Protein AF-A0A978TR60-F1 (afdb_monomer)

Nearest PDB structures (foldseek):
  6hlu-assembly1_B  TM=8.648E-01  e=4.285E-13  Chlorobaculum tepidum
  2omx-assembly1_A  TM=8.859E-01  e=8.662E-13  Listeria monocytogenes EGD-e
  2omu-assembly1_A  TM=8.859E-01  e=2.182E-12  Listeria monocytogenes EGD-e
  2omv-assembly1_A  TM=7.786E-01  e=6.952E-13  Listeria monocytogenes EGD-e
  2omt-assembly1_A  TM=6.034E-01  e=4.411E-12  Listeria monocytogenes EGD-e

Mean predicted aligned error: 15.17 Å

Radius of gyration: 44.63 Å; Cα contacts (8 Å, |Δi|>4): 1959; chains: 1; bounding box: 117×86×122 Å

Sequence (991 aa):
MFSLTQQLAITLFSLLLAFSFPRLRVRSQSFDRFANWCWQRDRLSESQRHTVEVLLEIANSENCQEANDILLSLTELNLTDRQISDLEPLSSLTQLQQLYLGKNEITDLSPIASFLQLQSLYLNENQLTDIDPLSGLENLTTLSLDDNQIRDINPLSHVRSLEILYANGNQIEEIDPISHLPNLTQLYLKNNQIAEIPDSPLLSQLTYLQLGNNRLTDIEVLASLDRAIELDLSQNRITDISSLSSLENSIKLDLRNNPIPRKNCPVSPATICLFSDDAAELYRQGIEQTDRGEFLAALETFQTALQVYKNRGDRLRESDTLDRLGNLYDELGEYANALEYYQQSDNIRKEVGDRQGESETSTYLGITYIRLGQTQKAIDSLQQAWEIYRNLTTKDRSWLRSDSPEGTILSSLALAYGKLGETSPALRFAKQSLASYRRVNDRPGEAIALTRVGEAYLSAGNPDKARLYLTKALNLSQEGDDRPGIARSLHELGDLYTTLGDKSAALERYRQARELRQNIGDAAGEGETLNAMGELLLQTGKSAEAVEALTSAVDLWESLRPGLTDENKISIAETQAQTYQLLQEAFVDRGEVEAALEISERGRARAFAELLAQRLRWRGQTPPPETVQPPAIAQIQQIARDRQSTLVEYALVGEELYIWVVQPTGKIRFRRRSLAGKSVEELVTNNRWALGVRGRGAIDVVFRENNLLTTRDTLHQLYQLLVEPIADFLPENPDAPLIIVPQGELFLVPFAALEDKNGIAFLEKHTLRFSPAIGLLATVQSSRDPLRIGSEAALIVGNPTMPDDPATGVPLPTLLGAQQEAIAIAPLLNAQPLIGAEATKAAVKSQLGEVAIAHFATHGLLDDFGTGVPGALALTPTDDDSGFLTAAEIFTLPLKARLVVLSACDTGRGNITGDGVLGLSRSFLTAGVESVVVSLWSVPDEPTAVLMTEFYRQLQRNSDRAIALRQAMLATREQYPHPSNWAAFISMGDR

Secondary structure (DSSP, 8-state):
--------S-S---------------------SHHHHHHTGGGS-HHHHHHHHHHHHHHT-S-HHHHHHHHHH-SEEE-TTS-----GGGTT-TT-SEEE--SS-----GGGTT-TT-SEEE--SS-----GGGGG-TT--EEE--SS-----GGGGG-TT--EEE--SS-----GGGGG-TT--EEE--SS--------GGGGG-SEEE--SS-----GGGGG-SS-SEEE--SS-----GGGGG--TT-EEE-TTS--SS---SSSSGGGEE---HHHHHHHHHHHHHHTT-HHHHHHHHHHHHHHHHHHT-HHHHHHHHHHHHHHHHHTT-HHHHHHHHHHHHHHHHHHT-HHHHHHHHHHHHHHHHHTT-HHHHHHHHHHHHHHHHHS-TTGGGG-SS--HHHHHHHHHHHHHHHTT-HHHHHHHHHHHHHHHHHHT-HHHHHHHHHHHHHHHHHTT-HHHHHHHHHHHHHHHHHTT-HHHHHHHHHHHHHHHHHTT-HHHHHHHHHHHHHHHHHHT-HHHHHHHHHHHHHHHHTTT-HHHHHHHHHHHHHHHHHT-TT--HHHHHHHHHHHHHHHHHHHHHHHHTT-HHHHHHHHHHTSSHHHHHHHHHHHHHTS-SPPPS-PPPPPHHHHHHHHHHHT-EEEEEEEETTEEEEEEE-TTS-EEEEEEE-TT--HHHHHHHHHHHTT---SSSS-----TT----HHHHHHHHHHHHTGGGGGGS-SSTTSEEEEE--GGGGG--GGG-B-TT--BHHHH-EEEE-S-STHHHH----SSPP-TTTS-EEEEEEE-PPBPTTTSSBPPP-HHHHHHHHHHHHHHT-PEEEETT-BHHHHHHHHTT-SEEEEESPEE-S--SSSS--EEE-B-BTTB-SEEEHHHHHHS----SEEEE-STTTTT-EEETTEEESHHHHHHHTT-S-EEEESS---HHHHHHHHHHHHHHHHH---HHHHHHHHHHHHHHH--SGGGTTTEEEES--

Foldseek 3Di:
DDDDDDDDDDPDDPDDDDDDDDDDDPPPDDLQFLLSLLVCLVVDDPLSNLVNVVLCVVLVDSRSVSSRVSLLVDQEDACAQSQHADCQSCLNNLNHQYYHQAQYAYADPQSCLSNLNHQEYAHANYAYADDLSCLNNQNHQYYAQHQYAYADPLSCLNNQNHAEYHHENYAHADDVSCLSRQNHAEDHHAQYAHADDDLHPSQCRHQYDADAQYAYADDLSNLNPARYQEYHPHNYAYADDLSVLSHAPRYQAEHENYNHPDLQQSYPPSVSYDYHDPLVVLQVVLVVCVVVLVLVSSLVSLVVSLVVCVVVVVLLSNLVSLQSNLVSCVQLLVLLSNVVSLVSSLVSCVVVVVLLSVLVSLLSVLLSCVLLLVLVSSLVSLVSSVVSVVPDDPVRVVVCLADQSLLSSLLSNLSSCVSVLNLVSNLVSLVSSLVRCVVSVPLLSNLSSLQSNLSSCVSVVNLVSSVVSLVVSLVSCVVVVVLLSNLSSLQSVLVSCVVVVVLVSNLVSLVSSLVSCVVSSVLSSNLVSLLSNLVSCVVVVNLVSSLVSLVSSLVSLVVSQFSDDLLSNQSSLQVSLLSLLSNLVSCVSVVNNLVSLQSLQQSFLFSLLVLLQCVVCVVPDDDDDRGDRGDHLVRLLVLLQVQQAWEWEWDDRPQKIKIWTQHNNRDIDIDIDGNPPDDPLNLLLLLCVLLVFADDDPRGNDDDPDNPDHNLRSLQVVCVRRPVVCVVVDDQAQAGHYEYQYAFSVLLRLQQQRAHPVRDGNLVRHQYAYEPHSRVSVSQDDDPDFDAAQPWAEEAEFFEQFFADPVPRHTDDTQVLSVVLSVLCCNRRVHDYQHYPRFAPVNCLVRQARTQEYEDHFAKFQADPVQSAGIWGAHYADPVGRRTDALNNLLPRQHPHQEYEHLHFQQSPHHRGSSGRGYNQSSNVSSNHQKYKYFSGGADSPLSSQLSSQLSVLCNVPSDNSVSLSVSLVVSCVVVVRCSSRSGIHMYHDD

pLDDT: mean 86.91, std 14.49, range [31.45, 98.69]

Solvent-accessible surface area (backbone atoms only — not comparable to full-atom values): 49805 Å² total; per-residue (Å²): 133,89,79,93,84,88,86,89,86,77,98,79,86,86,85,88,82,83,88,80,88,82,87,76,84,76,71,86,77,70,79,74,41,45,32,52,48,51,77,41,40,93,77,46,55,73,49,45,29,49,40,44,52,53,51,28,58,74,43,70,35,92,48,37,64,61,20,32,55,49,53,66,68,36,46,63,48,82,51,54,67,62,74,40,44,40,49,63,66,53,47,56,52,36,70,25,29,30,42,34,44,23,46,26,55,35,52,67,49,65,45,58,38,71,29,54,51,26,32,34,41,35,44,25,42,28,56,30,51,66,54,63,42,56,29,64,28,49,49,27,29,34,41,32,44,24,41,27,54,31,42,68,56,60,39,53,34,58,21,40,45,24,28,36,42,37,43,25,43,28,52,31,44,67,61,61,38,58,69,49,28,87,48,40,29,36,42,35,41,28,42,30,50,32,44,66,74,70,89,42,84,56,52,36,55,23,31,34,42,32,46,22,38,30,49,31,45,72,60,61,74,61,32,55,38,77,48,38,45,35,39,34,49,19,40,26,55,31,52,72,61,71,52,45,42,68,40,65,82,61,42,43,33,33,44,28,61,35,68,48,88,67,93,67,56,56,38,66,67,52,85,39,49,40,71,65,62,68,47,60,49,32,44,50,49,18,49,54,28,46,77,71,66,39,50,72,62,15,47,55,34,30,52,53,23,31,54,51,27,55,77,70,66,39,58,69,60,27,25,56,36,26,42,53,48,12,50,52,28,44,63,70,42,38,49,42,59,12,53,52,28,29,53,54,18,39,53,44,25,62,73,75,64,38,57,66,57,36,21,51,39,28,33,52,52,15,51,53,26,46,75,32,48,39,39,66,63,11,43,55,31,26,49,49,16,50,54,43,56,73,68,54,52,77,77,73,59,67,78,58,72,72,60,53,68,68,20,51,40,28,34,52,47,12,50,35,30,45,77,71,67,39,40,69,63,7,36,52,28,5,50,51,10,29,55,42,14,59,73,60,67,29,61,72,54,28,22,54,16,27,33,45,37,9,53,26,27,42,76,64,73,33,59,70,59,11,51,57,29,25,53,50,13,28,52,49,14,60,77,67,70,35,60,72,49,33,24,49,26,27,37,55,48,14,54,52,26,47,76,71,65,40,56,69,63,12,52,52,27,26,51,57,14,31,57,48,23,60,74,72,54,34,49,69,60,28,21,56,36,24,33,56,47,19,53,55,25,47,79,68,73,35,29,71,65,13,37,57,33,18,51,55,16,50,56,38,57,57,68,50,45,67,82,44,53,66,59,49,42,50,36,35,45,60,74,47,44,63,42,38,31,55,34,24,50,25,25,43,78,72,68,38,54,64,61,18,51,32,36,54,45,59,62,27,21,52,56,57,46,36,55,40,52,51,55,63,31,76,79,50,95,57,86,74,72,95,68,71,79,59,49,48,63,74,50,52,26,45,44,20,40,76,54,58,18,34,36,38,41,44,43,76,41,91,65,32,39,37,38,38,38,32,30,38,86,33,51,75,45,78,45,79,42,76,45,81,90,52,54,65,59,56,56,46,48,52,31,37,50,40,48,70,53,55,53,90,64,103,62,68,70,71,91,62,103,75,76,86,65,49,44,66,56,38,27,30,55,50,22,59,70,72,41,61,81,49,54,94,74,55,70,84,53,37,83,47,49,34,34,40,21,46,46,60,63,50,68,67,51,47,62,48,52,20,18,48,101,87,65,52,38,41,46,79,46,39,25,58,33,37,37,57,37,74,59,51,67,71,67,65,79,71,76,90,68,75,62,54,67,47,76,47,53,43,45,35,34,11,26,30,38,59,30,58,34,88,91,76,73,45,66,44,82,82,42,70,38,27,35,52,29,28,63,62,37,21,75,61,33,66,35,75,54,29,43,30,80,61,21,22,53,66,57,49,59,74,46,53,47,75,14,38,33,38,38,36,19,34,53,35,47,61,59,62,84,86,66,81,39,30,12,28,39,51,16,11,50,52,100,89,42,76,12,64,48,34,18,57,61,45,39,74,39,75,33,56,18,51,32,38,36,39,63,18,37,37,36,49,42,40,53,70,37,64,57,24,54,44,20,44,57,49,18,41,44,55,12,49,29,36,20,37,35,22,13,58,33,60,58,53,46,70,49,42,32,53,24,54,42,37,21,54,57,35,26,62,77,37,55,48,62,41,56,11,44,47,53,11,29,56,58,33,30,77,78,40,71,57,55,60,48,42,38,37,65,46,39,34,49,66,120

Structure (mmCIF, N/CA/C/O backbone):
data_AF-A0A978TR60-F1
#
_entry.id   AF-A0A978TR60-F1
#
loop_
_atom_site.group_PDB
_atom_site.id
_atom_site.type_symbol
_atom_site.label_atom_id
_atom_site.label_alt_id
_atom_site.label_comp_id
_atom_site.label_asym_id
_atom_site.label_entity_id
_atom_site.label_seq_id
_atom_site.pdbx_PDB_ins_code
_atom_site.Cartn_x
_atom_site.Cartn_y
_atom_site.Cartn_z
_atom_site.occupancy
_atom_site.B_iso_or_equiv
_atom_site.auth_seq_id
_atom_site.auth_comp_id
_atom_site.auth_asym_id
_atom_site.auth_atom_id
_atom_site.pdbx_PDB_model_num
ATOM 1 N N . MET A 1 1 ? 45.725 49.928 -47.413 1.00 36.22 1 MET A N 1
ATOM 2 C CA . MET A 1 1 ? 46.977 49.935 -46.625 1.00 36.22 1 MET A CA 1
ATOM 3 C C . MET A 1 1 ? 47.474 48.503 -46.581 1.00 36.22 1 MET A C 1
ATOM 5 O O . MET A 1 1 ? 46.671 47.660 -46.215 1.00 36.22 1 MET A O 1
ATOM 9 N N . PHE A 1 2 ? 48.733 48.287 -46.993 1.00 35.66 2 PHE A N 1
ATOM 10 C CA . PHE A 1 2 ? 49.428 47.006 -47.239 1.00 35.66 2 PHE A CA 1
ATOM 11 C C . PHE A 1 2 ? 48.802 46.103 -48.322 1.00 35.66 2 PHE A C 1
ATOM 13 O O . PHE A 1 2 ? 47.636 45.764 -48.228 1.00 35.66 2 PHE A O 1
ATOM 20 N N . SER A 1 3 ? 49.474 45.597 -49.357 1.00 37.94 3 SER A N 1
ATOM 21 C CA . SER A 1 3 ? 50.691 45.937 -50.108 1.00 37.94 3 SER A CA 1
ATOM 22 C C . SER A 1 3 ? 50.685 44.960 -51.297 1.00 37.94 3 SER A C 1
ATOM 24 O O . SER A 1 3 ? 51.057 43.801 -51.133 1.00 37.94 3 SER A O 1
ATOM 26 N N . LEU A 1 4 ? 50.246 45.401 -52.483 1.00 41.44 4 LEU A N 1
ATOM 27 C CA . LEU A 1 4 ? 50.685 44.794 -53.745 1.00 41.44 4 LEU A CA 1
ATOM 28 C C . LEU A 1 4 ? 52.178 45.104 -53.897 1.00 41.44 4 LEU A C 1
ATOM 30 O O . LEU A 1 4 ? 52.538 46.273 -53.774 1.00 41.44 4 LEU A O 1
ATOM 34 N N . THR A 1 5 ? 53.002 44.095 -54.195 1.00 38.38 5 THR A N 1
ATOM 35 C CA . THR A 1 5 ? 54.160 44.129 -55.123 1.00 38.38 5 THR A CA 1
ATOM 36 C C . THR A 1 5 ? 55.162 43.017 -54.794 1.00 38.38 5 THR A C 1
ATOM 38 O O . THR A 1 5 ? 55.986 43.162 -53.904 1.00 38.38 5 THR A O 1
ATOM 41 N N . GLN A 1 6 ? 55.118 41.918 -55.552 1.00 34.41 6 GLN A N 1
ATOM 42 C CA . GLN A 1 6 ? 56.310 41.307 -56.166 1.00 34.41 6 GLN A CA 1
ATOM 43 C C . GLN A 1 6 ? 55.891 40.160 -57.090 1.00 34.41 6 GLN A C 1
ATOM 45 O O . GLN A 1 6 ? 56.129 38.981 -56.867 1.00 34.41 6 GLN A O 1
ATOM 50 N N . GLN A 1 7 ? 55.252 40.563 -58.181 1.00 34.03 7 GLN A N 1
ATOM 51 C CA . GLN A 1 7 ? 55.159 39.796 -59.409 1.00 34.03 7 GLN A CA 1
ATOM 52 C C . GLN A 1 7 ? 55.680 40.747 -60.485 1.00 34.03 7 GLN A C 1
ATOM 54 O O . GLN A 1 7 ? 54.947 41.644 -60.881 1.00 34.03 7 GLN A O 1
ATOM 59 N N . LEU A 1 8 ? 56.980 40.649 -60.807 1.00 35.28 8 LEU A N 1
ATOM 60 C CA . LEU A 1 8 ? 57.640 41.053 -62.068 1.00 35.28 8 LEU A CA 1
ATOM 61 C C . LEU A 1 8 ? 59.162 41.189 -61.879 1.00 35.28 8 LEU A C 1
ATOM 63 O O . LEU A 1 8 ? 59.691 42.279 -61.692 1.00 35.28 8 LEU A O 1
ATOM 67 N N . ALA A 1 9 ? 59.844 40.048 -61.931 1.00 31.48 9 ALA A N 1
ATOM 68 C CA . ALA A 1 9 ? 61.268 39.868 -62.228 1.00 31.48 9 ALA A CA 1
ATOM 69 C C . ALA A 1 9 ? 61.485 38.339 -62.173 1.00 31.48 9 ALA A C 1
ATOM 71 O O . ALA A 1 9 ? 61.467 37.776 -61.093 1.00 31.48 9 ALA A O 1
ATOM 72 N N . ILE A 1 10 ? 61.592 37.546 -63.239 1.00 34.78 10 ILE A N 1
ATOM 73 C CA . ILE A 1 10 ? 62.291 37.738 -64.508 1.00 34.78 10 ILE A CA 1
ATOM 74 C C . ILE A 1 10 ? 61.744 36.685 -65.494 1.00 34.78 10 ILE A C 1
ATOM 76 O O . ILE A 1 10 ? 62.040 35.499 -65.390 1.00 34.78 10 ILE A O 1
ATOM 80 N N . THR A 1 11 ? 60.973 37.112 -66.492 1.00 38.38 11 THR A N 1
ATOM 81 C CA . THR A 1 11 ? 60.977 36.492 -67.824 1.00 38.38 11 THR A CA 1
ATOM 82 C C . THR A 1 11 ? 62.149 37.105 -68.579 1.00 38.38 11 THR A C 1
ATOM 84 O O . THR A 1 11 ? 61.957 38.159 -69.169 1.00 38.38 11 THR A O 1
ATOM 87 N N . LEU A 1 12 ? 63.358 36.538 -68.470 1.00 33.00 12 LEU A N 1
ATOM 88 C CA . LEU A 1 12 ? 64.538 36.786 -69.330 1.00 33.00 12 LEU A CA 1
ATOM 89 C C . LEU A 1 12 ? 65.801 36.189 -68.680 1.00 33.00 12 LEU A C 1
ATOM 91 O O . LEU A 1 12 ? 66.686 36.904 -68.226 1.00 33.00 12 LEU A O 1
ATOM 95 N N . PHE A 1 13 ? 65.908 34.861 -68.641 1.00 35.06 13 PHE A N 1
ATOM 96 C CA . PHE A 1 13 ? 67.233 34.223 -68.653 1.00 35.06 13 PHE A CA 1
ATOM 97 C C . PHE A 1 13 ? 67.213 32.917 -69.450 1.00 35.06 13 PHE A C 1
ATOM 99 O O . PHE A 1 13 ? 67.734 31.880 -69.061 1.00 35.06 13 PHE A O 1
ATOM 106 N N . SER A 1 14 ? 66.573 32.984 -70.613 1.00 33.81 14 SER A N 1
ATOM 107 C CA . SER A 1 14 ? 66.744 32.044 -71.710 1.00 33.81 14 SER A CA 1
ATOM 108 C C . SER A 1 14 ? 67.577 32.739 -72.784 1.00 33.81 14 SER A C 1
ATOM 110 O O . SER A 1 14 ? 66.990 33.360 -73.661 1.00 33.81 14 SER A O 1
ATOM 112 N N . LEU A 1 15 ? 68.913 32.711 -72.667 1.00 32.47 15 LEU A N 1
ATOM 113 C CA . LEU A 1 15 ? 69.899 32.742 -73.768 1.00 32.47 15 LEU A CA 1
ATOM 114 C C . LEU A 1 15 ? 71.309 33.029 -73.224 1.00 32.47 15 LEU A C 1
ATOM 116 O O . LEU A 1 15 ? 71.648 34.182 -72.991 1.00 32.47 15 LEU A O 1
ATOM 120 N N . LEU A 1 16 ? 72.105 31.961 -73.081 1.00 31.45 16 LEU A N 1
ATOM 121 C CA . LEU A 1 16 ? 73.571 31.855 -73.242 1.00 31.45 16 LEU A CA 1
ATOM 122 C C . LEU A 1 16 ? 74.189 30.967 -72.158 1.00 31.45 16 LEU A C 1
ATOM 124 O O . LEU A 1 16 ? 74.614 31.445 -71.115 1.00 31.45 16 LEU A O 1
ATOM 128 N N . LEU A 1 17 ? 74.277 29.670 -72.455 1.00 32.22 17 LEU A N 1
ATOM 129 C CA . LEU A 1 17 ? 75.556 28.953 -72.520 1.00 32.22 17 LEU A CA 1
ATOM 130 C C . LEU A 1 17 ? 75.308 27.558 -73.114 1.00 32.22 17 LEU A C 1
ATOM 132 O O . LEU A 1 17 ? 75.012 26.585 -72.428 1.00 32.22 17 LEU A O 1
ATOM 136 N N . ALA A 1 18 ? 75.386 27.512 -74.445 1.00 36.84 18 ALA A N 1
ATOM 137 C CA . ALA A 1 18 ? 75.737 26.316 -75.198 1.00 36.84 18 ALA A CA 1
ATOM 138 C C . ALA A 1 18 ? 77.269 26.108 -75.143 1.00 36.84 18 ALA A C 1
ATOM 140 O O . ALA A 1 18 ? 77.994 27.075 -74.916 1.00 36.84 18 ALA A O 1
ATOM 141 N N . PHE A 1 19 ? 77.709 24.873 -75.439 1.00 34.41 19 PHE A N 1
ATOM 142 C CA . PHE A 1 19 ? 79.074 24.289 -75.424 1.00 34.41 19 PHE A CA 1
ATOM 143 C C . PHE A 1 19 ? 79.542 23.739 -74.053 1.00 34.41 19 PHE A C 1
ATOM 145 O O . PHE A 1 19 ? 79.589 24.493 -73.095 1.00 34.41 19 PHE A O 1
ATOM 152 N N . SER A 1 20 ? 79.975 22.484 -73.826 1.00 31.47 20 SER A N 1
ATOM 153 C CA . SER A 1 20 ? 80.069 21.222 -74.589 1.00 31.47 20 SER A CA 1
ATOM 154 C C . SER A 1 20 ? 80.447 20.069 -73.617 1.00 31.47 20 SER A C 1
ATOM 156 O O . SER A 1 20 ? 81.481 20.178 -72.976 1.00 31.47 20 SER A O 1
ATOM 158 N N . PHE A 1 21 ? 79.626 19.001 -73.557 1.00 38.38 21 PHE A N 1
ATOM 159 C CA . PHE A 1 21 ? 79.863 17.533 -73.369 1.00 38.38 21 PHE A CA 1
ATOM 160 C C . PHE A 1 21 ? 80.958 16.940 -72.420 1.00 38.38 21 PHE A C 1
ATOM 162 O O . PHE A 1 21 ? 82.044 17.497 -72.334 1.00 38.38 21 PHE A O 1
ATOM 169 N N . PRO A 1 22 ? 80.752 15.735 -71.797 1.00 35.91 22 PRO A N 1
ATOM 170 C CA . PRO A 1 22 ? 80.127 14.558 -72.420 1.00 35.91 22 PRO A CA 1
ATOM 171 C C . PRO A 1 22 ? 79.049 13.789 -71.629 1.00 35.91 22 PRO A C 1
ATOM 173 O O . PRO A 1 22 ? 78.907 13.852 -70.415 1.00 35.91 22 PRO A O 1
ATOM 176 N N . ARG A 1 23 ? 78.298 13.018 -72.424 1.00 38.38 23 ARG A N 1
ATOM 177 C CA . ARG A 1 23 ? 77.249 12.052 -72.083 1.00 38.38 23 ARG A CA 1
ATOM 178 C C . ARG A 1 23 ? 77.656 11.084 -70.964 1.00 38.38 23 ARG A C 1
ATOM 180 O O . ARG A 1 23 ? 78.593 10.311 -71.144 1.00 38.38 23 ARG A O 1
ATOM 187 N N . LEU A 1 24 ? 76.822 10.980 -69.931 1.00 32.19 24 LEU A N 1
ATOM 188 C CA . LEU A 1 24 ? 76.594 9.716 -69.233 1.00 32.19 24 LEU A CA 1
ATOM 189 C C . LEU A 1 24 ? 75.225 9.189 -69.661 1.00 32.19 24 LEU A C 1
ATOM 191 O O . LEU A 1 24 ? 74.192 9.806 -69.423 1.00 32.19 24 LEU A O 1
ATOM 195 N N . ARG A 1 25 ? 75.252 8.054 -70.363 1.00 35.84 25 ARG A N 1
ATOM 196 C CA . ARG A 1 25 ? 74.091 7.193 -70.599 1.00 35.84 25 ARG A CA 1
ATOM 197 C C . ARG A 1 25 ? 73.428 6.912 -69.248 1.00 35.84 25 ARG A C 1
ATOM 199 O O . ARG A 1 25 ? 73.969 6.134 -68.469 1.00 35.84 25 ARG A O 1
ATOM 206 N N . VAL A 1 26 ? 72.253 7.478 -68.997 1.00 34.06 26 VAL A N 1
ATOM 207 C CA . VAL A 1 26 ? 71.331 6.890 -68.025 1.00 34.06 26 VAL A CA 1
ATOM 208 C C . VAL A 1 26 ? 70.705 5.702 -68.747 1.00 34.06 26 VAL A C 1
ATOM 210 O O . VAL A 1 26 ? 69.949 5.872 -69.701 1.00 34.06 26 VAL A O 1
ATOM 213 N N . ARG A 1 27 ? 71.120 4.486 -68.369 1.00 36.44 27 ARG A N 1
ATOM 214 C CA . ARG A 1 27 ? 70.334 3.277 -68.640 1.00 36.44 27 ARG A CA 1
ATOM 215 C C . ARG A 1 27 ? 68.922 3.573 -68.137 1.00 36.44 27 ARG A C 1
ATOM 217 O O . ARG A 1 27 ? 68.786 3.923 -66.970 1.00 36.44 27 ARG A O 1
ATOM 224 N N . SER A 1 28 ? 67.906 3.428 -68.981 1.00 41.72 28 SER A N 1
ATOM 225 C CA . SER A 1 28 ? 66.548 3.175 -68.502 1.00 41.72 28 SER A CA 1
ATOM 226 C C . SER A 1 28 ? 66.630 1.920 -67.629 1.00 41.72 28 SER A C 1
ATOM 228 O O . SER A 1 28 ? 66.806 0.818 -68.151 1.00 41.72 28 SER A O 1
ATOM 230 N N . GLN A 1 29 ? 66.690 2.095 -66.310 1.00 53.75 29 GLN A N 1
ATOM 231 C CA . GLN A 1 29 ? 66.713 0.981 -65.371 1.00 53.75 29 GLN A CA 1
ATOM 232 C C . GLN A 1 29 ? 65.277 0.488 -65.254 1.00 53.75 29 GLN A C 1
ATOM 234 O O . GLN A 1 29 ? 64.392 1.244 -64.869 1.00 53.75 29 GLN A O 1
ATOM 239 N N . SER A 1 30 ? 65.055 -0.740 -65.703 1.00 64.12 30 SER A N 1
ATOM 240 C CA . SER A 1 30 ? 63.757 -1.395 -65.689 1.00 64.12 30 SER A CA 1
ATOM 241 C C . SER A 1 30 ? 63.356 -1.757 -64.256 1.00 64.12 30 SER A C 1
ATOM 243 O O . SER A 1 30 ? 64.190 -2.185 -63.456 1.00 64.12 30 SER A O 1
ATOM 245 N N . PHE A 1 31 ? 62.082 -1.582 -63.915 1.00 78.00 31 PHE A N 1
ATOM 246 C CA . PHE A 1 31 ? 61.508 -1.927 -62.610 1.00 78.00 31 PHE A CA 1
ATOM 247 C C . PHE A 1 31 ? 61.176 -3.431 -62.509 1.00 78.00 31 PHE A C 1
ATOM 249 O O . PHE A 1 31 ? 60.098 -3.814 -62.082 1.00 78.00 31 PHE A O 1
ATOM 256 N N . ASP A 1 32 ? 62.113 -4.305 -62.899 1.00 79.38 32 ASP A N 1
ATOM 257 C CA . ASP A 1 32 ? 61.854 -5.754 -63.030 1.00 79.38 32 ASP A CA 1
ATOM 258 C C . ASP A 1 32 ? 61.959 -6.540 -61.705 1.00 79.38 32 ASP A C 1
ATOM 260 O O . ASP A 1 32 ? 61.690 -7.740 -61.668 1.00 79.38 32 ASP A O 1
ATOM 264 N N . ARG A 1 33 ? 62.442 -5.906 -60.626 1.00 89.62 33 ARG A N 1
ATOM 265 C CA . ARG A 1 33 ? 62.657 -6.508 -59.295 1.00 89.62 33 ARG A CA 1
ATOM 266 C C . ARG A 1 33 ? 62.480 -5.462 -58.199 1.00 89.62 33 ARG A C 1
ATOM 268 O O . ARG A 1 33 ? 62.862 -4.308 -58.406 1.00 89.62 33 ARG A O 1
ATOM 275 N N . PHE A 1 34 ? 62.028 -5.873 -57.013 1.00 94.31 34 PHE A N 1
ATOM 276 C CA . PHE A 1 34 ? 61.867 -4.991 -55.849 1.00 94.31 34 PHE A CA 1
ATOM 277 C C . PHE A 1 34 ? 63.129 -4.172 -55.518 1.00 94.31 34 PHE A C 1
ATOM 279 O O . PHE A 1 34 ? 63.036 -2.980 -55.230 1.00 94.31 34 PHE A O 1
ATOM 286 N N . ALA A 1 35 ? 64.328 -4.758 -55.642 1.00 92.94 35 ALA A N 1
ATOM 287 C CA . ALA A 1 35 ? 65.582 -4.036 -55.390 1.00 92.94 35 ALA A CA 1
ATOM 288 C C . ALA A 1 35 ? 65.706 -2.733 -56.213 1.00 92.94 35 ALA A C 1
ATOM 290 O O . ALA A 1 35 ? 66.211 -1.728 -55.709 1.00 92.94 35 ALA A O 1
ATOM 291 N N . ASN A 1 36 ? 65.193 -2.715 -57.453 1.00 92.12 36 ASN A N 1
ATOM 292 C CA . ASN A 1 36 ? 65.232 -1.537 -58.326 1.00 92.12 36 ASN A CA 1
ATOM 293 C C . ASN A 1 36 ? 64.270 -0.431 -57.868 1.00 92.12 36 ASN A C 1
ATOM 295 O O . ASN A 1 36 ? 64.581 0.746 -58.068 1.00 92.12 36 ASN A O 1
ATOM 299 N N . TRP A 1 37 ? 63.145 -0.799 -57.248 1.00 93.62 37 TRP A N 1
ATOM 300 C CA . TRP A 1 37 ? 62.228 0.132 -56.586 1.00 93.62 37 TRP A CA 1
ATOM 301 C C . TRP A 1 37 ? 62.881 0.733 -55.337 1.00 93.62 37 TRP A C 1
ATOM 303 O O . TRP A 1 37 ? 62.944 1.954 -55.197 1.00 93.62 37 TRP A O 1
ATOM 313 N N . CYS A 1 38 ? 63.480 -0.109 -54.490 1.00 94.06 38 CYS A N 1
ATOM 314 C CA . CYS A 1 38 ? 64.167 0.316 -53.268 1.00 94.06 38 CYS A CA 1
ATOM 315 C C . CYS A 1 38 ? 65.343 1.273 -53.529 1.00 94.06 38 CYS A C 1
ATOM 317 O O . CYS A 1 38 ? 65.426 2.332 -52.906 1.00 94.06 38 CYS A O 1
ATOM 319 N N . TRP A 1 39 ? 66.223 0.982 -54.495 1.00 92.81 39 TRP A N 1
ATOM 320 C CA . TRP A 1 39 ? 67.346 1.878 -54.817 1.00 92.81 39 TRP A CA 1
ATOM 321 C C . TRP A 1 39 ? 66.915 3.238 -55.377 1.00 92.81 39 TRP A C 1
ATOM 323 O O . TRP A 1 39 ? 67.689 4.194 -55.328 1.00 92.81 39 TRP A O 1
ATOM 333 N N . GLN A 1 40 ? 65.705 3.335 -55.928 1.00 89.62 40 GLN A N 1
ATOM 334 C CA . GLN A 1 40 ? 65.177 4.555 -56.536 1.00 89.62 40 GLN A CA 1
ATOM 335 C C . GLN A 1 40 ? 64.147 5.269 -55.654 1.00 89.62 40 GLN A C 1
ATOM 337 O O . GLN A 1 40 ? 63.508 6.204 -56.133 1.00 89.62 40 GLN A O 1
ATOM 342 N N . ARG A 1 41 ? 64.024 4.889 -54.373 1.00 89.50 41 ARG A N 1
ATOM 343 C CA . ARG A 1 41 ? 63.007 5.373 -53.423 1.00 89.50 41 ARG A CA 1
ATOM 344 C C . ARG A 1 41 ? 62.836 6.900 -53.387 1.00 89.50 41 ARG A C 1
ATOM 346 O O . ARG A 1 41 ? 61.716 7.405 -53.307 1.00 89.50 41 ARG A O 1
ATOM 353 N N . ASP A 1 42 ? 63.922 7.656 -53.533 1.00 88.12 42 ASP A N 1
ATOM 354 C CA . ASP A 1 42 ? 63.890 9.128 -53.517 1.00 88.12 42 ASP A CA 1
ATOM 355 C C . ASP A 1 42 ? 63.233 9.748 -54.766 1.00 88.12 42 ASP A C 1
ATOM 357 O O . ASP A 1 42 ? 62.876 10.924 -54.764 1.00 88.12 42 ASP A O 1
ATOM 361 N N . ARG A 1 43 ? 63.062 8.973 -55.845 1.00 89.69 43 ARG A N 1
ATOM 362 C CA . ARG A 1 43 ? 62.477 9.407 -57.127 1.00 89.69 43 ARG A CA 1
ATOM 363 C C . ARG A 1 43 ? 61.051 8.905 -57.359 1.00 89.69 43 ARG A C 1
ATOM 365 O O . ARG A 1 43 ? 60.457 9.277 -58.368 1.00 89.69 43 ARG A O 1
ATOM 372 N N . LEU A 1 44 ? 60.537 8.062 -56.467 1.00 92.31 44 LEU A N 1
ATOM 373 C CA . LEU A 1 44 ? 59.192 7.494 -56.547 1.00 92.31 44 LEU A CA 1
ATOM 374 C C . LEU A 1 44 ? 58.118 8.529 -56.177 1.00 92.31 44 LEU A C 1
ATOM 376 O O . LEU A 1 44 ? 58.415 9.521 -55.496 1.00 92.31 44 LEU A O 1
ATOM 380 N N . SER A 1 45 ? 56.872 8.291 -56.600 1.00 94.12 45 SER A N 1
ATOM 381 C CA . SER A 1 45 ? 55.724 9.013 -56.039 1.00 94.12 45 SER A CA 1
ATOM 382 C C . SER A 1 45 ? 55.610 8.740 -54.532 1.00 94.12 45 SER A C 1
ATOM 384 O O . SER A 1 45 ? 56.235 7.821 -54.002 1.00 94.12 45 SER A O 1
ATOM 386 N N . GLU A 1 46 ? 54.826 9.545 -53.818 1.00 94.06 46 GLU A N 1
ATOM 387 C CA . GLU A 1 46 ? 54.594 9.337 -52.383 1.00 94.06 46 GLU A CA 1
ATOM 388 C C . GLU A 1 46 ? 53.974 7.960 -52.095 1.00 94.06 46 GLU A C 1
ATOM 390 O O . GLU A 1 46 ? 54.488 7.236 -51.247 1.00 94.06 46 GLU A O 1
ATOM 395 N N . SER A 1 47 ? 52.972 7.555 -52.882 1.00 93.88 47 SER A N 1
ATOM 396 C CA . SER A 1 47 ? 52.321 6.242 -52.787 1.00 93.88 47 SER A CA 1
ATOM 397 C C . SER A 1 47 ? 53.295 5.086 -53.040 1.00 93.88 47 SER A C 1
ATOM 399 O O . SER A 1 47 ? 53.367 4.150 -52.251 1.00 93.88 47 SER A O 1
ATOM 401 N N . GLN A 1 48 ? 54.116 5.174 -54.089 1.00 94.69 48 GLN A N 1
ATOM 402 C CA . GLN A 1 48 ? 55.102 4.139 -54.424 1.00 94.69 48 GLN A CA 1
ATOM 403 C C . GLN A 1 48 ? 56.208 4.047 -53.376 1.00 94.69 48 GLN A C 1
ATOM 405 O O . GLN A 1 48 ? 56.659 2.953 -53.034 1.00 94.69 48 GLN A O 1
ATOM 410 N N . ARG A 1 49 ? 56.664 5.198 -52.865 1.00 96.06 49 ARG A N 1
ATOM 411 C CA . ARG A 1 49 ? 57.667 5.258 -51.801 1.00 96.06 49 ARG A CA 1
ATOM 412 C C . ARG A 1 49 ? 57.153 4.578 -50.541 1.00 96.06 49 ARG A C 1
ATOM 414 O O . ARG A 1 49 ? 57.881 3.765 -49.980 1.00 96.06 49 ARG A O 1
ATOM 421 N N . HIS A 1 50 ? 55.920 4.879 -50.147 1.00 97.06 50 HIS A N 1
ATOM 422 C CA . HIS A 1 50 ? 55.284 4.288 -48.976 1.00 97.06 50 HIS A CA 1
ATOM 423 C C . HIS A 1 50 ? 55.208 2.761 -49.087 1.00 97.06 50 HIS A C 1
ATOM 425 O O . HIS A 1 50 ? 55.692 2.053 -48.207 1.00 97.06 50 HIS A O 1
ATOM 431 N N . THR A 1 51 ? 54.739 2.232 -50.222 1.00 97.19 51 THR A N 1
ATOM 432 C CA . THR A 1 51 ? 54.713 0.779 -50.466 1.00 97.19 51 THR A CA 1
ATOM 433 C C . THR A 1 51 ? 56.113 0.152 -50.378 1.00 97.19 51 THR A C 1
ATOM 435 O O . THR A 1 51 ? 56.282 -0.919 -49.796 1.00 97.19 51 THR A O 1
ATOM 438 N N . VAL A 1 52 ? 57.150 0.817 -50.903 1.00 96.56 52 VAL A N 1
ATOM 439 C CA . VAL A 1 52 ? 58.544 0.351 -50.773 1.00 96.56 52 VAL A CA 1
ATOM 440 C C . VAL A 1 52 ? 59.014 0.341 -49.317 1.00 96.56 52 VAL A C 1
ATOM 442 O O . VAL A 1 52 ? 59.699 -0.596 -48.913 1.00 96.56 52 VAL A O 1
ATOM 445 N N . GLU A 1 53 ? 58.669 1.356 -48.529 1.00 96.44 53 GLU A N 1
ATOM 446 C CA . GLU A 1 53 ? 59.022 1.441 -47.107 1.00 96.44 53 GLU A CA 1
ATOM 447 C C . GLU A 1 53 ? 58.352 0.330 -46.291 1.00 96.44 53 GLU A C 1
ATOM 449 O O . GLU A 1 53 ? 59.035 -0.346 -45.521 1.00 96.44 53 GLU A O 1
ATOM 454 N N . VAL A 1 54 ? 57.071 0.052 -46.548 1.00 97.00 54 VAL A N 1
ATOM 455 C CA . VAL A 1 54 ? 56.347 -1.075 -45.936 1.00 97.00 54 VAL A CA 1
ATOM 456 C C . VAL A 1 54 ? 56.999 -2.416 -46.292 1.00 97.00 54 VAL A C 1
ATOM 458 O O . VAL A 1 54 ? 57.186 -3.272 -45.428 1.00 97.00 54 VAL A O 1
ATOM 461 N N . LEU A 1 55 ? 57.403 -2.616 -47.549 1.00 96.81 55 LEU A N 1
ATOM 462 C CA . LEU A 1 55 ? 58.063 -3.856 -47.971 1.00 96.81 55 LEU A CA 1
ATOM 463 C C . LEU A 1 55 ? 59.461 -4.032 -47.351 1.00 96.81 55 LEU A C 1
ATOM 465 O O . LEU A 1 55 ? 59.852 -5.160 -47.047 1.00 96.81 55 LEU A O 1
ATOM 469 N N . LEU A 1 56 ? 60.201 -2.942 -47.116 1.00 96.25 56 LEU A N 1
ATOM 470 C CA . LEU A 1 56 ? 61.473 -2.985 -46.379 1.00 96.25 56 LEU A CA 1
ATOM 471 C C . LEU A 1 56 ? 61.269 -3.319 -44.899 1.00 96.25 56 LEU A C 1
ATOM 473 O O . LEU A 1 56 ? 62.063 -4.074 -44.337 1.00 96.25 56 LEU A O 1
ATOM 477 N N . GLU A 1 57 ? 60.205 -2.796 -44.284 1.00 95.75 57 GLU A N 1
ATOM 478 C CA . GLU A 1 57 ? 59.813 -3.138 -42.913 1.00 95.75 57 GLU A CA 1
ATOM 479 C C . GLU A 1 57 ? 59.511 -4.637 -42.793 1.00 95.75 57 GLU A C 1
ATOM 481 O O . GLU A 1 57 ? 60.031 -5.304 -41.900 1.00 95.75 57 GLU A O 1
ATOM 486 N N . ILE A 1 58 ? 58.741 -5.191 -43.733 1.00 94.31 58 ILE A N 1
ATOM 487 C CA . ILE A 1 58 ? 58.383 -6.618 -43.753 1.00 94.31 58 ILE A CA 1
ATOM 488 C C . ILE A 1 58 ? 59.604 -7.502 -43.970 1.00 94.31 58 ILE A C 1
ATOM 490 O O . ILE A 1 58 ? 59.757 -8.527 -43.307 1.00 94.31 58 ILE A O 1
ATOM 494 N N . ALA A 1 59 ? 60.496 -7.101 -44.874 1.00 94.50 59 ALA A N 1
ATOM 495 C CA . ALA A 1 59 ? 61.755 -7.800 -45.076 1.00 94.50 59 ALA A CA 1
ATOM 496 C C . ALA A 1 59 ? 62.737 -7.614 -43.905 1.00 94.50 59 ALA A C 1
ATOM 498 O O . ALA A 1 59 ? 63.736 -8.327 -43.832 1.00 94.50 59 ALA A O 1
ATOM 499 N N . ASN A 1 60 ? 62.469 -6.662 -43.004 1.00 95.38 60 ASN A N 1
ATOM 500 C CA . ASN A 1 60 ? 63.319 -6.275 -41.884 1.00 95.38 60 ASN A CA 1
ATOM 501 C C . ASN A 1 60 ? 64.782 -6.027 -42.306 1.00 95.38 60 ASN A C 1
ATOM 503 O O . ASN A 1 60 ? 65.726 -6.474 -41.651 1.00 95.38 60 ASN A O 1
ATOM 507 N N . SER A 1 61 ? 64.977 -5.338 -43.435 1.00 93.38 61 SER A N 1
ATOM 508 C CA . SER A 1 61 ? 66.306 -4.983 -43.937 1.00 93.38 61 SER A CA 1
ATOM 509 C C . SER A 1 61 ? 66.283 -3.662 -44.701 1.00 93.38 61 SER A C 1
ATOM 511 O O . SER A 1 61 ? 65.453 -3.441 -45.579 1.00 93.38 61 SER A O 1
ATOM 513 N N . GLU A 1 62 ? 67.252 -2.793 -44.406 1.00 91.00 62 GLU A N 1
ATOM 514 C CA . GLU A 1 62 ? 67.516 -1.573 -45.181 1.00 91.00 62 GLU A CA 1
ATOM 515 C C . GLU A 1 62 ? 68.358 -1.855 -46.443 1.00 91.00 62 GLU A C 1
ATOM 517 O O . GLU A 1 62 ? 68.532 -0.981 -47.297 1.00 91.00 62 GLU A O 1
ATOM 522 N N . ASN A 1 63 ? 68.899 -3.072 -46.586 1.00 95.69 63 ASN A N 1
ATOM 523 C CA . ASN A 1 63 ? 69.655 -3.479 -47.762 1.00 95.69 63 ASN A CA 1
ATOM 524 C C . ASN A 1 63 ? 68.696 -3.956 -48.860 1.00 95.69 63 ASN A C 1
ATOM 526 O O . ASN A 1 63 ? 68.167 -5.061 -48.806 1.00 95.69 63 ASN A O 1
ATOM 530 N N . CYS A 1 64 ? 68.532 -3.141 -49.906 1.00 94.25 64 CYS A N 1
ATOM 531 C CA . CYS A 1 64 ? 67.604 -3.411 -51.008 1.00 94.25 64 CYS A CA 1
ATOM 532 C C . CYS A 1 64 ? 67.766 -4.789 -51.679 1.00 94.25 64 CYS A C 1
ATOM 534 O O . CYS A 1 64 ? 66.777 -5.345 -52.150 1.00 94.25 64 CYS A O 1
ATOM 536 N N . GLN A 1 65 ? 68.987 -5.336 -51.759 1.00 94.19 65 GLN A N 1
ATOM 537 C CA . GLN A 1 65 ? 69.208 -6.651 -52.373 1.00 94.19 65 GLN A CA 1
ATOM 538 C C . GLN A 1 65 ? 68.779 -7.779 -51.430 1.00 94.19 65 GLN A C 1
ATOM 540 O O . GLN A 1 65 ? 68.109 -8.711 -51.861 1.00 94.19 65 GLN A O 1
ATOM 545 N N . GLU A 1 66 ? 69.125 -7.668 -50.149 1.00 94.25 66 GLU A N 1
ATOM 546 C CA . GLU A 1 66 ? 68.706 -8.622 -49.120 1.00 94.25 66 GLU A CA 1
ATOM 547 C C . GLU A 1 66 ? 67.183 -8.619 -48.960 1.00 94.25 66 GLU A C 1
ATOM 549 O O . GLU A 1 66 ? 66.562 -9.677 -48.990 1.00 94.25 66 GLU A O 1
ATOM 554 N N . ALA A 1 67 ? 66.570 -7.433 -48.897 1.00 94.94 67 ALA A N 1
ATOM 555 C CA . ALA A 1 67 ? 65.123 -7.292 -48.820 1.00 94.94 67 ALA A CA 1
ATOM 556 C C . ALA A 1 67 ? 64.415 -7.908 -50.036 1.00 94.94 67 ALA A C 1
ATOM 558 O O . ALA A 1 67 ? 63.427 -8.620 -49.886 1.00 94.94 67 ALA A O 1
ATOM 559 N N . ASN A 1 68 ? 64.952 -7.703 -51.243 1.00 95.50 68 ASN A N 1
ATOM 560 C CA . ASN A 1 68 ? 64.446 -8.347 -52.454 1.00 95.50 68 ASN A CA 1
ATOM 561 C C . ASN A 1 68 ? 64.505 -9.880 -52.371 1.00 95.50 68 ASN A C 1
ATOM 563 O O . ASN A 1 68 ? 63.548 -10.546 -52.757 1.00 95.50 68 ASN A O 1
ATOM 567 N N . ASP A 1 69 ? 65.615 -10.439 -51.893 1.00 94.94 69 ASP A N 1
ATOM 568 C CA . ASP A 1 69 ? 65.795 -11.890 -51.811 1.00 94.94 69 ASP A CA 1
ATOM 569 C C . ASP A 1 69 ? 64.875 -12.512 -50.743 1.00 94.94 69 ASP A C 1
ATOM 571 O O . ASP A 1 69 ? 64.315 -13.585 -50.971 1.00 94.94 69 ASP A O 1
ATOM 575 N N . ILE A 1 70 ? 64.637 -11.805 -49.629 1.00 95.62 70 ILE A N 1
ATOM 576 C CA . ILE A 1 70 ? 63.645 -12.185 -48.611 1.00 95.62 70 ILE A CA 1
ATOM 577 C C . ILE A 1 70 ? 62.240 -12.178 -49.214 1.00 95.62 70 ILE A C 1
ATOM 579 O O . ILE A 1 70 ? 61.553 -13.196 -49.150 1.00 95.62 70 ILE A O 1
ATOM 583 N N . LEU A 1 71 ? 61.826 -11.080 -49.852 1.00 95.81 71 LEU A N 1
ATOM 584 C CA . LEU A 1 71 ? 60.483 -10.947 -50.427 1.00 95.81 71 LEU A CA 1
ATOM 585 C C . LEU A 1 71 ? 60.214 -11.981 -51.532 1.00 95.81 71 LEU A C 1
ATOM 587 O O . LEU A 1 71 ? 59.110 -12.509 -51.606 1.00 95.81 71 LEU A O 1
ATOM 591 N N . LEU A 1 72 ? 61.218 -12.329 -52.347 1.00 95.19 72 LEU A N 1
ATOM 592 C CA . LEU A 1 72 ? 61.109 -13.392 -53.359 1.00 95.19 72 LEU A CA 1
ATOM 593 C C . LEU A 1 72 ? 61.050 -14.809 -52.764 1.00 95.19 72 LEU A C 1
ATOM 595 O O . LEU A 1 72 ? 60.664 -15.742 -53.466 1.00 95.19 72 LEU A O 1
ATOM 599 N N . SER A 1 73 ? 61.435 -14.993 -51.498 1.00 94.69 73 SER A N 1
ATOM 600 C CA . SER A 1 73 ? 61.311 -16.279 -50.797 1.00 94.69 73 SER A CA 1
ATOM 601 C C . SER A 1 73 ? 59.931 -16.496 -50.169 1.00 94.69 73 SER A C 1
ATOM 603 O O . SER A 1 73 ? 59.605 -17.620 -49.783 1.00 94.69 73 SER A O 1
ATOM 605 N N . LEU A 1 74 ? 59.117 -15.437 -50.077 1.00 96.31 74 LEU A N 1
ATOM 606 C CA . LEU A 1 74 ? 57.788 -15.495 -49.484 1.00 96.31 74 LEU A CA 1
ATOM 607 C C . LEU A 1 74 ? 56.784 -16.143 -50.436 1.00 96.31 74 LEU A C 1
ATOM 609 O O . LEU A 1 74 ? 56.715 -15.810 -51.620 1.00 96.31 74 LEU A O 1
ATOM 613 N N . THR A 1 75 ? 55.965 -17.025 -49.872 1.00 95.44 75 THR A N 1
ATOM 614 C CA . THR A 1 75 ? 54.751 -17.584 -50.485 1.00 95.44 75 THR A CA 1
ATOM 615 C C . THR A 1 75 ? 53.486 -16.900 -49.966 1.00 95.44 75 THR A C 1
ATOM 617 O O . THR A 1 75 ? 52.451 -16.946 -50.623 1.00 95.44 75 THR A O 1
ATOM 620 N N . GLU A 1 76 ? 53.580 -16.221 -48.827 1.00 97.19 76 GLU A N 1
ATOM 621 C CA . GLU A 1 76 ? 52.513 -15.458 -48.191 1.00 97.19 76 GLU A CA 1
ATOM 622 C C . GLU A 1 76 ? 53.020 -14.052 -47.865 1.00 97.19 76 GLU A C 1
ATOM 624 O O . GLU A 1 76 ? 54.118 -13.894 -47.325 1.00 97.19 76 GLU A O 1
ATOM 629 N N . LEU A 1 77 ? 52.218 -13.035 -48.181 1.00 97.38 77 LEU A N 1
ATOM 630 C CA . LEU A 1 77 ? 52.524 -11.644 -47.869 1.00 97.38 77 LEU A CA 1
ATOM 631 C C . LEU A 1 77 ? 51.291 -10.939 -47.298 1.00 97.38 77 LEU A C 1
ATOM 633 O O . LEU A 1 77 ? 50.255 -10.846 -47.956 1.00 97.38 77 LEU A O 1
ATOM 637 N N . ASN A 1 78 ? 51.419 -10.421 -46.074 1.00 96.44 78 ASN A N 1
ATOM 638 C CA . ASN A 1 78 ? 50.362 -9.671 -45.403 1.00 96.44 78 ASN A CA 1
ATOM 639 C C . ASN A 1 78 ? 50.697 -8.177 -45.327 1.00 96.44 78 ASN A C 1
ATOM 641 O O . ASN A 1 78 ? 51.663 -7.769 -44.685 1.00 96.44 78 ASN A O 1
ATOM 645 N N . LEU A 1 79 ? 49.860 -7.384 -45.983 1.00 96.75 79 LEU A N 1
ATOM 646 C CA . LEU A 1 79 ? 49.925 -5.934 -46.127 1.00 96.75 79 LEU A CA 1
ATOM 647 C C . LEU A 1 79 ? 48.624 -5.263 -45.657 1.00 96.75 79 LEU A C 1
ATOM 649 O O . LEU A 1 79 ? 48.298 -4.160 -46.092 1.00 96.75 79 LEU A O 1
ATOM 653 N N . THR A 1 80 ? 47.865 -5.928 -44.788 1.00 95.75 80 THR A N 1
ATOM 654 C CA . THR A 1 80 ? 46.598 -5.408 -44.261 1.00 95.75 80 THR A CA 1
ATOM 655 C C . THR A 1 80 ? 46.840 -4.185 -43.374 1.00 95.75 80 THR A C 1
ATOM 657 O O . THR A 1 80 ? 47.744 -4.223 -42.538 1.00 95.75 80 THR A O 1
ATOM 660 N N . ASP A 1 81 ? 46.011 -3.145 -43.510 1.00 96.38 81 ASP A N 1
ATOM 661 C CA . ASP A 1 81 ? 46.051 -1.924 -42.682 1.00 96.38 81 ASP A CA 1
ATOM 662 C C . ASP A 1 81 ? 47.406 -1.199 -42.742 1.00 96.38 81 ASP A C 1
ATOM 664 O O . ASP A 1 81 ? 48.043 -0.890 -41.732 1.00 96.38 81 ASP A O 1
ATOM 668 N N . ARG A 1 82 ? 47.897 -0.986 -43.970 1.00 96.56 82 ARG A N 1
ATOM 669 C CA . ARG A 1 82 ? 49.203 -0.365 -44.238 1.00 96.56 82 ARG A CA 1
ATOM 670 C C . ARG A 1 82 ? 49.113 0.925 -45.045 1.00 96.56 82 ARG A C 1
ATOM 672 O O . ARG A 1 82 ? 50.158 1.443 -45.416 1.00 96.56 82 ARG A O 1
ATOM 679 N N . GLN A 1 83 ? 47.917 1.466 -45.291 1.00 94.88 83 GLN A N 1
ATOM 680 C CA . GLN A 1 83 ? 47.701 2.700 -46.070 1.00 94.88 83 GLN A CA 1
ATOM 681 C C . GLN A 1 83 ? 48.307 2.640 -47.488 1.00 94.88 83 GLN A C 1
ATOM 683 O O . GLN A 1 83 ? 48.814 3.627 -48.019 1.00 94.88 83 GLN A O 1
ATOM 688 N N . ILE A 1 84 ? 48.304 1.459 -48.104 1.00 96.44 84 ILE A N 1
ATOM 689 C CA . ILE A 1 84 ? 48.837 1.250 -49.453 1.00 96.44 84 ILE A CA 1
ATOM 690 C C . ILE A 1 84 ? 47.797 1.692 -50.484 1.00 96.44 84 ILE A C 1
ATOM 692 O O . ILE A 1 84 ? 46.649 1.267 -50.428 1.00 96.44 84 ILE A O 1
ATOM 696 N N . SER A 1 85 ? 48.208 2.499 -51.459 1.00 95.12 85 SER A N 1
ATOM 697 C CA . SER A 1 85 ? 47.372 2.885 -52.610 1.00 95.12 85 SER A CA 1
ATOM 698 C C . SER A 1 85 ? 47.963 2.480 -53.962 1.00 95.12 85 SER A C 1
ATOM 700 O O . SER A 1 85 ? 47.222 2.351 -54.931 1.00 95.12 85 SER A O 1
ATOM 702 N N . ASP A 1 86 ? 49.278 2.243 -54.038 1.00 95.94 86 ASP A N 1
ATOM 703 C CA . ASP A 1 86 ? 49.984 1.880 -55.272 1.00 95.94 86 ASP A CA 1
ATOM 704 C C . ASP A 1 86 ? 50.684 0.522 -55.118 1.00 95.94 86 ASP A C 1
ATOM 706 O O . ASP A 1 86 ? 51.556 0.348 -54.257 1.00 95.94 86 ASP A O 1
ATOM 710 N N . LEU A 1 87 ? 50.281 -0.439 -55.954 1.00 96.50 87 LEU A N 1
ATOM 711 C CA . LEU A 1 87 ? 50.762 -1.820 -55.934 1.00 96.50 87 LEU A CA 1
ATOM 712 C C . LEU A 1 87 ? 51.941 -2.079 -56.885 1.00 96.50 87 LEU A C 1
ATOM 714 O O . LEU A 1 87 ? 52.492 -3.179 -56.860 1.00 96.50 87 LEU A O 1
ATOM 718 N N . GLU A 1 88 ? 52.369 -1.112 -57.701 1.00 94.12 88 GLU A N 1
ATOM 719 C CA . GLU A 1 88 ? 53.459 -1.299 -58.675 1.00 94.12 88 GLU A CA 1
ATOM 720 C C . GLU A 1 88 ? 54.756 -1.864 -58.065 1.00 94.12 88 GLU A C 1
ATOM 722 O O . GLU A 1 88 ? 55.363 -2.760 -58.667 1.00 94.12 88 GLU A O 1
ATOM 727 N N . PRO A 1 89 ? 55.179 -1.467 -56.845 1.00 95.19 89 PRO A N 1
ATOM 728 C CA . PRO A 1 89 ? 56.365 -2.047 -56.215 1.00 95.19 89 PRO A CA 1
ATOM 729 C C . PRO A 1 89 ? 56.270 -3.550 -55.908 1.00 95.19 89 PRO A C 1
ATOM 731 O O . PRO A 1 89 ? 57.304 -4.186 -55.691 1.00 95.19 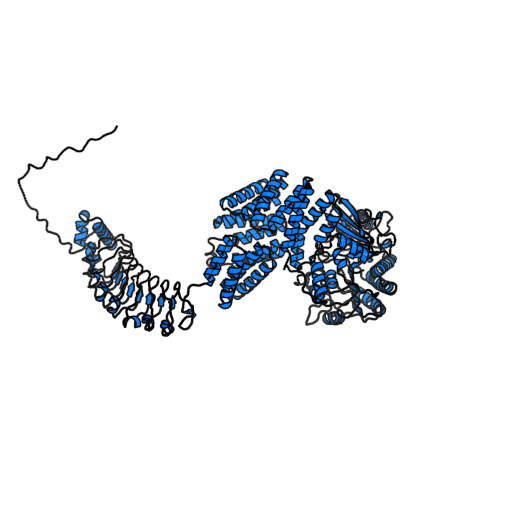89 PRO A O 1
ATOM 734 N N . LEU A 1 90 ? 55.065 -4.134 -55.905 1.00 94.75 90 LEU A N 1
ATOM 735 C CA . LEU A 1 90 ? 54.856 -5.570 -55.715 1.00 94.75 90 LEU A CA 1
ATOM 736 C C . LEU A 1 90 ? 54.989 -6.354 -57.025 1.00 94.75 90 LEU A C 1
ATOM 738 O O . LEU A 1 90 ? 55.166 -7.564 -56.954 1.00 94.75 90 LEU A O 1
ATOM 742 N N . SER A 1 91 ? 54.930 -5.709 -58.197 1.00 90.69 91 SER A N 1
ATOM 743 C CA . SER A 1 91 ? 54.776 -6.346 -59.524 1.00 90.69 91 SER A CA 1
ATOM 744 C C . SER A 1 91 ? 55.731 -7.515 -59.811 1.00 90.69 91 SER A C 1
ATOM 746 O O . SER A 1 91 ? 55.393 -8.430 -60.559 1.00 90.69 91 SER A O 1
ATOM 748 N N . SER A 1 92 ? 56.922 -7.530 -59.202 1.00 89.62 92 SER A N 1
ATOM 749 C CA . SER A 1 92 ? 57.898 -8.612 -59.373 1.00 89.62 92 SER A CA 1
ATOM 750 C C . SER A 1 92 ? 57.673 -9.847 -58.483 1.00 89.62 92 SER A C 1
ATOM 752 O O . SER A 1 92 ? 58.294 -10.880 -58.724 1.00 89.62 92 SER A O 1
ATOM 754 N N . LEU A 1 93 ? 56.817 -9.766 -57.460 1.00 94.88 93 LEU A N 1
ATOM 755 C CA . LEU A 1 93 ? 56.566 -10.802 -56.442 1.00 94.88 93 LEU A CA 1
ATOM 756 C C . LEU A 1 93 ? 55.532 -11.857 -56.893 1.00 94.88 93 LEU A C 1
ATOM 758 O O . LEU A 1 93 ? 54.654 -12.276 -56.142 1.00 94.88 93 LEU A O 1
ATOM 762 N N . THR A 1 94 ? 55.647 -12.303 -58.142 1.00 93.88 94 THR A N 1
ATOM 763 C CA . THR A 1 94 ? 54.686 -13.205 -58.812 1.00 93.88 94 THR A CA 1
ATOM 764 C C . THR A 1 94 ? 54.635 -14.629 -58.241 1.00 93.88 94 THR A C 1
ATOM 766 O O . THR A 1 94 ? 53.755 -15.407 -58.609 1.00 93.88 94 THR A O 1
ATOM 769 N N . GLN A 1 95 ? 55.564 -14.988 -57.347 1.00 94.75 95 GLN A N 1
ATOM 770 C CA . GLN A 1 95 ? 55.621 -16.296 -56.687 1.00 94.75 95 GLN A CA 1
ATOM 771 C C . GLN A 1 95 ? 54.627 -16.459 -55.523 1.00 94.75 95 GLN A C 1
ATOM 773 O O . GLN A 1 95 ? 54.502 -17.562 -54.988 1.00 94.75 95 GLN A O 1
ATOM 778 N N . LEU A 1 96 ? 53.968 -15.376 -55.096 1.00 97.56 96 LEU A N 1
ATOM 779 C CA . LEU A 1 96 ? 53.046 -15.389 -53.962 1.00 97.56 96 LEU A CA 1
ATOM 780 C C . LEU A 1 96 ? 51.831 -16.289 -54.229 1.00 97.56 96 LEU A C 1
ATOM 782 O O . LEU A 1 96 ? 51.226 -16.249 -55.297 1.00 97.56 96 LEU A O 1
ATOM 786 N N . GLN A 1 97 ? 51.468 -17.074 -53.216 1.00 97.69 97 GLN A N 1
ATOM 787 C CA . GLN A 1 97 ? 50.270 -17.916 -53.169 1.00 97.69 97 GLN A CA 1
ATOM 788 C C . GLN A 1 97 ? 49.169 -17.281 -52.316 1.00 97.69 97 GLN A C 1
ATOM 790 O O . GLN A 1 97 ? 47.990 -17.497 -52.577 1.00 97.69 97 GLN A O 1
ATOM 795 N N . GLN A 1 98 ? 49.532 -16.482 -51.312 1.00 98.12 98 GLN A N 1
ATOM 796 C CA . GLN A 1 98 ? 48.579 -15.774 -50.462 1.00 98.12 98 GLN A CA 1
ATOM 797 C C . GLN A 1 98 ? 48.962 -14.301 -50.345 1.00 98.12 98 GLN A C 1
ATOM 799 O O . GLN A 1 98 ? 50.113 -13.977 -50.039 1.00 98.12 98 GLN A O 1
ATOM 804 N N . LEU A 1 99 ? 47.999 -13.412 -50.575 1.00 98.06 99 LEU A N 1
ATOM 805 C CA . LEU A 1 99 ? 48.205 -11.970 -50.508 1.00 98.06 99 LEU A CA 1
ATOM 806 C C . LEU A 1 99 ? 47.056 -11.300 -49.752 1.00 98.06 99 LEU A C 1
ATOM 808 O O . LEU A 1 99 ? 45.901 -11.361 -50.173 1.00 98.06 99 LEU A O 1
ATOM 812 N N . TYR A 1 100 ? 47.388 -10.642 -48.641 1.00 98.12 100 TYR A N 1
ATOM 813 C CA . TYR A 1 100 ? 46.432 -9.897 -47.825 1.00 98.12 100 TYR A CA 1
ATOM 814 C C . TYR A 1 100 ? 46.667 -8.400 -47.996 1.00 98.12 100 TYR A C 1
ATOM 816 O O . TYR A 1 100 ? 47.724 -7.894 -47.640 1.00 98.12 100 TYR A O 1
ATOM 824 N N . LEU A 1 101 ? 45.684 -7.699 -48.541 1.00 97.69 101 LEU A N 1
ATOM 825 C CA . LEU A 1 101 ? 45.709 -6.280 -48.895 1.00 97.69 101 LEU A CA 1
ATOM 826 C C . LEU A 1 101 ? 44.500 -5.528 -48.310 1.00 97.69 101 LEU A C 1
ATOM 828 O O . LEU A 1 101 ? 44.176 -4.430 -48.763 1.00 97.69 101 LEU A O 1
ATOM 832 N N . GLY A 1 102 ? 43.825 -6.091 -47.304 1.00 96.19 102 GLY A N 1
ATOM 833 C CA . GLY A 1 102 ? 42.634 -5.470 -46.727 1.00 96.19 102 GLY A CA 1
ATOM 834 C C . GLY A 1 102 ? 42.920 -4.157 -45.979 1.00 96.19 102 GLY A C 1
ATOM 835 O O . GLY A 1 102 ? 44.042 -3.944 -45.521 1.00 96.19 102 GLY A O 1
ATOM 836 N N . LYS A 1 103 ? 41.915 -3.291 -45.810 1.00 96.25 103 LYS A N 1
ATOM 837 C CA . LYS A 1 103 ? 42.023 -2.001 -45.090 1.00 96.25 103 LYS A CA 1
ATOM 838 C C . LYS A 1 103 ? 43.105 -1.081 -45.659 1.00 96.25 103 LYS A C 1
ATOM 840 O O . LYS A 1 103 ? 43.994 -0.617 -44.948 1.00 96.25 103 LYS A O 1
ATOM 845 N N . ASN A 1 104 ? 43.064 -0.855 -46.963 1.00 96.94 104 ASN A N 1
ATOM 846 C CA . ASN A 1 104 ? 44.019 -0.009 -47.675 1.00 96.94 104 ASN A CA 1
ATOM 847 C C . ASN A 1 104 ? 43.268 1.001 -48.568 1.00 96.94 104 ASN A C 1
ATOM 849 O O . ASN A 1 104 ? 42.056 1.174 -48.460 1.00 96.94 104 ASN A O 1
ATOM 853 N N . GLU A 1 105 ? 43.991 1.720 -49.424 1.00 96.31 105 GLU A N 1
ATOM 854 C CA . GLU A 1 105 ? 43.450 2.758 -50.312 1.00 96.31 105 GLU A CA 1
ATOM 855 C C . GLU A 1 105 ? 43.607 2.361 -51.793 1.00 96.31 105 GLU A C 1
ATOM 857 O O . GLU A 1 105 ? 43.877 3.194 -52.660 1.00 96.31 105 GLU A O 1
ATOM 862 N N . ILE A 1 106 ? 43.483 1.063 -52.092 1.00 97.25 106 ILE A N 1
ATOM 863 C CA . ILE A 1 106 ? 43.755 0.501 -53.420 1.00 97.25 106 ILE A CA 1
ATOM 864 C C . ILE A 1 106 ? 42.577 0.769 -54.359 1.00 97.25 106 ILE A C 1
ATOM 866 O O . ILE A 1 106 ? 41.417 0.521 -54.020 1.00 97.25 106 ILE A O 1
ATOM 870 N N . THR A 1 107 ? 42.902 1.232 -55.568 1.00 95.50 107 THR A N 1
ATOM 871 C CA . THR A 1 107 ? 41.944 1.464 -56.665 1.00 95.50 107 THR A CA 1
ATOM 872 C C . THR A 1 107 ? 42.309 0.732 -57.959 1.00 95.50 107 THR A C 1
ATOM 874 O O . THR A 1 107 ? 41.422 0.488 -58.770 1.00 95.50 107 THR A O 1
ATOM 877 N N . ASP A 1 108 ? 43.580 0.354 -58.145 1.00 95.50 108 ASP A N 1
ATOM 878 C CA . ASP A 1 108 ? 44.096 -0.299 -59.354 1.00 95.50 108 ASP A CA 1
ATOM 879 C C . ASP A 1 108 ? 44.753 -1.647 -59.016 1.00 95.50 108 ASP A C 1
ATOM 881 O O . ASP A 1 108 ? 45.682 -1.724 -58.208 1.00 95.50 108 ASP A O 1
ATOM 885 N N . LEU A 1 109 ? 44.265 -2.713 -59.654 1.00 96.88 109 LEU A N 1
ATOM 886 C CA . LEU A 1 109 ? 44.752 -4.087 -59.492 1.00 96.88 109 LEU A CA 1
ATOM 887 C C . LEU A 1 109 ? 45.662 -4.543 -60.640 1.00 96.88 109 LEU A C 1
ATOM 889 O O . LEU A 1 109 ? 46.151 -5.674 -60.620 1.00 96.88 109 LEU A O 1
ATOM 893 N N . SER A 1 110 ? 45.930 -3.690 -61.631 1.00 94.88 110 SER A N 1
ATOM 894 C CA . SER A 1 110 ? 46.782 -4.023 -62.781 1.00 94.88 110 SER A CA 1
ATOM 895 C C . SER A 1 110 ? 48.137 -4.637 -62.385 1.00 94.88 110 SER A C 1
ATOM 897 O O . SER A 1 110 ? 48.531 -5.630 -63.007 1.00 94.88 110 SER A O 1
ATOM 899 N N . PRO A 1 111 ? 48.833 -4.162 -61.328 1.00 93.81 111 PRO A N 1
ATOM 900 C CA . PRO A 1 111 ? 50.129 -4.724 -60.940 1.00 93.81 111 PRO A CA 1
ATOM 901 C C . PRO A 1 111 ? 50.087 -6.192 -60.494 1.00 93.81 111 PRO A C 1
ATOM 903 O O . PRO A 1 111 ? 51.089 -6.897 -60.630 1.00 93.81 111 PRO A O 1
ATOM 906 N N . ILE A 1 112 ? 48.944 -6.676 -59.994 1.00 94.38 112 ILE A N 1
ATOM 907 C CA . ILE A 1 112 ? 48.798 -8.056 -59.505 1.00 94.38 112 ILE A CA 1
ATOM 908 C C . ILE A 1 112 ? 48.212 -9.018 -60.550 1.00 94.38 112 ILE A C 1
ATOM 910 O O . ILE A 1 112 ? 48.164 -10.221 -60.305 1.00 94.38 112 ILE A O 1
ATOM 914 N N . ALA A 1 113 ? 47.856 -8.540 -61.749 1.00 92.88 113 ALA A N 1
ATOM 915 C CA . ALA A 1 113 ? 47.315 -9.372 -62.836 1.00 92.88 113 ALA A CA 1
ATOM 916 C C . ALA A 1 113 ? 48.248 -10.529 -63.253 1.00 92.88 113 ALA A C 1
ATOM 918 O O . ALA A 1 113 ? 47.812 -11.544 -63.792 1.00 92.88 113 ALA A O 1
ATOM 919 N N . SER A 1 114 ? 49.555 -10.376 -63.017 1.00 90.25 114 SER A N 1
ATOM 920 C CA . SER A 1 114 ? 50.580 -11.368 -63.362 1.00 90.25 114 SER A CA 1
ATOM 921 C C . SER A 1 114 ? 50.846 -12.408 -62.262 1.00 90.25 114 SER A C 1
ATOM 923 O O . SER A 1 114 ? 51.704 -13.277 -62.433 1.00 90.25 114 SER A O 1
ATOM 925 N N . PHE A 1 115 ? 50.126 -12.358 -61.136 1.00 95.81 115 PHE A N 1
ATOM 926 C CA . PHE A 1 115 ? 50.386 -13.194 -59.960 1.00 95.81 115 PHE A CA 1
ATOM 927 C C . PHE A 1 115 ? 49.674 -14.547 -60.088 1.00 95.81 115 PHE A C 1
ATOM 929 O O . PHE A 1 115 ? 48.844 -14.937 -59.271 1.00 95.81 115 PHE A O 1
ATOM 936 N N . LEU A 1 116 ? 50.019 -15.290 -61.140 1.00 94.50 116 LEU A N 1
ATOM 937 C CA . LEU A 1 116 ? 49.326 -16.516 -61.559 1.00 94.50 116 LEU A CA 1
ATOM 938 C C . LEU A 1 116 ? 49.402 -17.671 -60.538 1.00 94.50 116 LEU A C 1
ATOM 940 O O . LEU A 1 116 ? 48.778 -18.709 -60.746 1.00 94.50 116 LEU A O 1
ATOM 944 N N . GLN A 1 117 ? 50.192 -17.538 -59.467 1.00 95.25 117 GLN A N 1
ATOM 945 C CA . GLN A 1 117 ? 50.318 -18.535 -58.396 1.00 95.25 117 GLN A CA 1
ATOM 946 C C . GLN A 1 117 ? 49.377 -18.280 -57.207 1.00 95.25 117 GLN A C 1
ATOM 948 O O . GLN A 1 117 ? 49.329 -19.118 -56.306 1.00 95.25 117 GLN A O 1
ATOM 953 N N . LEU A 1 118 ? 48.634 -17.164 -57.194 1.00 97.56 118 LEU A N 1
ATOM 954 C CA . LEU A 1 118 ? 47.735 -16.829 -56.091 1.00 97.56 118 LEU A CA 1
ATOM 955 C C . LEU A 1 118 ? 46.612 -17.857 -55.940 1.00 97.56 118 LEU A C 1
ATOM 957 O O . LEU A 1 118 ? 45.891 -18.160 -56.886 1.00 97.56 118 LEU A O 1
ATOM 961 N N . GLN A 1 119 ? 46.464 -18.339 -54.709 1.00 97.69 119 GLN A N 1
ATOM 962 C CA . GLN A 1 119 ? 45.396 -19.208 -54.222 1.00 97.69 119 GLN A CA 1
ATOM 963 C C . GLN A 1 119 ? 44.429 -18.450 -53.309 1.00 97.69 119 GLN A C 1
ATOM 965 O O . GLN A 1 119 ? 43.235 -18.746 -53.340 1.00 97.69 119 GLN A O 1
ATOM 970 N N . SER A 1 120 ? 44.922 -17.461 -52.551 1.00 98.19 120 SER A N 1
ATOM 971 C CA . SER A 1 120 ? 44.101 -16.614 -51.678 1.00 98.19 120 SER A CA 1
ATOM 972 C C . SER A 1 120 ? 44.449 -15.136 -51.831 1.00 98.19 120 SER A C 1
ATOM 974 O O . SER A 1 120 ? 45.616 -14.753 -51.718 1.00 98.19 120 SER A O 1
ATOM 976 N N . LEU A 1 121 ? 43.434 -14.301 -52.044 1.00 98.19 121 LEU A N 1
ATOM 977 C CA . LEU A 1 121 ? 43.579 -12.855 -52.203 1.00 98.19 121 LEU A CA 1
ATOM 978 C C . LEU A 1 121 ? 42.526 -12.124 -51.365 1.00 98.19 121 LEU A C 1
ATOM 980 O O . LEU A 1 121 ? 41.328 -12.303 -51.573 1.00 98.19 121 LEU A O 1
ATOM 984 N N . TYR A 1 122 ? 42.974 -11.284 -50.433 1.00 98.25 122 TYR A N 1
ATOM 985 C CA . TYR A 1 122 ? 42.095 -10.480 -49.582 1.00 98.25 122 TYR A CA 1
ATOM 986 C C . TYR A 1 122 ? 42.249 -8.998 -49.912 1.00 98.25 122 TYR A C 1
ATOM 988 O O . TYR A 1 122 ? 43.310 -8.427 -49.694 1.00 98.25 122 TYR A O 1
ATOM 996 N N . LEU A 1 123 ? 41.191 -8.382 -50.424 1.00 97.94 123 LEU A N 1
ATOM 997 C CA . LEU A 1 123 ? 41.110 -6.985 -50.861 1.00 97.94 123 LEU A CA 1
ATOM 998 C C . LEU A 1 123 ? 39.985 -6.221 -50.134 1.00 97.94 123 LEU A C 1
ATOM 1000 O O . LEU A 1 123 ? 39.549 -5.167 -50.595 1.00 97.94 123 LEU A O 1
ATOM 1004 N N . ASN A 1 124 ? 39.506 -6.737 -49.000 1.00 96.62 124 ASN A N 1
ATOM 1005 C CA . ASN A 1 124 ? 38.409 -6.134 -48.241 1.00 96.62 124 ASN A CA 1
ATOM 1006 C C . ASN A 1 124 ? 38.727 -4.710 -47.747 1.00 96.62 124 ASN A C 1
ATOM 1008 O O . ASN A 1 124 ? 39.878 -4.414 -47.446 1.00 96.62 124 ASN A O 1
ATOM 1012 N N . GLU A 1 125 ? 37.722 -3.845 -47.607 1.00 96.75 125 GLU A N 1
ATOM 1013 C CA . GLU A 1 125 ? 37.872 -2.461 -47.124 1.00 96.75 125 GLU A CA 1
ATOM 1014 C C . GLU A 1 125 ? 38.903 -1.659 -47.953 1.00 96.75 125 GLU A C 1
ATOM 1016 O O . GLU A 1 125 ? 39.912 -1.177 -47.435 1.00 96.75 125 GLU A O 1
ATOM 1021 N N . ASN A 1 126 ? 38.663 -1.557 -49.264 1.00 97.00 126 ASN A N 1
ATOM 1022 C CA . ASN A 1 126 ? 39.442 -0.754 -50.218 1.00 97.00 126 ASN A CA 1
ATOM 1023 C C . ASN A 1 126 ? 38.502 0.164 -51.033 1.00 97.00 126 ASN A C 1
ATOM 1025 O O . ASN A 1 126 ? 37.363 0.423 -50.645 1.00 97.00 126 ASN A O 1
ATOM 1029 N N . GLN A 1 127 ? 38.977 0.716 -52.154 1.00 95.88 127 GLN A N 1
ATOM 1030 C CA . GLN A 1 127 ? 38.214 1.629 -53.015 1.00 95.88 127 GLN A CA 1
ATOM 1031 C C . GLN A 1 127 ? 38.047 1.068 -54.438 1.00 95.88 127 GLN A C 1
ATOM 1033 O O . GLN A 1 127 ? 38.019 1.815 -55.418 1.00 95.88 127 GLN A O 1
ATOM 1038 N N . LEU A 1 128 ? 37.945 -0.258 -54.568 1.00 97.31 128 LEU A N 1
ATOM 1039 C CA . LEU A 1 128 ? 37.886 -0.937 -55.860 1.00 97.31 128 LEU A CA 1
ATOM 1040 C C . LEU A 1 128 ? 36.539 -0.728 -56.551 1.00 97.31 128 LEU A C 1
ATOM 1042 O O . LEU A 1 128 ? 35.480 -0.894 -55.947 1.00 97.31 128 LEU A O 1
ATOM 1046 N N . THR A 1 129 ? 36.595 -0.414 -57.843 1.00 95.69 129 THR A N 1
ATOM 1047 C CA . THR A 1 129 ? 35.428 -0.371 -58.744 1.00 95.69 129 THR A CA 1
ATOM 1048 C C . THR A 1 129 ? 35.581 -1.323 -59.928 1.00 95.69 129 THR A C 1
ATOM 1050 O O . THR A 1 129 ? 34.577 -1.827 -60.426 1.00 95.69 129 THR A O 1
ATOM 1053 N N . ASP A 1 130 ? 36.824 -1.590 -60.335 1.00 94.88 130 ASP A N 1
ATOM 1054 C CA . ASP A 1 130 ? 37.210 -2.455 -61.445 1.00 94.88 130 ASP A CA 1
ATOM 1055 C C . ASP A 1 130 ? 38.025 -3.647 -60.923 1.00 94.88 130 ASP A C 1
ATOM 1057 O O . ASP A 1 130 ? 38.956 -3.486 -60.128 1.00 94.88 130 ASP A O 1
ATOM 1061 N N . ILE A 1 131 ? 37.651 -4.846 -61.368 1.00 96.81 131 ILE A N 1
ATOM 1062 C CA . ILE A 1 131 ? 38.314 -6.108 -61.034 1.00 96.81 131 ILE A CA 1
ATOM 1063 C C . ILE A 1 131 ? 38.726 -6.909 -62.280 1.00 96.81 131 ILE A C 1
ATOM 1065 O O . ILE A 1 131 ? 39.115 -8.071 -62.150 1.00 96.81 131 ILE A O 1
ATOM 1069 N N . ASP A 1 132 ? 38.706 -6.305 -63.474 1.00 95.81 132 ASP A N 1
ATOM 1070 C CA . ASP A 1 132 ? 39.194 -6.900 -64.728 1.00 95.81 132 ASP A CA 1
ATOM 1071 C C . ASP A 1 132 ? 40.574 -7.578 -64.591 1.00 95.81 132 ASP A C 1
ATOM 1073 O O . ASP A 1 132 ? 40.742 -8.700 -65.096 1.00 95.81 132 ASP A O 1
ATOM 1077 N N . PRO A 1 133 ? 41.555 -6.991 -63.867 1.00 95.50 133 PRO A N 1
ATOM 1078 C CA . PRO A 1 133 ? 42.867 -7.608 -63.662 1.00 95.50 133 PRO A CA 1
ATOM 1079 C C . PRO A 1 133 ? 42.840 -8.991 -62.992 1.00 95.50 133 PRO A C 1
ATOM 1081 O O . PRO A 1 133 ? 43.804 -9.744 -63.125 1.00 95.50 133 PRO A O 1
ATOM 1084 N N . LEU A 1 134 ? 41.757 -9.352 -62.293 1.00 95.69 134 LEU A N 1
ATOM 1085 C CA . LEU A 1 134 ? 41.624 -10.648 -61.618 1.00 95.69 134 LEU A CA 1
ATOM 1086 C C . LEU A 1 134 ? 41.242 -11.794 -62.570 1.00 95.69 134 LEU A C 1
ATOM 1088 O O . LEU A 1 134 ? 41.410 -12.959 -62.216 1.00 95.69 134 LEU A O 1
ATOM 1092 N N . SER A 1 135 ? 40.768 -11.487 -63.782 1.00 92.75 135 SER A N 1
ATOM 1093 C CA . SER A 1 135 ? 40.240 -12.477 -64.738 1.00 92.75 135 SER A CA 1
ATOM 1094 C C . SER A 1 135 ? 41.228 -13.585 -65.131 1.00 92.75 135 SER A C 1
ATOM 1096 O O . SER A 1 135 ? 40.809 -14.697 -65.448 1.00 92.75 135 SER A O 1
ATOM 1098 N N . GLY A 1 136 ? 42.535 -13.304 -65.092 1.00 89.88 136 GLY A N 1
ATOM 1099 C CA . GLY A 1 136 ? 43.598 -14.257 -65.431 1.00 89.88 136 GLY A CA 1
ATOM 1100 C C . GLY A 1 136 ? 44.109 -15.115 -64.267 1.00 89.88 136 GLY A C 1
ATOM 1101 O O . GLY A 1 136 ? 44.990 -15.950 -64.476 1.00 89.88 136 GLY A O 1
ATOM 1102 N N . LEU A 1 137 ? 43.605 -14.925 -63.042 1.00 95.19 137 LEU A N 1
ATOM 1103 C CA . LEU A 1 137 ? 44.104 -15.608 -61.842 1.00 95.19 137 LEU A CA 1
ATOM 1104 C C . LEU A 1 137 ? 43.465 -16.995 -61.661 1.00 95.19 137 LEU A C 1
ATOM 1106 O O . LEU A 1 137 ? 42.802 -17.271 -60.669 1.00 95.19 137 LEU A O 1
ATOM 1110 N N . GLU A 1 138 ? 43.685 -17.897 -62.619 1.00 91.25 138 GLU A N 1
ATOM 1111 C CA . GLU A 1 138 ? 43.001 -19.200 -62.709 1.00 91.25 138 GLU A CA 1
ATOM 1112 C C . GLU A 1 138 ? 43.232 -20.161 -61.523 1.00 91.25 138 GLU A C 1
ATOM 1114 O O . GLU A 1 138 ? 42.519 -21.158 -61.417 1.00 91.25 138 GLU A O 1
ATOM 1119 N N . ASN A 1 139 ? 44.189 -19.890 -60.628 1.00 94.75 139 ASN A N 1
ATOM 1120 C CA . ASN A 1 139 ? 44.488 -20.713 -59.443 1.00 94.75 139 ASN A CA 1
ATOM 1121 C C . ASN A 1 139 ? 43.825 -20.209 -58.146 1.00 94.75 139 ASN A C 1
ATOM 1123 O O . ASN A 1 139 ? 44.010 -20.823 -57.092 1.00 94.75 139 ASN A O 1
ATOM 1127 N N . LEU A 1 140 ? 43.078 -19.104 -58.209 1.00 97.31 140 LEU A N 1
ATOM 1128 C CA . LEU A 1 140 ? 42.511 -18.449 -57.039 1.00 97.31 140 LEU A CA 1
ATOM 1129 C C . LEU A 1 140 ? 41.316 -19.228 -56.468 1.00 97.31 140 LEU A C 1
ATOM 1131 O O . LEU A 1 140 ? 40.258 -19.301 -57.081 1.00 97.31 140 LEU A O 1
ATOM 1135 N N . THR A 1 141 ? 41.476 -19.756 -55.254 1.00 97.69 141 THR A N 1
ATOM 1136 C CA . THR A 1 141 ? 40.456 -20.532 -54.522 1.00 97.69 141 THR A CA 1
ATOM 1137 C C . THR A 1 141 ? 39.656 -19.685 -53.532 1.00 97.69 141 THR A C 1
ATOM 1139 O O . THR A 1 141 ? 38.476 -19.947 -53.315 1.00 97.69 141 THR A O 1
ATOM 1142 N N . THR A 1 142 ? 40.265 -18.646 -52.952 1.00 98.12 142 THR A N 1
ATOM 1143 C CA . THR A 1 142 ? 39.617 -17.741 -51.990 1.00 98.12 142 THR A CA 1
ATOM 1144 C C . THR A 1 142 ? 39.831 -16.291 -52.400 1.00 98.12 142 THR A C 1
ATOM 1146 O O . THR A 1 142 ? 40.970 -15.846 -52.555 1.00 98.12 142 THR A O 1
ATOM 1149 N N . LEU A 1 143 ? 38.740 -15.539 -52.530 1.00 98.19 143 LEU A N 1
ATOM 1150 C CA . LEU A 1 143 ? 38.766 -14.116 -52.856 1.00 98.19 143 LEU A CA 1
ATOM 1151 C C . LEU A 1 143 ? 37.879 -13.335 -51.887 1.00 98.19 143 LEU A C 1
ATOM 1153 O O . LEU A 1 143 ? 36.705 -13.659 -51.718 1.00 98.19 143 LEU A O 1
ATOM 1157 N N . SER A 1 144 ? 38.432 -12.291 -51.273 1.00 98.06 144 SER A N 1
ATOM 1158 C CA . SER A 1 144 ? 37.665 -11.330 -50.484 1.00 98.06 144 SER A CA 1
ATOM 1159 C C . SER A 1 144 ? 37.713 -9.942 -51.110 1.00 98.06 144 SER A C 1
ATOM 1161 O O . SER A 1 144 ? 38.786 -9.393 -51.329 1.00 98.06 144 SER A O 1
ATOM 1163 N N . LEU A 1 145 ? 36.538 -9.393 -51.389 1.00 97.88 145 LEU A N 1
ATOM 1164 C CA . LEU A 1 145 ? 36.256 -8.098 -52.007 1.00 97.88 145 LEU A CA 1
ATOM 1165 C C . LEU A 1 145 ? 35.284 -7.272 -51.144 1.00 97.88 145 LEU A C 1
ATOM 1167 O O . LEU A 1 145 ? 34.698 -6.305 -51.630 1.00 97.88 145 LEU A O 1
ATOM 1171 N N . ASP A 1 146 ? 35.085 -7.661 -49.881 1.00 97.19 146 ASP A N 1
ATOM 1172 C CA . ASP A 1 146 ? 34.135 -7.017 -48.968 1.00 97.19 146 ASP A CA 1
ATOM 1173 C C . ASP A 1 146 ? 34.389 -5.506 -48.846 1.00 97.19 146 ASP A C 1
ATOM 1175 O O . ASP A 1 146 ? 35.532 -5.060 -48.900 1.00 97.19 146 ASP A O 1
ATOM 1179 N N . ASP A 1 147 ? 33.331 -4.717 -48.677 1.00 96.69 147 ASP A N 1
ATOM 1180 C CA . ASP A 1 147 ? 33.385 -3.273 -48.419 1.00 96.69 147 ASP A CA 1
ATOM 1181 C C . ASP A 1 147 ? 34.237 -2.502 -49.452 1.00 96.69 147 ASP A C 1
ATOM 1183 O O . ASP A 1 147 ? 35.213 -1.824 -49.126 1.00 96.69 147 ASP A O 1
ATOM 1187 N N . ASN A 1 148 ? 33.854 -2.631 -50.725 1.00 97.50 148 ASN A N 1
ATOM 1188 C CA . ASN A 1 148 ? 34.409 -1.903 -51.870 1.00 97.50 148 ASN A CA 1
ATOM 1189 C C . ASN A 1 148 ? 33.280 -1.173 -52.638 1.00 97.50 148 ASN A C 1
ATOM 1191 O O . ASN A 1 148 ? 32.200 -0.910 -52.109 1.00 97.50 148 ASN A O 1
ATOM 1195 N N . GLN A 1 149 ? 33.519 -0.768 -53.888 1.00 97.00 149 GLN A N 1
ATOM 1196 C CA . GLN A 1 149 ? 32.557 -0.051 -54.738 1.00 97.00 149 GLN A CA 1
ATOM 1197 C C . GLN A 1 149 ? 32.271 -0.812 -56.045 1.00 97.00 149 GLN A C 1
ATOM 1199 O O . GLN A 1 149 ? 31.969 -0.207 -57.077 1.00 97.00 149 GLN A O 1
ATOM 1204 N N . ILE A 1 150 ? 32.361 -2.144 -56.008 1.00 97.44 150 ILE A N 1
ATOM 1205 C CA . ILE A 1 150 ? 32.255 -3.014 -57.184 1.00 97.44 150 ILE A CA 1
ATOM 1206 C C . ILE A 1 150 ? 30.796 -3.123 -57.622 1.00 97.44 150 ILE A C 1
ATOM 1208 O O . ILE A 1 150 ? 29.897 -3.298 -56.799 1.00 97.44 150 ILE A O 1
ATOM 1212 N N . ARG A 1 151 ? 30.570 -3.032 -58.935 1.00 95.94 151 ARG A N 1
ATOM 1213 C CA . ARG A 1 151 ? 29.258 -3.252 -59.567 1.00 95.94 151 ARG A CA 1
ATOM 1214 C C . ARG A 1 151 ? 29.236 -4.482 -60.456 1.00 95.94 151 ARG A C 1
ATOM 1216 O O . ARG A 1 151 ? 28.244 -5.201 -60.464 1.00 95.94 151 ARG A O 1
ATOM 1223 N N . ASP A 1 152 ? 30.321 -4.695 -61.194 1.00 93.88 152 ASP A N 1
ATOM 1224 C CA . ASP A 1 152 ? 30.441 -5.759 -62.181 1.00 93.88 152 ASP A CA 1
ATOM 1225 C C . ASP A 1 152 ? 31.388 -6.854 -61.677 1.00 93.88 152 ASP A C 1
ATOM 1227 O O . ASP A 1 152 ? 32.545 -6.586 -61.353 1.00 93.88 152 ASP A O 1
ATOM 1231 N N . ILE A 1 153 ? 30.882 -8.088 -61.614 1.00 95.50 153 ILE A N 1
ATOM 1232 C CA . ILE A 1 153 ? 31.660 -9.281 -61.261 1.00 95.50 153 ILE A CA 1
ATOM 1233 C C . ILE A 1 153 ? 31.918 -10.217 -62.452 1.00 95.50 153 ILE A C 1
ATOM 1235 O O . ILE A 1 153 ? 32.482 -11.297 -62.270 1.00 95.50 153 ILE A O 1
ATOM 1239 N N . ASN A 1 154 ? 31.567 -9.811 -63.678 1.00 94.25 154 ASN A N 1
ATOM 1240 C CA . ASN A 1 154 ? 31.858 -10.543 -64.916 1.00 94.25 154 ASN A CA 1
ATOM 1241 C C . ASN A 1 154 ? 33.312 -11.021 -65.041 1.00 94.25 154 ASN A C 1
ATOM 1243 O O . ASN A 1 154 ? 33.507 -12.153 -65.505 1.00 94.25 154 ASN A O 1
ATOM 1247 N N . PRO A 1 155 ? 34.337 -10.256 -64.614 1.00 94.31 155 PRO A N 1
ATOM 1248 C CA . PRO A 1 155 ? 35.726 -10.701 -64.722 1.00 94.31 155 PRO A CA 1
ATOM 1249 C C . PRO A 1 155 ? 36.009 -12.017 -63.999 1.00 94.31 155 PRO A C 1
ATOM 1251 O O . PRO A 1 155 ? 36.871 -12.783 -64.431 1.00 94.31 155 PRO A O 1
ATOM 1254 N N . LEU A 1 156 ? 35.238 -12.331 -62.953 1.00 94.38 156 LEU A N 1
ATOM 1255 C CA . LEU A 1 156 ? 35.398 -13.562 -62.186 1.00 94.38 156 LEU A CA 1
ATOM 1256 C C . LEU A 1 156 ? 34.952 -14.811 -62.954 1.00 94.38 156 LEU A C 1
ATOM 1258 O O . LEU A 1 156 ? 35.395 -15.897 -62.611 1.00 94.38 156 LEU A O 1
ATOM 1262 N N . SER A 1 157 ? 34.161 -14.697 -64.027 1.00 90.81 157 SER A N 1
ATOM 1263 C CA . SER A 1 157 ? 33.641 -15.846 -64.802 1.00 90.81 157 SER A CA 1
ATOM 1264 C C . SER A 1 157 ? 34.712 -16.818 -65.333 1.00 90.81 157 SER A C 1
ATOM 1266 O O . SER A 1 157 ? 34.415 -17.979 -65.627 1.00 90.81 157 SER A O 1
ATOM 1268 N N . HIS A 1 158 ? 35.963 -16.365 -65.445 1.00 87.38 158 HIS A N 1
ATOM 1269 C CA . HIS A 1 158 ? 37.101 -17.162 -65.909 1.00 87.38 158 HIS A CA 1
ATOM 1270 C C . HIS A 1 158 ? 37.892 -17.824 -64.762 1.00 87.38 158 HIS A C 1
ATOM 1272 O O . HIS A 1 158 ? 38.675 -18.743 -65.005 1.00 87.38 158 HIS A O 1
ATOM 1278 N N . VAL A 1 159 ? 37.637 -17.443 -63.505 1.00 93.56 159 VAL A N 1
ATOM 1279 C CA . VAL A 1 159 ? 38.348 -17.905 -62.300 1.00 93.56 159 VAL A CA 1
ATOM 1280 C C . VAL A 1 159 ? 37.732 -19.208 -61.774 1.00 93.56 159 VAL A C 1
ATOM 1282 O O . VAL A 1 159 ? 37.194 -19.293 -60.675 1.00 93.56 159 VAL A O 1
ATOM 1285 N N . ARG A 1 160 ? 37.771 -20.267 -62.589 1.00 91.50 160 ARG A N 1
ATOM 1286 C CA . ARG A 1 160 ? 37.015 -21.516 -62.345 1.00 91.50 160 ARG A CA 1
ATOM 1287 C C . ARG A 1 160 ? 37.408 -22.298 -61.087 1.00 91.50 160 ARG A C 1
ATOM 1289 O O . ARG A 1 160 ? 36.668 -23.200 -60.698 1.00 91.50 160 ARG A O 1
ATOM 1296 N N . SER A 1 161 ? 38.562 -22.000 -60.494 1.00 95.00 161 SER A N 1
ATOM 1297 C CA . SER A 1 161 ? 39.050 -22.629 -59.263 1.00 95.00 161 SER A CA 1
ATOM 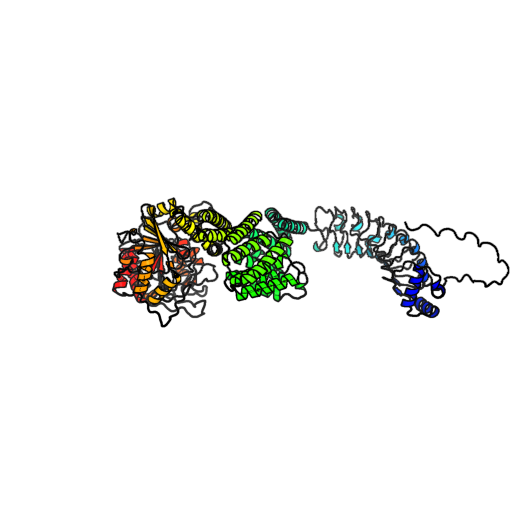1298 C C . SER A 1 161 ? 38.456 -22.032 -57.986 1.00 95.00 161 SER A C 1
ATOM 1300 O O . SER A 1 161 ? 38.667 -22.615 -56.927 1.00 95.00 161 SER A O 1
ATOM 1302 N N . LEU A 1 162 ? 37.705 -20.927 -58.073 1.00 96.81 162 LEU A N 1
ATOM 1303 C CA . LEU A 1 162 ? 37.192 -20.213 -56.908 1.00 96.81 162 LEU A CA 1
ATOM 1304 C C . LEU A 1 162 ? 36.204 -21.067 -56.100 1.00 96.81 162 LEU A C 1
ATOM 1306 O O . LEU A 1 162 ? 35.197 -21.532 -56.630 1.00 96.81 162 LEU A O 1
ATOM 1310 N N . GLU A 1 163 ? 36.493 -21.238 -54.810 1.00 96.38 163 GLU A N 1
ATOM 1311 C CA . GLU A 1 163 ? 35.697 -22.003 -53.844 1.00 96.38 163 GLU A CA 1
ATOM 1312 C C . GLU A 1 163 ? 34.932 -21.088 -52.879 1.00 96.38 163 GLU A C 1
ATOM 1314 O O . GLU A 1 163 ? 33.793 -21.396 -52.514 1.00 96.38 163 GLU A O 1
ATOM 1319 N N . ILE A 1 164 ? 35.537 -19.958 -52.489 1.00 97.50 164 ILE A N 1
ATOM 1320 C CA . ILE A 1 164 ? 34.983 -18.998 -51.525 1.00 97.50 164 ILE A CA 1
ATOM 1321 C C . ILE A 1 164 ? 35.083 -17.576 -52.084 1.00 97.50 164 ILE A C 1
ATOM 1323 O O . ILE A 1 164 ? 36.177 -17.103 -52.406 1.00 97.50 164 ILE A O 1
ATOM 1327 N N . LEU A 1 165 ? 33.945 -16.879 -52.135 1.00 97.44 165 LEU A N 1
ATOM 1328 C CA . LEU A 1 165 ? 33.857 -15.472 -52.522 1.00 97.44 165 LEU A CA 1
ATOM 1329 C C . LEU A 1 165 ? 33.187 -14.640 -51.424 1.00 97.44 165 LEU A C 1
ATOM 1331 O O . LEU A 1 165 ? 32.002 -14.824 -51.133 1.00 97.44 165 LEU A O 1
ATOM 1335 N N . TYR A 1 166 ? 33.934 -13.686 -50.870 1.00 98.06 166 TYR A N 1
ATOM 1336 C CA . TYR A 1 166 ? 33.396 -12.619 -50.028 1.00 98.06 166 TYR A CA 1
ATOM 1337 C C . TYR A 1 166 ? 33.243 -11.342 -50.858 1.00 98.06 166 TYR A C 1
ATOM 1339 O O . TYR A 1 166 ? 34.234 -10.847 -51.385 1.00 98.06 166 TYR A O 1
ATOM 1347 N N . ALA A 1 167 ? 32.023 -10.838 -51.025 1.00 97.19 167 ALA A N 1
ATOM 1348 C CA . ALA A 1 167 ? 31.717 -9.615 -51.770 1.00 97.19 167 ALA A CA 1
ATOM 1349 C C . ALA A 1 167 ? 30.582 -8.801 -51.107 1.00 97.19 167 ALA A C 1
ATOM 1351 O O . ALA A 1 167 ? 29.753 -8.170 -51.771 1.00 97.19 167 ALA A O 1
ATOM 1352 N N . ASN A 1 168 ? 30.530 -8.814 -49.776 1.00 96.56 168 ASN A N 1
ATOM 1353 C CA . ASN A 1 168 ? 29.607 -8.017 -48.975 1.00 96.56 168 ASN A CA 1
ATOM 1354 C C . ASN A 1 168 ? 29.887 -6.512 -49.134 1.00 96.56 168 ASN A C 1
ATOM 1356 O O . ASN A 1 168 ? 31.013 -6.121 -49.420 1.00 96.56 168 ASN A O 1
ATOM 1360 N N . GLY A 1 169 ? 28.892 -5.649 -48.921 1.00 95.69 169 GLY A N 1
ATOM 1361 C CA . GLY A 1 169 ? 29.112 -4.196 -48.837 1.00 95.69 169 GLY A CA 1
ATOM 1362 C C . GLY A 1 169 ? 29.566 -3.549 -50.148 1.00 95.69 169 GLY A C 1
ATOM 1363 O O . GLY A 1 169 ? 30.368 -2.622 -50.128 1.00 95.69 169 GLY A O 1
ATOM 1364 N N . ASN A 1 170 ? 29.072 -4.044 -51.284 1.00 97.62 170 ASN A N 1
ATOM 1365 C CA . ASN A 1 170 ? 29.380 -3.537 -52.622 1.00 97.62 170 ASN A CA 1
ATOM 1366 C C . ASN A 1 170 ? 28.118 -2.952 -53.298 1.00 97.62 170 ASN A C 1
ATOM 1368 O O . ASN A 1 170 ? 27.106 -2.660 -52.657 1.00 97.62 170 ASN A O 1
ATOM 1372 N N . GLN A 1 171 ? 28.180 -2.706 -54.608 1.00 96.81 171 GLN A N 1
ATOM 1373 C CA . GLN A 1 171 ? 27.080 -2.174 -55.418 1.00 96.81 171 GLN A CA 1
ATOM 1374 C C . GLN A 1 171 ? 26.649 -3.169 -56.509 1.00 96.81 171 GLN A C 1
ATOM 1376 O O . GLN A 1 171 ? 26.221 -2.749 -57.582 1.00 96.81 171 GLN A O 1
ATOM 1381 N N . ILE A 1 172 ? 26.771 -4.473 -56.250 1.00 97.25 172 ILE A N 1
ATOM 1382 C CA . ILE A 1 172 ? 26.483 -5.533 -57.224 1.00 97.25 172 ILE A CA 1
ATOM 1383 C C . ILE A 1 172 ? 24.970 -5.637 -57.444 1.00 97.25 172 ILE A C 1
ATOM 1385 O O . ILE A 1 172 ? 24.200 -5.705 -56.483 1.00 97.25 172 ILE A O 1
ATOM 1389 N N . GLU A 1 173 ? 24.552 -5.655 -58.708 1.00 94.50 173 GLU A N 1
ATOM 1390 C CA . GLU A 1 173 ? 23.146 -5.803 -59.120 1.00 94.50 173 GLU A CA 1
ATOM 1391 C C . GLU A 1 173 ? 22.874 -7.176 -59.750 1.00 94.50 173 GLU A C 1
ATOM 1393 O O . GLU A 1 173 ? 21.841 -7.784 -59.468 1.00 94.50 173 GLU A O 1
ATOM 1398 N N . GLU A 1 174 ? 23.820 -7.686 -60.541 1.00 93.00 174 GLU A N 1
ATOM 1399 C CA . GLU A 1 174 ? 23.709 -8.940 -61.288 1.00 93.00 174 GLU A CA 1
ATOM 1400 C C . GLU A 1 174 ? 24.770 -9.940 -60.821 1.00 93.00 174 GLU A C 1
ATOM 1402 O O . GLU A 1 174 ? 25.937 -9.585 -60.635 1.00 93.00 174 GLU A O 1
ATOM 1407 N N . ILE A 1 175 ? 24.368 -11.202 -60.641 1.00 92.94 175 ILE A N 1
ATOM 1408 C CA . ILE A 1 175 ? 25.261 -12.270 -60.163 1.00 92.94 175 ILE A CA 1
ATOM 1409 C C . ILE A 1 175 ? 25.369 -13.462 -61.118 1.00 92.94 175 ILE A C 1
ATOM 1411 O O . ILE A 1 175 ? 26.020 -14.444 -60.779 1.00 92.94 175 ILE A O 1
ATOM 1415 N N . ASP A 1 176 ? 24.825 -13.370 -62.332 1.00 89.19 176 ASP A N 1
ATOM 1416 C CA . ASP A 1 176 ? 24.935 -14.386 -63.392 1.00 89.19 176 ASP A CA 1
ATOM 1417 C C . ASP A 1 176 ? 26.349 -14.966 -63.597 1.00 89.19 176 ASP A C 1
ATOM 1419 O O . ASP A 1 176 ? 26.453 -16.187 -63.780 1.00 89.19 176 ASP A O 1
ATOM 1423 N N . PRO A 1 177 ? 27.448 -14.181 -63.500 1.00 89.12 177 PRO A N 1
ATOM 1424 C CA . PRO A 1 177 ? 28.808 -14.685 -63.709 1.00 89.12 177 PRO A CA 1
ATOM 1425 C C . PRO A 1 177 ? 29.218 -15.823 -62.776 1.00 89.12 177 PRO A C 1
ATOM 1427 O O . PRO A 1 177 ? 30.060 -16.641 -63.157 1.00 89.12 177 PRO A O 1
ATOM 1430 N N . ILE A 1 178 ? 28.607 -15.930 -61.587 1.00 88.94 178 ILE A N 1
ATOM 1431 C CA . ILE A 1 178 ? 28.894 -17.031 -60.658 1.00 88.94 178 ILE A CA 1
ATOM 1432 C C . ILE A 1 178 ? 28.529 -18.387 -61.270 1.00 88.94 178 ILE A C 1
ATOM 1434 O O . ILE A 1 178 ? 29.159 -19.389 -60.950 1.00 88.94 178 ILE A O 1
ATOM 1438 N N . SER A 1 179 ? 27.584 -18.434 -62.216 1.00 87.81 179 SER A N 1
ATOM 1439 C CA . SER A 1 179 ? 27.173 -19.663 -62.911 1.00 87.81 179 SER A CA 1
ATOM 1440 C C . SER A 1 179 ? 28.300 -20.313 -63.720 1.00 87.81 179 SER A C 1
ATOM 1442 O O . SER A 1 179 ? 28.189 -21.470 -64.125 1.00 87.81 179 SER A O 1
ATOM 1444 N N . HIS A 1 180 ? 29.400 -19.593 -63.951 1.00 89.06 180 HIS A N 1
ATOM 1445 C CA . HIS A 1 180 ? 30.595 -20.095 -64.623 1.00 89.06 180 HIS A CA 1
ATOM 1446 C C . HIS A 1 180 ? 31.695 -20.582 -63.659 1.00 89.06 180 HIS A C 1
ATOM 1448 O O . HIS A 1 180 ? 32.772 -20.963 -64.123 1.00 89.06 180 HIS A O 1
ATOM 1454 N N . LEU A 1 181 ? 31.425 -20.622 -62.346 1.00 92.06 181 LEU A N 1
ATOM 1455 C CA . LEU A 1 181 ? 32.375 -20.969 -61.280 1.00 92.06 181 LEU A CA 1
ATOM 1456 C C . LEU A 1 181 ? 32.092 -22.352 -60.664 1.00 92.06 181 LEU A C 1
ATOM 1458 O O . LEU A 1 181 ? 31.557 -22.429 -59.564 1.00 92.06 181 LEU A O 1
ATOM 1462 N N . PRO A 1 182 ? 32.460 -23.472 -61.314 1.00 90.75 182 PRO A N 1
ATOM 1463 C CA . PRO A 1 182 ? 32.002 -24.814 -60.935 1.00 90.75 182 PRO A CA 1
ATOM 1464 C C . PRO A 1 182 ? 32.465 -25.303 -59.555 1.00 90.75 182 PRO A C 1
ATOM 1466 O O . PRO A 1 182 ? 31.914 -26.281 -59.060 1.00 90.75 182 PRO A O 1
ATOM 1469 N N . ASN A 1 183 ? 33.453 -24.660 -58.929 1.00 92.50 183 ASN A N 1
ATOM 1470 C CA . ASN A 1 183 ? 33.984 -25.062 -57.625 1.00 92.50 183 ASN A CA 1
ATOM 1471 C C . ASN A 1 183 ? 33.444 -24.222 -56.456 1.00 92.50 183 ASN A C 1
ATOM 1473 O O . ASN A 1 183 ? 33.780 -24.507 -55.308 1.00 92.50 183 ASN A O 1
ATOM 1477 N N . LEU A 1 184 ? 32.603 -23.216 -56.715 1.00 93.94 184 LEU A N 1
ATOM 1478 C CA . LEU A 1 184 ? 32.144 -22.291 -55.681 1.00 93.94 184 LEU A CA 1
ATOM 1479 C C . LEU A 1 184 ? 31.228 -23.005 -54.677 1.00 93.94 184 LEU A C 1
ATOM 1481 O O . LEU A 1 184 ? 30.228 -23.616 -55.061 1.00 93.94 184 LEU A O 1
ATOM 1485 N N . THR A 1 185 ? 31.565 -22.916 -53.389 1.00 92.31 185 THR A N 1
ATOM 1486 C CA . THR A 1 185 ? 30.822 -23.545 -52.281 1.00 92.31 185 THR A CA 1
ATOM 1487 C C . THR A 1 185 ? 30.366 -22.551 -51.218 1.00 92.31 185 THR A C 1
ATOM 1489 O O . THR A 1 185 ? 29.440 -22.867 -50.468 1.00 92.31 185 THR A O 1
ATOM 1492 N N . GLN A 1 186 ? 30.975 -21.366 -51.132 1.00 94.50 186 GLN A N 1
ATOM 1493 C CA . GLN A 1 186 ? 30.580 -20.319 -50.188 1.00 94.50 186 GLN A CA 1
ATOM 1494 C C . GLN A 1 186 ? 30.515 -18.961 -50.881 1.00 94.50 186 GLN A C 1
ATOM 1496 O O . GLN A 1 186 ? 31.474 -18.538 -51.532 1.00 94.50 186 GLN A O 1
ATOM 1501 N N . LEU A 1 187 ? 29.383 -18.280 -50.717 1.00 95.06 187 LEU A N 1
ATOM 1502 C CA . LEU A 1 187 ? 29.103 -17.012 -51.373 1.00 95.06 187 LEU A CA 1
ATOM 1503 C C . LEU A 1 187 ? 28.501 -16.009 -50.387 1.00 95.06 187 LEU A C 1
ATOM 1505 O O . LEU A 1 187 ? 27.412 -16.220 -49.847 1.00 95.06 187 LEU A O 1
ATOM 1509 N N . TYR A 1 188 ? 29.203 -14.896 -50.184 1.00 97.12 188 TYR A N 1
ATOM 1510 C CA . TYR A 1 188 ? 28.792 -13.829 -49.279 1.00 97.12 188 TYR A CA 1
ATOM 1511 C C . TYR A 1 188 ? 28.542 -12.534 -50.058 1.00 97.12 188 TYR A C 1
ATOM 1513 O O . TYR A 1 188 ? 29.470 -11.949 -50.608 1.00 97.12 188 TYR A O 1
ATOM 1521 N N . LEU A 1 189 ? 27.283 -12.101 -50.125 1.00 96.56 189 LEU A N 1
ATOM 1522 C CA . LEU A 1 189 ? 26.804 -10.983 -50.948 1.00 96.56 189 LEU A CA 1
ATOM 1523 C C . LEU A 1 189 ? 25.875 -10.037 -50.168 1.00 96.56 189 LEU A C 1
ATOM 1525 O O . LEU A 1 189 ? 25.022 -9.352 -50.743 1.00 96.56 189 LEU A O 1
ATOM 1529 N N . LYS A 1 190 ? 26.018 -9.977 -48.845 1.00 95.75 190 LYS A N 1
ATOM 1530 C CA . LYS A 1 190 ? 25.219 -9.098 -47.989 1.00 95.75 190 LYS A CA 1
ATOM 1531 C C . LYS A 1 190 ? 25.450 -7.622 -48.333 1.00 95.75 190 LYS A C 1
ATOM 1533 O O . LYS A 1 190 ? 26.568 -7.245 -48.662 1.00 95.75 190 LYS A O 1
ATOM 1538 N N . ASN A 1 191 ? 24.438 -6.768 -48.170 1.00 95.38 191 ASN A N 1
ATOM 1539 C CA . ASN A 1 191 ? 24.528 -5.321 -48.423 1.00 95.38 191 ASN A CA 1
ATOM 1540 C C . ASN A 1 191 ? 24.934 -5.005 -49.877 1.00 95.38 191 ASN A C 1
ATOM 1542 O O . ASN A 1 191 ? 25.944 -4.346 -50.114 1.00 95.38 191 ASN A O 1
ATOM 1546 N N . ASN A 1 192 ? 24.151 -5.493 -50.837 1.00 97.38 192 ASN A N 1
ATOM 1547 C CA . ASN A 1 192 ? 24.306 -5.208 -52.266 1.00 97.38 192 ASN A CA 1
ATOM 1548 C C . ASN A 1 192 ? 22.963 -4.714 -52.847 1.00 97.38 192 ASN A C 1
ATOM 1550 O O . ASN A 1 192 ? 22.077 -4.255 -52.120 1.00 97.38 192 ASN A O 1
ATOM 1554 N N . GLN A 1 193 ? 22.809 -4.735 -54.171 1.00 96.38 193 GLN A N 1
ATOM 1555 C CA . GLN A 1 193 ? 21.613 -4.272 -54.879 1.00 96.38 193 GLN A CA 1
ATOM 1556 C C . GLN A 1 193 ? 20.931 -5.386 -55.689 1.00 96.38 193 GLN A C 1
ATOM 1558 O O . GLN A 1 193 ? 20.150 -5.089 -56.593 1.00 96.38 193 GLN A O 1
ATOM 1563 N N . ILE A 1 194 ? 21.177 -6.649 -55.332 1.00 96.44 194 ILE A N 1
ATOM 1564 C CA . ILE A 1 194 ? 20.746 -7.835 -56.082 1.00 96.44 194 ILE A CA 1
ATOM 1565 C C . ILE A 1 194 ? 19.226 -7.978 -56.024 1.00 96.44 194 ILE A C 1
ATOM 1567 O O . ILE A 1 194 ? 18.637 -7.974 -54.939 1.00 96.44 194 ILE A O 1
ATOM 1571 N N . ALA A 1 195 ? 18.588 -8.107 -57.185 1.00 93.62 195 ALA A N 1
ATOM 1572 C CA . ALA A 1 195 ? 17.136 -8.256 -57.301 1.00 93.62 195 ALA A CA 1
ATOM 1573 C C . ALA A 1 195 ? 16.696 -9.664 -57.728 1.00 93.62 195 ALA A C 1
ATOM 1575 O O . ALA A 1 195 ? 15.602 -10.088 -57.355 1.00 93.62 195 ALA A O 1
ATOM 1576 N N . GLU A 1 196 ? 17.549 -10.384 -58.457 1.00 92.06 196 GLU A N 1
ATOM 1577 C CA . GLU A 1 196 ? 17.263 -11.696 -59.037 1.00 92.06 196 GLU A CA 1
ATOM 1578 C C . GLU A 1 196 ? 18.443 -12.649 -58.810 1.00 92.06 196 GLU A C 1
ATOM 1580 O O . GLU A 1 196 ? 19.592 -12.221 -58.676 1.00 92.06 196 GLU A O 1
ATOM 1585 N N . ILE A 1 197 ? 18.144 -13.946 -58.737 1.00 90.38 197 ILE A N 1
ATOM 1586 C CA . ILE A 1 197 ? 19.130 -15.015 -58.563 1.00 90.38 197 ILE A CA 1
ATOM 1587 C C . ILE A 1 197 ? 19.071 -15.893 -59.820 1.00 90.38 197 ILE A C 1
ATOM 1589 O O . ILE A 1 197 ? 17.979 -16.349 -60.167 1.00 90.38 197 ILE A O 1
ATOM 1593 N N . PRO A 1 198 ? 20.198 -16.143 -60.508 1.00 87.44 198 PRO A N 1
ATOM 1594 C CA . PRO A 1 198 ? 20.212 -16.936 -61.730 1.00 87.44 198 PRO A CA 1
ATOM 1595 C C . PRO A 1 198 ? 19.822 -18.390 -61.466 1.00 87.44 198 PRO A C 1
ATOM 1597 O O . PRO A 1 198 ? 20.299 -19.006 -60.510 1.00 87.44 198 PRO A O 1
ATOM 1600 N N . ASP A 1 199 ? 19.024 -18.964 -62.369 1.00 84.06 199 ASP A N 1
ATOM 1601 C CA . ASP A 1 199 ? 18.780 -20.408 -62.415 1.00 84.06 199 ASP A CA 1
ATOM 1602 C C . ASP A 1 199 ? 20.054 -21.132 -62.853 1.00 84.06 199 ASP A C 1
ATOM 1604 O O . ASP A 1 199 ? 20.467 -21.092 -64.016 1.00 84.06 199 ASP A O 1
ATOM 1608 N N . SER A 1 200 ? 20.730 -21.729 -61.874 1.00 82.06 200 SER A N 1
ATOM 1609 C CA . SER A 1 200 ? 22.068 -22.272 -62.038 1.00 82.06 200 SER A CA 1
ATOM 1610 C C . SER A 1 200 ? 22.225 -23.576 -61.261 1.00 82.06 200 SER A C 1
ATOM 1612 O O . SER A 1 200 ? 21.961 -23.609 -60.055 1.00 82.06 200 SER A O 1
ATOM 1614 N N . PRO A 1 201 ? 22.749 -24.649 -61.889 1.00 77.12 201 PRO A N 1
ATOM 1615 C CA . PRO A 1 201 ? 23.024 -25.906 -61.190 1.00 77.12 201 PRO A CA 1
ATOM 1616 C C . PRO A 1 201 ? 24.038 -25.735 -60.045 1.00 77.12 201 PRO A C 1
ATOM 1618 O O . PRO A 1 201 ? 24.093 -26.575 -59.146 1.00 77.12 201 PRO A O 1
ATOM 1621 N N . LEU A 1 202 ? 24.794 -24.630 -60.041 1.00 80.69 202 LEU A N 1
ATOM 1622 C CA . LEU A 1 202 ? 25.713 -24.245 -58.974 1.00 80.69 202 LEU A CA 1
ATOM 1623 C C . LEU A 1 202 ? 25.024 -24.042 -57.617 1.00 80.69 202 LEU A C 1
ATOM 1625 O O . LEU A 1 202 ? 25.637 -24.267 -56.578 1.00 80.69 202 LEU A O 1
ATOM 1629 N N . LEU A 1 203 ? 23.756 -23.630 -57.590 1.00 80.25 203 LEU A N 1
ATOM 1630 C CA . LEU A 1 203 ? 23.067 -23.378 -56.324 1.00 80.25 203 LEU A CA 1
ATOM 1631 C C . LEU A 1 203 ? 23.054 -24.643 -55.446 1.00 80.25 203 LEU A C 1
ATOM 1633 O O . LEU A 1 203 ? 23.339 -24.572 -54.254 1.00 80.25 203 LEU A O 1
ATOM 1637 N N . SER A 1 204 ? 22.874 -25.822 -56.051 1.00 81.19 204 SER A N 1
ATOM 1638 C CA . SER A 1 204 ? 22.822 -27.113 -55.341 1.00 81.19 204 SER A CA 1
ATOM 1639 C C . SER A 1 204 ? 24.099 -27.497 -54.572 1.00 81.19 204 SER A C 1
ATOM 1641 O O . SER A 1 204 ? 24.048 -28.331 -53.665 1.00 81.19 204 SER A O 1
ATOM 1643 N N . GLN A 1 205 ? 25.250 -26.900 -54.899 1.00 84.00 205 GLN A N 1
ATOM 1644 C CA . GLN A 1 205 ? 26.532 -27.186 -54.241 1.00 84.00 205 GLN A CA 1
ATOM 1645 C C . GLN A 1 205 ? 26.948 -26.151 -53.188 1.00 84.00 205 GLN A C 1
ATOM 1647 O O . GLN A 1 205 ? 27.929 -26.390 -52.477 1.00 84.00 205 GLN A O 1
ATOM 1652 N N . LEU A 1 206 ? 26.224 -25.034 -53.056 1.00 88.81 206 LEU A N 1
ATOM 1653 C CA . LEU A 1 206 ? 26.529 -24.011 -52.058 1.00 88.81 206 LEU A CA 1
ATOM 1654 C C . LEU A 1 206 ? 26.230 -24.516 -50.640 1.00 88.81 206 LEU A C 1
ATOM 1656 O O . LEU A 1 206 ? 25.155 -25.032 -50.345 1.00 88.81 206 LEU A O 1
ATOM 1660 N N . THR A 1 207 ? 27.202 -24.325 -49.752 1.00 87.38 207 THR A N 1
ATOM 1661 C CA . THR A 1 207 ? 27.120 -24.619 -48.313 1.00 87.38 207 THR A CA 1
ATOM 1662 C C . THR A 1 207 ? 26.792 -23.373 -47.492 1.00 87.38 207 THR A C 1
ATOM 1664 O O . THR A 1 207 ? 26.115 -23.473 -46.473 1.00 87.38 207 THR A O 1
ATOM 1667 N N . TYR A 1 208 ? 27.211 -22.193 -47.950 1.00 88.19 208 TYR A N 1
ATOM 1668 C CA . TYR A 1 208 ? 26.900 -20.906 -47.331 1.00 88.19 208 TYR A CA 1
ATOM 1669 C C . TYR A 1 208 ? 26.463 -19.916 -48.403 1.00 88.19 208 TYR A C 1
ATOM 1671 O O . TYR A 1 208 ? 27.189 -19.700 -49.376 1.00 88.19 208 TYR A O 1
ATOM 1679 N N . LEU A 1 209 ? 25.294 -19.308 -48.205 1.00 92.31 209 LEU A N 1
ATOM 1680 C CA . LEU A 1 209 ? 24.774 -18.258 -49.073 1.00 92.31 209 LEU A CA 1
ATOM 1681 C C . LEU A 1 209 ? 24.245 -17.101 -48.221 1.00 92.31 209 LEU A C 1
ATOM 1683 O O . LEU A 1 209 ? 23.234 -17.235 -47.530 1.00 92.31 209 LEU A O 1
ATOM 1687 N N . GLN A 1 210 ? 24.928 -15.956 -48.271 1.00 94.31 210 GLN A N 1
ATOM 1688 C CA . GLN A 1 210 ? 24.465 -14.732 -47.618 1.00 94.31 210 GLN A CA 1
ATOM 1689 C C . GLN A 1 210 ? 23.987 -13.712 -48.641 1.00 94.31 210 GLN A C 1
ATOM 1691 O O . GLN A 1 210 ? 24.771 -13.196 -49.431 1.00 94.31 210 GLN A O 1
ATOM 1696 N N . LEU A 1 211 ? 22.700 -13.390 -48.578 1.00 95.31 211 LEU A N 1
ATOM 1697 C CA . LEU A 1 211 ? 22.005 -12.451 -49.455 1.00 95.31 211 LEU A CA 1
ATOM 1698 C C . LEU A 1 211 ? 21.254 -11.376 -48.649 1.00 95.31 211 LEU A C 1
ATOM 1700 O O . LEU A 1 211 ? 20.365 -10.703 -49.176 1.00 95.31 211 LEU A O 1
ATOM 1704 N N . GLY A 1 212 ? 21.597 -11.188 -47.372 1.00 93.69 212 GLY A N 1
ATOM 1705 C CA . GLY A 1 212 ? 20.942 -10.206 -46.513 1.00 93.69 212 GLY A CA 1
ATOM 1706 C C . GLY A 1 212 ? 21.081 -8.763 -47.028 1.00 93.69 212 GLY A C 1
ATOM 1707 O O . GLY A 1 212 ? 22.099 -8.406 -47.615 1.00 93.69 212 GLY A O 1
ATOM 1708 N N . ASN A 1 213 ? 20.083 -7.912 -46.785 1.00 95.19 213 ASN A N 1
ATOM 1709 C CA . ASN A 1 213 ? 20.052 -6.506 -47.214 1.00 95.19 213 ASN A CA 1
ATOM 1710 C C . ASN A 1 213 ? 20.299 -6.330 -48.727 1.00 95.19 213 ASN A C 1
ATOM 1712 O O . ASN A 1 213 ? 21.279 -5.715 -49.151 1.00 95.19 213 ASN A O 1
ATOM 1716 N N . ASN A 1 214 ? 19.409 -6.919 -49.526 1.00 96.75 214 ASN A N 1
ATOM 1717 C CA . ASN A 1 214 ? 19.366 -6.828 -50.987 1.00 96.75 214 ASN A CA 1
ATOM 1718 C C . ASN A 1 214 ? 17.947 -6.405 -51.440 1.00 96.75 214 ASN A C 1
ATOM 1720 O O . ASN A 1 214 ? 17.189 -5.787 -50.686 1.00 96.75 214 ASN A O 1
ATOM 1724 N N . ARG A 1 215 ? 17.576 -6.664 -52.699 1.00 96.19 215 ARG A N 1
ATOM 1725 C CA . ARG A 1 215 ? 16.282 -6.290 -53.300 1.00 96.19 215 ARG A CA 1
ATOM 1726 C C . ARG A 1 215 ? 15.455 -7.500 -53.748 1.00 96.19 215 ARG A C 1
ATOM 1728 O O . ARG A 1 215 ? 14.533 -7.321 -54.542 1.00 96.19 215 ARG A O 1
ATOM 1735 N N . LEU A 1 216 ? 15.751 -8.693 -53.229 1.00 95.81 216 LEU A N 1
ATOM 1736 C CA . LEU A 1 216 ? 15.109 -9.944 -53.641 1.00 95.81 216 LEU A CA 1
ATOM 1737 C C . LEU A 1 216 ? 13.606 -9.931 -53.356 1.00 95.81 216 LEU A C 1
ATOM 1739 O O . LEU A 1 216 ? 13.168 -9.489 -52.290 1.00 95.81 216 LEU A O 1
ATOM 1743 N N . THR A 1 217 ? 12.830 -10.450 -54.305 1.00 92.31 217 THR A N 1
ATOM 1744 C CA . THR A 1 217 ? 11.373 -10.633 -54.187 1.00 92.31 217 THR A CA 1
ATOM 1745 C C . THR A 1 217 ? 10.976 -12.072 -54.488 1.00 92.31 217 THR A C 1
ATOM 1747 O O . THR A 1 217 ? 10.233 -12.665 -53.708 1.00 92.31 217 THR A O 1
ATOM 1750 N N . ASP A 1 218 ? 11.517 -12.628 -55.573 1.00 91.19 218 ASP A N 1
ATOM 1751 C CA . ASP A 1 218 ? 11.396 -14.030 -55.954 1.00 91.19 218 ASP A CA 1
ATOM 1752 C C . ASP A 1 218 ? 12.596 -14.836 -55.439 1.00 91.19 218 ASP A C 1
ATOM 1754 O O . ASP A 1 218 ? 13.747 -14.402 -55.517 1.00 91.19 218 ASP A O 1
ATOM 1758 N N . ILE A 1 219 ? 12.301 -16.002 -54.876 1.00 92.25 219 ILE A N 1
ATOM 1759 C CA . ILE A 1 219 ? 13.262 -16.935 -54.288 1.00 92.25 219 ILE A CA 1
ATOM 1760 C C . ILE A 1 219 ? 12.960 -18.387 -54.681 1.00 92.25 219 ILE A C 1
ATOM 1762 O O . ILE A 1 219 ? 13.478 -19.305 -54.050 1.00 92.25 219 ILE A O 1
ATOM 1766 N N . GLU A 1 220 ? 12.115 -18.631 -55.691 1.00 90.00 220 GLU A N 1
ATOM 1767 C CA . GLU A 1 220 ? 11.749 -19.990 -56.118 1.00 90.00 220 GLU A CA 1
ATOM 1768 C C . GLU A 1 220 ? 12.979 -20.830 -56.483 1.00 90.00 220 GLU A C 1
ATOM 1770 O O . GLU A 1 220 ? 13.087 -21.987 -56.080 1.00 90.00 220 GLU A O 1
ATOM 1775 N N . VAL A 1 221 ? 13.964 -20.213 -57.136 1.00 87.88 221 VAL A N 1
ATOM 1776 C CA . VAL A 1 221 ? 15.221 -20.861 -57.535 1.00 87.88 221 VAL A CA 1
ATOM 1777 C C . VAL A 1 221 ? 16.048 -21.383 -56.349 1.00 87.88 221 VAL A C 1
ATOM 1779 O O . VAL A 1 221 ? 16.852 -22.296 -56.502 1.00 87.88 221 VAL A O 1
ATOM 1782 N N . LEU A 1 222 ? 15.838 -20.853 -55.138 1.00 88.69 222 LEU A N 1
ATOM 1783 C CA . LEU A 1 222 ? 16.536 -21.316 -53.936 1.00 88.69 222 LEU A CA 1
ATOM 1784 C C . LEU A 1 222 ? 15.984 -22.641 -53.400 1.00 88.69 222 LEU A C 1
ATOM 1786 O O . LEU A 1 222 ? 16.600 -23.239 -52.521 1.00 88.69 222 LEU A O 1
ATOM 1790 N N . ALA A 1 223 ? 14.866 -23.135 -53.936 1.00 83.56 223 ALA A N 1
ATOM 1791 C CA . ALA A 1 223 ? 14.298 -24.432 -53.576 1.00 83.56 223 ALA A CA 1
ATOM 1792 C C . ALA A 1 223 ? 15.229 -25.620 -53.898 1.00 83.56 223 ALA A C 1
ATOM 1794 O O . ALA A 1 223 ? 15.038 -26.701 -53.342 1.00 83.56 223 ALA A O 1
ATOM 1795 N N . SER A 1 224 ? 16.224 -25.430 -54.775 1.00 79.50 224 SER A N 1
ATOM 1796 C CA . SER A 1 224 ? 17.201 -26.447 -55.191 1.00 79.50 224 SER A CA 1
ATOM 1797 C C . SER A 1 224 ? 18.494 -26.470 -54.356 1.00 79.50 224 SER A C 1
ATOM 1799 O O . SER A 1 224 ? 19.496 -27.043 -54.791 1.00 79.50 224 SER A O 1
ATOM 1801 N N . LEU A 1 225 ? 18.536 -25.782 -53.209 1.00 82.81 225 LEU A N 1
ATOM 1802 C CA . LEU A 1 225 ? 19.698 -25.789 -52.314 1.00 82.81 225 LEU A CA 1
ATOM 1803 C C . LEU A 1 225 ? 19.756 -27.099 -51.505 1.00 82.81 225 LEU A C 1
ATOM 1805 O O . LEU A 1 225 ? 19.179 -27.198 -50.425 1.00 82.81 225 LEU A O 1
ATOM 1809 N N . ASP A 1 226 ? 20.508 -28.083 -51.998 1.00 72.25 226 ASP A N 1
ATOM 1810 C CA . ASP A 1 226 ? 20.586 -29.420 -51.379 1.00 72.25 226 ASP A CA 1
ATOM 1811 C C . ASP A 1 226 ? 21.655 -29.547 -50.274 1.00 72.25 226 ASP A C 1
ATOM 1813 O O . ASP A 1 226 ? 21.627 -30.485 -49.477 1.00 72.25 226 ASP A O 1
ATOM 1817 N N . ARG A 1 227 ? 22.649 -28.647 -50.237 1.00 71.25 227 ARG A N 1
ATOM 1818 C CA . ARG A 1 227 ? 23.848 -28.767 -49.374 1.00 71.25 227 ARG A CA 1
ATOM 1819 C C . ARG A 1 227 ? 24.078 -27.598 -48.415 1.00 71.25 227 ARG A C 1
ATOM 1821 O O . ARG A 1 227 ? 25.113 -27.559 -47.746 1.00 71.25 227 ARG A O 1
ATOM 1828 N N . ALA A 1 228 ? 23.147 -26.651 -48.350 1.00 69.38 228 ALA A N 1
ATOM 1829 C CA . ALA A 1 228 ? 23.314 -25.446 -47.550 1.00 69.38 228 ALA A CA 1
ATOM 1830 C C . ALA A 1 228 ? 23.331 -25.750 -46.035 1.00 69.38 228 ALA A C 1
ATOM 1832 O O . ALA A 1 228 ? 22.616 -26.615 -45.535 1.00 69.38 228 ALA A O 1
ATOM 1833 N N . ILE A 1 229 ? 24.165 -25.020 -45.297 1.00 70.44 229 ILE A N 1
ATOM 1834 C CA . ILE A 1 229 ? 24.279 -25.032 -43.830 1.00 70.44 229 ILE A CA 1
ATOM 1835 C C . ILE A 1 229 ? 23.673 -23.740 -43.259 1.00 70.44 229 ILE A C 1
ATOM 1837 O O . ILE A 1 229 ? 23.052 -23.747 -42.195 1.00 70.44 229 ILE A O 1
ATOM 1841 N N . GLU A 1 230 ? 23.797 -22.624 -43.981 1.00 80.88 230 GLU A N 1
ATOM 1842 C CA . GLU A 1 230 ? 23.212 -21.336 -43.603 1.00 80.88 230 GLU A CA 1
ATOM 1843 C C . GLU A 1 230 ? 22.773 -20.544 -44.841 1.00 80.88 230 GLU A C 1
ATOM 1845 O O . GLU A 1 230 ? 23.513 -20.437 -45.824 1.00 80.88 230 GLU A O 1
ATOM 1850 N N . LEU A 1 231 ? 21.563 -19.984 -44.760 1.00 90.62 231 LEU A N 1
ATOM 1851 C CA . LEU A 1 231 ? 20.940 -19.136 -45.770 1.00 90.62 231 LEU A CA 1
ATOM 1852 C C . LEU A 1 231 ? 20.437 -17.843 -45.107 1.00 90.62 231 LEU A C 1
ATOM 1854 O O . LEU A 1 231 ? 19.449 -17.854 -44.368 1.00 90.62 231 LEU A O 1
ATOM 1858 N N . ASP A 1 232 ? 21.120 -16.725 -45.365 1.00 91.44 232 ASP A N 1
ATOM 1859 C CA . ASP A 1 232 ? 20.698 -15.395 -44.899 1.00 91.44 232 ASP A CA 1
ATOM 1860 C C . ASP A 1 232 ? 19.932 -14.665 -46.007 1.00 91.44 232 ASP A C 1
ATOM 1862 O O . ASP A 1 232 ? 20.526 -14.222 -46.989 1.00 91.44 232 ASP A O 1
ATOM 1866 N N . LEU A 1 233 ? 18.616 -14.524 -45.833 1.00 93.56 233 LEU A N 1
ATOM 1867 C CA . LEU A 1 233 ? 17.713 -13.761 -46.700 1.00 93.56 233 LEU A CA 1
ATOM 1868 C C . LEU A 1 233 ? 17.155 -12.519 -45.990 1.00 93.56 233 LEU A C 1
ATOM 1870 O O . LEU A 1 233 ? 16.179 -11.919 -46.452 1.00 93.56 233 LEU A O 1
ATOM 1874 N N . SER A 1 234 ? 17.737 -12.117 -44.859 1.00 90.94 234 SER A N 1
ATOM 1875 C CA . SER A 1 234 ? 17.213 -11.022 -44.045 1.00 90.94 234 SER A CA 1
ATOM 1876 C C . SER A 1 234 ? 17.218 -9.679 -44.788 1.00 90.94 234 SER A C 1
ATOM 1878 O O . SER A 1 234 ? 18.016 -9.457 -45.689 1.00 90.94 234 SER A O 1
ATOM 1880 N N . GLN A 1 235 ? 16.334 -8.748 -44.423 1.00 89.12 235 GLN A N 1
ATOM 1881 C CA . GLN A 1 235 ? 16.268 -7.395 -45.006 1.00 89.12 235 GLN A CA 1
ATOM 1882 C C . GLN A 1 235 ? 16.113 -7.387 -46.543 1.00 89.12 235 GLN A C 1
ATOM 1884 O O . GLN A 1 235 ? 16.766 -6.615 -47.237 1.00 89.12 235 GLN A O 1
ATOM 1889 N N . ASN A 1 236 ? 15.253 -8.250 -47.084 1.00 93.81 236 ASN A N 1
ATOM 1890 C CA . ASN A 1 236 ? 14.874 -8.252 -48.499 1.00 93.81 236 ASN A CA 1
ATOM 1891 C C . ASN A 1 236 ? 13.408 -7.798 -48.666 1.00 93.81 236 ASN A C 1
ATOM 1893 O O . ASN A 1 236 ? 12.804 -7.207 -47.767 1.00 93.81 236 ASN A O 1
ATOM 1897 N N . ARG A 1 237 ? 12.822 -8.025 -49.846 1.00 93.56 237 ARG A N 1
ATOM 1898 C CA . ARG A 1 237 ? 11.428 -7.692 -50.182 1.00 93.56 237 ARG A CA 1
ATOM 1899 C C . ARG A 1 237 ? 10.587 -8.955 -50.412 1.00 93.56 237 ARG A C 1
ATOM 1901 O O . ARG A 1 237 ? 9.638 -8.932 -51.191 1.00 93.56 237 ARG A O 1
ATOM 1908 N N . ILE A 1 238 ? 10.929 -10.046 -49.726 1.00 93.06 238 ILE A N 1
ATOM 1909 C CA . ILE A 1 238 ? 10.300 -11.362 -49.888 1.00 93.06 238 ILE A CA 1
ATOM 1910 C C . ILE A 1 238 ? 8.926 -11.375 -49.209 1.00 93.06 238 ILE A C 1
ATOM 1912 O O . ILE A 1 238 ? 8.798 -11.048 -48.028 1.00 93.06 238 ILE A O 1
ATOM 1916 N N . THR A 1 239 ? 7.894 -11.789 -49.943 1.00 89.12 239 THR A N 1
ATOM 1917 C CA . THR A 1 239 ? 6.520 -11.920 -49.420 1.00 89.12 239 THR A CA 1
ATOM 1918 C C . THR A 1 239 ? 6.035 -13.365 -49.342 1.00 89.12 239 THR A C 1
ATOM 1920 O O . THR A 1 239 ? 5.167 -13.668 -48.525 1.00 89.12 239 THR A O 1
ATOM 1923 N N . ASP A 1 240 ? 6.575 -14.253 -50.180 1.00 90.50 240 ASP A N 1
ATOM 1924 C CA . ASP A 1 240 ? 6.222 -15.673 -50.250 1.00 90.50 240 ASP A CA 1
ATOM 1925 C C . ASP A 1 240 ? 7.465 -16.527 -49.980 1.00 90.50 240 ASP A C 1
ATOM 1927 O O . ASP A 1 240 ? 8.526 -16.287 -50.547 1.00 90.50 240 ASP A O 1
ATOM 1931 N N . ILE A 1 241 ? 7.327 -17.499 -49.079 1.00 91.44 241 ILE A N 1
ATOM 1932 C CA . ILE A 1 241 ? 8.392 -18.425 -48.664 1.00 91.44 241 ILE A CA 1
ATOM 1933 C C . ILE A 1 241 ? 7.992 -19.892 -48.864 1.00 91.44 241 ILE A C 1
ATOM 1935 O O . ILE A 1 241 ? 8.670 -20.793 -48.379 1.00 91.44 241 ILE A O 1
ATOM 1939 N N . SER A 1 242 ? 6.868 -20.155 -49.534 1.00 89.31 242 SER A N 1
ATOM 1940 C CA . SER A 1 242 ? 6.334 -21.509 -49.717 1.00 89.31 242 SER A CA 1
ATOM 1941 C C . SER A 1 242 ? 7.249 -22.411 -50.553 1.00 89.31 242 SER A C 1
ATOM 1943 O O . SER A 1 242 ? 7.349 -23.610 -50.274 1.00 89.31 242 SER A O 1
ATOM 1945 N N . SER A 1 243 ? 7.977 -21.830 -51.509 1.00 87.00 243 SER A N 1
ATOM 1946 C CA . SER A 1 243 ? 8.982 -22.512 -52.333 1.00 87.00 243 SER A CA 1
ATOM 1947 C C . SER A 1 243 ? 10.118 -23.130 -51.514 1.00 87.00 243 SER A C 1
ATOM 1949 O O . SER A 1 243 ? 10.669 -24.148 -51.912 1.00 87.00 243 SER A O 1
ATOM 1951 N N . LEU A 1 244 ? 10.419 -22.589 -50.328 1.00 87.88 244 LEU A N 1
ATOM 1952 C CA . LEU A 1 244 ? 11.489 -23.088 -49.458 1.00 87.88 244 LEU A CA 1
ATOM 1953 C C . LEU A 1 244 ? 11.127 -24.385 -48.714 1.00 87.88 244 LEU A C 1
ATOM 1955 O O . LEU A 1 244 ? 11.946 -24.909 -47.965 1.00 87.88 244 LEU A O 1
ATOM 1959 N N . SER A 1 245 ? 9.911 -24.911 -48.883 1.00 85.25 245 SER A N 1
ATOM 1960 C CA . SER A 1 245 ? 9.454 -26.132 -48.198 1.00 85.25 245 SER A CA 1
ATOM 1961 C C . SER A 1 245 ? 10.205 -27.407 -48.599 1.00 85.25 245 SER A C 1
ATOM 1963 O O . SER A 1 245 ? 10.148 -28.394 -47.867 1.00 85.25 245 SER A O 1
ATOM 1965 N N . SER A 1 246 ? 10.910 -27.400 -49.735 1.00 79.50 246 SER A N 1
ATOM 1966 C CA . SER A 1 246 ? 11.751 -28.511 -50.198 1.00 79.50 246 SER A CA 1
ATOM 1967 C C . SER A 1 246 ? 13.118 -28.583 -49.515 1.00 79.50 246 SER A C 1
ATOM 1969 O O . SER A 1 246 ? 13.813 -29.582 -49.683 1.00 79.50 246 SER A O 1
ATOM 1971 N N . LEU A 1 247 ? 13.514 -27.554 -48.761 1.00 78.94 247 LEU A N 1
ATOM 1972 C CA . LEU A 1 247 ? 14.816 -27.506 -48.102 1.00 78.94 247 LEU A CA 1
ATOM 1973 C C . LEU A 1 247 ? 14.874 -28.510 -46.936 1.00 78.94 247 LEU A C 1
ATOM 1975 O O . LEU A 1 247 ? 14.082 -28.434 -45.993 1.00 78.94 247 LEU A O 1
ATOM 1979 N N . GLU A 1 248 ? 15.812 -29.460 -46.993 1.00 66.19 248 GLU A N 1
ATOM 1980 C CA . GLU A 1 248 ? 15.968 -30.504 -45.973 1.00 66.19 248 GLU A CA 1
ATOM 1981 C C . GLU A 1 248 ? 16.639 -29.995 -44.674 1.00 66.19 248 GLU A C 1
ATOM 1983 O O . GLU A 1 248 ? 17.308 -28.960 -44.621 1.00 66.19 248 GLU A O 1
ATOM 1988 N N . ASN A 1 249 ? 16.433 -30.743 -43.584 1.00 57.50 249 ASN A N 1
ATOM 1989 C CA . ASN A 1 249 ? 16.753 -30.371 -42.201 1.00 57.50 249 ASN A CA 1
ATOM 1990 C C . ASN A 1 249 ? 18.267 -30.198 -41.947 1.00 57.50 249 ASN A C 1
ATOM 1992 O O . ASN A 1 249 ? 18.903 -31.119 -41.435 1.00 57.50 249 ASN A O 1
ATOM 1996 N N . SER A 1 250 ? 18.859 -29.041 -42.261 1.00 56.25 250 SER A N 1
ATOM 1997 C CA . SER A 1 250 ? 20.227 -28.648 -41.836 1.00 56.25 250 SER A CA 1
ATOM 1998 C C . SER A 1 250 ? 20.538 -27.144 -41.945 1.00 56.25 250 SER A C 1
ATOM 2000 O O . SER A 1 250 ? 21.613 -26.723 -41.523 1.00 56.25 250 SER A O 1
ATOM 2002 N N . ILE A 1 251 ? 19.630 -26.330 -42.492 1.00 68.06 251 ILE A N 1
ATOM 2003 C CA . ILE A 1 251 ? 19.939 -24.967 -42.953 1.00 68.06 251 ILE A CA 1
ATOM 2004 C C . ILE A 1 251 ? 19.444 -23.934 -41.955 1.00 68.06 251 ILE A C 1
ATOM 2006 O O . ILE A 1 251 ? 18.243 -23.751 -41.880 1.00 68.06 251 ILE A O 1
ATOM 2010 N N . LYS A 1 252 ? 20.299 -23.184 -41.254 1.00 77.56 252 LYS A N 1
ATOM 2011 C CA . LYS A 1 252 ? 19.829 -21.988 -40.523 1.00 77.56 252 LYS A CA 1
ATOM 2012 C C . LYS A 1 252 ? 19.268 -20.964 -41.523 1.00 77.56 252 LYS A C 1
ATOM 2014 O O . LYS A 1 252 ? 20.009 -20.522 -42.397 1.00 77.56 252 LYS A O 1
ATOM 2019 N N . LEU A 1 253 ? 17.992 -20.589 -41.386 1.00 87.56 253 LEU A N 1
ATOM 2020 C CA . LEU A 1 253 ? 17.277 -19.735 -42.340 1.00 87.56 253 LEU A CA 1
ATOM 2021 C C . LEU A 1 253 ? 16.905 -18.387 -41.706 1.00 87.56 253 LEU A C 1
ATOM 2023 O O . LEU A 1 253 ? 15.999 -18.299 -40.874 1.00 87.56 253 LEU A O 1
ATOM 2027 N N . ASP A 1 254 ? 17.589 -17.318 -42.109 1.00 85.31 254 ASP A N 1
ATOM 2028 C CA . ASP A 1 254 ? 17.304 -15.966 -41.624 1.00 85.31 254 ASP A CA 1
ATOM 2029 C C . ASP A 1 254 ? 16.346 -15.223 -42.563 1.00 85.31 254 ASP A C 1
ATOM 2031 O O . ASP A 1 254 ? 16.714 -14.851 -43.674 1.00 85.31 254 ASP A O 1
ATOM 2035 N N . LEU A 1 255 ? 15.108 -15.000 -42.117 1.00 88.88 255 LEU A N 1
ATOM 2036 C CA . LEU A 1 255 ? 14.048 -14.306 -42.861 1.00 88.88 255 LEU A CA 1
ATOM 2037 C C . LEU A 1 255 ? 13.686 -12.955 -42.230 1.00 88.88 255 LEU A C 1
ATOM 2039 O O . LEU A 1 255 ? 12.694 -12.333 -42.628 1.00 88.88 255 LEU A O 1
ATOM 2043 N N . ARG A 1 256 ? 14.454 -12.479 -41.242 1.00 85.50 256 ARG A N 1
ATOM 2044 C CA . ARG A 1 256 ? 14.157 -11.234 -40.521 1.00 85.50 256 ARG A CA 1
ATOM 2045 C C . ARG A 1 256 ? 14.029 -10.061 -41.490 1.00 85.50 256 ARG A C 1
ATOM 2047 O O . ARG A 1 256 ? 14.765 -9.953 -42.458 1.00 85.50 256 ARG A O 1
ATOM 2054 N N . ASN A 1 257 ? 13.122 -9.142 -41.196 1.00 81.06 257 ASN A N 1
ATOM 2055 C CA . ASN A 1 257 ? 12.913 -7.887 -41.920 1.00 81.06 257 ASN A CA 1
ATOM 2056 C C . ASN A 1 257 ? 12.505 -8.078 -43.390 1.00 81.06 257 ASN A C 1
ATOM 2058 O O . ASN A 1 257 ? 12.883 -7.282 -44.241 1.00 81.06 257 ASN A O 1
ATOM 2062 N N . ASN A 1 258 ? 11.717 -9.118 -43.669 1.00 84.25 258 ASN A N 1
ATOM 2063 C CA . ASN A 1 258 ? 10.996 -9.292 -44.928 1.00 84.25 258 ASN A CA 1
ATOM 2064 C C . ASN A 1 258 ? 9.486 -9.044 -44.730 1.00 84.25 258 ASN A C 1
ATOM 2066 O O . ASN A 1 258 ? 8.957 -9.358 -43.657 1.00 84.25 258 ASN A O 1
ATOM 2070 N N . PRO A 1 259 ? 8.763 -8.528 -45.740 1.00 83.00 259 PRO A N 1
ATOM 2071 C CA . PRO A 1 259 ? 7.315 -8.299 -45.694 1.00 83.00 259 PRO A CA 1
ATOM 2072 C C . PRO A 1 259 ? 6.480 -9.596 -45.830 1.00 83.00 259 PRO A C 1
ATOM 2074 O O . PRO A 1 259 ? 5.583 -9.687 -46.666 1.00 83.00 259 PRO A O 1
ATOM 2077 N N . ILE A 1 260 ? 6.745 -10.608 -44.995 1.00 82.94 260 ILE A N 1
ATOM 2078 C CA . ILE A 1 260 ? 6.083 -11.926 -45.037 1.00 82.94 260 ILE A CA 1
ATOM 2079 C C . ILE A 1 260 ? 4.751 -11.880 -44.253 1.00 82.94 260 ILE A C 1
ATOM 2081 O O . ILE A 1 260 ? 4.778 -11.703 -43.032 1.00 82.94 260 ILE A O 1
ATOM 2085 N N . PRO A 1 261 ? 3.577 -12.098 -44.887 1.00 74.94 261 PRO A N 1
ATOM 2086 C CA . PRO A 1 261 ? 2.273 -11.951 -44.222 1.00 74.94 261 PRO A CA 1
ATOM 2087 C C . PRO A 1 261 ? 1.968 -13.001 -43.142 1.00 74.94 261 PRO A C 1
ATOM 2089 O O . PRO A 1 261 ? 1.178 -12.744 -42.235 1.00 74.94 261 PRO A O 1
ATOM 2092 N N . ARG A 1 262 ? 2.539 -14.210 -43.247 1.00 77.81 262 ARG A N 1
ATOM 2093 C CA . ARG A 1 262 ? 2.353 -15.310 -42.283 1.00 77.81 262 ARG A CA 1
ATOM 2094 C C . ARG A 1 262 ? 3.695 -15.950 -41.954 1.00 77.81 262 ARG A C 1
ATOM 2096 O O . ARG A 1 262 ? 4.290 -16.614 -42.794 1.00 77.81 262 ARG A O 1
ATOM 2103 N N . LYS A 1 263 ? 4.142 -15.777 -40.711 1.00 76.50 263 LYS A N 1
ATOM 2104 C CA . LYS A 1 263 ? 5.457 -16.207 -40.207 1.00 76.50 263 LYS A CA 1
ATOM 2105 C C . LYS A 1 263 ? 5.461 -17.685 -39.782 1.00 76.50 263 LYS A C 1
ATOM 2107 O O . LYS A 1 263 ? 5.857 -18.023 -38.672 1.00 76.50 263 LYS A O 1
ATOM 2112 N N . ASN A 1 264 ? 4.969 -18.561 -40.659 1.00 82.62 264 ASN A N 1
ATOM 2113 C CA . ASN A 1 264 ? 5.044 -20.009 -40.471 1.00 82.62 264 ASN A CA 1
ATOM 2114 C C . ASN A 1 264 ? 6.296 -20.520 -41.179 1.00 82.62 264 ASN A C 1
ATOM 2116 O O . ASN A 1 264 ? 6.438 -20.316 -42.382 1.00 82.62 264 ASN A O 1
ATOM 2120 N N . CYS A 1 265 ? 7.190 -21.181 -40.446 1.00 82.38 265 CYS A N 1
ATOM 2121 C CA . CYS A 1 265 ? 8.380 -21.773 -41.049 1.00 82.38 265 CYS A CA 1
ATOM 2122 C C . CYS A 1 265 ? 7.961 -22.883 -42.039 1.00 82.38 265 CYS A C 1
ATOM 2124 O O . CYS A 1 265 ? 7.220 -23.782 -41.632 1.00 82.38 265 CYS A O 1
ATOM 2126 N N . PRO A 1 266 ? 8.386 -22.832 -43.318 1.00 84.56 266 PRO A N 1
ATOM 2127 C CA . PRO A 1 266 ? 8.024 -23.830 -44.329 1.00 84.56 266 PRO A CA 1
ATOM 2128 C C . PRO A 1 266 ? 8.782 -25.158 -44.158 1.00 84.56 266 PRO A C 1
ATOM 2130 O O . PRO A 1 266 ? 8.451 -26.132 -44.827 1.00 84.56 266 PRO A O 1
ATOM 2133 N N . VAL A 1 267 ? 9.768 -25.199 -43.253 1.00 80.31 267 VAL A N 1
ATOM 2134 C CA . VAL A 1 267 ? 10.655 -26.339 -42.977 1.00 80.31 267 VAL A CA 1
ATOM 2135 C C . VAL A 1 267 ? 10.593 -26.761 -41.503 1.00 80.31 267 VAL A C 1
ATOM 2137 O O . VAL A 1 267 ? 10.084 -26.030 -40.650 1.00 80.31 267 VAL A O 1
ATOM 2140 N N . SER A 1 268 ? 11.110 -27.953 -41.185 1.00 78.12 268 SER A N 1
ATOM 2141 C CA . SER A 1 268 ? 11.083 -28.536 -39.835 1.00 78.12 268 SER A CA 1
ATOM 2142 C C . SER A 1 268 ? 12.499 -28.816 -39.303 1.00 78.12 268 SER A C 1
ATOM 2144 O O . SER A 1 268 ? 13.329 -29.305 -40.050 1.00 78.12 268 SER A O 1
ATOM 2146 N N . PRO A 1 269 ? 12.799 -28.621 -38.006 1.00 72.12 269 PRO A N 1
ATOM 2147 C CA . PRO A 1 269 ? 11.972 -27.969 -36.995 1.00 72.12 269 PRO A CA 1
ATOM 2148 C C . PRO A 1 269 ? 11.800 -26.467 -37.262 1.00 72.12 269 PRO A C 1
ATOM 2150 O O . PRO A 1 269 ? 12.702 -25.803 -37.761 1.00 72.12 269 PRO A O 1
ATOM 2153 N N . ALA A 1 270 ? 10.656 -25.911 -36.849 1.00 72.12 270 ALA A N 1
ATOM 2154 C CA . ALA A 1 270 ? 10.324 -24.499 -37.067 1.00 72.12 270 ALA A CA 1
ATOM 2155 C C . ALA A 1 270 ? 11.329 -23.507 -36.441 1.00 72.12 270 ALA A C 1
ATOM 2157 O O . ALA A 1 270 ? 11.403 -22.360 -36.872 1.00 72.12 270 ALA A O 1
ATOM 2158 N N . THR A 1 271 ? 12.124 -23.952 -35.459 1.00 66.81 271 THR A N 1
ATOM 2159 C CA . THR A 1 271 ? 13.189 -23.179 -34.789 1.00 66.81 271 THR A CA 1
ATOM 2160 C C . THR A 1 271 ? 14.323 -22.752 -35.718 1.00 66.81 271 THR A C 1
ATOM 2162 O O . THR A 1 271 ? 15.171 -21.958 -35.327 1.00 66.81 271 THR A O 1
ATOM 2165 N N . ILE A 1 272 ? 14.371 -23.311 -36.924 1.00 77.00 272 ILE A N 1
ATOM 2166 C CA . ILE A 1 272 ? 15.379 -23.009 -37.931 1.00 77.00 272 ILE A CA 1
ATOM 2167 C C . ILE A 1 272 ? 15.112 -21.669 -38.645 1.00 77.00 272 ILE A C 1
ATOM 2169 O O . ILE A 1 272 ? 16.064 -21.023 -39.087 1.00 77.00 272 ILE A O 1
ATOM 2173 N N . CYS A 1 273 ? 13.848 -21.238 -38.732 1.00 83.31 273 CYS A N 1
ATOM 2174 C CA . CYS A 1 273 ? 13.480 -19.953 -39.323 1.00 83.31 273 CYS A CA 1
ATOM 2175 C C . CYS A 1 273 ? 13.569 -18.813 -38.301 1.00 83.31 273 CYS A C 1
ATOM 2177 O O . CYS A 1 273 ? 12.960 -18.881 -37.233 1.00 83.31 273 CYS A O 1
ATOM 2179 N N . LEU A 1 274 ? 14.233 -17.717 -38.665 1.00 75.75 274 LEU A N 1
ATOM 2180 C CA . LEU A 1 274 ? 14.259 -16.474 -37.888 1.00 75.75 274 LEU A CA 1
ATOM 2181 C C . LEU A 1 274 ? 13.345 -15.426 -38.546 1.00 75.75 274 LEU A C 1
ATOM 2183 O O . LEU A 1 274 ? 13.582 -15.042 -39.687 1.00 75.75 274 LEU A O 1
ATOM 2187 N N . PHE A 1 275 ? 12.325 -14.928 -37.838 1.00 79.62 275 PHE A N 1
ATOM 2188 C CA . PHE A 1 275 ? 11.422 -13.857 -38.304 1.00 79.62 275 PHE A CA 1
ATOM 2189 C C . PHE A 1 275 ? 11.604 -12.567 -37.479 1.00 79.62 275 PHE A C 1
ATOM 2191 O O . PHE A 1 275 ? 12.124 -12.620 -36.369 1.00 79.62 275 PHE A O 1
ATOM 2198 N N . SER A 1 276 ? 11.164 -11.404 -37.988 1.00 64.69 276 SER A N 1
ATOM 2199 C CA . SER A 1 276 ? 11.085 -10.167 -37.177 1.00 64.69 276 SER A CA 1
ATOM 2200 C C . SER A 1 276 ? 9.824 -10.151 -36.309 1.00 64.69 276 SER A C 1
ATOM 2202 O O . SER A 1 276 ? 8.740 -10.473 -36.797 1.00 64.69 276 SER A O 1
ATOM 2204 N N . ASP A 1 277 ? 9.949 -9.785 -35.033 1.00 63.09 277 ASP A N 1
ATOM 2205 C CA . ASP A 1 277 ? 8.904 -9.954 -34.012 1.00 63.09 277 ASP A CA 1
ATOM 2206 C C . ASP A 1 277 ? 7.945 -8.761 -33.868 1.00 63.09 277 ASP A C 1
ATOM 2208 O O . ASP A 1 277 ? 8.348 -7.690 -33.420 1.00 63.09 277 ASP A O 1
ATOM 2212 N N . ASP A 1 278 ? 6.643 -8.979 -34.108 1.00 67.62 278 ASP A N 1
ATOM 2213 C CA . ASP A 1 278 ? 5.593 -7.974 -33.838 1.00 67.62 278 ASP A CA 1
ATOM 2214 C C . ASP A 1 278 ? 5.394 -7.748 -32.320 1.00 67.62 278 ASP A C 1
ATOM 2216 O O . ASP A 1 278 ? 5.050 -6.653 -31.892 1.00 67.62 278 ASP A O 1
ATOM 2220 N N . ALA A 1 279 ? 5.674 -8.753 -31.477 1.00 73.88 279 ALA A N 1
ATOM 2221 C CA . ALA A 1 279 ? 5.581 -8.639 -30.013 1.00 73.88 279 ALA A CA 1
ATOM 2222 C C . ALA A 1 279 ? 6.695 -7.776 -29.403 1.00 73.88 279 ALA A C 1
ATOM 2224 O O . ALA A 1 279 ? 6.462 -7.062 -28.431 1.00 73.88 279 ALA A O 1
ATOM 2225 N N . ALA A 1 280 ? 7.900 -7.819 -29.979 1.00 81.94 280 ALA A N 1
ATOM 2226 C CA . ALA A 1 280 ? 9.006 -6.970 -29.551 1.00 81.94 280 ALA A CA 1
ATOM 2227 C C . ALA A 1 280 ? 8.788 -5.511 -29.973 1.00 81.94 280 ALA A C 1
ATOM 2229 O O . ALA A 1 280 ? 9.233 -4.603 -29.274 1.00 81.94 280 ALA A O 1
ATOM 2230 N N . GLU A 1 281 ? 8.104 -5.285 -31.099 1.00 80.94 281 GLU A N 1
ATOM 2231 C CA . GLU A 1 281 ? 7.644 -3.953 -31.500 1.00 80.94 281 GLU A CA 1
ATOM 2232 C C . GLU A 1 281 ? 6.563 -3.439 -30.547 1.00 80.94 281 GLU A C 1
ATOM 2234 O O . GLU A 1 281 ? 6.732 -2.359 -29.998 1.00 80.94 281 GLU A O 1
ATOM 2239 N N . LEU A 1 282 ? 5.529 -4.237 -30.247 1.00 84.56 282 LEU A N 1
ATOM 2240 C CA . LEU A 1 282 ? 4.510 -3.875 -29.251 1.00 84.56 282 LEU A CA 1
ATOM 2241 C C . LEU A 1 282 ? 5.137 -3.584 -27.881 1.00 84.56 282 LEU A C 1
ATOM 2243 O O . LEU A 1 282 ? 4.819 -2.584 -27.252 1.00 84.56 282 LEU A O 1
ATOM 2247 N N . TYR A 1 283 ? 6.075 -4.413 -27.424 1.00 88.81 283 TYR A N 1
ATOM 2248 C CA . TYR A 1 283 ? 6.765 -4.183 -26.155 1.00 88.81 283 TYR A CA 1
ATOM 2249 C C . TYR A 1 283 ? 7.554 -2.861 -26.155 1.00 88.81 283 TYR A C 1
ATOM 2251 O O . TYR A 1 283 ? 7.473 -2.102 -25.192 1.00 88.81 283 TYR A O 1
ATOM 2259 N N . ARG A 1 284 ? 8.278 -2.544 -27.241 1.00 89.19 284 ARG A N 1
ATOM 2260 C CA . ARG A 1 284 ? 8.977 -1.253 -27.387 1.00 89.19 284 ARG A CA 1
ATOM 2261 C C . ARG A 1 284 ? 8.006 -0.078 -27.462 1.00 89.19 284 ARG A C 1
ATOM 2263 O O . ARG A 1 284 ? 8.229 0.921 -26.791 1.00 89.19 284 ARG A O 1
ATOM 2270 N N . GLN A 1 285 ? 6.914 -0.222 -28.206 1.00 86.81 285 GLN A N 1
ATOM 2271 C CA . GLN A 1 285 ? 5.851 0.772 -28.280 1.00 86.81 285 GLN A CA 1
ATOM 2272 C C . GLN A 1 285 ? 5.243 1.040 -26.898 1.00 86.81 285 GLN A C 1
ATOM 2274 O O . GLN A 1 285 ? 5.043 2.197 -26.545 1.00 86.81 285 GLN A O 1
ATOM 2279 N N . GLY A 1 286 ? 4.992 -0.003 -26.102 1.00 90.75 286 GLY A N 1
ATOM 2280 C CA . GLY A 1 286 ? 4.503 0.136 -24.732 1.00 90.75 286 GLY A CA 1
ATOM 2281 C C . GLY A 1 286 ? 5.473 0.926 -23.852 1.00 90.75 286 GLY A C 1
ATOM 2282 O O . GLY A 1 286 ? 5.040 1.790 -23.097 1.00 90.75 286 GLY A O 1
ATOM 2283 N N . ILE A 1 287 ? 6.786 0.696 -23.989 1.00 89.12 287 ILE A N 1
ATOM 2284 C CA . ILE A 1 287 ? 7.812 1.492 -23.291 1.00 89.12 287 ILE A CA 1
ATOM 2285 C C . ILE A 1 287 ? 7.750 2.957 -23.735 1.00 89.12 287 ILE A C 1
ATOM 2287 O O . ILE A 1 287 ? 7.650 3.836 -22.887 1.00 89.12 287 ILE A O 1
ATOM 2291 N N . GLU A 1 288 ? 7.729 3.229 -25.042 1.00 84.75 288 GLU A N 1
ATOM 2292 C CA . GLU A 1 288 ? 7.650 4.605 -25.551 1.00 84.75 288 GLU A CA 1
ATOM 2293 C C . GLU A 1 288 ? 6.378 5.335 -25.096 1.00 84.75 288 GLU A C 1
ATOM 2295 O O . GLU A 1 288 ? 6.411 6.535 -24.831 1.00 84.75 288 GLU A O 1
ATOM 2300 N N . GLN A 1 289 ? 5.251 4.625 -25.015 1.00 84.81 289 GLN A N 1
ATOM 2301 C CA . GLN A 1 289 ? 3.995 5.165 -24.496 1.00 84.81 289 GLN A CA 1
ATOM 2302 C C . GLN A 1 289 ? 4.114 5.497 -23.006 1.00 84.81 289 GLN A C 1
ATOM 2304 O O . GLN A 1 289 ? 3.707 6.585 -22.599 1.00 84.81 289 GLN A O 1
ATOM 2309 N N . THR A 1 290 ? 4.724 4.618 -22.205 1.00 84.38 290 THR A N 1
ATOM 2310 C CA . THR A 1 290 ? 5.025 4.891 -20.790 1.00 84.38 290 THR A CA 1
ATOM 2311 C C . THR A 1 290 ? 5.912 6.124 -20.635 1.00 84.38 290 THR A C 1
ATOM 2313 O O . THR A 1 290 ? 5.583 7.004 -19.843 1.00 84.38 290 THR A O 1
ATOM 2316 N N . ASP A 1 291 ? 6.976 6.243 -21.432 1.00 78.81 291 ASP A N 1
ATOM 2317 C CA . ASP A 1 291 ? 7.909 7.377 -21.383 1.00 78.81 291 ASP A CA 1
ATOM 2318 C C . ASP A 1 291 ? 7.232 8.710 -21.754 1.00 78.81 291 ASP A C 1
ATOM 2320 O O . ASP A 1 291 ? 7.641 9.778 -21.295 1.00 78.81 291 ASP A O 1
ATOM 2324 N N . ARG A 1 292 ? 6.164 8.665 -22.563 1.00 78.00 292 ARG A N 1
ATOM 2325 C CA . ARG A 1 292 ? 5.320 9.827 -22.899 1.00 78.00 292 ARG A CA 1
ATOM 2326 C C . ARG A 1 292 ? 4.212 10.101 -21.875 1.00 78.00 292 ARG A C 1
ATOM 2328 O O . ARG A 1 292 ? 3.498 11.092 -22.021 1.00 78.00 292 ARG A O 1
ATOM 2335 N N . GLY A 1 293 ? 4.049 9.250 -20.861 1.00 74.44 293 GLY A N 1
ATOM 2336 C CA . GLY A 1 293 ? 2.957 9.324 -19.883 1.00 74.44 293 GLY A CA 1
ATOM 2337 C C . GLY A 1 293 ? 1.600 8.850 -20.420 1.00 74.44 293 GLY A C 1
ATOM 2338 O O . GLY A 1 293 ? 0.562 9.118 -19.818 1.00 74.44 293 GLY A O 1
ATOM 2339 N N . GLU A 1 294 ? 1.570 8.139 -21.550 1.00 82.44 294 GLU A N 1
ATOM 2340 C CA . GLU A 1 294 ? 0.359 7.587 -22.170 1.00 82.44 294 GLU A CA 1
ATOM 2341 C C . GLU A 1 294 ? -0.040 6.251 -21.506 1.00 82.44 294 GLU A C 1
ATOM 2343 O O . GLU A 1 294 ? -0.195 5.227 -22.173 1.00 82.44 294 GLU A O 1
ATOM 2348 N N . PHE A 1 295 ? -0.201 6.240 -20.177 1.00 84.06 295 PHE A N 1
ATOM 2349 C CA . PHE A 1 295 ? -0.302 5.006 -19.381 1.00 84.06 295 PHE A CA 1
ATOM 2350 C C . PHE A 1 295 ? -1.436 4.064 -19.809 1.00 84.06 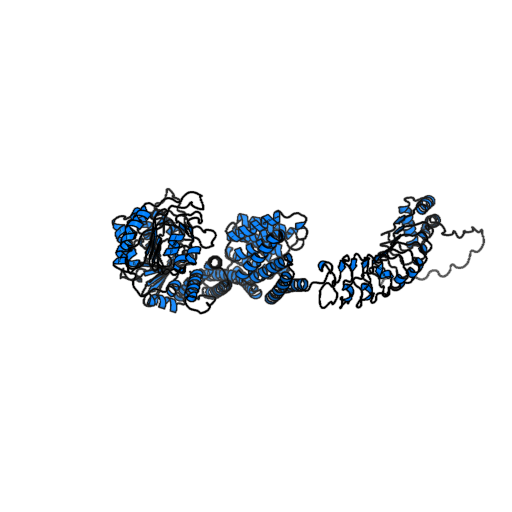295 PHE A C 1
ATOM 2352 O O . PHE A 1 295 ? -1.232 2.855 -19.868 1.00 84.06 295 PHE A O 1
ATOM 2359 N N . LEU A 1 296 ? -2.613 4.587 -20.175 1.00 84.62 296 LEU A N 1
ATOM 2360 C CA . LEU A 1 296 ? -3.731 3.753 -20.643 1.00 84.62 296 LEU A CA 1
ATOM 2361 C C . LEU A 1 296 ? -3.433 3.067 -21.986 1.00 84.62 296 LEU A C 1
ATOM 2363 O O . LEU A 1 296 ? -3.789 1.906 -22.174 1.00 84.62 296 LEU A O 1
ATOM 2367 N N . ALA A 1 297 ? -2.758 3.764 -22.905 1.00 83.06 297 ALA A N 1
ATOM 2368 C CA . ALA A 1 297 ? -2.346 3.181 -24.180 1.00 83.06 297 ALA A CA 1
ATOM 2369 C C . ALA A 1 297 ? -1.223 2.156 -23.970 1.00 83.06 297 ALA A C 1
ATOM 2371 O O . ALA A 1 297 ? -1.255 1.080 -24.564 1.00 83.06 297 ALA A O 1
ATOM 2372 N N . ALA A 1 298 ? -0.277 2.455 -23.073 1.00 90.69 298 ALA A N 1
ATOM 2373 C CA . ALA A 1 298 ? 0.780 1.528 -22.684 1.00 90.69 298 ALA A CA 1
ATOM 2374 C C . ALA A 1 298 ? 0.208 0.235 -22.081 1.00 90.69 298 ALA A C 1
ATOM 2376 O O . ALA A 1 298 ? 0.652 -0.851 -22.451 1.00 90.69 298 ALA A O 1
ATOM 2377 N N . LEU A 1 299 ? -0.811 0.329 -21.215 1.00 91.31 299 LEU A N 1
ATOM 2378 C CA . LEU A 1 299 ? -1.509 -0.832 -20.653 1.00 91.31 299 LEU A CA 1
ATOM 2379 C C . LEU A 1 299 ? -2.088 -1.732 -21.754 1.00 91.31 299 LEU A C 1
ATOM 2381 O O . LEU A 1 299 ? -1.814 -2.932 -21.756 1.00 91.31 299 LEU A O 1
ATOM 2385 N N . GLU A 1 300 ? -2.839 -1.174 -22.708 1.00 86.81 300 GLU A N 1
ATOM 2386 C CA . GLU A 1 300 ? -3.428 -1.942 -23.818 1.00 86.81 300 GLU A CA 1
ATOM 2387 C C . GLU A 1 300 ? -2.345 -2.612 -24.685 1.00 86.81 300 GLU A C 1
ATOM 2389 O O . GLU A 1 300 ? -2.429 -3.801 -25.025 1.00 86.81 300 GLU A O 1
ATOM 2394 N N . THR A 1 301 ? -1.281 -1.871 -24.996 1.00 87.00 301 THR A N 1
ATOM 2395 C CA . THR A 1 301 ? -0.160 -2.369 -25.796 1.00 87.00 301 THR A CA 1
ATOM 2396 C C . THR A 1 301 ? 0.586 -3.498 -25.081 1.00 87.00 301 THR A C 1
ATOM 2398 O O . THR A 1 301 ? 0.826 -4.552 -25.678 1.00 87.00 301 THR A O 1
ATOM 2401 N N . PHE A 1 302 ? 0.917 -3.336 -23.795 1.00 95.00 302 PHE A N 1
ATOM 2402 C CA . PHE A 1 302 ? 1.588 -4.375 -23.014 1.00 95.00 302 PHE A CA 1
ATOM 2403 C C . PHE A 1 302 ? 0.694 -5.593 -22.772 1.00 95.00 302 PHE A C 1
ATOM 2405 O O . PHE A 1 302 ? 1.193 -6.713 -22.833 1.00 95.00 302 PHE A O 1
ATOM 2412 N N . GLN A 1 303 ? -0.617 -5.428 -22.574 1.00 91.75 303 GLN A N 1
ATOM 2413 C CA . GLN A 1 303 ? -1.555 -6.557 -22.496 1.00 91.75 303 GLN A CA 1
ATOM 2414 C C . GLN A 1 303 ? -1.569 -7.364 -23.801 1.00 91.75 303 GLN A C 1
ATOM 2416 O O . GLN A 1 303 ? -1.547 -8.599 -23.780 1.00 91.75 303 GLN A O 1
ATOM 2421 N N . THR A 1 304 ? -1.535 -6.678 -24.945 1.00 83.69 304 THR A N 1
ATOM 2422 C CA . THR A 1 304 ? -1.449 -7.328 -26.257 1.00 83.69 304 THR A CA 1
ATOM 2423 C C . THR A 1 304 ? -0.118 -8.065 -26.419 1.00 83.69 304 THR A C 1
ATOM 2425 O O . THR A 1 304 ? -0.108 -9.241 -26.791 1.00 83.69 304 THR A O 1
ATOM 2428 N N . ALA A 1 305 ? 1.005 -7.420 -26.081 1.00 87.94 305 ALA A N 1
ATOM 2429 C CA . ALA A 1 305 ? 2.329 -8.043 -26.107 1.00 87.94 305 ALA A CA 1
ATOM 2430 C C . ALA A 1 305 ? 2.393 -9.283 -25.195 1.00 87.94 305 ALA A C 1
ATOM 2432 O O . ALA A 1 305 ? 2.863 -10.340 -25.621 1.00 87.94 305 ALA A O 1
ATOM 2433 N N . LEU A 1 306 ? 1.840 -9.185 -23.981 1.00 93.75 306 LEU A N 1
ATOM 2434 C CA . LEU A 1 306 ? 1.773 -10.268 -23.003 1.00 93.75 306 LEU A CA 1
ATOM 2435 C C . LEU A 1 306 ? 1.045 -11.487 -23.569 1.00 93.75 306 LEU A C 1
ATOM 2437 O O . LEU A 1 306 ? 1.544 -12.605 -23.453 1.00 93.75 306 LEU A O 1
ATOM 2441 N N . GLN A 1 307 ? -0.114 -11.292 -24.204 1.00 83.88 307 GLN A N 1
ATOM 2442 C CA . GLN A 1 307 ? -0.872 -12.401 -24.785 1.00 83.88 307 GLN A CA 1
ATOM 2443 C C . GLN A 1 307 ? -0.090 -13.098 -25.905 1.00 83.88 307 GLN A C 1
ATOM 2445 O O . GLN A 1 307 ? -0.153 -14.324 -26.037 1.00 83.88 307 GLN A O 1
ATOM 2450 N N . VAL A 1 308 ? 0.671 -12.340 -26.700 1.00 77.69 308 VAL A N 1
ATOM 2451 C CA . VAL A 1 308 ? 1.519 -12.911 -27.752 1.00 77.69 308 VAL A CA 1
ATOM 2452 C C . VAL A 1 308 ? 2.671 -13.722 -27.151 1.00 77.69 308 VAL A C 1
ATOM 2454 O O . VAL A 1 308 ? 2.886 -14.851 -27.595 1.00 77.69 308 VAL A O 1
ATOM 2457 N N . TYR A 1 309 ? 3.370 -13.211 -26.130 1.00 84.44 309 TYR A N 1
ATOM 2458 C CA . TYR A 1 309 ? 4.437 -13.959 -25.449 1.00 84.44 309 TYR A CA 1
ATOM 2459 C C . TYR A 1 309 ? 3.908 -15.217 -24.742 1.00 84.44 309 TYR A C 1
ATOM 2461 O O . TYR A 1 309 ? 4.483 -16.293 -24.922 1.00 84.44 309 TYR A O 1
ATOM 2469 N N . LYS A 1 310 ? 2.747 -15.129 -24.072 1.00 81.56 310 LYS A N 1
ATOM 2470 C CA . LYS A 1 310 ? 2.036 -16.277 -23.477 1.00 81.56 310 LYS A CA 1
ATOM 2471 C C . LYS A 1 310 ? 1.736 -17.365 -24.507 1.00 81.56 310 LYS A C 1
ATOM 2473 O O . LYS A 1 310 ? 2.081 -18.525 -24.302 1.00 81.56 310 LYS A O 1
ATOM 2478 N N . ASN A 1 311 ? 1.143 -17.001 -25.647 1.00 75.06 311 ASN A N 1
ATOM 2479 C CA . ASN A 1 311 ? 0.787 -17.958 -26.703 1.00 75.06 311 ASN A CA 1
ATOM 2480 C C . ASN A 1 311 ? 2.008 -18.647 -27.334 1.00 75.06 311 ASN A C 1
ATOM 2482 O O . ASN A 1 311 ? 1.884 -19.744 -27.877 1.00 75.06 311 ASN A O 1
ATOM 2486 N N . ARG A 1 312 ? 3.175 -17.998 -27.289 1.00 75.75 312 ARG A N 1
ATOM 2487 C CA . ARG A 1 312 ? 4.444 -18.526 -27.809 1.00 75.75 312 ARG A CA 1
ATOM 2488 C C . ARG A 1 312 ? 5.216 -19.360 -26.787 1.00 75.75 312 ARG A C 1
ATOM 2490 O O . ARG A 1 312 ? 6.155 -20.045 -27.177 1.00 75.75 312 ARG A O 1
ATOM 2497 N N . GLY A 1 313 ? 4.845 -19.298 -25.508 1.00 78.00 313 GLY A N 1
ATOM 2498 C CA . GLY A 1 313 ? 5.608 -19.912 -24.422 1.00 78.00 313 GLY A CA 1
ATOM 2499 C C . GLY A 1 313 ? 6.935 -19.204 -24.121 1.00 78.00 313 GLY A C 1
ATOM 2500 O O . GLY A 1 313 ? 7.829 -19.827 -23.553 1.00 78.00 313 GLY A O 1
ATOM 2501 N N . ASP A 1 314 ? 7.087 -17.926 -24.495 1.00 83.69 314 ASP A N 1
ATOM 2502 C CA . ASP A 1 314 ? 8.269 -17.123 -24.146 1.00 83.69 314 ASP A CA 1
ATOM 2503 C C . ASP A 1 314 ? 8.130 -16.594 -22.713 1.00 83.69 314 ASP A C 1
ATOM 2505 O O . ASP A 1 314 ? 7.649 -15.486 -22.472 1.00 83.69 314 ASP A O 1
ATOM 2509 N N . ARG A 1 315 ? 8.523 -17.433 -21.753 1.00 90.06 315 ARG A N 1
ATOM 2510 C CA . ARG A 1 315 ? 8.333 -17.186 -20.318 1.00 90.06 315 ARG A CA 1
ATOM 2511 C C . ARG A 1 315 ? 9.128 -15.982 -19.799 1.00 90.06 315 ARG A C 1
ATOM 2513 O O . ARG A 1 315 ? 8.627 -15.276 -18.933 1.00 90.06 315 ARG A O 1
ATOM 2520 N N . LEU A 1 316 ? 10.317 -15.706 -20.344 1.00 88.88 316 LEU A N 1
ATOM 2521 C CA . LEU A 1 316 ? 11.135 -14.557 -19.923 1.00 88.88 316 LEU A CA 1
ATOM 2522 C C . LEU A 1 316 ? 10.504 -13.230 -20.359 1.00 88.88 316 LEU A C 1
ATOM 2524 O O . LEU A 1 316 ? 10.391 -12.295 -19.567 1.00 88.88 316 LEU A O 1
ATOM 2528 N N . ARG A 1 317 ? 10.041 -13.143 -21.612 1.00 89.88 317 ARG A N 1
ATOM 2529 C CA . ARG A 1 317 ? 9.347 -11.939 -22.092 1.00 89.88 317 ARG A CA 1
ATOM 2530 C C . ARG A 1 317 ? 7.955 -11.786 -21.504 1.00 89.88 317 ARG A C 1
ATOM 2532 O O . ARG A 1 317 ? 7.498 -10.658 -21.319 1.00 89.88 317 ARG A O 1
ATOM 2539 N N . GLU A 1 318 ? 7.300 -12.896 -21.179 1.00 92.69 318 GLU A N 1
ATOM 2540 C CA . GLU A 1 318 ? 6.081 -12.891 -20.379 1.00 92.69 318 GLU A CA 1
ATOM 2541 C C . GLU A 1 318 ? 6.334 -12.210 -19.025 1.00 92.69 318 GLU A C 1
ATOM 2543 O O . GLU A 1 318 ? 5.654 -11.229 -18.735 1.00 92.69 318 GLU A O 1
ATOM 2548 N N . SER A 1 319 ? 7.341 -12.636 -18.249 1.00 94.25 319 SER A N 1
ATOM 2549 C CA . SER A 1 319 ? 7.668 -12.009 -16.956 1.00 94.25 319 SER A CA 1
ATOM 2550 C C . SER A 1 319 ? 8.074 -10.538 -17.073 1.00 94.25 319 SER A C 1
ATOM 2552 O O . SER A 1 319 ? 7.559 -9.711 -16.325 1.00 94.25 319 SER A O 1
ATOM 2554 N N . ASP A 1 320 ? 8.901 -10.171 -18.059 1.00 92.69 320 ASP A N 1
ATOM 2555 C CA . ASP A 1 320 ? 9.267 -8.763 -18.289 1.00 92.69 320 ASP A CA 1
ATOM 2556 C C . ASP A 1 320 ? 8.030 -7.893 -18.555 1.00 92.69 320 ASP A C 1
ATOM 2558 O O . ASP A 1 320 ? 7.901 -6.787 -18.032 1.00 92.69 320 ASP A O 1
ATOM 2562 N N . THR A 1 321 ? 7.090 -8.399 -19.357 1.00 94.50 321 THR A N 1
ATOM 2563 C CA . THR A 1 321 ? 5.858 -7.672 -19.686 1.00 94.50 321 THR A CA 1
ATOM 2564 C C . THR A 1 321 ? 4.917 -7.584 -18.483 1.00 94.50 321 THR A C 1
ATOM 2566 O O . THR A 1 321 ? 4.278 -6.550 -18.288 1.00 94.50 321 THR A O 1
ATOM 2569 N N . LEU A 1 322 ? 4.851 -8.630 -17.652 1.00 98.00 322 LEU A N 1
ATOM 2570 C CA . LEU A 1 322 ? 4.096 -8.611 -16.396 1.00 98.00 322 LEU A CA 1
ATOM 2571 C C . LEU A 1 322 ? 4.651 -7.551 -15.434 1.00 98.00 322 LEU A C 1
ATOM 2573 O O . LEU A 1 322 ? 3.868 -6.767 -14.909 1.00 98.00 322 LEU A O 1
ATOM 2577 N N . ASP A 1 323 ? 5.973 -7.444 -15.263 1.00 95.81 323 ASP A N 1
ATOM 2578 C CA . ASP A 1 323 ? 6.562 -6.388 -14.425 1.00 95.81 323 ASP A CA 1
ATOM 2579 C C . ASP A 1 323 ? 6.255 -4.985 -14.967 1.00 95.81 323 ASP A C 1
ATOM 2581 O O . ASP A 1 323 ? 5.990 -4.066 -14.194 1.00 95.81 323 ASP A O 1
ATOM 2585 N N . ARG A 1 324 ? 6.247 -4.788 -16.294 1.00 95.44 324 ARG A N 1
ATOM 2586 C CA . ARG A 1 324 ? 5.865 -3.496 -16.899 1.00 95.44 324 ARG A CA 1
ATOM 2587 C C . ARG A 1 324 ? 4.409 -3.133 -16.622 1.00 95.44 324 ARG A C 1
ATOM 2589 O O . ARG A 1 324 ? 4.137 -1.992 -16.260 1.00 95.44 324 ARG A O 1
ATOM 2596 N N . LEU A 1 325 ? 3.495 -4.094 -16.745 1.00 97.06 325 LEU A N 1
ATOM 2597 C CA . LEU A 1 325 ? 2.092 -3.901 -16.373 1.00 97.06 325 LEU A CA 1
ATOM 2598 C C . LEU A 1 325 ? 1.953 -3.600 -14.881 1.00 97.06 325 LEU A C 1
ATOM 2600 O O . LEU A 1 325 ? 1.252 -2.660 -14.519 1.00 97.06 325 LEU A O 1
ATOM 2604 N N . GLY A 1 326 ? 2.664 -4.343 -14.029 1.00 96.75 326 GLY A N 1
ATOM 2605 C CA . GLY A 1 326 ? 2.685 -4.107 -12.590 1.00 96.75 326 GLY A CA 1
ATOM 2606 C C . GLY A 1 326 ? 3.119 -2.682 -12.243 1.00 96.75 326 GLY A C 1
ATOM 2607 O O . GLY A 1 326 ? 2.433 -2.012 -11.477 1.00 96.75 326 GLY A O 1
ATOM 2608 N N . ASN A 1 327 ? 4.186 -2.185 -12.876 1.00 93.00 327 ASN A N 1
ATOM 2609 C CA . ASN A 1 327 ? 4.675 -0.816 -12.678 1.00 93.00 327 ASN A CA 1
ATOM 2610 C C . ASN A 1 327 ? 3.648 0.234 -13.113 1.00 93.00 327 ASN A C 1
ATOM 2612 O O . ASN A 1 327 ? 3.430 1.201 -12.392 1.00 93.00 327 ASN A O 1
ATOM 2616 N N . LEU A 1 328 ? 2.974 0.036 -14.250 1.00 93.00 328 LEU A N 1
ATOM 2617 C CA . LEU A 1 328 ? 1.921 0.951 -14.700 1.00 93.00 328 LEU A CA 1
ATOM 2618 C C . LEU A 1 328 ? 0.742 1.001 -13.725 1.00 93.00 328 LEU A C 1
ATOM 2620 O O . LEU A 1 328 ? 0.273 2.086 -13.393 1.00 93.00 328 LEU A O 1
ATOM 2624 N N . TYR A 1 329 ? 0.280 -0.152 -13.237 1.00 93.44 329 TYR A N 1
ATOM 2625 C CA . TYR A 1 329 ? -0.783 -0.192 -12.234 1.00 93.44 329 TYR A CA 1
ATOM 2626 C C . TYR A 1 329 ? -0.349 0.437 -10.903 1.00 93.44 329 TYR A C 1
ATOM 2628 O O . TYR A 1 329 ? -1.147 1.124 -10.272 1.00 93.44 329 TYR A O 1
ATOM 2636 N N . ASP A 1 330 ? 0.909 0.255 -10.492 1.00 91.56 330 ASP A N 1
ATOM 2637 C CA . ASP A 1 330 ? 1.459 0.862 -9.275 1.00 91.56 330 ASP A CA 1
ATOM 2638 C C . ASP A 1 330 ? 1.502 2.397 -9.370 1.00 91.56 330 ASP A C 1
ATOM 2640 O O . ASP A 1 330 ? 1.111 3.082 -8.424 1.00 91.56 330 ASP A O 1
ATOM 2644 N N . GLU A 1 331 ? 1.909 2.942 -10.522 1.00 85.19 331 GLU A N 1
ATOM 2645 C CA . GLU A 1 331 ? 1.896 4.386 -10.809 1.00 85.19 331 GLU A CA 1
ATOM 2646 C C . GLU A 1 331 ? 0.475 4.963 -10.896 1.00 85.19 331 GLU A C 1
ATOM 2648 O O . GLU A 1 331 ? 0.239 6.084 -10.453 1.00 85.19 331 GLU A O 1
ATOM 2653 N N . LEU A 1 332 ? -0.498 4.188 -11.384 1.00 86.69 332 LEU A N 1
ATOM 2654 C CA . LEU A 1 332 ? -1.914 4.578 -11.402 1.00 86.69 332 LEU A CA 1
ATOM 2655 C C . LEU A 1 332 ? -2.605 4.453 -10.030 1.00 86.69 332 LEU A C 1
ATOM 2657 O O . LEU A 1 332 ? -3.778 4.800 -9.902 1.00 86.69 332 LEU A O 1
ATOM 2661 N N . GLY A 1 333 ? -1.907 3.956 -9.003 1.00 87.38 333 GLY A N 1
ATOM 2662 C CA . GLY A 1 333 ? -2.471 3.737 -7.668 1.00 87.38 333 GLY A CA 1
ATOM 2663 C C . GLY A 1 333 ? -3.344 2.482 -7.547 1.00 87.38 333 GLY A C 1
ATOM 2664 O O . GLY A 1 333 ? -3.952 2.248 -6.503 1.00 87.38 333 GLY A O 1
ATOM 2665 N N . GLU A 1 334 ? -3.385 1.637 -8.579 1.00 91.56 334 GLU A N 1
ATOM 2666 C CA . GLU A 1 334 ? -4.095 0.356 -8.602 1.00 91.56 334 GLU A CA 1
ATOM 2667 C C . GLU A 1 334 ? -3.222 -0.766 -8.010 1.00 91.56 334 GLU A C 1
ATOM 2669 O O . GLU A 1 334 ? -2.885 -1.760 -8.661 1.00 91.56 334 GLU A O 1
ATOM 2674 N N . TYR A 1 335 ? -2.847 -0.621 -6.736 1.00 94.00 335 TYR A N 1
ATOM 2675 C CA . TYR A 1 335 ? -1.857 -1.494 -6.091 1.00 94.00 335 TYR A CA 1
ATOM 2676 C C . TYR A 1 335 ? -2.252 -2.979 -6.060 1.00 94.00 335 TYR A C 1
ATOM 2678 O O . TYR A 1 335 ? -1.379 -3.844 -6.051 1.00 94.00 335 TYR A O 1
ATOM 2686 N N . ALA A 1 336 ? -3.551 -3.299 -6.054 1.00 92.50 336 ALA A N 1
ATOM 2687 C CA . ALA A 1 336 ? -4.019 -4.686 -6.119 1.00 92.50 336 ALA A CA 1
ATOM 2688 C C . ALA A 1 336 ? -3.600 -5.366 -7.431 1.00 92.50 336 ALA A C 1
ATOM 2690 O O . ALA A 1 336 ? -3.021 -6.452 -7.403 1.00 92.50 336 ALA A O 1
ATOM 2691 N N . ASN A 1 337 ? -3.833 -4.690 -8.559 1.00 93.44 337 ASN A N 1
ATOM 2692 C CA . ASN A 1 337 ? -3.441 -5.174 -9.878 1.00 93.44 337 ASN A CA 1
ATOM 2693 C C . ASN A 1 337 ? -1.915 -5.249 -9.977 1.00 93.44 337 ASN A C 1
ATOM 2695 O O . ASN A 1 337 ? -1.381 -6.259 -10.430 1.00 93.44 337 ASN A O 1
ATOM 2699 N N . ALA A 1 338 ? -1.205 -4.233 -9.474 1.00 96.19 338 ALA A N 1
ATOM 2700 C CA . ALA A 1 338 ? 0.255 -4.226 -9.446 1.00 96.19 338 ALA A CA 1
ATOM 2701 C C . ALA A 1 338 ? 0.833 -5.471 -8.750 1.00 96.19 338 ALA A C 1
ATOM 2703 O O . ALA A 1 338 ? 1.619 -6.208 -9.350 1.00 96.19 338 ALA A O 1
ATOM 2704 N N . LEU A 1 339 ? 0.385 -5.755 -7.519 1.00 95.50 339 LEU A N 1
ATOM 2705 C CA . LEU A 1 339 ? 0.806 -6.936 -6.761 1.00 95.50 339 LEU A CA 1
ATOM 2706 C C . LEU A 1 339 ? 0.493 -8.245 -7.498 1.00 95.50 339 LEU A C 1
ATOM 2708 O O . LEU A 1 339 ? 1.313 -9.161 -7.472 1.00 95.50 339 LEU A O 1
ATOM 2712 N N . GLU A 1 340 ? -0.658 -8.345 -8.169 1.00 95.69 340 GLU A N 1
ATOM 2713 C CA . GLU A 1 340 ? -1.022 -9.540 -8.937 1.00 95.69 340 GLU A CA 1
ATOM 2714 C C . GLU A 1 340 ? -0.051 -9.787 -10.102 1.00 95.69 340 GLU A C 1
ATOM 2716 O O . GLU A 1 340 ? 0.464 -10.899 -10.255 1.00 95.69 340 GLU A O 1
ATOM 2721 N N . TYR A 1 341 ? 0.243 -8.755 -10.896 1.00 97.88 341 TYR A N 1
ATOM 2722 C CA . TYR A 1 341 ? 1.176 -8.851 -12.019 1.00 97.88 341 TYR A CA 1
ATOM 2723 C C . TYR A 1 341 ? 2.600 -9.178 -11.560 1.00 97.88 341 TYR A C 1
ATOM 2725 O O . TYR A 1 341 ? 3.230 -10.078 -12.124 1.00 97.88 341 TYR A O 1
ATOM 2733 N N . TYR A 1 342 ? 3.087 -8.527 -10.499 1.00 97.69 342 TYR A N 1
ATOM 2734 C CA . TYR A 1 342 ? 4.394 -8.846 -9.927 1.00 97.69 342 TYR A CA 1
ATOM 2735 C C . TYR A 1 342 ? 4.451 -10.272 -9.378 1.00 97.69 342 TYR A C 1
ATOM 2737 O O . TYR A 1 342 ? 5.433 -10.972 -9.602 1.00 97.69 342 TYR A O 1
ATOM 2745 N N . GLN A 1 343 ? 3.396 -10.756 -8.717 1.00 96.00 343 GLN A N 1
ATOM 2746 C CA . GLN A 1 343 ? 3.380 -12.124 -8.199 1.00 96.00 343 GLN A CA 1
ATOM 2747 C C . GLN A 1 343 ? 3.367 -13.170 -9.324 1.00 96.00 343 GLN A C 1
ATOM 2749 O O . GLN A 1 343 ? 4.001 -14.221 -9.194 1.00 96.00 343 GLN A O 1
ATOM 2754 N N . GLN A 1 344 ? 2.676 -12.895 -10.437 1.00 97.56 344 GLN A N 1
ATOM 2755 C CA . GLN A 1 344 ? 2.749 -13.731 -11.639 1.00 97.56 344 GLN A CA 1
ATOM 2756 C C . GLN A 1 344 ? 4.169 -13.735 -12.224 1.00 97.56 344 GLN A C 1
ATOM 2758 O O . GLN A 1 344 ? 4.688 -14.810 -12.520 1.00 97.56 344 GLN A O 1
ATOM 2763 N N . SER A 1 345 ? 4.804 -12.564 -12.343 1.00 97.50 345 SER A N 1
ATOM 2764 C CA . SER A 1 345 ? 6.184 -12.430 -12.825 1.00 97.50 345 SER A CA 1
ATOM 2765 C C . SER A 1 345 ? 7.168 -13.216 -11.952 1.00 97.50 345 SER A C 1
ATOM 2767 O O . SER A 1 345 ? 7.874 -14.086 -12.455 1.00 97.50 345 SER A O 1
ATOM 2769 N N . ASP A 1 346 ? 7.134 -13.014 -10.632 1.00 95.50 346 ASP A N 1
ATOM 2770 C CA . ASP A 1 346 ? 8.001 -13.686 -9.654 1.00 95.50 346 ASP A CA 1
ATOM 2771 C C . ASP A 1 346 ? 7.897 -15.219 -9.741 1.00 95.50 346 ASP A C 1
ATOM 2773 O O . ASP A 1 346 ? 8.911 -15.921 -9.760 1.00 95.50 346 ASP A O 1
ATOM 2777 N N . ASN A 1 347 ? 6.678 -15.752 -9.882 1.00 96.44 347 ASN A N 1
ATOM 2778 C CA . ASN A 1 347 ? 6.461 -17.190 -10.053 1.00 96.44 347 ASN A CA 1
ATOM 2779 C C . ASN A 1 347 ? 7.116 -17.730 -11.334 1.00 96.44 347 ASN A C 1
ATOM 2781 O O . ASN A 1 347 ? 7.753 -18.783 -11.300 1.00 96.44 347 ASN A O 1
ATOM 2785 N N . ILE A 1 348 ? 6.982 -17.012 -12.455 1.00 96.25 348 ILE A N 1
ATOM 2786 C CA . ILE A 1 348 ? 7.573 -17.409 -13.740 1.00 96.25 348 ILE A CA 1
ATOM 2787 C C . ILE A 1 348 ? 9.096 -17.323 -13.683 1.00 96.25 348 ILE A C 1
ATOM 2789 O O . ILE A 1 348 ? 9.779 -18.248 -14.119 1.00 96.25 348 ILE A O 1
ATOM 2793 N N . ARG A 1 349 ? 9.645 -16.246 -13.116 1.00 94.50 349 ARG A N 1
ATOM 2794 C CA . ARG A 1 349 ? 11.094 -16.046 -13.014 1.00 94.50 349 ARG A CA 1
ATOM 2795 C C . ARG A 1 349 ? 11.759 -17.132 -12.169 1.00 94.50 349 ARG A C 1
ATOM 2797 O O . ARG A 1 349 ? 12.767 -17.690 -12.600 1.00 94.50 349 ARG A O 1
ATOM 2804 N N . LYS A 1 350 ? 11.132 -17.533 -11.056 1.00 93.31 350 LYS A N 1
ATOM 2805 C CA . LYS A 1 350 ? 11.557 -18.694 -10.250 1.00 93.31 350 LYS A CA 1
ATOM 2806 C C . LYS A 1 350 ? 11.497 -20.011 -11.023 1.00 93.31 350 LYS A C 1
ATOM 2808 O O . LYS A 1 350 ? 12.388 -20.843 -10.873 1.00 93.31 350 LYS A O 1
ATOM 2813 N N . GLU A 1 351 ? 10.464 -20.212 -11.845 1.00 94.12 351 GLU A N 1
ATOM 2814 C CA . GLU A 1 351 ? 10.310 -21.411 -12.682 1.00 94.12 351 GLU A CA 1
ATOM 2815 C C . GLU A 1 351 ? 11.445 -21.536 -13.710 1.00 94.12 351 GLU A C 1
ATOM 2817 O O . GLU A 1 351 ? 12.013 -22.616 -13.878 1.00 94.12 351 GLU A O 1
ATOM 2822 N N . VAL A 1 352 ? 11.803 -20.434 -14.376 1.00 92.19 352 VAL A N 1
ATOM 2823 C CA . VAL A 1 352 ? 12.852 -20.416 -15.412 1.00 92.19 352 VAL A CA 1
ATOM 2824 C C . VAL A 1 352 ? 14.265 -20.196 -14.859 1.00 92.19 352 VAL A C 1
ATOM 2826 O O . VAL A 1 352 ? 15.237 -20.311 -15.606 1.00 92.19 352 VAL A O 1
ATOM 2829 N N . GLY A 1 353 ? 14.397 -19.905 -13.560 1.00 90.56 353 GLY A N 1
ATOM 2830 C CA . GLY A 1 353 ? 15.671 -19.656 -12.883 1.00 90.56 353 GLY A CA 1
ATOM 2831 C C . GLY A 1 353 ? 16.294 -18.288 -13.185 1.00 90.56 353 GLY A C 1
ATOM 2832 O O . GLY A 1 353 ? 17.518 -18.146 -13.113 1.00 90.56 353 GLY A O 1
ATOM 2833 N N . ASP A 1 354 ? 15.482 -17.286 -13.531 1.00 89.12 354 ASP A N 1
ATOM 2834 C CA . ASP A 1 354 ? 15.934 -15.916 -13.782 1.00 89.12 354 ASP A CA 1
ATOM 2835 C C . ASP A 1 354 ? 16.141 -15.138 -12.476 1.00 89.12 354 ASP A C 1
ATOM 2837 O O . ASP A 1 354 ? 15.301 -14.366 -12.011 1.00 89.12 354 ASP A O 1
ATOM 2841 N N . ARG A 1 355 ? 17.327 -15.320 -11.892 1.00 89.19 355 ARG A N 1
ATOM 2842 C CA . ARG A 1 355 ? 17.716 -14.679 -10.630 1.00 89.19 355 ARG A CA 1
ATOM 2843 C C . ARG A 1 355 ? 17.810 -13.158 -10.734 1.00 89.19 355 ARG A C 1
ATOM 2845 O O . ARG A 1 355 ? 17.615 -12.483 -9.729 1.00 89.19 355 ARG A O 1
ATOM 2852 N N . GLN A 1 356 ? 18.141 -12.604 -11.901 1.00 87.00 356 GLN A N 1
ATOM 2853 C CA . GLN A 1 356 ? 18.199 -11.151 -12.046 1.00 87.00 356 GLN A CA 1
ATOM 2854 C C . GLN A 1 356 ? 16.789 -10.575 -11.962 1.00 87.00 356 GLN A C 1
ATOM 2856 O O . GLN A 1 356 ? 16.536 -9.716 -11.118 1.00 87.00 356 GLN A O 1
ATOM 2861 N N . GLY A 1 357 ? 15.871 -11.085 -12.778 1.00 89.31 357 GLY A N 1
ATOM 2862 C CA . GLY A 1 357 ? 14.503 -10.607 -12.753 1.00 89.31 357 GLY A CA 1
ATOM 2863 C C . GLY A 1 357 ? 13.803 -10.893 -11.418 1.00 89.31 357 GLY A C 1
ATOM 2864 O O . GLY A 1 357 ? 13.050 -10.050 -10.952 1.00 89.31 357 GLY A O 1
ATOM 2865 N N . GLU A 1 358 ? 14.097 -12.010 -10.732 1.00 92.12 358 GLU A N 1
ATOM 2866 C CA . GLU A 1 358 ? 13.607 -12.253 -9.359 1.00 92.12 358 GLU A CA 1
ATOM 2867 C C . GLU A 1 358 ? 13.961 -11.089 -8.415 1.00 92.12 358 GLU A C 1
ATOM 2869 O O . GLU A 1 358 ? 13.138 -10.657 -7.603 1.00 92.12 358 GLU A O 1
ATOM 2874 N N . SER A 1 359 ? 15.186 -10.560 -8.523 1.00 93.19 359 SER A N 1
ATOM 2875 C CA . SER A 1 359 ? 15.621 -9.394 -7.750 1.00 93.19 359 SER A CA 1
ATOM 2876 C C . SER A 1 359 ? 14.856 -8.129 -8.140 1.00 93.19 359 SER A C 1
ATOM 2878 O O . SER A 1 359 ? 14.523 -7.327 -7.267 1.00 93.19 359 SER A O 1
ATOM 2880 N N . GLU A 1 360 ? 14.601 -7.917 -9.429 1.00 91.31 360 GLU A N 1
ATOM 2881 C CA . GLU A 1 360 ? 13.874 -6.749 -9.938 1.00 91.31 360 GLU A CA 1
ATOM 2882 C C . GLU A 1 360 ? 12.405 -6.782 -9.492 1.00 91.31 360 GLU A C 1
ATOM 2884 O O . GLU A 1 360 ? 11.950 -5.855 -8.821 1.00 91.31 360 GLU A O 1
ATOM 2889 N N . THR A 1 361 ? 11.697 -7.891 -9.721 1.00 94.38 361 THR A N 1
ATOM 2890 C CA . THR A 1 361 ? 10.309 -8.082 -9.277 1.00 94.38 361 THR A CA 1
ATOM 2891 C C . THR A 1 361 ? 10.170 -7.953 -7.757 1.00 94.38 361 THR A C 1
ATOM 2893 O O . THR A 1 361 ? 9.268 -7.267 -7.275 1.00 94.38 361 THR A O 1
ATOM 2896 N N . SER A 1 362 ? 11.100 -8.522 -6.978 1.00 95.75 362 SER A N 1
ATOM 2897 C CA . SER A 1 362 ? 11.117 -8.362 -5.512 1.00 95.75 362 SER A CA 1
ATOM 2898 C C . SER A 1 362 ? 11.309 -6.901 -5.082 1.00 95.75 362 SER A C 1
ATOM 2900 O O . SER A 1 362 ? 10.782 -6.477 -4.051 1.00 95.75 362 SER A O 1
ATOM 2902 N N . THR A 1 363 ? 12.038 -6.109 -5.876 1.00 95.94 363 THR A N 1
ATOM 2903 C CA . THR A 1 363 ? 12.205 -4.669 -5.635 1.00 95.94 363 THR A CA 1
ATOM 2904 C C . THR A 1 363 ? 10.891 -3.925 -5.846 1.00 95.94 363 THR A C 1
ATOM 2906 O O . THR A 1 363 ? 10.527 -3.100 -5.007 1.00 95.94 363 THR A O 1
ATOM 2909 N N . TYR A 1 364 ? 10.163 -4.242 -6.920 1.00 96.12 364 TYR A N 1
ATOM 2910 C CA . TYR A 1 364 ? 8.866 -3.634 -7.210 1.00 96.12 364 TYR A CA 1
ATOM 2911 C C . TYR A 1 364 ? 7.806 -3.996 -6.165 1.00 96.12 364 TYR A C 1
ATOM 2913 O O . TYR A 1 364 ? 7.170 -3.095 -5.622 1.00 96.12 364 TYR A O 1
ATOM 2921 N N . LEU A 1 365 ? 7.709 -5.273 -5.772 1.00 96.19 365 LEU A N 1
ATOM 2922 C CA . LEU A 1 365 ? 6.871 -5.704 -4.643 1.00 96.19 365 LEU A CA 1
ATOM 2923 C C . LEU A 1 365 ? 7.198 -4.914 -3.371 1.00 96.19 365 LEU A C 1
ATOM 2925 O O . LEU A 1 365 ? 6.303 -4.400 -2.701 1.00 96.19 365 LEU A O 1
ATOM 2929 N N . GLY A 1 366 ? 8.490 -4.767 -3.065 1.00 96.50 366 GLY A N 1
ATOM 2930 C CA . GLY A 1 366 ? 8.961 -3.975 -1.936 1.00 96.50 366 GLY A CA 1
ATOM 2931 C C . GLY A 1 366 ? 8.485 -2.521 -1.977 1.00 96.50 366 GLY A C 1
ATOM 2932 O O . GLY A 1 366 ? 8.022 -2.005 -0.964 1.00 96.50 366 GLY A O 1
ATOM 2933 N N . ILE A 1 367 ? 8.551 -1.867 -3.140 1.00 95.50 367 ILE A N 1
ATOM 2934 C CA . ILE A 1 367 ? 8.074 -0.488 -3.331 1.00 95.50 367 ILE A CA 1
ATOM 2935 C C . ILE A 1 367 ? 6.558 -0.395 -3.123 1.00 95.50 367 ILE A C 1
ATOM 2937 O O . ILE A 1 367 ? 6.106 0.473 -2.373 1.00 95.50 367 ILE A O 1
ATOM 2941 N N . THR A 1 368 ? 5.776 -1.303 -3.710 1.00 96.25 368 THR A N 1
ATOM 2942 C CA . THR A 1 368 ? 4.316 -1.332 -3.538 1.00 96.25 368 THR A CA 1
ATOM 2943 C C . THR A 1 368 ? 3.930 -1.566 -2.076 1.00 96.25 368 THR A C 1
ATOM 2945 O O . THR A 1 368 ? 3.045 -0.891 -1.551 1.00 96.25 368 THR A O 1
ATOM 2948 N N . TYR A 1 369 ? 4.641 -2.442 -1.357 1.00 95.62 369 TYR A N 1
ATOM 2949 C CA . TYR A 1 369 ? 4.419 -2.643 0.077 1.00 95.62 369 TYR A CA 1
ATOM 2950 C C . TYR A 1 369 ? 4.721 -1.391 0.914 1.00 95.62 369 TYR A C 1
ATOM 2952 O O . TYR A 1 369 ? 4.009 -1.150 1.889 1.00 95.62 369 TYR A O 1
ATOM 2960 N N . ILE A 1 370 ? 5.696 -0.550 0.530 1.00 94.44 370 ILE A N 1
ATOM 2961 C CA . ILE A 1 370 ? 5.898 0.763 1.175 1.00 94.44 370 ILE A CA 1
ATOM 2962 C C . ILE A 1 370 ? 4.663 1.648 0.971 1.00 94.44 370 ILE A C 1
ATOM 2964 O O . ILE A 1 370 ? 4.181 2.236 1.939 1.00 94.44 370 ILE A O 1
ATOM 2968 N N . ARG A 1 371 ? 4.135 1.732 -0.261 1.00 92.88 371 ARG A N 1
ATOM 2969 C CA . ARG A 1 371 ? 2.945 2.547 -0.587 1.00 92.88 371 ARG A CA 1
ATOM 2970 C C . ARG A 1 371 ? 1.703 2.079 0.183 1.00 92.88 371 ARG A C 1
ATOM 2972 O O . ARG A 1 371 ? 0.910 2.898 0.633 1.00 92.88 371 ARG A O 1
ATOM 2979 N N . LEU A 1 372 ? 1.581 0.771 0.412 1.00 92.94 372 LEU A N 1
ATOM 2980 C CA . LEU A 1 372 ? 0.514 0.160 1.211 1.00 92.94 372 LEU A CA 1
ATOM 2981 C C . LEU A 1 372 ? 0.720 0.273 2.732 1.00 92.94 372 LEU A C 1
ATOM 2983 O O . LEU A 1 372 ? -0.134 -0.182 3.489 1.00 92.94 372 LEU A O 1
ATOM 2987 N N . GLY A 1 373 ? 1.837 0.832 3.207 1.00 90.31 373 GLY A N 1
ATOM 2988 C CA . GLY A 1 373 ? 2.152 0.932 4.637 1.00 90.31 373 GLY A CA 1
ATOM 2989 C C . GLY A 1 373 ? 2.686 -0.354 5.279 1.00 90.31 373 GLY A C 1
ATOM 2990 O O . GLY A 1 373 ? 2.945 -0.381 6.480 1.00 90.31 373 GLY A O 1
ATOM 2991 N N . GLN A 1 374 ? 2.913 -1.414 4.499 1.00 90.62 374 GLN A N 1
ATOM 2992 C CA . GLN A 1 374 ? 3.449 -2.693 4.972 1.00 90.62 374 GLN A CA 1
ATOM 2993 C C . GLN A 1 374 ? 4.979 -2.649 5.070 1.00 90.62 374 GLN A C 1
ATOM 2995 O O . GLN A 1 374 ? 5.696 -3.422 4.433 1.00 90.62 374 GLN A O 1
ATOM 3000 N N . THR A 1 375 ? 5.492 -1.729 5.886 1.00 91.25 375 THR A N 1
ATOM 3001 C CA . THR A 1 375 ? 6.920 -1.383 5.953 1.00 91.25 375 THR A CA 1
ATOM 3002 C C . THR A 1 375 ? 7.824 -2.584 6.242 1.00 91.25 375 THR A C 1
ATOM 3004 O O . THR A 1 375 ? 8.884 -2.702 5.633 1.00 91.25 375 THR A O 1
ATOM 3007 N N . GLN A 1 376 ? 7.416 -3.514 7.115 1.00 88.38 376 GLN A N 1
ATOM 3008 C CA . GLN A 1 376 ? 8.230 -4.701 7.406 1.00 88.38 376 GLN A CA 1
ATOM 3009 C C . GLN A 1 376 ? 8.284 -5.672 6.215 1.00 88.38 376 GLN A C 1
ATOM 3011 O O . GLN A 1 376 ? 9.376 -6.047 5.798 1.00 88.38 376 GLN A O 1
ATOM 3016 N N . LYS A 1 377 ? 7.135 -5.998 5.601 1.00 90.94 377 LYS A N 1
ATOM 3017 C CA . LYS A 1 377 ? 7.079 -6.829 4.381 1.00 90.94 377 LYS A CA 1
ATOM 3018 C C . LYS A 1 377 ? 7.879 -6.206 3.234 1.00 90.94 377 LYS A C 1
ATOM 3020 O O . LYS A 1 377 ? 8.542 -6.921 2.481 1.00 90.94 377 LYS A O 1
ATOM 3025 N N . ALA A 1 378 ? 7.861 -4.875 3.126 1.00 95.69 378 ALA A N 1
ATOM 3026 C CA . ALA A 1 378 ? 8.695 -4.145 2.181 1.00 95.69 378 ALA A CA 1
ATOM 3027 C C . ALA A 1 378 ? 10.191 -4.345 2.456 1.00 95.69 378 ALA A C 1
ATOM 3029 O O . ALA A 1 378 ? 10.938 -4.664 1.533 1.00 95.69 378 ALA A O 1
ATOM 3030 N N . ILE A 1 379 ? 10.632 -4.188 3.710 1.00 95.44 379 ILE A N 1
ATOM 3031 C CA . ILE A 1 379 ? 12.031 -4.410 4.106 1.00 95.44 379 ILE A CA 1
ATOM 3032 C C . ILE A 1 379 ? 12.455 -5.842 3.787 1.00 95.44 379 ILE A C 1
ATOM 3034 O O . ILE A 1 379 ? 13.507 -6.020 3.181 1.00 95.44 379 ILE A O 1
ATOM 3038 N N . ASP A 1 380 ? 11.644 -6.839 4.138 1.00 93.94 380 ASP A N 1
ATOM 3039 C CA . ASP A 1 380 ? 11.960 -8.250 3.904 1.00 93.94 380 ASP A CA 1
ATOM 3040 C C . ASP A 1 380 ? 12.119 -8.536 2.397 1.00 93.94 380 ASP A C 1
ATOM 3042 O O . ASP A 1 380 ? 13.127 -9.105 1.970 1.00 93.94 380 ASP A O 1
ATOM 3046 N N . SER A 1 381 ? 11.187 -8.037 1.573 1.00 95.12 381 SER A N 1
ATOM 3047 C CA . SER A 1 381 ? 11.225 -8.175 0.105 1.00 95.12 381 SER A CA 1
ATOM 3048 C C . SER A 1 381 ? 12.445 -7.477 -0.512 1.00 95.12 381 SER A C 1
ATOM 3050 O O . SER A 1 381 ? 13.139 -8.030 -1.366 1.00 95.12 381 SER A O 1
ATOM 3052 N N . LEU A 1 382 ? 12.766 -6.267 -0.046 1.00 97.06 382 LEU A N 1
ATOM 3053 C CA . LEU A 1 382 ? 13.915 -5.496 -0.527 1.00 97.06 382 LEU A CA 1
ATOM 3054 C C . LEU A 1 382 ? 15.254 -6.082 -0.059 1.00 97.06 382 LEU A C 1
ATOM 3056 O O . LEU A 1 382 ? 16.247 -6.008 -0.783 1.00 97.06 382 LEU A O 1
ATOM 3060 N N . GLN A 1 383 ? 15.309 -6.671 1.136 1.00 95.19 383 GLN A N 1
ATOM 3061 C CA . GLN A 1 383 ? 16.488 -7.387 1.622 1.00 95.19 383 GLN A CA 1
ATOM 3062 C C . GLN A 1 383 ? 16.720 -8.672 0.829 1.00 95.19 383 GLN A C 1
ATOM 3064 O O . GLN A 1 383 ? 17.867 -8.967 0.488 1.00 95.19 383 GLN A O 1
ATOM 3069 N N . GLN A 1 384 ? 15.654 -9.394 0.480 1.00 93.50 384 GLN A N 1
ATOM 3070 C CA . GLN A 1 384 ? 15.730 -10.536 -0.426 1.00 93.50 384 GLN A CA 1
ATOM 3071 C C . GLN A 1 384 ? 16.255 -10.110 -1.803 1.00 93.50 384 GLN A C 1
ATOM 3073 O O . GLN A 1 384 ? 17.216 -10.707 -2.292 1.00 93.50 384 GLN A O 1
ATOM 3078 N N . ALA A 1 385 ? 15.699 -9.046 -2.396 1.00 94.56 385 ALA A N 1
ATOM 3079 C CA . ALA A 1 385 ? 16.195 -8.479 -3.652 1.00 94.56 385 ALA A CA 1
ATOM 3080 C C . ALA A 1 385 ? 17.690 -8.128 -3.555 1.00 94.56 385 ALA A C 1
ATOM 3082 O O . ALA A 1 385 ? 18.503 -8.549 -4.377 1.00 94.56 385 ALA A O 1
ATOM 3083 N N . TRP A 1 386 ? 18.085 -7.435 -2.483 1.00 93.81 386 TRP A N 1
ATOM 3084 C CA . TRP A 1 386 ? 19.479 -7.084 -2.222 1.00 93.81 386 TRP A CA 1
ATOM 3085 C C . TRP A 1 386 ? 20.398 -8.308 -2.134 1.00 93.81 386 TRP A C 1
ATOM 3087 O O . TRP A 1 386 ? 21.512 -8.303 -2.668 1.00 93.81 386 TRP A O 1
ATOM 3097 N N . GLU A 1 387 ? 19.947 -9.365 -1.460 1.00 93.12 387 GLU A N 1
ATOM 3098 C CA . GLU A 1 387 ? 20.695 -10.607 -1.322 1.00 93.12 387 GLU A CA 1
ATOM 3099 C C . GLU A 1 387 ? 20.859 -11.351 -2.651 1.00 93.12 387 GLU A C 1
ATOM 3101 O O . GLU A 1 387 ? 21.934 -11.889 -2.930 1.00 93.12 387 GLU A O 1
ATOM 3106 N N . ILE A 1 388 ? 19.829 -11.362 -3.490 1.00 90.88 388 ILE A N 1
ATOM 3107 C CA . ILE A 1 388 ? 19.920 -11.951 -4.823 1.00 90.88 388 ILE A CA 1
ATOM 3108 C C . ILE A 1 388 ? 20.908 -11.138 -5.665 1.00 90.88 388 ILE A C 1
ATOM 3110 O O . ILE A 1 388 ? 21.904 -11.688 -6.141 1.00 90.88 388 ILE A O 1
ATOM 3114 N N . TYR A 1 389 ? 20.715 -9.819 -5.744 1.00 88.25 389 TYR A N 1
ATOM 3115 C CA . TYR A 1 389 ? 21.561 -8.911 -6.515 1.00 88.25 389 TYR A CA 1
ATOM 3116 C C . TYR A 1 389 ? 23.051 -9.006 -6.139 1.00 88.25 389 TYR A C 1
ATOM 3118 O O . TYR A 1 389 ? 23.929 -9.116 -7.008 1.00 88.25 389 TYR A O 1
ATOM 3126 N N . ARG A 1 390 ? 23.380 -9.015 -4.836 1.00 87.19 390 ARG A N 1
ATOM 3127 C CA . ARG A 1 390 ? 24.779 -9.091 -4.363 1.00 87.19 390 ARG A CA 1
ATOM 3128 C C . ARG A 1 390 ? 25.461 -10.423 -4.695 1.00 87.19 390 ARG A C 1
ATOM 3130 O O . ARG A 1 390 ? 26.692 -10.455 -4.763 1.00 87.19 390 ARG A O 1
ATOM 3137 N N . ASN A 1 391 ? 24.684 -11.478 -4.929 1.00 87.81 391 ASN A N 1
ATOM 3138 C CA . ASN A 1 391 ? 25.174 -12.815 -5.251 1.00 87.81 391 ASN A CA 1
ATOM 3139 C C . ASN A 1 391 ? 25.241 -13.093 -6.768 1.00 87.81 391 ASN A C 1
ATOM 3141 O O . ASN A 1 391 ? 25.778 -14.128 -7.158 1.00 87.81 391 ASN A O 1
ATOM 3145 N N . LEU A 1 392 ? 24.758 -12.179 -7.622 1.00 84.00 392 LEU A N 1
ATOM 3146 C CA . LEU A 1 392 ? 24.916 -12.272 -9.082 1.00 84.00 392 LEU A CA 1
ATOM 3147 C C . LEU A 1 392 ? 26.396 -12.188 -9.499 1.00 84.00 392 LEU A C 1
ATOM 3149 O O . LEU A 1 392 ? 27.176 -11.421 -8.919 1.00 84.00 392 LEU A O 1
ATOM 3153 N N . THR A 1 393 ? 26.797 -12.956 -10.518 1.00 71.81 393 THR A N 1
ATOM 3154 C CA . THR A 1 393 ? 28.191 -12.975 -10.990 1.00 71.81 393 THR A CA 1
ATOM 3155 C C . THR A 1 393 ? 28.531 -11.715 -11.795 1.00 71.81 393 THR A C 1
ATOM 3157 O O . THR A 1 393 ? 27.661 -10.991 -12.276 1.00 71.81 393 THR A O 1
ATOM 3160 N N . THR A 1 394 ? 29.822 -11.420 -11.984 1.00 60.97 394 THR A N 1
ATOM 3161 C CA . THR A 1 394 ? 30.272 -10.257 -12.777 1.00 60.97 394 THR A CA 1
ATOM 3162 C C . THR A 1 394 ? 29.838 -10.307 -14.246 1.00 60.97 394 THR A C 1
ATOM 3164 O O . THR A 1 394 ? 29.741 -9.253 -14.871 1.00 60.97 394 THR A O 1
ATOM 3167 N N . LYS A 1 395 ? 29.550 -11.499 -14.789 1.00 55.00 395 LYS A N 1
ATOM 3168 C CA . LYS A 1 395 ? 29.015 -11.682 -16.146 1.00 55.00 395 LYS A CA 1
ATOM 3169 C C . LYS A 1 395 ? 27.534 -11.290 -16.231 1.00 55.00 395 LYS A C 1
ATOM 3171 O O . LYS A 1 395 ? 27.143 -10.658 -17.205 1.00 55.00 395 LYS A O 1
ATOM 3176 N N . ASP A 1 396 ? 26.765 -11.566 -15.181 1.00 53.72 396 ASP A N 1
ATOM 3177 C CA . ASP A 1 396 ? 25.345 -11.192 -15.074 1.00 53.72 396 ASP A CA 1
ATOM 3178 C C . ASP A 1 396 ? 25.183 -9.675 -14.866 1.00 53.72 396 ASP A C 1
ATOM 3180 O O . ASP A 1 396 ? 24.246 -9.056 -15.350 1.00 53.72 396 ASP A O 1
ATOM 3184 N N . ARG A 1 397 ? 26.169 -9.028 -14.230 1.00 53.91 397 ARG A N 1
ATOM 3185 C CA . ARG A 1 397 ? 26.179 -7.573 -13.983 1.00 53.91 397 ARG A CA 1
ATOM 3186 C C . ARG A 1 397 ? 26.609 -6.713 -15.177 1.00 53.91 397 ARG A C 1
ATOM 3188 O O . ARG A 1 397 ? 26.526 -5.490 -15.108 1.00 53.91 397 ARG A O 1
ATOM 3195 N N . SER A 1 398 ? 27.124 -7.313 -16.254 1.00 44.16 398 SER A N 1
ATOM 3196 C CA . SER A 1 398 ? 27.820 -6.587 -17.330 1.00 44.16 398 SER A CA 1
ATOM 3197 C C . SER A 1 398 ? 26.897 -5.817 -18.290 1.00 44.16 398 SER A C 1
ATOM 3199 O O . SER A 1 398 ? 27.404 -4.978 -19.039 1.00 44.16 398 SER A O 1
ATOM 3201 N N . TRP A 1 399 ? 25.585 -6.069 -18.276 1.00 45.47 399 TRP A N 1
ATOM 3202 C CA . TRP A 1 399 ? 24.598 -5.415 -19.152 1.00 45.47 399 TRP A CA 1
ATOM 3203 C C . TRP A 1 399 ? 23.912 -4.187 -18.518 1.00 45.47 399 TRP A C 1
ATOM 3205 O O . TRP A 1 399 ? 23.200 -3.462 -19.205 1.00 45.47 399 TRP A O 1
ATOM 3215 N N . LEU A 1 400 ? 24.184 -3.889 -17.243 1.00 48.75 400 LEU A N 1
ATOM 3216 C CA . LEU A 1 400 ? 23.543 -2.828 -16.444 1.00 48.75 400 LEU A CA 1
ATOM 3217 C C . LEU A 1 400 ? 24.186 -1.438 -16.635 1.00 48.75 400 LEU A C 1
ATOM 3219 O O . LEU A 1 400 ? 24.563 -0.773 -15.674 1.00 48.75 400 LEU A O 1
ATOM 3223 N N . ARG A 1 401 ? 24.409 -1.011 -17.885 1.00 44.78 401 ARG A N 1
ATOM 3224 C CA . ARG A 1 401 ? 25.121 0.254 -18.167 1.00 44.78 401 ARG A CA 1
ATOM 3225 C C . ARG A 1 401 ? 24.245 1.515 -18.142 1.00 44.78 401 ARG A C 1
ATOM 3227 O O . ARG A 1 401 ? 24.827 2.594 -18.191 1.00 44.78 401 ARG A O 1
ATOM 3234 N N . SER A 1 402 ? 22.917 1.404 -18.064 1.00 44.81 402 SER A N 1
ATOM 3235 C CA . SER A 1 402 ? 22.006 2.566 -18.044 1.00 44.81 402 SER A CA 1
ATOM 3236 C C . SER A 1 402 ? 21.211 2.720 -16.745 1.00 44.81 402 SER A C 1
ATOM 3238 O O . SER A 1 402 ? 21.140 3.836 -16.246 1.00 44.81 402 SER A O 1
ATOM 3240 N N . ASP A 1 403 ? 20.716 1.625 -16.157 1.00 57.19 403 ASP A N 1
ATOM 3241 C CA . ASP A 1 403 ? 19.946 1.640 -14.905 1.00 57.19 403 ASP A CA 1
ATOM 3242 C C . ASP A 1 403 ? 20.747 0.968 -13.778 1.00 57.19 403 ASP A C 1
ATOM 3244 O O . ASP A 1 403 ? 21.441 -0.027 -14.014 1.00 57.19 403 ASP A O 1
ATOM 3248 N N . SER A 1 404 ? 20.664 1.484 -12.544 1.00 73.56 404 SER A N 1
ATOM 3249 C CA . SER A 1 404 ? 21.283 0.847 -11.369 1.00 73.56 404 SER A CA 1
ATOM 3250 C C . SER A 1 404 ? 20.239 0.185 -10.460 1.00 73.56 404 SER A C 1
ATOM 3252 O O . SER A 1 404 ? 19.762 0.829 -9.519 1.00 73.56 404 SER A O 1
ATOM 3254 N N . PRO A 1 405 ? 19.939 -1.119 -10.647 1.00 82.38 405 PRO A N 1
ATOM 3255 C CA . PRO A 1 405 ? 19.122 -1.890 -9.710 1.00 82.38 405 PRO A CA 1
ATOM 3256 C C . PRO A 1 405 ? 19.655 -1.826 -8.273 1.00 82.38 405 PRO A C 1
ATOM 3258 O O . PRO A 1 405 ? 18.878 -1.723 -7.328 1.00 82.38 405 PRO A O 1
ATOM 3261 N N . GLU A 1 406 ? 20.987 -1.796 -8.095 1.00 88.56 406 GLU A N 1
ATOM 3262 C CA . GLU A 1 406 ? 21.627 -1.531 -6.795 1.00 88.56 406 GLU A CA 1
ATOM 3263 C C . GLU A 1 406 ? 21.118 -0.219 -6.191 1.00 88.56 406 GLU A C 1
ATOM 3265 O O . GLU A 1 406 ? 20.694 -0.183 -5.036 1.00 88.56 406 GLU A O 1
ATOM 3270 N N . GLY A 1 407 ? 21.158 0.861 -6.973 1.00 92.06 407 GLY A N 1
ATOM 3271 C CA . GLY A 1 407 ? 20.697 2.179 -6.560 1.00 92.06 407 GLY A CA 1
ATOM 3272 C C . GLY A 1 407 ? 19.226 2.172 -6.147 1.00 92.06 407 GLY A C 1
ATOM 3273 O O . GLY A 1 407 ? 18.900 2.737 -5.097 1.00 92.06 407 GLY A O 1
ATOM 3274 N N . THR A 1 408 ? 18.361 1.505 -6.917 1.00 92.81 408 THR A N 1
ATOM 3275 C CA . THR A 1 408 ? 16.916 1.422 -6.652 1.00 92.81 408 THR A CA 1
ATOM 3276 C C . THR A 1 408 ? 16.624 0.645 -5.373 1.00 92.81 408 THR A C 1
ATOM 3278 O O . THR A 1 408 ? 15.974 1.189 -4.483 1.00 92.81 408 THR A O 1
ATOM 3281 N N . ILE A 1 409 ? 17.183 -0.560 -5.215 1.00 95.19 409 ILE A N 1
ATOM 3282 C CA . ILE A 1 409 ? 17.011 -1.387 -4.008 1.00 95.19 409 ILE A CA 1
ATOM 3283 C C . ILE A 1 409 ? 17.440 -0.612 -2.757 1.00 95.19 409 ILE A C 1
ATOM 3285 O O . ILE A 1 409 ? 16.699 -0.529 -1.776 1.00 95.19 409 ILE A O 1
ATOM 3289 N N . LEU A 1 410 ? 18.627 0.003 -2.791 1.00 96.25 410 LEU A N 1
ATOM 3290 C CA . LEU A 1 410 ? 19.167 0.755 -1.657 1.00 96.25 410 LEU A CA 1
ATOM 3291 C C . LEU A 1 410 ? 18.350 2.021 -1.356 1.00 96.25 410 LEU A C 1
ATOM 3293 O O . LEU A 1 410 ? 18.194 2.379 -0.190 1.00 96.25 410 LEU A O 1
ATOM 3297 N N . SER A 1 411 ? 17.823 2.698 -2.380 1.00 96.50 411 SER A N 1
ATOM 3298 C CA . SER A 1 411 ? 16.947 3.866 -2.206 1.00 96.50 411 SER A CA 1
ATOM 3299 C C . SER A 1 411 ? 15.625 3.475 -1.543 1.00 96.50 411 SER A C 1
ATOM 3301 O O . SER A 1 411 ? 15.187 4.125 -0.594 1.00 96.50 411 SER A O 1
ATOM 3303 N N . SER A 1 412 ? 15.022 2.372 -1.989 1.00 97.44 412 SER A N 1
ATOM 3304 C CA . SER A 1 412 ? 13.774 1.852 -1.429 1.00 97.44 412 SER A CA 1
ATOM 3305 C C . SER A 1 412 ? 13.962 1.348 0.002 1.00 97.44 412 SER A C 1
ATOM 3307 O O . SER A 1 412 ? 13.132 1.635 0.861 1.00 97.44 412 SER A O 1
ATOM 3309 N N . LEU A 1 413 ? 15.090 0.693 0.311 1.00 97.50 413 LEU A N 1
ATOM 3310 C CA . LEU A 1 413 ? 15.450 0.344 1.692 1.00 97.50 413 LEU A CA 1
ATOM 3311 C C . LEU A 1 413 ? 15.597 1.594 2.560 1.00 97.50 413 LEU A C 1
ATOM 3313 O O . LEU A 1 413 ? 15.124 1.611 3.694 1.00 97.50 413 LEU A O 1
ATOM 3317 N N . ALA A 1 414 ? 16.237 2.647 2.042 1.00 97.50 414 ALA A N 1
ATOM 3318 C CA . ALA A 1 414 ? 16.377 3.902 2.771 1.00 97.50 414 ALA A CA 1
ATOM 3319 C C . ALA A 1 414 ? 15.016 4.514 3.122 1.00 97.50 414 ALA A C 1
ATOM 3321 O O . ALA A 1 414 ? 14.813 4.914 4.268 1.00 97.50 414 ALA A O 1
ATOM 3322 N N . LEU A 1 415 ? 14.084 4.528 2.163 1.00 95.75 415 LEU A N 1
ATOM 3323 C CA . LEU A 1 415 ? 12.711 4.980 2.378 1.00 95.75 415 LEU A CA 1
ATOM 3324 C C . LEU A 1 415 ? 11.983 4.116 3.416 1.00 95.75 415 LEU A C 1
ATOM 3326 O O . LEU A 1 415 ? 11.385 4.660 4.341 1.00 95.75 415 LEU A O 1
ATOM 3330 N N . ALA A 1 416 ? 12.061 2.788 3.300 1.00 96.12 416 ALA A N 1
ATOM 3331 C CA . ALA A 1 416 ? 11.383 1.872 4.214 1.00 96.12 416 ALA A CA 1
ATOM 3332 C C . ALA A 1 416 ? 11.887 2.024 5.661 1.00 96.12 416 ALA A C 1
ATOM 3334 O O . ALA A 1 416 ? 11.088 2.172 6.583 1.00 96.12 416 ALA A O 1
ATOM 3335 N N . TYR A 1 417 ? 13.207 2.086 5.870 1.00 95.50 417 TYR A N 1
ATOM 3336 C CA . TYR A 1 417 ? 13.770 2.368 7.195 1.00 95.50 417 TYR A CA 1
ATOM 3337 C C . TYR A 1 417 ? 13.418 3.774 7.695 1.00 95.50 417 TYR A C 1
ATOM 3339 O O . TYR A 1 417 ? 13.182 3.949 8.886 1.00 95.50 417 TYR A O 1
ATOM 3347 N N . GLY A 1 418 ? 13.338 4.768 6.804 1.00 93.56 418 GLY A N 1
ATOM 3348 C CA . GLY A 1 418 ? 12.874 6.113 7.149 1.00 93.56 418 GLY A CA 1
ATOM 3349 C C . GLY A 1 418 ? 11.437 6.113 7.674 1.00 93.56 418 GLY A C 1
ATOM 3350 O O . GLY A 1 418 ? 11.182 6.668 8.740 1.00 93.56 418 GLY A O 1
ATOM 3351 N N . LYS A 1 419 ? 10.518 5.417 6.988 1.00 90.56 419 LYS A N 1
ATOM 3352 C CA . LYS A 1 419 ? 9.120 5.231 7.423 1.00 90.56 419 LYS A CA 1
ATOM 3353 C C . LYS A 1 419 ? 9.009 4.443 8.738 1.00 90.56 419 LYS A C 1
ATOM 3355 O O . LYS A 1 419 ? 8.067 4.665 9.488 1.00 90.56 419 LYS A O 1
ATOM 3360 N N . LEU A 1 420 ? 9.978 3.577 9.049 1.00 89.19 420 LEU A N 1
ATOM 3361 C CA . LEU A 1 420 ? 10.079 2.882 10.342 1.00 89.19 420 LEU A CA 1
ATOM 3362 C C . LEU A 1 420 ? 10.632 3.777 11.476 1.00 89.19 420 LEU A C 1
ATOM 3364 O O . LEU A 1 420 ? 10.658 3.362 12.630 1.00 89.19 420 LEU A O 1
ATOM 3368 N N . GLY A 1 421 ? 11.105 4.992 11.169 1.00 89.75 421 GLY A N 1
ATOM 3369 C CA . GLY A 1 421 ? 11.775 5.883 12.127 1.00 89.75 421 GLY A CA 1
ATOM 3370 C C . GLY A 1 421 ? 13.251 5.540 12.382 1.00 89.75 421 GLY A C 1
ATOM 3371 O O . GLY A 1 421 ? 13.910 6.154 13.222 1.00 89.75 421 GLY A O 1
ATOM 3372 N N . GLU A 1 422 ? 13.809 4.586 11.637 1.00 93.38 422 GLU A N 1
ATOM 3373 C CA . GLU A 1 422 ? 15.187 4.106 11.754 1.00 93.38 422 GLU A CA 1
ATOM 3374 C C . GLU A 1 422 ? 16.154 5.008 10.966 1.00 93.38 422 GLU A C 1
ATOM 3376 O O . GLU A 1 422 ? 16.677 4.667 9.897 1.00 93.38 422 GLU A O 1
ATOM 3381 N N . THR A 1 423 ? 16.431 6.192 11.519 1.00 93.62 423 THR A N 1
ATOM 3382 C CA . THR A 1 423 ? 17.220 7.249 10.861 1.00 93.62 423 THR A CA 1
ATOM 3383 C C . THR A 1 423 ? 18.636 6.809 10.465 1.00 93.62 423 THR A C 1
ATOM 3385 O O . THR A 1 423 ? 19.155 7.209 9.418 1.00 93.62 423 THR A O 1
ATOM 3388 N N . SER A 1 424 ? 19.295 5.978 11.282 1.00 94.69 424 SER A N 1
ATOM 3389 C CA . SER A 1 424 ? 20.678 5.545 11.020 1.00 94.69 424 SER A CA 1
ATOM 3390 C C . SER A 1 424 ? 20.777 4.575 9.830 1.00 94.69 424 SER A C 1
ATOM 3392 O O . SER A 1 424 ? 21.576 4.842 8.920 1.00 94.69 424 SER A O 1
ATOM 3394 N N . PRO A 1 425 ? 19.985 3.482 9.772 1.00 95.75 425 PRO A N 1
ATOM 3395 C CA . PRO A 1 425 ? 19.864 2.661 8.569 1.00 95.75 425 PRO A CA 1
ATOM 3396 C C . PRO A 1 425 ? 19.431 3.457 7.333 1.00 95.75 425 PRO A C 1
ATOM 3398 O O . PRO A 1 425 ? 20.085 3.322 6.296 1.00 95.75 425 PRO A O 1
ATOM 3401 N N . ALA A 1 426 ? 18.421 4.327 7.451 1.00 96.62 426 ALA A N 1
ATOM 3402 C CA . ALA A 1 426 ? 17.922 5.137 6.338 1.00 96.62 426 ALA A CA 1
ATOM 3403 C C . ALA A 1 426 ? 19.037 5.980 5.697 1.00 96.62 426 ALA A C 1
ATOM 3405 O O . ALA A 1 426 ? 19.308 5.875 4.498 1.00 96.62 426 ALA A O 1
ATOM 3406 N N . LEU A 1 427 ? 19.783 6.738 6.510 1.00 96.88 427 LEU A N 1
ATOM 3407 C CA . LEU A 1 427 ? 20.885 7.573 6.026 1.00 96.88 427 LEU A CA 1
ATOM 3408 C C . LEU A 1 427 ? 22.018 6.751 5.394 1.00 96.88 427 LEU A C 1
ATOM 3410 O O . LEU A 1 427 ? 22.651 7.195 4.430 1.00 96.88 427 LEU A O 1
ATOM 3414 N N . ARG A 1 428 ? 22.316 5.568 5.947 1.00 97.62 428 ARG A N 1
ATOM 3415 C CA . ARG A 1 428 ? 23.352 4.674 5.414 1.00 97.62 428 ARG A CA 1
ATOM 3416 C C . ARG A 1 428 ? 22.977 4.184 4.018 1.00 97.62 428 ARG A C 1
ATOM 3418 O O . ARG A 1 428 ? 23.785 4.337 3.102 1.00 97.62 428 ARG A O 1
ATOM 3425 N N . PHE A 1 429 ? 21.775 3.634 3.861 1.00 97.69 429 PHE A N 1
ATOM 3426 C CA . PHE A 1 429 ? 21.303 3.110 2.581 1.00 97.69 429 PHE A CA 1
ATOM 3427 C C . PHE A 1 429 ? 21.131 4.222 1.538 1.00 97.69 429 PHE A C 1
ATOM 3429 O O . PHE A 1 429 ? 21.601 4.064 0.413 1.00 97.69 429 PHE A O 1
ATOM 3436 N N . ALA A 1 430 ? 20.621 5.399 1.924 1.00 97.44 430 ALA A N 1
ATOM 3437 C CA . ALA A 1 430 ? 20.498 6.549 1.024 1.00 97.44 430 ALA A CA 1
ATOM 3438 C C . ALA A 1 430 ? 21.860 6.990 0.452 1.00 97.44 430 ALA A C 1
ATOM 3440 O O . ALA A 1 430 ? 22.000 7.250 -0.743 1.00 97.44 430 ALA A O 1
ATOM 3441 N N . LYS A 1 431 ? 22.911 7.020 1.284 1.00 97.75 431 LYS A N 1
ATOM 3442 C CA . LYS A 1 431 ? 24.277 7.341 0.830 1.00 97.75 431 LYS A CA 1
ATOM 3443 C C . LYS A 1 431 ? 24.877 6.271 -0.076 1.00 97.75 431 LYS A C 1
ATOM 3445 O O . LYS A 1 431 ? 25.615 6.615 -0.997 1.00 97.75 431 LYS A O 1
ATOM 3450 N N . GLN A 1 432 ? 24.602 4.995 0.192 1.00 96.31 432 GLN A N 1
ATOM 3451 C CA . GLN A 1 432 ? 25.053 3.899 -0.668 1.00 96.31 432 GLN A CA 1
ATOM 3452 C C . GLN A 1 432 ? 24.353 3.951 -2.031 1.00 96.31 432 GLN A C 1
ATOM 3454 O O . GLN A 1 432 ? 25.030 3.847 -3.052 1.00 96.31 432 GLN A O 1
ATOM 3459 N N . SER A 1 433 ? 23.042 4.212 -2.046 1.00 96.69 433 SER A N 1
ATOM 3460 C CA . SER A 1 433 ? 22.265 4.444 -3.268 1.00 96.69 433 SER A CA 1
ATOM 3461 C C . SER A 1 433 ? 22.853 5.598 -4.089 1.00 96.69 433 SER A C 1
ATOM 3463 O O . SER A 1 433 ? 23.190 5.417 -5.257 1.00 96.69 433 SER A O 1
ATOM 3465 N N . LEU A 1 434 ? 23.128 6.743 -3.450 1.00 97.00 434 LEU A N 1
ATOM 3466 C CA . LEU A 1 434 ? 23.756 7.898 -4.101 1.00 97.00 434 LEU A CA 1
ATOM 3467 C C . LEU A 1 434 ? 25.119 7.555 -4.720 1.00 97.00 434 LEU A C 1
ATOM 3469 O O . LEU A 1 434 ? 25.436 7.981 -5.830 1.00 97.00 434 LEU A O 1
ATOM 3473 N N . ALA A 1 435 ? 25.945 6.793 -4.001 1.00 95.38 435 ALA A N 1
ATOM 3474 C CA . ALA A 1 435 ? 27.241 6.353 -4.506 1.00 95.38 435 ALA A CA 1
ATOM 3475 C C . ALA A 1 435 ? 27.109 5.375 -5.684 1.00 95.38 435 ALA A C 1
ATOM 3477 O O . ALA A 1 435 ? 27.981 5.363 -6.550 1.00 95.38 435 ALA A O 1
ATOM 3478 N N . SER A 1 436 ? 26.051 4.561 -5.717 1.00 91.44 436 SER A N 1
ATOM 3479 C CA . SER A 1 436 ? 25.769 3.653 -6.828 1.00 91.44 436 SER A CA 1
ATOM 3480 C C . SER A 1 436 ? 25.341 4.418 -8.081 1.00 91.44 436 SER A C 1
ATOM 3482 O O . SER A 1 436 ? 26.004 4.291 -9.108 1.00 91.44 436 SER A O 1
ATOM 3484 N N . TYR A 1 437 ? 24.338 5.296 -7.989 1.00 92.44 437 TYR A N 1
ATOM 3485 C CA . TYR A 1 437 ? 23.869 6.073 -9.144 1.00 92.44 437 TYR A CA 1
ATOM 3486 C C . TYR A 1 437 ? 24.958 6.972 -9.744 1.00 92.44 437 TYR A C 1
ATOM 3488 O O . TYR A 1 437 ? 25.139 7.005 -10.959 1.00 92.44 437 TYR A O 1
ATOM 3496 N N . ARG A 1 438 ? 25.803 7.591 -8.908 1.00 92.56 438 ARG A N 1
ATOM 3497 C CA . ARG A 1 438 ? 26.983 8.336 -9.388 1.00 92.56 438 ARG A CA 1
ATOM 3498 C C . ARG A 1 438 ? 27.998 7.477 -10.127 1.00 92.56 438 ARG A C 1
ATOM 3500 O O . ARG A 1 438 ? 28.661 7.962 -11.037 1.00 92.56 438 ARG A O 1
ATOM 3507 N N . ARG A 1 439 ? 28.162 6.217 -9.718 1.00 89.19 439 ARG A N 1
ATOM 3508 C CA . ARG A 1 439 ? 29.118 5.286 -10.333 1.00 89.19 439 ARG A CA 1
ATOM 3509 C C . ARG A 1 439 ? 28.720 4.947 -11.766 1.00 89.19 439 ARG A C 1
ATOM 3511 O O . ARG A 1 439 ? 29.604 4.771 -12.598 1.00 89.19 439 ARG A O 1
ATOM 3518 N N . VAL A 1 440 ? 27.416 4.863 -12.029 1.00 86.50 440 VAL A N 1
ATOM 3519 C CA . VAL A 1 440 ? 26.854 4.573 -13.357 1.00 86.50 440 VAL A CA 1
ATOM 3520 C C . VAL A 1 440 ? 26.436 5.830 -14.127 1.00 86.50 440 VAL A C 1
ATOM 3522 O O . VAL A 1 440 ? 26.001 5.724 -15.265 1.00 86.50 440 VAL A O 1
ATOM 3525 N N . ASN A 1 441 ? 26.618 7.018 -13.538 1.00 88.12 441 ASN A N 1
ATOM 3526 C CA . ASN A 1 441 ? 26.230 8.309 -14.110 1.00 88.12 441 ASN A CA 1
ATOM 3527 C C . ASN A 1 441 ? 24.721 8.427 -14.423 1.00 88.12 441 ASN A C 1
ATOM 3529 O O . ASN A 1 441 ? 24.327 9.094 -15.380 1.00 88.12 441 ASN A O 1
ATOM 3533 N N . ASP A 1 442 ? 23.885 7.799 -13.596 1.00 87.88 442 ASP A N 1
ATOM 3534 C CA . ASP A 1 442 ? 22.425 7.901 -13.655 1.00 87.88 442 ASP A CA 1
ATOM 3535 C C . ASP A 1 442 ? 21.976 9.173 -12.918 1.00 87.88 442 ASP A C 1
ATOM 3537 O O . ASP A 1 442 ? 21.997 9.248 -11.684 1.00 87.88 442 ASP A O 1
ATOM 3541 N N . ARG A 1 443 ? 21.624 10.210 -13.691 1.00 89.25 443 ARG A N 1
ATOM 3542 C CA . ARG A 1 443 ? 21.253 11.528 -13.152 1.00 89.25 443 ARG A CA 1
ATOM 3543 C C . ARG A 1 443 ? 19.872 11.525 -12.476 1.00 89.25 443 ARG A C 1
ATOM 3545 O O . ARG A 1 443 ? 19.807 12.045 -11.358 1.00 89.25 443 ARG A O 1
ATOM 3552 N N . PRO A 1 444 ? 18.798 10.959 -13.069 1.00 87.56 444 PRO A N 1
ATOM 3553 C CA . PRO A 1 444 ? 17.518 10.800 -12.371 1.00 87.56 444 PRO A CA 1
ATOM 3554 C C . PRO A 1 444 ? 17.651 10.001 -11.066 1.00 87.56 444 PRO A C 1
ATOM 3556 O O . PRO A 1 444 ? 17.208 10.451 -10.006 1.00 87.56 444 PRO A O 1
ATOM 3559 N N . GLY A 1 445 ? 18.357 8.866 -11.099 1.00 90.75 445 GLY A N 1
ATOM 3560 C CA . GLY A 1 445 ? 18.630 8.061 -9.910 1.00 90.75 445 GLY A CA 1
ATOM 3561 C C . GLY A 1 445 ? 19.418 8.826 -8.841 1.00 90.75 445 GLY A C 1
ATOM 3562 O O . GLY A 1 445 ? 19.085 8.774 -7.651 1.00 90.75 445 GLY A O 1
ATOM 3563 N N . GLU A 1 446 ? 20.423 9.616 -9.244 1.00 94.44 446 GLU A N 1
ATOM 3564 C CA . GLU A 1 446 ? 21.150 10.502 -8.330 1.00 94.44 446 GLU A CA 1
ATOM 3565 C C . GLU A 1 446 ? 20.212 11.518 -7.659 1.00 94.44 446 GLU A C 1
ATOM 3567 O O . GLU A 1 446 ? 20.329 11.725 -6.448 1.00 94.44 446 GLU A O 1
ATOM 3572 N N . ALA A 1 447 ? 19.263 12.118 -8.384 1.00 95.38 447 ALA A N 1
ATOM 3573 C CA . ALA A 1 447 ? 18.307 13.067 -7.809 1.00 95.38 447 ALA A CA 1
ATOM 3574 C C . ALA A 1 447 ? 17.408 12.410 -6.748 1.00 95.38 447 ALA A C 1
ATOM 3576 O O . ALA A 1 447 ? 17.236 12.955 -5.650 1.00 95.38 447 ALA A O 1
ATOM 3577 N N . ILE A 1 448 ? 16.908 11.201 -7.020 1.00 93.88 448 ILE A N 1
ATOM 3578 C CA . ILE A 1 448 ? 16.132 10.409 -6.055 1.00 93.88 448 ILE A CA 1
ATOM 3579 C C . ILE A 1 448 ? 16.968 10.134 -4.800 1.00 93.88 448 ILE A C 1
ATOM 3581 O O . ILE A 1 448 ? 16.524 10.404 -3.682 1.00 93.88 448 ILE A O 1
ATOM 3585 N N . ALA A 1 449 ? 18.202 9.649 -4.956 1.00 96.38 449 ALA A N 1
ATOM 3586 C CA . ALA A 1 449 ? 19.060 9.332 -3.818 1.00 96.38 449 ALA A CA 1
ATOM 3587 C C . ALA A 1 449 ? 19.471 10.578 -3.015 1.00 96.38 449 ALA A C 1
ATOM 3589 O O . ALA A 1 449 ? 19.546 10.524 -1.787 1.00 96.38 449 ALA A O 1
ATOM 3590 N N . LEU A 1 450 ? 19.702 11.720 -3.673 1.00 98.38 450 LEU A N 1
ATOM 3591 C CA . LEU A 1 450 ? 19.928 13.003 -3.001 1.00 98.38 450 LEU A CA 1
ATOM 3592 C C . LEU A 1 450 ? 18.715 13.412 -2.158 1.00 98.38 450 LEU A C 1
ATOM 3594 O O . LEU A 1 450 ? 18.903 13.894 -1.041 1.00 98.38 450 LEU A O 1
ATOM 3598 N N . THR A 1 451 ? 17.501 13.170 -2.660 1.00 97.69 451 THR A N 1
ATOM 3599 C CA . THR A 1 451 ? 16.258 13.431 -1.923 1.00 97.69 451 THR A CA 1
ATOM 3600 C C . THR A 1 451 ? 16.191 12.560 -0.665 1.00 97.69 451 THR A C 1
ATOM 3602 O O . THR A 1 451 ? 16.097 13.104 0.432 1.00 97.69 451 THR A O 1
ATOM 3605 N N . ARG A 1 452 ? 16.433 11.242 -0.779 1.00 97.56 452 ARG A N 1
ATOM 3606 C CA . ARG A 1 452 ? 16.491 10.317 0.377 1.00 97.56 452 ARG A CA 1
ATOM 3607 C C . ARG A 1 452 ? 17.561 10.684 1.402 1.00 97.56 452 ARG A C 1
ATOM 3609 O O . ARG A 1 452 ? 17.365 10.531 2.605 1.00 97.56 452 ARG A O 1
ATOM 3616 N N . VAL A 1 453 ? 18.718 11.173 0.951 1.00 98.25 453 VAL A N 1
ATOM 3617 C CA . VAL A 1 453 ? 19.758 11.682 1.859 1.00 98.25 453 VAL A CA 1
ATOM 3618 C C . VAL A 1 453 ? 19.276 12.949 2.573 1.00 98.25 453 VAL A C 1
ATOM 3620 O O . VAL A 1 453 ? 19.565 13.118 3.758 1.00 98.25 453 VAL A O 1
ATOM 3623 N N . GLY A 1 454 ? 18.568 13.834 1.868 1.00 97.75 454 GLY A N 1
ATOM 3624 C CA . GLY A 1 454 ? 17.949 15.036 2.421 1.00 97.75 454 GLY A CA 1
ATOM 3625 C C . GLY A 1 454 ? 16.922 14.719 3.507 1.00 97.75 454 GLY A C 1
ATOM 3626 O O . GLY A 1 454 ? 17.089 15.196 4.629 1.00 97.75 454 GLY A O 1
ATOM 3627 N N . GLU A 1 455 ? 15.956 13.854 3.190 1.00 96.12 455 GLU A N 1
ATOM 3628 C CA . GLU A 1 455 ? 14.955 13.284 4.107 1.00 96.12 455 GLU A CA 1
ATOM 3629 C C . GLU A 1 455 ? 15.621 12.738 5.375 1.00 96.12 455 GLU A C 1
ATOM 3631 O O . GLU A 1 455 ? 15.365 13.202 6.484 1.00 96.12 455 GLU A O 1
ATOM 3636 N N . ALA A 1 456 ? 16.583 11.824 5.218 1.00 96.50 456 ALA A N 1
ATOM 3637 C CA . ALA A 1 456 ? 17.254 11.199 6.352 1.00 96.50 456 ALA A CA 1
ATOM 3638 C C . ALA A 1 456 ? 18.045 12.202 7.215 1.00 96.50 456 ALA A C 1
ATOM 3640 O O . ALA A 1 456 ? 18.160 12.020 8.428 1.00 96.50 456 ALA A O 1
ATOM 3641 N N . TYR A 1 457 ? 18.602 13.271 6.629 1.00 97.31 457 TYR A N 1
ATOM 3642 C CA . TYR A 1 457 ? 19.223 14.343 7.414 1.00 97.31 457 TYR A CA 1
ATOM 3643 C C . TYR A 1 457 ? 18.202 15.218 8.136 1.00 97.31 457 TYR A C 1
ATOM 3645 O O . TYR A 1 457 ? 18.507 15.677 9.239 1.00 97.31 457 TYR A O 1
ATOM 3653 N N . LEU A 1 458 ? 17.030 15.449 7.545 1.00 95.44 458 LEU A N 1
ATOM 3654 C CA . LEU A 1 458 ? 15.949 16.183 8.192 1.00 95.44 458 LEU A CA 1
ATOM 3655 C C . LEU A 1 458 ? 15.457 15.409 9.421 1.00 95.44 458 LEU A C 1
ATOM 3657 O O . LEU A 1 458 ? 15.472 15.961 10.520 1.00 95.44 458 LEU A O 1
ATOM 3661 N N . SER A 1 459 ? 15.190 14.106 9.276 1.00 93.06 459 SER A N 1
ATOM 3662 C CA . SER A 1 459 ? 14.838 13.208 10.390 1.00 93.06 459 SER A CA 1
ATOM 3663 C C . SER A 1 459 ? 15.949 13.089 11.442 1.00 93.06 459 SER A C 1
ATOM 3665 O O . SER A 1 459 ? 15.677 12.883 12.620 1.00 93.06 459 SER A O 1
ATOM 3667 N N . ALA A 1 460 ? 17.217 13.260 11.051 1.00 93.69 460 ALA A N 1
ATOM 3668 C CA . ALA A 1 460 ? 18.355 13.314 11.975 1.00 93.69 460 ALA A CA 1
ATOM 3669 C C . ALA A 1 460 ? 18.520 14.672 12.690 1.00 93.69 460 ALA A C 1
ATOM 3671 O O . ALA A 1 460 ? 19.525 14.875 13.378 1.00 93.69 460 ALA A O 1
ATOM 3672 N N . GLY A 1 461 ? 17.601 15.624 12.497 1.00 94.19 461 GLY A N 1
ATOM 3673 C CA . GLY A 1 461 ? 17.671 16.959 13.091 1.00 94.19 461 GLY A CA 1
ATOM 3674 C C . GLY A 1 461 ? 18.776 17.839 12.497 1.00 94.19 461 GLY A C 1
ATOM 3675 O O . GLY A 1 461 ? 19.326 18.695 13.189 1.00 94.19 461 GLY A O 1
ATOM 3676 N N . ASN A 1 462 ? 19.148 17.627 11.229 1.00 96.75 462 ASN A N 1
ATOM 3677 C CA . ASN A 1 462 ? 20.194 18.388 10.541 1.00 96.75 462 ASN A CA 1
ATOM 3678 C C . ASN A 1 462 ? 19.640 19.160 9.323 1.00 96.75 462 ASN A C 1
ATOM 3680 O O . ASN A 1 462 ? 19.926 18.798 8.173 1.00 96.75 462 ASN A O 1
ATOM 3684 N N . PRO A 1 463 ? 18.865 20.240 9.552 1.00 96.19 463 PRO A N 1
ATOM 3685 C CA . PRO A 1 463 ? 18.166 20.963 8.488 1.00 96.19 463 PRO A CA 1
ATOM 3686 C C . PRO A 1 463 ? 19.113 21.635 7.482 1.00 96.19 463 PRO A C 1
ATOM 3688 O O . PRO A 1 463 ? 18.765 21.769 6.311 1.00 96.19 463 PRO A O 1
ATOM 3691 N N . ASP A 1 464 ? 20.333 22.007 7.883 1.00 96.62 464 ASP A N 1
ATOM 3692 C CA . ASP A 1 464 ? 21.320 22.600 6.969 1.00 96.62 464 ASP A CA 1
ATOM 3693 C C . ASP A 1 464 ? 21.803 21.595 5.918 1.00 96.62 464 ASP A C 1
ATOM 3695 O O . ASP A 1 464 ? 21.888 21.908 4.726 1.00 96.62 464 ASP A O 1
ATOM 3699 N N . LYS A 1 465 ? 22.092 20.356 6.341 1.00 97.44 465 LYS A N 1
ATOM 3700 C CA . LYS A 1 465 ? 22.436 19.285 5.401 1.00 97.44 465 LYS A CA 1
ATOM 3701 C C . LYS A 1 465 ? 21.227 18.890 4.569 1.00 97.44 465 LYS A C 1
ATOM 3703 O O . LYS A 1 465 ? 21.388 18.744 3.361 1.00 97.44 465 LYS A O 1
ATOM 3708 N N . ALA A 1 466 ? 20.045 18.772 5.172 1.00 97.75 466 ALA A N 1
ATOM 3709 C CA . ALA A 1 466 ? 18.818 18.498 4.429 1.00 97.75 466 ALA A CA 1
ATOM 3710 C C . ALA A 1 466 ? 18.623 19.521 3.299 1.00 97.75 466 ALA A C 1
ATOM 3712 O O . ALA A 1 466 ? 18.554 19.138 2.134 1.00 97.75 466 ALA A O 1
ATOM 3713 N N . ARG A 1 467 ? 18.711 20.824 3.605 1.00 97.81 467 ARG A N 1
ATOM 3714 C CA . ARG A 1 467 ? 18.643 21.903 2.607 1.00 97.81 467 ARG A CA 1
ATOM 3715 C C . ARG A 1 467 ? 19.640 21.716 1.471 1.00 97.81 467 ARG A C 1
ATOM 3717 O O . ARG A 1 467 ? 19.272 21.852 0.306 1.00 97.81 467 ARG A O 1
ATOM 3724 N N . LEU A 1 468 ? 20.898 21.413 1.800 1.00 98.06 468 LEU A N 1
ATOM 3725 C CA . LEU A 1 468 ? 21.955 21.219 0.808 1.00 98.06 468 LEU A CA 1
ATOM 3726 C C . LEU A 1 468 ? 21.622 20.085 -0.169 1.00 98.06 468 LEU A C 1
ATOM 3728 O O . LEU A 1 468 ? 21.813 20.250 -1.372 1.00 98.06 468 LEU A O 1
ATOM 3732 N N . TYR A 1 469 ? 21.182 18.933 0.340 1.00 98.38 469 TYR A N 1
ATOM 3733 C CA . TYR A 1 469 ? 20.906 17.760 -0.490 1.00 98.38 469 TYR A CA 1
ATOM 3734 C C . TYR A 1 469 ? 19.593 17.901 -1.271 1.00 98.38 469 TYR A C 1
ATOM 3736 O O . TYR A 1 469 ? 19.597 17.644 -2.471 1.00 98.38 469 TYR A O 1
ATOM 3744 N N . LEU A 1 470 ? 18.529 18.417 -0.648 1.00 98.25 470 LEU A N 1
ATOM 3745 C CA . LEU A 1 470 ? 17.239 18.659 -1.306 1.00 98.25 470 LEU A CA 1
ATOM 3746 C C . LEU A 1 470 ? 17.336 19.719 -2.413 1.00 98.25 470 LEU A C 1
ATOM 3748 O O . LEU A 1 470 ? 16.778 19.542 -3.489 1.00 98.25 470 LEU A O 1
ATOM 3752 N N . THR A 1 471 ? 18.116 20.788 -2.211 1.00 98.06 471 THR A N 1
ATOM 3753 C CA . THR A 1 471 ? 18.339 21.795 -3.268 1.00 98.06 471 THR A CA 1
ATOM 3754 C C . THR A 1 471 ? 19.105 21.203 -4.452 1.00 98.06 471 THR A C 1
ATOM 3756 O O . THR A 1 471 ? 18.810 21.512 -5.603 1.00 98.06 471 THR A O 1
ATOM 3759 N N . LYS A 1 472 ? 20.088 20.330 -4.190 1.00 98.00 472 LYS A N 1
ATOM 3760 C CA . LYS A 1 472 ? 20.810 19.623 -5.257 1.00 98.00 472 LYS A CA 1
ATOM 3761 C C . LYS A 1 472 ? 19.897 18.669 -6.021 1.00 98.00 472 LYS A C 1
ATOM 3763 O O . LYS A 1 472 ? 19.994 18.631 -7.241 1.00 98.00 472 LYS A O 1
ATOM 3768 N N . ALA A 1 473 ? 19.034 17.934 -5.320 1.00 97.81 473 ALA A N 1
ATOM 3769 C CA . ALA A 1 473 ? 18.053 17.048 -5.936 1.00 97.81 473 ALA A CA 1
ATOM 3770 C C . ALA A 1 473 ? 17.080 17.821 -6.839 1.00 97.81 473 ALA A C 1
ATOM 3772 O O . ALA A 1 473 ? 16.897 17.445 -7.996 1.00 97.81 473 ALA A O 1
ATOM 3773 N N . LEU A 1 474 ? 16.543 18.947 -6.352 1.00 97.88 474 LEU A N 1
ATOM 3774 C CA . LEU A 1 474 ? 15.650 19.810 -7.126 1.00 97.88 474 LEU A CA 1
ATOM 3775 C C . LEU A 1 474 ? 16.326 20.324 -8.401 1.00 97.88 474 LEU A C 1
ATOM 3777 O O . LEU A 1 474 ? 15.770 20.168 -9.483 1.00 97.88 474 LEU A O 1
ATOM 3781 N N . ASN A 1 475 ? 17.530 20.894 -8.287 1.00 97.62 475 ASN A N 1
ATOM 3782 C CA . ASN A 1 475 ? 18.260 21.416 -9.445 1.00 97.62 475 ASN A CA 1
ATOM 3783 C C . ASN A 1 475 ? 18.552 20.310 -10.467 1.00 97.62 475 ASN A C 1
ATOM 3785 O O . ASN A 1 475 ? 18.361 20.508 -11.662 1.00 97.62 475 ASN A O 1
ATOM 3789 N N . LEU A 1 476 ? 18.981 19.135 -9.998 1.00 96.44 476 LEU A N 1
ATOM 3790 C CA . LEU A 1 476 ? 19.281 18.001 -10.866 1.00 96.44 476 LEU A CA 1
ATOM 3791 C C . LEU A 1 476 ? 18.032 17.494 -11.600 1.00 96.44 476 LEU A C 1
ATOM 3793 O O . LEU A 1 476 ? 18.111 17.204 -12.790 1.00 96.44 476 LEU A O 1
ATOM 3797 N N . SER A 1 477 ? 16.888 17.448 -10.913 1.00 95.25 477 SER A N 1
ATOM 3798 C CA . SER A 1 477 ? 15.603 17.065 -11.511 1.00 95.25 477 SER A CA 1
ATOM 3799 C C . SER A 1 477 ? 15.130 18.104 -12.535 1.00 95.25 477 SER A C 1
ATOM 3801 O O . SER A 1 477 ? 14.666 17.741 -13.608 1.00 95.25 477 SER A O 1
ATOM 3803 N N . GLN A 1 478 ? 15.309 19.402 -12.252 1.00 95.12 478 GLN A N 1
ATOM 3804 C CA . GLN A 1 478 ? 14.990 20.493 -13.184 1.00 95.12 478 GLN A CA 1
ATOM 3805 C C . GLN A 1 478 ? 15.856 20.468 -14.445 1.00 95.12 478 GLN A C 1
ATOM 3807 O O . GLN A 1 478 ? 15.348 20.685 -15.540 1.00 95.12 478 GLN A O 1
ATOM 3812 N N . GLU A 1 479 ? 17.154 20.192 -14.310 1.00 94.56 479 GLU A N 1
ATOM 3813 C CA . GLU A 1 479 ? 18.059 20.045 -15.455 1.00 94.56 479 GLU A CA 1
ATOM 3814 C C . GLU A 1 479 ? 17.682 18.859 -16.356 1.00 94.56 479 GLU A C 1
ATOM 3816 O O . GLU A 1 479 ? 17.997 18.883 -17.545 1.00 94.56 479 GLU A O 1
ATOM 3821 N N . GLY A 1 480 ? 17.036 17.833 -15.794 1.00 88.44 480 GLY A N 1
ATOM 3822 C CA . GLY A 1 480 ? 16.580 16.638 -16.505 1.00 88.44 480 GLY A CA 1
ATOM 3823 C C . GLY A 1 480 ? 15.104 16.636 -16.914 1.00 88.44 480 GLY A C 1
ATOM 3824 O O . GLY A 1 480 ? 14.666 15.633 -17.463 1.00 88.44 480 GLY A O 1
ATOM 3825 N N . ASP A 1 481 ? 14.348 17.704 -16.634 1.00 87.88 481 ASP A N 1
ATOM 3826 C CA . ASP A 1 481 ? 12.880 17.769 -16.795 1.00 87.88 481 ASP A CA 1
ATOM 3827 C C . ASP A 1 481 ? 12.116 16.609 -16.105 1.00 87.88 481 ASP A C 1
ATOM 3829 O O . ASP A 1 481 ? 11.042 16.184 -16.530 1.00 87.88 481 ASP A O 1
ATOM 3833 N N . ASP A 1 482 ? 12.664 16.092 -14.999 1.00 88.69 482 ASP A N 1
ATOM 3834 C CA . ASP A 1 482 ? 12.062 15.023 -14.192 1.00 88.69 482 ASP A CA 1
ATOM 3835 C C . ASP A 1 482 ? 10.950 15.601 -13.304 1.00 88.69 482 ASP A C 1
ATOM 3837 O O . ASP A 1 482 ? 11.170 16.003 -12.157 1.00 88.69 482 ASP A O 1
ATOM 3841 N N . ARG A 1 483 ? 9.734 15.680 -13.853 1.00 90.81 483 ARG A N 1
ATOM 3842 C CA . ARG A 1 483 ? 8.561 16.240 -13.160 1.00 90.81 483 ARG A CA 1
ATOM 3843 C C . ARG A 1 483 ? 8.256 15.520 -11.829 1.00 90.81 483 ARG A C 1
ATOM 3845 O O . ARG A 1 483 ? 8.093 16.228 -10.830 1.00 90.81 483 ARG A O 1
ATOM 3852 N N . PRO A 1 484 ? 8.240 14.172 -11.742 1.00 89.62 484 PRO A N 1
ATOM 3853 C CA . PRO A 1 484 ? 8.131 13.471 -10.458 1.00 89.62 484 PRO A CA 1
ATOM 3854 C C . PRO A 1 484 ? 9.239 13.836 -9.454 1.00 89.62 484 PRO A C 1
ATOM 3856 O O . PRO A 1 484 ? 8.961 14.069 -8.273 1.00 89.62 484 PRO A O 1
ATOM 3859 N N . GLY A 1 485 ? 10.496 13.914 -9.903 1.00 91.50 485 GLY A N 1
ATOM 3860 C CA . GLY A 1 485 ? 11.644 14.318 -9.084 1.00 91.50 485 GLY A CA 1
ATOM 3861 C C . GLY A 1 485 ? 11.516 15.735 -8.525 1.00 91.50 485 GLY A C 1
ATOM 3862 O O . GLY A 1 485 ? 11.700 15.950 -7.322 1.00 91.50 485 GLY A O 1
ATOM 3863 N N . ILE A 1 486 ? 11.106 16.686 -9.371 1.00 96.00 486 ILE A N 1
ATOM 3864 C CA . ILE A 1 486 ? 10.839 18.081 -8.993 1.00 96.00 486 ILE A CA 1
ATOM 3865 C C . ILE A 1 486 ? 9.738 18.139 -7.931 1.00 96.00 486 ILE A C 1
ATOM 3867 O O . ILE A 1 486 ? 9.932 18.770 -6.890 1.00 96.00 486 ILE A O 1
ATOM 3871 N N . ALA A 1 487 ? 8.610 17.460 -8.159 1.00 96.31 487 ALA A N 1
ATOM 3872 C CA . ALA A 1 487 ? 7.485 17.441 -7.228 1.00 96.31 487 ALA A CA 1
ATOM 3873 C C . ALA A 1 487 ? 7.897 16.904 -5.850 1.00 96.31 487 ALA A C 1
ATOM 3875 O O . ALA A 1 487 ? 7.589 17.512 -4.825 1.00 96.31 487 ALA A O 1
ATOM 3876 N N . ARG A 1 488 ? 8.654 15.800 -5.827 1.00 95.56 488 ARG A N 1
ATOM 3877 C CA . ARG A 1 488 ? 9.165 15.193 -4.593 1.00 95.56 488 ARG A CA 1
ATOM 3878 C C . ARG A 1 488 ? 10.126 16.120 -3.855 1.00 95.56 488 ARG A C 1
ATOM 3880 O O . ARG A 1 488 ? 9.928 16.372 -2.676 1.00 95.56 488 ARG A O 1
ATOM 3887 N N . SER A 1 489 ? 11.125 16.686 -4.534 1.00 97.31 489 SER A N 1
ATOM 3888 C CA . SER A 1 489 ? 12.055 17.621 -3.883 1.00 97.31 489 SER A CA 1
ATOM 3889 C C . SER A 1 489 ? 11.358 18.885 -3.369 1.00 97.31 489 SER A C 1
ATOM 3891 O O . SER A 1 489 ? 11.754 19.416 -2.335 1.00 97.31 489 SER A O 1
ATOM 3893 N N . LEU A 1 490 ? 10.325 19.379 -4.059 1.00 98.38 490 LEU A N 1
ATOM 3894 C CA . LEU A 1 490 ? 9.528 20.514 -3.588 1.00 98.38 490 LEU A CA 1
ATOM 3895 C C . LEU A 1 490 ? 8.727 20.173 -2.327 1.00 98.38 490 LEU A C 1
ATOM 3897 O O . LEU A 1 490 ? 8.721 20.986 -1.406 1.00 98.38 490 LEU A O 1
ATOM 3901 N N . HIS A 1 491 ? 8.108 18.990 -2.266 1.00 98.31 491 HIS A N 1
ATOM 3902 C CA . HIS A 1 491 ? 7.423 18.503 -1.066 1.00 98.31 491 HIS A CA 1
ATOM 3903 C C . HIS A 1 491 ? 8.376 18.483 0.138 1.00 98.31 491 HIS A C 1
ATOM 3905 O O . HIS A 1 491 ? 8.144 19.186 1.116 1.00 98.31 491 HIS A O 1
ATOM 3911 N N . GLU A 1 492 ? 9.525 17.820 -0.003 1.00 98.00 492 GLU A N 1
ATOM 3912 C CA . GLU A 1 492 ? 10.527 17.700 1.065 1.00 98.00 492 GLU A CA 1
ATOM 3913 C C . GLU A 1 492 ? 11.138 19.051 1.477 1.00 98.00 492 GLU A C 1
ATOM 3915 O O . GLU A 1 492 ? 11.492 19.292 2.635 1.00 98.00 492 GLU A O 1
ATOM 3920 N N . LEU A 1 493 ? 11.279 19.990 0.533 1.00 98.25 493 LEU A N 1
ATOM 3921 C CA . LEU A 1 493 ? 11.657 21.365 0.865 1.00 98.25 493 LEU A CA 1
ATOM 3922 C C . LEU A 1 493 ? 10.558 22.067 1.673 1.00 98.25 493 LEU A C 1
ATOM 3924 O O . LEU A 1 493 ? 10.881 22.882 2.537 1.00 98.25 493 LEU A O 1
ATOM 3928 N N . GLY A 1 494 ? 9.287 21.763 1.414 1.00 98.06 494 GLY A N 1
ATOM 3929 C CA . GLY A 1 494 ? 8.161 22.181 2.242 1.00 98.06 494 GLY A CA 1
ATOM 3930 C C . GLY A 1 494 ? 8.284 21.677 3.681 1.00 98.06 494 GLY A C 1
ATOM 3931 O O . GLY A 1 494 ? 8.188 22.489 4.608 1.00 98.06 494 GLY A O 1
ATOM 3932 N N . ASP A 1 495 ? 8.611 20.397 3.878 1.00 97.44 495 ASP A N 1
ATOM 3933 C CA . ASP A 1 495 ? 8.822 19.806 5.212 1.00 97.44 495 ASP A CA 1
ATOM 3934 C C . ASP A 1 495 ? 9.998 20.461 5.940 1.00 97.44 495 ASP A C 1
ATOM 3936 O O . ASP A 1 495 ? 9.928 20.821 7.124 1.00 97.44 495 ASP A O 1
ATOM 3940 N N . LEU A 1 496 ? 11.084 20.710 5.205 1.00 98.00 496 LEU A N 1
ATOM 3941 C CA . LEU A 1 496 ? 12.240 21.439 5.709 1.00 98.00 496 LEU A CA 1
ATOM 3942 C C . LEU A 1 496 ? 11.860 22.853 6.175 1.00 98.00 496 LEU A C 1
ATOM 3944 O O . LEU A 1 496 ? 12.252 23.263 7.269 1.00 98.00 496 LEU A O 1
ATOM 3948 N N . TYR A 1 497 ? 11.133 23.626 5.363 1.00 97.69 497 TYR A N 1
ATOM 3949 C CA . TYR A 1 497 ? 10.728 24.985 5.738 1.00 97.69 497 TYR A CA 1
ATOM 3950 C C . TYR A 1 497 ? 9.720 24.994 6.889 1.00 97.69 497 TYR A C 1
ATOM 3952 O O . TYR A 1 497 ? 9.796 25.882 7.741 1.00 97.69 497 TYR A O 1
ATOM 3960 N N . THR A 1 498 ? 8.858 23.979 6.973 1.00 96.56 498 THR A N 1
ATOM 3961 C CA . THR A 1 498 ? 7.968 23.753 8.119 1.00 96.56 498 THR A CA 1
ATOM 3962 C C . THR A 1 498 ? 8.786 23.562 9.397 1.00 96.56 498 THR A C 1
ATOM 3964 O O . THR A 1 498 ? 8.581 24.288 10.370 1.00 96.56 498 THR A O 1
ATOM 3967 N N . THR A 1 499 ? 9.801 22.692 9.360 1.00 95.19 499 THR A N 1
ATOM 3968 C CA . THR A 1 499 ? 10.737 22.452 10.477 1.00 95.19 499 THR A CA 1
ATOM 3969 C C . THR A 1 499 ? 11.503 23.717 10.884 1.00 95.19 499 THR A C 1
ATOM 3971 O O . THR A 1 499 ? 11.777 23.945 12.061 1.00 95.19 499 THR A O 1
ATOM 3974 N N . LEU A 1 500 ? 11.845 24.571 9.918 1.00 95.44 500 LEU A N 1
ATOM 3975 C CA . LEU A 1 500 ? 12.527 25.848 10.158 1.00 95.44 500 LEU A CA 1
ATOM 3976 C C . LEU A 1 500 ? 11.590 26.962 10.657 1.00 95.44 500 LEU A C 1
ATOM 3978 O O . LEU A 1 500 ? 12.070 28.040 11.009 1.00 95.44 500 LEU A O 1
ATOM 3982 N N . GLY A 1 501 ? 10.275 26.730 10.669 1.00 95.00 501 GLY A N 1
ATOM 3983 C CA . GLY A 1 501 ? 9.259 27.710 11.049 1.00 95.00 501 GLY A CA 1
ATOM 3984 C C . GLY A 1 501 ? 8.909 28.736 9.964 1.00 95.00 501 GLY A C 1
ATOM 3985 O O . GLY A 1 501 ? 8.103 29.631 10.224 1.00 95.00 501 GLY A O 1
ATOM 3986 N N . ASP A 1 502 ? 9.456 28.620 8.747 1.00 96.31 502 ASP A N 1
ATOM 3987 C CA . ASP A 1 502 ? 9.096 29.485 7.615 1.00 96.31 502 ASP A CA 1
ATOM 3988 C C . ASP A 1 502 ? 7.848 28.948 6.903 1.00 96.31 502 ASP A C 1
ATOM 3990 O O . ASP A 1 502 ? 7.892 28.345 5.828 1.00 96.31 502 ASP A O 1
ATOM 3994 N N . LYS A 1 503 ? 6.700 29.178 7.542 1.00 94.94 503 LYS A N 1
ATOM 3995 C CA . LYS A 1 503 ? 5.400 28.669 7.088 1.00 94.94 503 LYS A CA 1
ATOM 3996 C C . LYS A 1 503 ? 4.997 29.199 5.706 1.00 94.94 503 LYS A C 1
ATOM 3998 O O . LYS A 1 503 ? 4.302 28.511 4.964 1.00 94.94 503 LYS A O 1
ATOM 4003 N N . SER A 1 504 ? 5.421 30.413 5.344 1.00 95.06 504 SER A N 1
ATOM 4004 C CA . SER A 1 504 ? 5.099 30.986 4.031 1.00 95.06 504 SER A CA 1
ATOM 4005 C C . SER A 1 504 ? 5.888 30.296 2.925 1.00 95.06 504 SER A C 1
ATOM 4007 O O . SER A 1 504 ? 5.308 29.965 1.892 1.00 95.06 504 SER A O 1
ATOM 4009 N N . ALA A 1 505 ? 7.190 30.076 3.134 1.00 96.38 505 ALA A N 1
ATOM 4010 C CA . ALA A 1 505 ? 8.009 29.341 2.180 1.00 96.38 505 ALA A CA 1
ATOM 4011 C C . ALA A 1 505 ? 7.533 27.890 2.049 1.00 96.38 505 ALA A C 1
ATOM 4013 O O . ALA A 1 505 ? 7.416 27.397 0.931 1.00 96.38 505 ALA A O 1
ATOM 4014 N N . ALA A 1 506 ? 7.193 27.235 3.164 1.00 97.88 506 ALA A N 1
ATOM 4015 C CA . ALA A 1 506 ? 6.679 25.868 3.158 1.00 97.88 506 ALA A CA 1
ATOM 4016 C C . ALA A 1 506 ? 5.409 25.724 2.305 1.00 97.88 506 ALA A C 1
ATOM 4018 O O . ALA A 1 506 ? 5.374 24.919 1.376 1.00 97.88 506 ALA A O 1
ATOM 4019 N N . LEU A 1 507 ? 4.396 26.564 2.553 1.00 96.88 507 LEU A N 1
ATOM 4020 C CA . LEU A 1 507 ? 3.125 26.501 1.829 1.00 96.88 507 LEU A CA 1
ATOM 4021 C C . LEU A 1 507 ? 3.289 26.764 0.325 1.00 96.88 507 LEU A C 1
ATOM 4023 O O . LEU A 1 507 ? 2.598 26.154 -0.486 1.00 96.88 507 LEU A O 1
ATOM 4027 N N . GLU A 1 508 ? 4.210 27.649 -0.056 1.00 97.69 508 GLU A N 1
ATOM 4028 C CA . GLU A 1 508 ? 4.530 27.896 -1.463 1.00 97.69 508 GLU A CA 1
ATOM 4029 C C . GLU A 1 508 ? 5.160 26.666 -2.130 1.00 97.69 508 GLU A C 1
ATOM 4031 O O . GLU A 1 508 ? 4.755 26.284 -3.228 1.00 97.69 508 GLU A O 1
ATOM 4036 N N . ARG A 1 509 ? 6.102 25.993 -1.454 1.00 98.38 509 ARG A N 1
ATOM 4037 C CA . ARG A 1 509 ? 6.709 24.757 -1.971 1.00 98.38 509 ARG A CA 1
ATOM 4038 C C . ARG A 1 509 ? 5.697 23.629 -2.109 1.00 98.38 509 ARG A C 1
ATOM 4040 O O . ARG A 1 509 ? 5.673 22.981 -3.153 1.00 98.38 509 ARG A O 1
ATOM 4047 N N . TYR A 1 510 ? 4.817 23.453 -1.126 1.00 98.44 510 TYR A N 1
ATOM 4048 C CA . TYR A 1 510 ? 3.752 22.461 -1.226 1.00 98.44 510 TYR A CA 1
ATOM 4049 C C . TYR A 1 510 ? 2.768 22.757 -2.359 1.00 98.44 510 TYR A C 1
ATOM 4051 O O . TYR A 1 510 ? 2.379 21.836 -3.066 1.00 98.44 510 TYR A O 1
ATOM 4059 N N . ARG A 1 511 ? 2.391 24.021 -2.602 1.00 98.12 511 ARG A N 1
ATOM 4060 C CA . ARG A 1 511 ? 1.521 24.363 -3.744 1.00 98.12 511 ARG A CA 1
ATOM 4061 C C . ARG A 1 511 ? 2.156 23.993 -5.080 1.00 98.12 511 ARG A C 1
ATOM 4063 O O . ARG A 1 511 ? 1.484 23.388 -5.909 1.00 98.12 511 ARG A O 1
ATOM 4070 N N . GLN A 1 512 ? 3.440 24.310 -5.256 1.00 98.19 512 GLN A N 1
ATOM 4071 C CA . GLN A 1 512 ? 4.190 23.949 -6.463 1.00 98.19 512 GLN A CA 1
ATOM 4072 C C . GLN A 1 512 ? 4.273 22.424 -6.634 1.00 98.19 512 GLN A C 1
ATOM 4074 O O . GLN A 1 512 ? 4.061 21.917 -7.733 1.00 98.19 512 GLN A O 1
ATOM 4079 N N . ALA A 1 513 ? 4.539 21.688 -5.547 1.00 98.31 513 ALA A N 1
ATOM 4080 C CA . ALA A 1 513 ? 4.550 20.228 -5.562 1.00 98.31 513 ALA A CA 1
ATOM 4081 C C . ALA A 1 513 ? 3.174 19.657 -5.935 1.00 98.31 513 ALA A C 1
ATOM 4083 O O . ALA A 1 513 ? 3.085 18.841 -6.845 1.00 98.31 513 ALA A O 1
ATOM 4084 N N . ARG A 1 514 ? 2.102 20.124 -5.284 1.00 98.00 514 ARG A N 1
ATOM 4085 C CA . ARG A 1 514 ? 0.724 19.677 -5.519 1.00 98.00 514 ARG A CA 1
ATOM 4086 C C . ARG A 1 514 ? 0.295 19.889 -6.968 1.00 98.00 514 ARG A C 1
ATOM 4088 O O . ARG A 1 514 ? -0.193 18.951 -7.581 1.00 98.00 514 ARG A O 1
ATOM 4095 N N . GLU A 1 515 ? 0.485 21.091 -7.515 1.00 97.31 515 GLU A N 1
ATOM 4096 C CA . GLU A 1 515 ? 0.122 21.391 -8.908 1.00 97.31 515 GLU A CA 1
ATOM 4097 C C . GLU A 1 515 ? 0.839 20.444 -9.877 1.00 97.31 515 GLU A C 1
ATOM 4099 O O . GLU A 1 515 ? 0.245 19.936 -10.827 1.00 97.31 515 GLU A O 1
ATOM 4104 N N . LEU A 1 516 ? 2.116 20.157 -9.617 1.00 95.06 516 LEU A N 1
ATOM 4105 C CA . LEU A 1 516 ? 2.877 19.235 -10.445 1.00 95.06 516 LEU A CA 1
ATOM 4106 C C . LEU A 1 516 ? 2.390 17.788 -10.300 1.00 95.06 516 LEU A C 1
ATOM 4108 O O . LEU A 1 516 ? 2.209 17.137 -11.324 1.00 95.06 516 LEU A O 1
ATOM 4112 N N . ARG A 1 517 ? 2.130 17.317 -9.070 1.00 94.56 517 ARG A N 1
ATOM 4113 C CA . ARG A 1 517 ? 1.585 15.975 -8.783 1.00 94.56 517 ARG A CA 1
ATOM 4114 C C . ARG A 1 517 ? 0.221 15.762 -9.444 1.00 94.56 517 ARG A C 1
ATOM 4116 O O . ARG A 1 517 ? 0.033 14.763 -10.132 1.00 94.56 517 ARG A O 1
ATOM 4123 N N . GLN A 1 518 ? -0.665 16.752 -9.354 1.00 93.94 518 GLN A N 1
ATOM 4124 C CA . GLN A 1 518 ? -1.966 16.742 -10.023 1.00 93.94 518 GLN A CA 1
ATOM 4125 C C . GLN A 1 518 ? -1.821 16.622 -11.549 1.00 93.94 518 GLN A C 1
ATOM 4127 O O . GLN A 1 518 ? -2.517 15.837 -12.188 1.00 93.94 518 GLN A O 1
ATOM 4132 N N . ASN A 1 519 ? -0.890 17.375 -12.146 1.00 90.69 519 ASN A N 1
ATOM 4133 C CA . ASN A 1 519 ? -0.661 17.367 -13.594 1.00 90.69 519 ASN A CA 1
ATOM 4134 C C . ASN A 1 519 ? -0.078 16.047 -14.125 1.00 90.69 519 ASN A C 1
ATOM 4136 O O . ASN A 1 519 ? -0.268 15.745 -15.302 1.00 90.69 519 ASN A O 1
ATOM 4140 N N . ILE A 1 520 ? 0.657 15.295 -13.298 1.00 86.75 520 ILE A N 1
ATOM 4141 C CA . ILE A 1 520 ? 1.234 13.991 -13.673 1.00 86.75 520 ILE A CA 1
ATOM 4142 C C . ILE A 1 520 ? 0.370 12.799 -13.231 1.00 86.75 520 ILE A C 1
ATOM 4144 O O . ILE A 1 520 ? 0.702 11.671 -13.574 1.00 86.75 520 ILE A O 1
ATOM 4148 N N . GLY A 1 521 ? -0.721 13.031 -12.491 1.00 86.56 521 GLY A N 1
ATOM 4149 C CA . GLY A 1 521 ? -1.600 11.970 -11.990 1.00 86.56 521 GLY A CA 1
ATOM 4150 C C . GLY A 1 521 ? -1.082 11.226 -10.751 1.00 86.56 521 GLY A C 1
ATOM 4151 O O . GLY A 1 521 ? -1.577 10.144 -10.457 1.00 86.56 521 GLY A O 1
ATOM 4152 N N . ASP A 1 522 ? -0.125 11.791 -10.007 1.00 88.50 522 ASP A N 1
ATOM 4153 C CA . ASP A 1 522 ? 0.403 11.214 -8.758 1.00 88.50 522 ASP A CA 1
ATOM 4154 C C . ASP A 1 522 ? -0.585 11.451 -7.602 1.00 88.50 522 ASP A C 1
ATOM 4156 O O . ASP A 1 522 ? -0.404 12.346 -6.771 1.00 88.50 522 ASP A O 1
ATOM 4160 N N . ALA A 1 523 ? -1.665 10.666 -7.570 1.00 91.50 523 ALA A N 1
ATOM 4161 C CA . ALA A 1 523 ? -2.730 10.789 -6.573 1.00 91.50 523 ALA A CA 1
ATOM 4162 C C . ALA A 1 523 ? -2.217 10.571 -5.143 1.00 91.50 523 ALA A C 1
ATOM 4164 O O . ALA A 1 523 ? -2.619 11.281 -4.217 1.00 91.50 523 ALA A O 1
ATOM 4165 N N . ALA A 1 524 ? -1.304 9.608 -4.966 1.00 91.19 524 ALA A N 1
ATOM 4166 C CA . ALA A 1 524 ? -0.751 9.294 -3.660 1.00 91.19 524 ALA A CA 1
ATOM 4167 C C . ALA A 1 524 ? 0.085 10.461 -3.127 1.00 91.19 524 ALA A C 1
ATOM 4169 O O . ALA A 1 524 ? -0.165 10.969 -2.035 1.00 91.19 524 ALA A O 1
ATOM 4170 N N . GLY A 1 525 ? 1.028 10.962 -3.920 1.00 93.19 525 GLY A N 1
ATOM 4171 C CA . GLY A 1 525 ? 1.797 12.123 -3.525 1.00 93.19 525 GLY A CA 1
ATOM 4172 C C . GLY A 1 525 ? 0.934 13.388 -3.400 1.00 93.19 525 GLY A C 1
ATOM 4173 O O . GLY A 1 525 ? 1.196 14.235 -2.537 1.00 93.19 525 GLY A O 1
ATOM 4174 N N . GLU A 1 526 ? -0.072 13.595 -4.251 1.00 96.19 526 GLU A N 1
ATOM 4175 C CA . GLU A 1 526 ? -0.944 14.766 -4.122 1.00 96.19 526 GLU A CA 1
ATOM 4176 C C . GLU A 1 526 ? -1.638 14.756 -2.752 1.00 96.19 526 GLU A C 1
ATOM 4178 O O . GLU A 1 526 ? -1.597 15.768 -2.045 1.00 96.19 526 GLU A O 1
ATOM 4183 N N . GLY A 1 527 ? -2.149 13.595 -2.327 1.00 96.56 527 GLY A N 1
ATOM 4184 C CA . GLY A 1 527 ? -2.695 13.383 -0.989 1.00 96.56 527 GLY A CA 1
ATOM 4185 C C . GLY A 1 527 ? -1.692 13.703 0.125 1.00 96.56 527 GLY A C 1
ATOM 4186 O O . GLY A 1 527 ? -2.033 14.443 1.050 1.00 96.56 527 GLY A O 1
ATOM 4187 N N . GLU A 1 528 ? -0.439 13.231 0.024 1.00 96.06 528 GLU A N 1
ATOM 4188 C CA . GLU A 1 528 ? 0.606 13.508 1.032 1.00 96.06 528 GLU A CA 1
ATOM 4189 C C . GLU A 1 528 ? 0.852 15.017 1.160 1.00 96.06 528 GLU A C 1
ATOM 4191 O O . GLU A 1 528 ? 0.942 15.567 2.258 1.00 96.06 528 GLU A O 1
ATOM 4196 N N . THR A 1 529 ? 0.923 15.712 0.022 1.00 98.38 529 THR A N 1
ATOM 4197 C CA . THR A 1 529 ? 1.174 17.158 -0.016 1.00 98.38 529 THR A CA 1
ATOM 4198 C C . THR A 1 529 ? -0.000 17.940 0.552 1.00 98.38 529 THR A C 1
ATOM 4200 O O . THR A 1 529 ? 0.197 18.880 1.319 1.00 98.38 529 THR A O 1
ATOM 4203 N N . LEU A 1 530 ? -1.229 17.552 0.211 1.00 98.50 530 LEU A N 1
ATOM 4204 C CA . LEU A 1 530 ? -2.439 18.174 0.736 1.00 98.50 530 LEU A CA 1
ATOM 4205 C C . LEU A 1 530 ? -2.594 17.958 2.246 1.00 98.50 530 LEU A C 1
ATOM 4207 O O . LEU A 1 530 ? -3.010 18.887 2.939 1.00 98.50 530 LEU A O 1
ATOM 4211 N N . ASN A 1 531 ? -2.212 16.787 2.763 1.00 98.19 531 ASN A N 1
ATOM 4212 C CA . ASN A 1 531 ? -2.154 16.523 4.200 1.00 98.19 531 ASN A CA 1
ATOM 4213 C C . ASN A 1 531 ? -1.186 17.486 4.905 1.00 98.19 531 ASN A C 1
ATOM 4215 O O . ASN A 1 531 ? -1.592 18.191 5.830 1.00 98.19 531 ASN A O 1
ATOM 4219 N N . ALA A 1 532 ? 0.053 17.593 4.410 1.00 98.19 532 ALA A N 1
ATOM 4220 C CA . ALA A 1 532 ? 1.064 18.497 4.964 1.00 98.19 532 ALA A CA 1
ATOM 4221 C C . ALA A 1 532 ? 0.636 19.977 4.885 1.00 98.19 532 ALA A C 1
ATOM 4223 O O . ALA A 1 532 ? 0.830 20.754 5.825 1.00 98.19 532 ALA A O 1
ATOM 4224 N N . MET A 1 533 ? -0.012 20.378 3.784 1.00 98.31 533 MET A N 1
ATOM 4225 C CA . MET A 1 533 ? -0.616 21.707 3.656 1.00 98.31 533 MET A CA 1
ATOM 4226 C C . MET A 1 533 ? -1.717 21.931 4.691 1.00 98.31 533 MET A C 1
ATOM 4228 O O . MET A 1 533 ? -1.739 22.982 5.327 1.00 98.31 533 MET A O 1
ATOM 4232 N N . GLY A 1 534 ? -2.629 20.971 4.851 1.00 97.75 534 GLY A N 1
ATOM 4233 C CA . GLY A 1 534 ? -3.731 21.034 5.806 1.00 97.75 534 GLY A CA 1
ATOM 4234 C C . GLY A 1 534 ? -3.250 21.215 7.240 1.00 97.75 534 GLY A C 1
ATOM 4235 O O . GLY A 1 534 ? -3.721 22.117 7.933 1.00 97.75 534 GLY A O 1
ATOM 4236 N N . GLU A 1 535 ? -2.249 20.434 7.647 1.00 97.25 535 GLU A N 1
ATOM 4237 C CA . GLU A 1 535 ? -1.602 20.564 8.953 1.00 97.25 535 GLU A CA 1
ATOM 4238 C C . GLU A 1 535 ? -1.018 21.972 9.158 1.00 97.25 535 GLU A C 1
ATOM 4240 O O . GLU A 1 535 ? -1.314 22.654 10.143 1.00 97.25 535 GLU A O 1
ATOM 4245 N N . LEU A 1 536 ? -0.242 22.469 8.190 1.00 97.19 536 LEU A N 1
ATOM 4246 C CA . LEU A 1 536 ? 0.367 23.798 8.265 1.00 97.19 536 LEU A CA 1
ATOM 4247 C C . LEU A 1 536 ? -0.681 24.928 8.306 1.00 97.19 536 LEU A C 1
ATOM 4249 O O . LEU A 1 536 ? -0.495 25.950 8.980 1.00 97.19 536 LEU A O 1
ATOM 4253 N N . LEU A 1 537 ? -1.795 24.760 7.591 1.00 97.25 537 LEU A N 1
ATOM 4254 C CA . LEU A 1 537 ? -2.916 25.699 7.581 1.00 97.25 537 LEU A CA 1
ATOM 4255 C C . LEU A 1 537 ? -3.626 25.738 8.942 1.00 97.25 537 LEU A C 1
ATOM 4257 O O . LEU A 1 537 ? -3.918 26.831 9.434 1.00 97.25 537 LEU A O 1
ATOM 4261 N N . LEU A 1 538 ? -3.814 24.595 9.607 1.00 95.69 538 LEU A N 1
ATOM 4262 C CA . LEU A 1 538 ? -4.335 24.545 10.980 1.00 95.69 538 LEU A CA 1
ATOM 4263 C C . LEU A 1 538 ? -3.404 25.249 11.964 1.00 95.69 538 LEU A C 1
ATOM 4265 O O . LEU A 1 538 ? -3.830 26.150 12.688 1.00 95.69 538 LEU A O 1
ATOM 4269 N N . GLN A 1 539 ? -2.098 24.985 11.881 1.00 93.19 539 GLN A N 1
ATOM 4270 C CA . GLN A 1 539 ? -1.088 25.668 12.699 1.00 93.19 539 GLN A CA 1
ATOM 4271 C C . GLN A 1 539 ? -1.016 27.192 12.464 1.00 93.19 539 GLN A C 1
ATOM 4273 O O . GLN A 1 539 ? -0.312 27.901 13.193 1.00 93.19 539 GLN A O 1
ATOM 4278 N N . THR A 1 540 ? -1.654 27.714 11.413 1.00 93.31 540 THR A N 1
ATOM 4279 C CA . THR A 1 540 ? -1.748 29.155 11.116 1.00 93.31 540 THR A CA 1
ATOM 4280 C C . THR A 1 540 ? -3.149 29.730 11.335 1.00 93.31 540 THR A C 1
ATOM 4282 O O . THR A 1 540 ? -3.366 30.907 11.049 1.00 93.31 540 THR A O 1
ATOM 4285 N N . GLY A 1 541 ? -4.084 28.942 11.879 1.00 93.50 541 GLY A N 1
ATOM 4286 C CA . GLY A 1 541 ? -5.463 29.356 12.152 1.00 93.50 541 GLY A CA 1
ATOM 4287 C C . GLY A 1 541 ? -6.328 29.504 10.897 1.00 93.50 541 GLY A C 1
ATOM 4288 O O . GLY A 1 541 ? -7.338 30.207 10.921 1.00 93.50 541 GLY A O 1
ATOM 4289 N N . LYS A 1 542 ? -5.933 28.881 9.782 1.00 96.19 542 LYS A N 1
ATOM 4290 C CA . LYS A 1 542 ? -6.620 28.942 8.484 1.00 96.19 542 LYS A CA 1
ATOM 4291 C C . LYS A 1 542 ? -7.497 27.711 8.253 1.00 96.19 542 LYS A C 1
ATOM 4293 O O . LYS A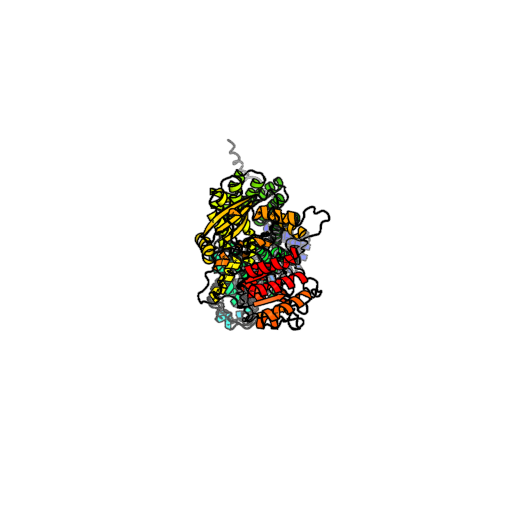 1 542 ? -7.419 27.066 7.208 1.00 96.19 542 LYS A O 1
ATOM 4298 N N . SER A 1 543 ? -8.366 27.398 9.210 1.00 95.75 543 SER A N 1
ATOM 4299 C CA . SER A 1 543 ? -9.147 26.153 9.211 1.00 95.75 543 SER A CA 1
ATOM 4300 C C . SER A 1 543 ? -10.053 25.998 7.979 1.00 95.75 543 SER A C 1
ATOM 4302 O O . SER A 1 543 ? -10.333 24.882 7.563 1.00 95.75 543 SER A O 1
ATOM 4304 N N . ALA A 1 544 ? -10.477 27.091 7.330 1.00 96.31 544 ALA A N 1
ATOM 4305 C CA . ALA A 1 544 ? -11.241 27.014 6.081 1.00 96.31 544 ALA A CA 1
ATOM 4306 C C . ALA A 1 544 ? -10.435 26.476 4.893 1.00 96.31 544 ALA A C 1
ATOM 4308 O O . ALA A 1 544 ? -10.892 25.554 4.225 1.00 96.31 544 ALA A O 1
ATOM 4309 N N . GLU A 1 545 ? -9.231 27.007 4.677 1.00 97.06 545 GLU A N 1
ATOM 4310 C CA . GLU A 1 545 ? -8.312 26.506 3.649 1.00 97.06 545 GLU A CA 1
ATOM 4311 C C . GLU A 1 545 ? -7.872 25.065 3.983 1.00 97.06 545 GLU A C 1
ATOM 4313 O O . GLU A 1 545 ? -7.706 24.242 3.085 1.00 97.06 545 GLU A O 1
ATOM 4318 N N . ALA A 1 546 ? -7.723 24.741 5.277 1.00 98.00 546 ALA A N 1
ATOM 4319 C CA . ALA A 1 546 ? -7.381 23.393 5.727 1.00 98.00 546 ALA A CA 1
ATOM 4320 C C . ALA A 1 546 ? -8.478 22.368 5.398 1.00 98.00 546 ALA A C 1
ATOM 4322 O O . ALA A 1 546 ? -8.155 21.305 4.878 1.00 98.00 546 ALA A O 1
ATOM 4323 N N . VAL A 1 547 ? -9.762 22.686 5.635 1.00 98.31 547 VAL A N 1
ATOM 4324 C CA . VAL A 1 547 ? -10.887 21.803 5.264 1.00 98.31 547 VAL A CA 1
ATOM 4325 C C . VAL A 1 547 ? -10.861 21.488 3.768 1.00 98.31 547 VAL A C 1
ATOM 4327 O O . VAL A 1 547 ? -11.004 20.325 3.400 1.00 98.31 547 VAL A O 1
ATOM 4330 N N . GLU A 1 548 ? -10.648 22.483 2.904 1.00 97.38 548 GLU A N 1
ATOM 4331 C CA . GLU A 1 548 ? -10.590 22.271 1.450 1.00 97.38 548 GLU A CA 1
ATOM 4332 C C . GLU A 1 548 ? -9.441 21.332 1.052 1.00 97.38 548 GLU A C 1
ATOM 4334 O O . GLU A 1 548 ? -9.646 20.370 0.303 1.00 97.38 548 GLU A O 1
ATOM 4339 N N . ALA A 1 549 ? -8.239 21.583 1.582 1.00 97.94 549 ALA A N 1
ATOM 4340 C CA . ALA A 1 549 ? -7.063 20.770 1.293 1.00 97.94 549 ALA A CA 1
ATOM 4341 C C . ALA A 1 549 ? -7.220 19.329 1.803 1.00 97.94 549 ALA A C 1
ATOM 4343 O O . ALA A 1 549 ? -7.006 18.379 1.053 1.00 97.94 549 ALA A O 1
ATOM 4344 N N . LEU A 1 550 ? -7.646 19.162 3.055 1.00 98.44 550 LEU A N 1
ATOM 4345 C CA . LEU A 1 550 ? -7.762 17.858 3.706 1.00 98.44 550 LEU A CA 1
ATOM 4346 C C . LEU A 1 550 ? -8.941 17.038 3.174 1.00 98.44 550 LEU A C 1
ATOM 4348 O O . LEU A 1 550 ? -8.827 15.822 3.081 1.00 98.44 550 LEU A O 1
ATOM 4352 N N . THR A 1 551 ? -10.043 17.675 2.763 1.00 98.06 551 THR A N 1
ATOM 4353 C CA . THR A 1 551 ? -11.137 16.969 2.069 1.00 98.06 551 THR A CA 1
ATOM 4354 C C . THR A 1 551 ? -10.640 16.394 0.746 1.00 98.06 551 THR A C 1
ATOM 4356 O O . THR A 1 551 ? -10.841 15.214 0.479 1.00 98.06 551 THR A O 1
ATOM 4359 N N . SER A 1 552 ? -9.901 17.194 -0.031 1.00 97.62 552 SER A N 1
ATOM 4360 C CA . SER A 1 552 ? -9.299 16.734 -1.289 1.00 97.62 552 SER A CA 1
ATOM 4361 C C . SER A 1 552 ? -8.307 15.583 -1.056 1.00 97.62 552 SER A C 1
ATOM 4363 O O . SER A 1 552 ? -8.290 14.623 -1.820 1.00 97.62 552 SER A O 1
ATOM 4365 N N . ALA A 1 553 ? -7.516 15.645 0.024 1.00 97.69 553 ALA A N 1
ATOM 4366 C CA . ALA A 1 553 ? -6.613 14.561 0.410 1.00 97.69 553 ALA A CA 1
ATOM 4367 C C . ALA A 1 553 ? -7.374 13.271 0.745 1.00 97.69 553 ALA A C 1
ATOM 4369 O O . ALA A 1 553 ? -7.015 12.211 0.245 1.00 97.69 553 ALA A O 1
ATOM 4370 N N . VAL A 1 554 ? -8.442 13.356 1.548 1.00 95.06 554 VAL A N 1
ATOM 4371 C CA . VAL A 1 554 ? -9.286 12.198 1.881 1.00 95.06 554 VAL A CA 1
ATOM 4372 C C . VAL A 1 554 ? -9.879 11.574 0.619 1.00 95.06 554 VAL A C 1
ATOM 4374 O O . VAL A 1 554 ? -9.839 10.356 0.479 1.00 95.06 554 VAL A O 1
ATOM 4377 N N . ASP A 1 555 ? -10.385 12.372 -0.319 1.00 93.12 555 ASP A N 1
ATOM 4378 C CA . ASP A 1 555 ? -10.979 11.839 -1.548 1.00 93.12 555 ASP A CA 1
ATOM 4379 C C . ASP A 1 555 ? -9.935 11.102 -2.416 1.00 93.12 555 ASP A C 1
ATOM 4381 O O . ASP A 1 555 ? -10.217 10.024 -2.947 1.00 93.12 555 ASP A O 1
ATOM 4385 N N . LEU A 1 556 ? -8.697 11.612 -2.487 1.00 94.00 556 LEU A N 1
ATOM 4386 C CA . LEU A 1 556 ? -7.575 10.921 -3.137 1.00 94.00 556 LEU A CA 1
ATOM 4387 C C . LEU A 1 556 ? -7.207 9.623 -2.408 1.00 94.00 556 LEU A C 1
ATOM 4389 O O . LEU A 1 556 ? -7.077 8.578 -3.041 1.00 94.00 556 LEU A O 1
ATOM 4393 N N . TRP A 1 557 ? -7.110 9.646 -1.079 1.00 92.06 557 TRP A N 1
ATOM 4394 C CA . TRP A 1 557 ? -6.860 8.462 -0.253 1.00 92.06 557 TRP A CA 1
ATOM 4395 C C . TRP A 1 557 ? -7.894 7.365 -0.435 1.00 92.06 557 TRP A C 1
ATOM 4397 O O . TRP A 1 557 ? -7.544 6.187 -0.531 1.00 92.06 557 TRP A O 1
ATOM 4407 N N . GLU A 1 558 ? -9.164 7.743 -0.518 1.00 88.50 558 GLU A N 1
ATOM 4408 C CA . GLU A 1 558 ? -10.248 6.807 -0.768 1.00 88.50 558 GLU A CA 1
ATOM 4409 C C . GLU A 1 558 ? -10.186 6.211 -2.178 1.00 88.50 558 GLU A C 1
ATOM 4411 O O . GLU A 1 558 ? -10.511 5.033 -2.342 1.00 88.50 558 GLU A O 1
ATOM 4416 N N . SER A 1 559 ? -9.713 6.968 -3.174 1.00 89.94 559 SER A N 1
ATOM 4417 C CA . SER A 1 559 ? -9.565 6.480 -4.552 1.00 89.94 559 SER A CA 1
ATOM 4418 C C . SER A 1 559 ? -8.528 5.358 -4.708 1.00 89.94 559 SER A C 1
ATOM 4420 O O . SER A 1 559 ? -8.648 4.557 -5.627 1.00 89.94 559 SER A O 1
ATOM 4422 N N . LEU A 1 560 ? -7.574 5.236 -3.773 1.00 91.00 560 LEU A N 1
ATOM 4423 C CA . LEU A 1 560 ? -6.518 4.209 -3.777 1.00 91.00 560 LEU A CA 1
ATOM 4424 C C . LEU A 1 560 ? -6.940 2.874 -3.129 1.00 91.00 560 LEU A C 1
ATOM 4426 O O . LEU A 1 560 ? -6.164 1.921 -3.086 1.00 91.00 560 LEU A O 1
ATOM 4430 N N . ARG A 1 561 ? -8.146 2.800 -2.553 1.00 87.25 561 ARG A N 1
ATOM 4431 C CA . ARG A 1 561 ? -8.642 1.627 -1.806 1.00 87.25 561 ARG A CA 1
ATOM 4432 C C . ARG A 1 561 ? -9.302 0.503 -2.619 1.00 87.25 561 ARG A C 1
ATOM 4434 O O . ARG A 1 561 ? -9.289 -0.631 -2.122 1.00 87.25 561 ARG A O 1
ATOM 4441 N N . PRO A 1 562 ? -9.969 0.754 -3.763 1.00 85.00 562 PRO A N 1
ATOM 4442 C CA . PRO A 1 562 ? -10.652 -0.299 -4.513 1.00 85.00 562 PRO A CA 1
ATOM 4443 C C . PRO A 1 562 ? -9.724 -1.466 -4.886 1.00 85.00 562 PRO A C 1
ATOM 4445 O O . PRO A 1 562 ? -8.527 -1.292 -5.085 1.00 85.00 562 PRO A O 1
ATOM 4448 N N . GLY A 1 563 ? -10.270 -2.685 -4.941 1.00 83.44 563 GLY A N 1
ATOM 4449 C CA . GLY A 1 563 ? -9.529 -3.902 -5.315 1.00 83.44 563 GLY A CA 1
ATOM 4450 C C . GLY A 1 563 ? -8.564 -4.464 -4.260 1.00 83.44 563 GLY A C 1
ATOM 4451 O O . GLY A 1 563 ? -8.209 -5.637 -4.336 1.00 83.44 563 GLY A O 1
ATOM 4452 N N . LEU A 1 564 ? -8.173 -3.684 -3.247 1.00 87.25 564 LEU A N 1
ATOM 4453 C CA . LEU A 1 564 ? -7.257 -4.138 -2.196 1.00 87.25 564 LEU A CA 1
ATOM 4454 C C . LEU A 1 564 ? -7.837 -5.285 -1.347 1.00 87.25 564 LEU A C 1
ATOM 4456 O O . LEU A 1 564 ? -9.041 -5.346 -1.072 1.00 87.25 564 LEU A O 1
ATOM 4460 N N . THR A 1 565 ? -6.951 -6.158 -0.861 1.00 84.56 565 THR A N 1
ATOM 4461 C CA . THR A 1 565 ? -7.275 -7.164 0.162 1.00 84.56 565 THR A CA 1
ATOM 4462 C C . THR A 1 565 ? -7.632 -6.494 1.493 1.00 84.56 565 THR A C 1
ATOM 4464 O O . THR A 1 565 ? -7.282 -5.337 1.726 1.00 84.56 565 THR A O 1
ATOM 4467 N N . ASP A 1 566 ? -8.308 -7.217 2.392 1.00 80.00 566 ASP A N 1
ATOM 4468 C CA . ASP A 1 566 ? -8.670 -6.697 3.721 1.00 80.00 566 ASP A CA 1
ATOM 4469 C C . ASP A 1 566 ? -7.447 -6.175 4.495 1.00 80.00 566 ASP A C 1
ATOM 4471 O O . ASP A 1 566 ? -7.454 -5.052 4.994 1.00 80.00 566 ASP A O 1
ATOM 4475 N N . GLU A 1 567 ? -6.357 -6.946 4.498 1.00 81.31 567 GLU A N 1
ATOM 4476 C CA . GLU A 1 567 ? -5.092 -6.567 5.131 1.00 81.31 567 GLU A CA 1
ATOM 4477 C C . GLU A 1 567 ? -4.511 -5.276 4.529 1.00 81.31 567 GLU A C 1
ATOM 4479 O O . GLU A 1 567 ? -4.138 -4.353 5.256 1.00 81.31 567 GLU A O 1
ATOM 4484 N N . ASN A 1 568 ? -4.476 -5.176 3.195 1.00 87.25 568 ASN A N 1
ATOM 4485 C CA . ASN A 1 568 ? -3.933 -4.008 2.502 1.00 87.25 568 ASN A CA 1
ATOM 4486 C C . ASN A 1 568 ? -4.795 -2.758 2.736 1.00 87.25 568 ASN A C 1
ATOM 4488 O O . ASN A 1 568 ? -4.246 -1.669 2.885 1.00 87.25 568 ASN A O 1
ATOM 4492 N N . LYS A 1 569 ? -6.126 -2.905 2.819 1.00 87.38 569 LYS A N 1
ATOM 4493 C CA . LYS A 1 569 ? -7.050 -1.803 3.139 1.00 87.38 569 LYS A CA 1
ATOM 4494 C C . LYS A 1 569 ? -6.830 -1.250 4.537 1.00 87.38 569 LYS A C 1
ATOM 4496 O O . LYS A 1 569 ? -6.926 -0.041 4.722 1.00 87.38 569 LYS A O 1
ATOM 4501 N N . ILE A 1 570 ? -6.567 -2.119 5.509 1.00 84.56 570 ILE A N 1
ATOM 4502 C CA . ILE A 1 570 ? -6.286 -1.706 6.886 1.00 84.56 570 ILE A CA 1
ATOM 4503 C C . ILE A 1 570 ? -4.925 -1.014 6.935 1.00 84.56 570 ILE A C 1
ATOM 4505 O O . ILE A 1 570 ? -4.832 0.114 7.403 1.00 84.56 570 ILE A O 1
ATOM 4509 N N . SER A 1 571 ? -3.894 -1.636 6.362 1.00 86.12 571 SER A N 1
ATOM 4510 C CA . SER A 1 571 ? -2.531 -1.097 6.358 1.00 86.12 571 SER A CA 1
ATOM 4511 C C . SER A 1 571 ? -2.441 0.292 5.713 1.00 86.12 571 SER A C 1
ATOM 4513 O O . SER A 1 571 ? -1.854 1.203 6.294 1.00 86.12 571 SER A O 1
ATOM 4515 N N . ILE A 1 572 ? -3.074 0.497 4.552 1.00 89.00 572 ILE A N 1
ATOM 4516 C CA . ILE A 1 572 ? -3.080 1.812 3.895 1.00 89.00 572 ILE A CA 1
ATOM 4517 C C . ILE A 1 572 ? -3.947 2.833 4.652 1.00 89.00 572 ILE A C 1
ATOM 4519 O O . ILE A 1 572 ? -3.673 4.026 4.617 1.00 89.00 572 ILE A O 1
ATOM 4523 N N . ALA A 1 573 ? -4.986 2.393 5.373 1.00 87.75 573 ALA A N 1
ATOM 4524 C CA . ALA A 1 573 ? -5.791 3.288 6.201 1.00 87.75 573 ALA A CA 1
ATOM 4525 C C . ALA A 1 573 ? -4.977 3.891 7.351 1.00 87.75 573 ALA A C 1
ATOM 4527 O O . ALA A 1 573 ? -5.144 5.073 7.647 1.00 87.75 573 ALA A O 1
ATOM 4528 N N . GLU A 1 574 ? -4.091 3.103 7.969 1.00 86.06 574 GLU A N 1
ATOM 4529 C CA . GLU A 1 574 ? -3.224 3.574 9.056 1.00 86.06 574 GLU A CA 1
ATOM 4530 C C . GLU A 1 574 ? -2.306 4.708 8.597 1.00 86.06 574 GLU A C 1
ATOM 4532 O O . GLU A 1 574 ? -2.167 5.714 9.292 1.00 86.06 574 GLU A O 1
ATOM 4537 N N . THR A 1 575 ? -1.726 4.598 7.396 1.00 87.50 575 THR A N 1
ATOM 4538 C CA . THR A 1 575 ? -0.843 5.648 6.858 1.00 87.50 575 THR A CA 1
ATOM 4539 C C . THR A 1 575 ? -1.592 6.947 6.550 1.00 87.50 575 THR A C 1
ATOM 4541 O O . THR A 1 575 ? -0.980 8.012 6.497 1.00 87.50 575 THR A O 1
ATOM 4544 N N . GLN A 1 576 ? -2.915 6.873 6.389 1.00 92.12 576 GLN A N 1
ATOM 4545 C CA . GLN A 1 576 ? -3.796 7.986 6.034 1.00 92.12 576 GLN A CA 1
ATOM 4546 C C . GLN A 1 576 ? -4.572 8.547 7.240 1.00 92.12 576 GLN A C 1
ATOM 4548 O O . GLN A 1 576 ? -5.261 9.561 7.108 1.00 92.12 576 GLN A O 1
ATOM 4553 N N . ALA A 1 577 ? -4.483 7.918 8.419 1.00 90.75 577 ALA A N 1
ATOM 4554 C CA . ALA A 1 577 ? -5.303 8.242 9.589 1.00 90.75 577 ALA A CA 1
ATOM 4555 C C . ALA A 1 577 ? -5.155 9.704 10.048 1.00 90.75 577 ALA A C 1
ATOM 4557 O O . ALA A 1 577 ? -6.144 10.342 10.422 1.00 90.75 577 ALA A O 1
ATOM 4558 N N . GLN A 1 578 ? -3.941 10.258 9.949 1.00 93.62 578 GLN A N 1
ATOM 4559 C CA . GLN A 1 578 ? -3.654 11.648 10.311 1.00 93.62 578 GLN A CA 1
ATOM 4560 C C . GLN A 1 578 ? -4.515 12.634 9.507 1.00 93.62 578 GLN A C 1
ATOM 4562 O O . GLN A 1 578 ? -5.031 13.596 10.072 1.00 93.62 578 GLN A O 1
ATOM 4567 N N . THR A 1 579 ? -4.751 12.379 8.217 1.00 96.88 579 THR A N 1
ATOM 4568 C CA . THR A 1 579 ? -5.558 13.268 7.369 1.00 96.88 579 THR A CA 1
ATOM 4569 C C . THR A 1 579 ? -6.991 13.385 7.889 1.00 96.88 579 THR A C 1
ATOM 4571 O O . THR A 1 579 ? -7.536 14.486 7.967 1.00 96.88 579 THR A O 1
ATOM 4574 N N . TYR A 1 580 ? -7.590 12.270 8.319 1.00 95.75 580 TYR A N 1
ATOM 4575 C CA . TYR A 1 580 ? -8.931 12.268 8.911 1.00 95.75 580 TYR A CA 1
ATOM 4576 C C . TYR A 1 580 ? -8.958 12.982 10.265 1.00 95.75 580 TYR A C 1
ATOM 4578 O O . TYR A 1 580 ? -9.935 13.661 10.574 1.00 95.75 580 TYR A O 1
ATOM 4586 N N . GLN A 1 581 ? -7.911 12.845 11.083 1.00 95.62 581 GLN A N 1
ATOM 4587 C CA . GLN A 1 581 ? -7.798 13.545 12.369 1.00 95.62 581 GLN A CA 1
ATOM 4588 C C . GLN A 1 581 ? -7.679 15.060 12.171 1.00 95.62 581 GLN A C 1
ATOM 4590 O O . GLN A 1 581 ? -8.450 15.818 12.755 1.00 95.62 581 GLN A O 1
ATOM 4595 N N . LEU A 1 582 ? -6.783 15.508 11.289 1.00 97.75 582 LEU A N 1
ATOM 4596 C CA . LEU A 1 582 ? -6.618 16.926 10.965 1.00 97.75 582 LEU A CA 1
ATOM 4597 C C . LEU A 1 582 ? -7.906 17.514 10.379 1.00 97.75 582 LEU A C 1
ATOM 4599 O O . LEU A 1 582 ? -8.288 18.636 10.702 1.00 97.75 582 LEU A O 1
ATOM 4603 N N . LEU A 1 583 ? -8.626 16.759 9.545 1.00 98.12 583 LEU A N 1
ATOM 4604 C CA . LEU A 1 583 ? -9.892 17.232 8.991 1.00 98.12 583 LEU A CA 1
ATOM 4605 C C . LEU A 1 583 ? -10.974 17.366 10.078 1.00 98.12 583 LEU A C 1
ATOM 4607 O O . LEU A 1 583 ? -11.745 18.326 10.054 1.00 98.12 583 LEU A O 1
ATOM 4611 N N . GLN A 1 584 ? -11.003 16.463 11.066 1.00 98.00 584 GLN A N 1
ATOM 4612 C CA . GLN A 1 584 ? -11.860 16.611 12.250 1.00 98.00 584 GLN A CA 1
ATOM 4613 C C . GLN A 1 584 ? -11.524 17.882 13.034 1.00 98.00 584 GLN A C 1
ATOM 4615 O O . GLN A 1 584 ? -12.437 18.631 13.381 1.00 98.00 584 GLN A O 1
ATOM 4620 N N . GLU A 1 585 ? -10.239 18.146 13.285 1.00 97.56 585 GLU A N 1
ATOM 4621 C CA . GLU A 1 585 ? -9.775 19.374 13.946 1.00 97.56 585 GLU A CA 1
ATOM 4622 C C . GLU A 1 585 ? -10.242 20.618 13.184 1.00 97.56 585 GLU A C 1
ATOM 4624 O O . GLU A 1 585 ? -10.870 21.510 13.759 1.00 97.56 585 GLU A O 1
ATOM 4629 N N . ALA A 1 586 ? -10.047 20.628 11.863 1.00 97.81 586 ALA A N 1
ATOM 4630 C CA . ALA A 1 586 ? -10.438 21.727 10.991 1.00 97.81 586 ALA A CA 1
ATOM 4631 C C . ALA A 1 586 ? -11.943 22.036 11.056 1.00 97.81 586 ALA A C 1
ATOM 4633 O O . ALA A 1 586 ? -12.338 23.206 11.096 1.00 97.81 586 ALA A O 1
ATOM 4634 N N . PHE A 1 587 ? -12.790 21.003 11.101 1.00 98.12 587 PHE A N 1
ATOM 4635 C CA . PHE A 1 587 ? -14.234 21.164 11.270 1.00 98.12 587 PHE A CA 1
ATOM 4636 C C . PHE A 1 587 ? -14.613 21.639 12.680 1.00 98.12 587 PHE A C 1
ATOM 4638 O O . PHE A 1 587 ? -15.451 22.535 12.822 1.00 98.12 587 PHE A O 1
ATOM 4645 N N . VAL A 1 588 ? -13.992 21.095 13.730 1.00 97.44 588 VAL A N 1
ATOM 4646 C CA . VAL A 1 588 ? -14.265 21.499 15.120 1.00 97.44 588 VAL A CA 1
ATOM 4647 C C . VAL A 1 588 ? -13.875 22.957 15.371 1.00 97.44 588 VAL A C 1
ATOM 4649 O O . VAL A 1 588 ? -14.652 23.682 15.998 1.00 97.44 588 VAL A O 1
ATOM 4652 N N . ASP A 1 589 ? -12.748 23.421 14.832 1.00 95.50 589 ASP A N 1
ATOM 4653 C CA . ASP A 1 589 ? -12.312 24.822 14.914 1.00 95.50 589 ASP A CA 1
ATOM 4654 C C . ASP A 1 589 ? -13.301 25.797 14.266 1.00 95.50 589 ASP A C 1
ATOM 4656 O O . ASP A 1 589 ? -13.441 26.945 14.697 1.00 95.50 589 ASP A O 1
ATOM 4660 N N . ARG A 1 590 ? -14.042 25.327 13.258 1.00 96.31 590 ARG A N 1
ATOM 4661 C CA . ARG A 1 590 ? -15.123 26.074 12.600 1.00 96.31 590 ARG A CA 1
ATOM 4662 C C . ARG A 1 590 ? -16.469 25.967 13.326 1.00 96.31 590 ARG A C 1
ATOM 4664 O O . ARG A 1 590 ? -17.433 26.615 12.924 1.00 96.31 590 ARG A O 1
ATOM 4671 N N . GLY A 1 591 ? -16.556 25.170 14.391 1.00 96.38 591 GLY A N 1
ATOM 4672 C CA . GLY A 1 591 ? -17.801 24.876 15.106 1.00 96.38 591 GLY A CA 1
ATOM 4673 C C . GLY A 1 591 ? -18.701 23.850 14.406 1.00 96.38 591 GLY A C 1
ATOM 4674 O O . GLY A 1 591 ? -19.837 23.641 14.832 1.00 96.38 591 GLY A O 1
ATOM 4675 N N . GLU A 1 592 ? -18.209 23.182 13.363 1.00 97.62 592 GLU A N 1
ATOM 4676 C CA . GLU A 1 592 ? -18.937 22.213 12.535 1.00 97.62 592 GLU A CA 1
ATOM 4677 C C . GLU A 1 592 ? -18.796 20.788 13.108 1.00 97.62 592 GLU A C 1
ATOM 4679 O O . GLU A 1 592 ? -18.335 19.853 12.458 1.00 97.62 592 GLU A O 1
ATOM 4684 N N . VAL A 1 593 ? -19.196 20.609 14.370 1.00 97.44 593 VAL A N 1
ATOM 4685 C CA . VAL A 1 593 ? -18.945 19.371 15.140 1.00 97.44 593 VAL A CA 1
ATOM 4686 C C . VAL A 1 593 ? -19.651 18.124 14.596 1.00 97.44 593 VAL A C 1
ATOM 4688 O O . VAL A 1 593 ? -19.216 17.011 14.879 1.00 97.44 593 VAL A O 1
ATOM 4691 N N . GLU A 1 594 ? -20.744 18.288 13.846 1.00 97.75 594 GLU A N 1
ATOM 4692 C CA . GLU A 1 594 ? -21.430 17.174 13.179 1.00 97.75 594 GLU A CA 1
ATOM 4693 C C . GLU A 1 594 ? -20.651 16.713 11.941 1.00 97.75 594 GLU A C 1
ATOM 4695 O O . GLU A 1 594 ? -20.484 15.516 11.749 1.00 97.75 594 GLU A O 1
ATOM 4700 N N . ALA A 1 595 ? -20.081 17.637 11.160 1.00 97.12 595 ALA A N 1
ATOM 4701 C CA . ALA A 1 595 ? -19.205 17.274 10.047 1.00 97.12 595 ALA A CA 1
ATOM 4702 C C . ALA A 1 595 ? -17.960 16.528 10.553 1.00 97.12 595 ALA A C 1
ATOM 4704 O O . ALA A 1 595 ? -17.589 15.500 9.997 1.00 97.12 595 ALA A O 1
ATOM 4705 N N . ALA A 1 596 ? -17.375 16.971 11.671 1.00 97.56 596 ALA A N 1
ATOM 4706 C CA . ALA A 1 596 ? -16.264 16.262 12.305 1.00 97.56 596 ALA A CA 1
ATOM 4707 C C . ALA A 1 596 ? -16.630 14.822 12.726 1.00 97.56 596 ALA A C 1
ATOM 4709 O O . ALA A 1 596 ? -15.831 13.913 12.521 1.00 97.56 596 ALA A O 1
ATOM 4710 N N . LEU A 1 597 ? -17.838 14.585 13.253 1.00 97.62 597 LEU A N 1
ATOM 4711 C CA . LEU A 1 597 ? -18.306 13.227 13.572 1.00 97.62 597 LEU A CA 1
ATOM 4712 C C . LEU A 1 597 ? -18.392 12.346 12.317 1.00 97.62 597 LEU A C 1
ATOM 4714 O O . LEU A 1 597 ? -17.968 11.195 12.338 1.00 97.62 597 LEU A O 1
ATOM 4718 N N . GLU A 1 598 ? -18.893 12.893 11.209 1.00 95.31 598 GLU A N 1
ATOM 4719 C CA . GLU A 1 598 ? -18.946 12.169 9.935 1.00 95.31 598 GLU A CA 1
ATOM 4720 C C . GLU A 1 598 ? -17.543 11.781 9.449 1.00 95.31 598 GLU A C 1
ATOM 4722 O O . GLU A 1 598 ? -17.326 10.646 9.035 1.00 95.31 598 GLU A O 1
ATOM 4727 N N . ILE A 1 599 ? -16.561 12.683 9.564 1.00 95.44 599 ILE A N 1
ATOM 4728 C CA . ILE A 1 599 ? -15.166 12.378 9.219 1.00 95.44 599 ILE A CA 1
ATOM 4729 C C . ILE A 1 599 ? -14.553 11.335 10.161 1.00 95.44 599 ILE A C 1
ATOM 4731 O O . ILE A 1 599 ? -13.815 10.466 9.692 1.00 95.44 599 ILE A O 1
ATOM 4735 N N . SER A 1 600 ? -14.867 11.386 11.460 1.00 94.19 600 SER A N 1
ATOM 4736 C CA . SER A 1 600 ? -14.431 10.369 12.426 1.00 94.19 600 SER A CA 1
ATOM 4737 C C . SER A 1 600 ? -14.898 8.976 12.000 1.00 94.19 600 SER A C 1
ATOM 4739 O O . SER A 1 600 ? -14.085 8.056 11.937 1.00 94.19 600 SER A O 1
ATOM 4741 N N . GLU A 1 601 ? -16.166 8.836 11.608 1.00 91.69 601 GLU A N 1
ATOM 4742 C CA . GLU A 1 601 ? -16.720 7.569 11.118 1.00 91.69 601 GLU A CA 1
ATOM 4743 C C . GLU A 1 601 ? -16.196 7.189 9.721 1.00 91.69 601 GLU A C 1
ATOM 4745 O O . GLU A 1 601 ? -16.000 6.007 9.444 1.00 91.69 601 GLU A O 1
ATOM 4750 N N . ARG A 1 602 ? -15.895 8.157 8.840 1.00 88.94 602 ARG A N 1
ATOM 4751 C CA . ARG A 1 602 ? -15.261 7.881 7.533 1.00 88.94 602 ARG A CA 1
ATOM 4752 C C . ARG A 1 602 ? -13.877 7.245 7.659 1.00 88.94 602 ARG A C 1
ATOM 4754 O O . ARG A 1 602 ? -13.511 6.425 6.813 1.00 88.94 602 ARG A O 1
ATOM 4761 N N . GLY A 1 603 ? -13.130 7.616 8.696 1.00 86.81 603 GLY A N 1
ATOM 4762 C CA . GLY A 1 603 ? -11.778 7.127 8.964 1.00 86.81 603 GLY A CA 1
ATOM 4763 C C . GLY A 1 603 ? -11.702 5.800 9.729 1.00 86.81 603 GLY A C 1
ATOM 4764 O O . GLY A 1 603 ? -10.594 5.382 10.056 1.00 86.81 603 GLY A O 1
ATOM 4765 N N . ARG A 1 604 ? -12.828 5.141 10.047 1.00 84.69 604 ARG A N 1
ATOM 4766 C CA . ARG A 1 604 ? -12.865 3.988 10.969 1.00 84.69 604 ARG A CA 1
ATOM 4767 C C . ARG A 1 604 ? -13.606 2.780 10.431 1.00 84.69 604 ARG A C 1
ATOM 4769 O O . ARG A 1 604 ? -14.590 2.917 9.711 1.00 84.69 604 ARG A O 1
ATOM 4776 N N . ALA A 1 605 ? -13.171 1.599 10.876 1.00 79.31 605 ALA A N 1
ATOM 4777 C CA . ALA A 1 605 ? -13.857 0.309 10.707 1.00 79.31 605 ALA A CA 1
ATOM 4778 C C . ALA A 1 605 ? -14.390 0.040 9.284 1.00 79.31 605 ALA A C 1
ATOM 4780 O O . ALA A 1 605 ? -15.399 -0.649 9.105 1.00 79.31 605 ALA A O 1
ATOM 4781 N N . ARG A 1 606 ? -13.745 0.611 8.263 1.00 80.62 606 ARG A N 1
ATOM 4782 C CA . ARG A 1 606 ? -14.244 0.632 6.891 1.00 80.62 606 ARG A CA 1
ATOM 4783 C C . ARG A 1 606 ? -14.007 -0.699 6.206 1.00 80.62 606 ARG A C 1
ATOM 4785 O O . ARG A 1 606 ? -14.922 -1.204 5.561 1.00 80.62 606 ARG A O 1
ATOM 4792 N N . ALA A 1 607 ? -12.829 -1.298 6.394 1.00 79.94 607 ALA A N 1
ATOM 4793 C CA . ALA A 1 607 ? -12.566 -2.622 5.841 1.00 79.94 607 ALA A CA 1
ATOM 4794 C C . ALA A 1 607 ? -13.509 -3.653 6.493 1.00 79.94 607 ALA A C 1
ATOM 4796 O O . ALA A 1 607 ? -14.159 -4.436 5.802 1.00 79.94 607 ALA A O 1
ATOM 4797 N N . PHE A 1 608 ? -13.731 -3.544 7.807 1.00 81.44 608 PHE A N 1
ATOM 4798 C CA . PHE A 1 608 ? -14.703 -4.360 8.531 1.00 81.44 608 PHE A CA 1
ATOM 4799 C C . PHE A 1 608 ? -16.147 -4.152 8.027 1.00 81.44 608 PHE A C 1
ATOM 4801 O O . PHE A 1 608 ? -16.857 -5.124 7.749 1.00 81.44 608 PHE A O 1
ATOM 4808 N N . ALA A 1 609 ? -16.598 -2.908 7.848 1.00 79.25 609 ALA A N 1
ATOM 4809 C CA . ALA A 1 609 ? -17.940 -2.621 7.338 1.00 79.25 609 ALA A CA 1
ATOM 4810 C C . ALA A 1 609 ? -18.158 -3.181 5.921 1.00 79.25 609 ALA A C 1
ATOM 4812 O O . ALA A 1 609 ? -19.218 -3.748 5.635 1.00 79.25 609 ALA A O 1
ATOM 4813 N N . GLU A 1 610 ? -17.152 -3.069 5.050 1.00 77.44 610 GLU A N 1
ATOM 4814 C CA . GLU A 1 610 ? -17.162 -3.634 3.700 1.00 77.44 610 GLU A CA 1
ATOM 4815 C C . GLU A 1 610 ? -17.270 -5.160 3.714 1.00 77.44 610 GLU A C 1
ATOM 4817 O O . GLU A 1 610 ? -18.148 -5.712 3.045 1.00 77.44 610 GLU A O 1
ATOM 4822 N N . LEU A 1 611 ? -16.456 -5.843 4.525 1.00 76.25 611 LEU A N 1
ATOM 4823 C CA . LEU A 1 611 ? -16.523 -7.297 4.684 1.00 76.25 611 LEU A CA 1
ATOM 4824 C C . LEU A 1 611 ? -17.904 -7.770 5.158 1.00 76.25 611 LEU A C 1
ATOM 4826 O O . LEU A 1 611 ? -18.480 -8.715 4.607 1.00 76.25 611 LEU A O 1
ATOM 4830 N N . LEU A 1 612 ? -18.466 -7.101 6.168 1.00 75.56 612 LEU A N 1
ATOM 4831 C CA . LEU A 1 612 ? -19.775 -7.452 6.714 1.00 75.56 612 LEU A CA 1
ATOM 4832 C C . LEU A 1 612 ? -20.889 -7.242 5.674 1.00 75.56 612 LEU A C 1
ATOM 4834 O O . LEU A 1 612 ? -21.767 -8.097 5.513 1.00 75.56 612 LEU A O 1
ATOM 4838 N N . ALA A 1 613 ? -20.834 -6.141 4.918 1.00 73.44 613 ALA A N 1
ATOM 4839 C CA . ALA A 1 613 ? -21.796 -5.850 3.859 1.00 73.44 613 ALA A CA 1
ATOM 4840 C C . ALA A 1 613 ? -21.720 -6.846 2.694 1.00 73.44 613 ALA A C 1
ATOM 4842 O O . ALA A 1 613 ? -22.766 -7.261 2.185 1.00 73.44 613 ALA A O 1
ATOM 4843 N N . GLN A 1 614 ? -20.514 -7.256 2.280 1.00 70.44 614 GLN A N 1
ATOM 4844 C CA . GLN A 1 614 ? -20.333 -8.281 1.249 1.00 70.44 614 GLN A CA 1
ATOM 4845 C C . GLN A 1 614 ? -21.068 -9.563 1.649 1.00 70.44 614 GLN A C 1
ATOM 4847 O O . GLN A 1 614 ? -21.895 -10.072 0.891 1.00 70.44 614 GLN A O 1
ATOM 4852 N N . ARG A 1 615 ? -20.865 -10.041 2.878 1.00 67.12 615 ARG A N 1
ATOM 4853 C CA . ARG A 1 615 ? -21.485 -11.276 3.367 1.00 67.12 615 ARG A CA 1
ATOM 4854 C C . ARG A 1 615 ? -23.009 -11.230 3.447 1.00 67.12 615 ARG A C 1
ATOM 4856 O O . ARG A 1 615 ? -23.670 -12.189 3.047 1.00 67.12 615 ARG A O 1
ATOM 4863 N N . LEU A 1 616 ? -23.583 -10.147 3.971 1.00 63.25 616 LEU A N 1
ATOM 4864 C CA . LEU A 1 616 ? -25.042 -10.010 4.085 1.00 63.25 616 LEU A CA 1
ATOM 4865 C C . LEU A 1 616 ? -25.727 -10.075 2.709 1.00 63.25 616 LEU A C 1
ATOM 4867 O O . LEU A 1 616 ? -26.847 -10.571 2.600 1.00 63.25 616 LEU A O 1
ATOM 4871 N N . ARG A 1 617 ? -25.029 -9.647 1.651 1.00 64.75 617 ARG A N 1
ATOM 4872 C CA . ARG A 1 617 ? -25.506 -9.667 0.261 1.00 64.75 617 ARG A CA 1
ATOM 4873 C C . ARG A 1 617 ? -25.341 -11.022 -0.430 1.00 64.75 617 ARG A C 1
ATOM 4875 O O . ARG A 1 617 ? -26.199 -11.382 -1.229 1.00 64.75 617 ARG A O 1
ATOM 4882 N N . TRP A 1 618 ? -24.356 -11.846 -0.053 1.00 51.28 618 TRP A N 1
ATOM 4883 C CA . TRP A 1 618 ? -24.295 -13.258 -0.486 1.00 51.28 618 TRP A CA 1
ATOM 4884 C C . TRP A 1 618 ? -25.545 -14.061 -0.075 1.00 51.28 618 TRP A C 1
ATOM 4886 O O . TRP A 1 618 ? -25.880 -15.055 -0.717 1.00 51.28 618 TRP A O 1
ATOM 4896 N N . ARG A 1 619 ? -26.283 -13.613 0.952 1.00 56.06 619 ARG A N 1
ATOM 4897 C CA . ARG A 1 619 ? -27.571 -14.201 1.367 1.00 56.06 619 ARG A CA 1
ATOM 4898 C C . ARG A 1 619 ? -28.796 -13.642 0.615 1.00 56.06 619 ARG A C 1
ATOM 4900 O O . ARG A 1 619 ? -29.887 -14.176 0.789 1.00 56.06 619 ARG A O 1
ATOM 4907 N N . GLY A 1 620 ? -28.641 -12.618 -0.234 1.00 54.28 620 GLY A N 1
ATOM 4908 C CA . GLY A 1 620 ? -29.721 -11.991 -1.008 1.00 54.28 620 GLY A CA 1
ATOM 4909 C C . GLY A 1 620 ? -29.220 -11.456 -2.353 1.00 54.28 620 GLY A C 1
ATOM 4910 O O . GLY A 1 620 ? -28.713 -10.344 -2.427 1.00 54.28 620 GLY A O 1
ATOM 4911 N N . GLN A 1 621 ? -29.365 -12.262 -3.409 1.00 45.19 621 GLN A N 1
ATOM 4912 C CA . GLN A 1 621 ? -28.830 -12.060 -4.765 1.00 45.19 621 GLN A CA 1
ATOM 4913 C C . GLN A 1 621 ? -28.951 -10.615 -5.304 1.00 45.19 621 GLN A C 1
ATOM 4915 O O . GLN A 1 621 ? -29.981 -10.227 -5.844 1.00 45.19 621 GLN A O 1
ATOM 4920 N N . THR A 1 622 ? -27.871 -9.838 -5.200 1.00 45.19 622 THR A N 1
ATOM 4921 C CA . THR A 1 622 ? -27.497 -8.708 -6.078 1.00 45.19 622 THR A CA 1
ATOM 4922 C C . THR A 1 622 ? -25.978 -8.507 -5.970 1.00 45.19 622 THR A C 1
ATOM 4924 O O . THR A 1 622 ? -25.435 -8.701 -4.879 1.00 45.19 622 THR A O 1
ATOM 4927 N N . PRO A 1 623 ? -25.268 -8.168 -7.066 1.00 44.19 623 PRO A N 1
ATOM 4928 C CA . PRO A 1 623 ? -23.824 -7.948 -7.015 1.00 44.19 623 PRO A CA 1
ATOM 4929 C C . PRO A 1 623 ? -23.498 -6.790 -6.056 1.00 44.19 623 PRO A C 1
ATOM 4931 O O . PRO A 1 623 ? -24.247 -5.808 -6.007 1.00 44.19 623 PRO A O 1
ATOM 4934 N N . PRO A 1 624 ? -22.429 -6.898 -5.249 1.00 45.31 624 PRO A N 1
ATOM 4935 C CA . PRO A 1 624 ? -22.083 -5.860 -4.291 1.00 45.31 624 PRO A CA 1
ATOM 4936 C C . PRO A 1 624 ? -21.626 -4.588 -5.029 1.00 45.31 624 PRO A C 1
ATOM 4938 O O . PRO A 1 624 ? -20.831 -4.699 -5.958 1.00 45.31 624 PRO A O 1
ATOM 4941 N N . PRO A 1 625 ? -22.056 -3.374 -4.633 1.00 47.62 625 PRO A N 1
ATOM 4942 C CA . PRO A 1 625 ? -21.282 -2.174 -4.929 1.00 47.62 625 PRO A CA 1
ATOM 4943 C C . PRO A 1 625 ? -19.877 -2.321 -4.338 1.00 47.62 625 PRO A C 1
ATOM 4945 O O . PRO A 1 625 ? -19.728 -2.822 -3.221 1.00 47.62 625 PRO A O 1
ATOM 4948 N N . GLU A 1 626 ? -18.872 -1.879 -5.091 1.00 51.31 626 GLU A N 1
ATOM 4949 C CA . GLU A 1 626 ? -17.446 -2.020 -4.762 1.00 51.31 626 GLU A CA 1
ATOM 4950 C C . GLU A 1 626 ? -17.050 -1.338 -3.440 1.00 51.31 626 GLU A C 1
ATOM 4952 O O . GLU A 1 626 ? -16.049 -1.719 -2.839 1.00 51.31 626 GLU A O 1
ATOM 4957 N N . THR A 1 627 ? -17.848 -0.378 -2.948 1.00 58.75 627 THR A N 1
ATOM 4958 C CA . THR A 1 627 ? -17.556 0.411 -1.740 1.00 58.75 627 THR A CA 1
ATOM 4959 C C . THR A 1 627 ? -18.768 0.530 -0.805 1.00 58.75 627 THR A C 1
ATOM 4961 O O . THR A 1 627 ? -19.905 0.757 -1.237 1.00 58.75 627 THR A O 1
ATOM 4964 N N . VAL A 1 628 ? -18.542 0.372 0.508 1.00 68.25 628 VAL A N 1
ATOM 4965 C CA . VAL A 1 628 ? -19.520 0.739 1.548 1.00 68.25 628 VAL A CA 1
ATOM 4966 C C . VAL A 1 628 ? -19.231 2.170 1.965 1.00 68.25 628 VAL A C 1
ATOM 4968 O O . VAL A 1 628 ? -18.146 2.478 2.449 1.00 68.25 628 VAL A O 1
ATOM 4971 N N . GLN A 1 629 ? -20.208 3.047 1.755 1.00 72.75 629 GLN A N 1
ATOM 4972 C CA . GLN A 1 629 ? -20.098 4.439 2.167 1.00 72.75 629 GLN A CA 1
ATOM 4973 C C . GLN A 1 629 ? -20.250 4.538 3.694 1.00 72.75 629 GLN A C 1
ATOM 4975 O O . GLN A 1 629 ? -21.193 3.947 4.237 1.00 72.75 629 GLN A O 1
ATOM 4980 N N . PRO A 1 630 ? -19.349 5.256 4.386 1.00 78.06 630 PRO A N 1
ATOM 4981 C CA . PRO A 1 630 ? -19.498 5.556 5.807 1.00 78.06 630 PRO A CA 1
ATOM 4982 C C . PRO A 1 630 ? -20.822 6.278 6.107 1.00 78.06 630 PRO A C 1
ATOM 4984 O O . PRO A 1 630 ? -21.376 6.939 5.223 1.00 78.06 630 PRO A O 1
ATOM 4987 N N . PRO A 1 631 ? -21.370 6.146 7.329 1.00 86.44 631 PRO A N 1
ATOM 4988 C CA . PRO A 1 631 ? -22.680 6.694 7.640 1.00 86.44 631 PRO A CA 1
ATOM 4989 C C . PRO A 1 631 ? -22.644 8.227 7.695 1.00 86.44 631 PRO A C 1
ATOM 4991 O O . PRO A 1 631 ? -21.921 8.814 8.494 1.00 86.44 631 PRO A O 1
ATOM 4994 N N . ALA A 1 632 ? -23.495 8.876 6.903 1.00 92.75 632 ALA A N 1
ATOM 4995 C CA . ALA A 1 632 ? -23.737 10.310 7.026 1.00 92.75 632 ALA A CA 1
ATOM 4996 C C . ALA A 1 632 ? -24.440 10.636 8.354 1.00 92.75 632 ALA A C 1
ATOM 4998 O O . ALA A 1 632 ? -25.095 9.775 8.955 1.00 92.75 632 ALA A O 1
ATOM 4999 N N . ILE A 1 633 ? -24.426 11.902 8.780 1.00 95.62 633 ILE A N 1
ATOM 5000 C CA . ILE A 1 633 ? -25.037 12.305 10.064 1.00 95.62 633 ILE A CA 1
ATOM 5001 C C . ILE A 1 633 ? -26.498 11.871 10.207 1.00 95.62 633 ILE A C 1
ATOM 5003 O O . ILE A 1 633 ? -26.895 11.362 11.256 1.00 95.62 633 ILE A O 1
ATOM 5007 N N . ALA A 1 634 ? -27.303 11.982 9.149 1.00 95.12 634 ALA A N 1
ATOM 5008 C CA . ALA A 1 634 ? -28.691 11.521 9.179 1.00 95.12 634 ALA A CA 1
ATOM 5009 C C . ALA A 1 634 ? -28.807 10.013 9.480 1.00 95.12 634 ALA A C 1
ATOM 5011 O O . ALA A 1 634 ? -29.718 9.591 10.193 1.00 95.12 634 ALA A O 1
ATOM 5012 N N . GLN A 1 635 ? -27.872 9.204 8.973 1.00 93.06 635 GLN A N 1
ATOM 5013 C CA . GLN A 1 635 ? -27.815 7.768 9.235 1.00 93.06 635 GLN A CA 1
ATOM 5014 C C . GLN A 1 635 ? -27.337 7.488 10.661 1.00 93.06 635 GLN A C 1
ATOM 5016 O O . GLN A 1 635 ? -27.966 6.686 11.340 1.00 93.06 635 GLN A O 1
ATOM 5021 N N . ILE A 1 636 ? -26.319 8.196 11.164 1.00 94.81 636 ILE A N 1
ATOM 5022 C CA . ILE A 1 636 ? -25.863 8.099 12.566 1.00 94.81 636 ILE A CA 1
ATOM 5023 C C . ILE A 1 636 ? -27.016 8.388 13.540 1.00 94.81 636 ILE A C 1
ATOM 5025 O O . ILE A 1 636 ? -27.280 7.621 14.469 1.00 94.81 636 ILE A O 1
ATOM 5029 N N . GLN A 1 637 ? -27.761 9.469 13.298 1.00 96.44 637 GLN A N 1
ATOM 5030 C CA . GLN A 1 637 ? -28.933 9.824 14.099 1.00 96.44 637 GLN A CA 1
ATOM 5031 C C . GLN A 1 637 ? -30.024 8.752 14.022 1.00 96.44 637 GLN A C 1
ATOM 5033 O O . GLN A 1 637 ? -30.672 8.461 15.030 1.00 96.44 637 GLN A O 1
ATOM 5038 N N . GLN A 1 638 ? -30.237 8.167 12.840 1.00 93.69 638 GLN A N 1
ATOM 5039 C CA . GLN A 1 638 ? -31.216 7.104 12.647 1.00 93.69 638 GLN A CA 1
ATOM 5040 C C . GLN A 1 638 ? -30.801 5.811 13.357 1.00 93.69 638 GLN A C 1
ATOM 5042 O O . GLN A 1 638 ? -31.639 5.204 14.012 1.00 93.69 638 GLN A O 1
ATOM 5047 N N . ILE A 1 639 ? -29.518 5.443 13.326 1.00 91.25 639 ILE A N 1
ATOM 5048 C CA . ILE A 1 639 ? -28.974 4.288 14.053 1.00 91.25 639 ILE A CA 1
ATOM 5049 C C . ILE A 1 639 ? -29.258 4.429 15.553 1.00 91.25 639 ILE A C 1
ATOM 5051 O O . ILE A 1 639 ? -29.802 3.507 16.159 1.00 91.25 639 ILE A O 1
ATOM 5055 N N . ALA A 1 640 ? -28.983 5.593 16.153 1.00 93.69 640 ALA A N 1
ATOM 5056 C CA . ALA A 1 640 ? -29.282 5.829 17.568 1.00 93.69 640 ALA A CA 1
ATOM 5057 C C . ALA A 1 640 ? -30.783 5.664 17.893 1.00 93.69 640 ALA A C 1
ATOM 5059 O O . ALA A 1 640 ? -31.139 5.080 18.921 1.00 93.69 640 ALA A O 1
ATOM 5060 N N . ARG A 1 641 ? -31.672 6.122 16.996 1.00 94.19 641 ARG A N 1
ATOM 5061 C CA . ARG A 1 641 ? -33.130 5.948 17.135 1.00 94.19 641 ARG A CA 1
ATOM 5062 C C . ARG A 1 641 ? -33.554 4.493 16.983 1.00 94.19 641 ARG A C 1
ATOM 5064 O O . ARG A 1 641 ? -34.336 4.013 17.797 1.00 94.19 641 ARG A O 1
ATOM 5071 N N . ASP A 1 642 ? -33.049 3.791 15.979 1.00 89.12 642 ASP A N 1
ATOM 5072 C CA . ASP A 1 642 ? -33.424 2.404 15.697 1.00 89.12 642 ASP A CA 1
ATOM 5073 C C . ASP A 1 642 ? -32.957 1.461 16.807 1.00 89.12 642 ASP A C 1
ATOM 5075 O O . ASP A 1 642 ? -33.672 0.524 17.166 1.00 89.12 642 ASP A O 1
ATOM 5079 N N . ARG A 1 643 ? -31.785 1.737 17.394 1.00 86.56 643 ARG A N 1
ATOM 5080 C CA . ARG A 1 643 ? -31.265 0.987 18.543 1.00 86.56 643 ARG A CA 1
ATOM 5081 C C . ARG A 1 643 ? -31.891 1.403 19.877 1.00 86.56 643 ARG A C 1
ATOM 5083 O O . ARG A 1 643 ? -31.820 0.639 20.831 1.00 86.56 643 ARG A O 1
ATOM 5090 N N . GLN A 1 644 ? -32.530 2.578 19.947 1.00 90.94 644 GLN A N 1
ATOM 5091 C CA . GLN A 1 644 ? -32.979 3.197 21.205 1.00 90.94 644 GLN A CA 1
ATOM 5092 C C . GLN A 1 644 ? -31.830 3.317 22.228 1.00 90.94 644 GLN A C 1
ATOM 5094 O O . GLN A 1 644 ? -32.028 3.148 23.432 1.00 90.94 644 GLN A O 1
ATOM 5099 N N . SER A 1 645 ? -30.629 3.628 21.737 1.00 91.88 645 SER A N 1
ATOM 5100 C CA . SER A 1 645 ? -29.381 3.595 22.508 1.00 91.88 645 SER A CA 1
ATOM 5101 C C . SER A 1 645 ? -28.705 4.960 22.523 1.00 91.88 645 SER A C 1
ATOM 5103 O O . SER A 1 645 ? -28.747 5.696 21.535 1.00 91.88 645 SER A O 1
ATOM 5105 N N . THR A 1 646 ? -28.054 5.293 23.638 1.00 97.12 646 THR A N 1
ATOM 5106 C CA . THR A 1 646 ? -27.102 6.409 23.678 1.00 97.12 646 THR A CA 1
ATOM 5107 C C . THR A 1 646 ? -25.769 5.912 23.130 1.00 97.12 646 THR A C 1
ATOM 5109 O O . THR A 1 646 ? -25.225 4.939 23.648 1.00 97.12 646 THR A O 1
ATOM 5112 N N . LEU A 1 647 ? -25.246 6.566 22.096 1.00 97.25 647 LEU A N 1
ATOM 5113 C CA . LEU A 1 647 ? -23.937 6.265 21.514 1.00 97.25 647 LEU A CA 1
ATOM 5114 C C . LEU A 1 647 ? -22.916 7.267 22.049 1.00 97.25 647 LEU A C 1
ATOM 5116 O O . LEU A 1 647 ? -23.196 8.466 22.046 1.00 97.25 647 LEU A O 1
ATOM 5120 N N . VAL A 1 648 ? -21.756 6.795 22.497 1.00 98.25 648 VAL A N 1
ATOM 5121 C CA . VAL A 1 648 ? -20.634 7.634 22.929 1.00 98.25 648 VAL A CA 1
ATOM 5122 C C . VAL A 1 648 ? -19.423 7.296 22.081 1.00 98.25 648 VAL A C 1
ATOM 5124 O O . VAL A 1 648 ? -18.839 6.228 22.249 1.00 98.25 648 VAL A O 1
ATOM 5127 N N . GLU A 1 649 ? -19.053 8.202 21.185 1.00 97.69 649 GLU A N 1
ATOM 5128 C CA . GLU A 1 649 ? -17.901 8.038 20.305 1.00 97.69 649 GLU A CA 1
ATOM 5129 C C . GLU A 1 649 ? -16.736 8.901 20.767 1.00 97.69 649 GLU A C 1
ATOM 5131 O O . GLU A 1 649 ? -16.898 10.094 21.032 1.00 97.69 649 GLU A O 1
ATOM 5136 N N . TYR A 1 650 ? -15.565 8.277 20.854 1.00 96.81 650 TYR A N 1
ATOM 5137 C CA . TYR A 1 650 ? -14.314 8.920 21.225 1.00 96.81 650 TYR A CA 1
ATOM 5138 C C . TYR A 1 650 ? -13.405 9.035 20.003 1.00 96.81 650 TYR A C 1
ATOM 5140 O O . TYR A 1 650 ? -13.203 8.035 19.314 1.00 96.81 650 TYR A O 1
ATOM 5148 N N . ALA A 1 651 ? -12.808 10.206 19.764 1.00 95.38 651 ALA A N 1
ATOM 5149 C CA . ALA A 1 651 ? -11.712 10.387 18.811 1.00 95.38 651 ALA A CA 1
ATOM 5150 C C . ALA A 1 651 ? -10.487 11.048 19.439 1.00 95.38 651 ALA A C 1
ATOM 5152 O O . ALA A 1 651 ? -10.610 12.008 20.197 1.00 95.38 651 ALA A O 1
ATOM 5153 N N . LEU A 1 652 ? -9.314 10.529 19.094 1.00 92.12 652 LEU A N 1
ATOM 5154 C CA . LEU A 1 652 ? -8.006 11.081 19.406 1.00 92.12 652 LEU A CA 1
ATOM 5155 C C . LEU A 1 652 ? -7.555 11.923 18.214 1.00 92.12 652 LEU A C 1
ATOM 5157 O O . LEU A 1 652 ? -7.384 11.405 17.109 1.00 92.12 652 LEU A O 1
ATOM 5161 N N . VAL A 1 653 ? -7.405 13.225 18.441 1.00 92.56 653 VAL A N 1
ATOM 5162 C CA . VAL A 1 653 ? -7.034 14.209 17.421 1.00 92.56 653 VAL A CA 1
ATOM 5163 C C . VAL A 1 653 ? -5.892 15.050 17.985 1.00 92.56 653 VAL A C 1
ATOM 5165 O O . VAL A 1 653 ? -6.111 15.948 18.798 1.00 92.56 653 VAL A O 1
ATOM 5168 N N . GLY A 1 654 ? -4.654 14.707 17.617 1.00 87.06 654 GLY A N 1
ATOM 5169 C CA . GLY A 1 654 ? -3.459 15.309 18.213 1.00 87.06 654 GLY A CA 1
ATOM 5170 C C . GLY A 1 654 ? -3.412 15.106 19.734 1.00 87.06 654 GLY A C 1
ATOM 5171 O O . GLY A 1 654 ? -3.497 13.980 20.219 1.00 87.06 654 GLY A O 1
ATOM 5172 N N . GLU A 1 655 ? -3.305 16.199 20.495 1.00 88.00 655 GLU A N 1
ATOM 5173 C CA . GLU A 1 655 ? -3.350 16.186 21.970 1.00 88.00 655 GLU A CA 1
ATOM 5174 C C . GLU A 1 655 ? -4.763 16.393 22.551 1.00 88.00 655 GLU A C 1
ATOM 5176 O O . GLU A 1 655 ? -4.924 16.658 23.747 1.00 88.00 655 GLU A O 1
ATOM 5181 N N . GLU A 1 656 ? -5.804 16.290 21.727 1.00 93.00 656 GLU A N 1
ATOM 5182 C CA . GLU A 1 656 ? -7.191 16.472 22.142 1.00 93.00 656 GLU A CA 1
ATOM 5183 C C . GLU A 1 656 ? -7.988 15.166 22.038 1.00 93.00 656 GLU A C 1
ATOM 5185 O O . GLU A 1 656 ? -7.836 14.355 21.123 1.00 93.00 656 GLU A O 1
ATOM 5190 N N . LEU A 1 657 ? -8.896 14.992 22.994 1.00 95.62 657 LEU A N 1
ATOM 5191 C CA . LEU A 1 657 ? -9.927 13.970 23.003 1.00 95.62 657 LEU A CA 1
ATOM 5192 C C . LEU A 1 657 ? -11.267 14.611 22.645 1.00 95.62 657 LEU A C 1
ATOM 5194 O O . LEU A 1 657 ? -11.796 15.459 23.376 1.00 95.62 657 LEU A O 1
ATOM 5198 N N . TYR A 1 658 ? -11.838 14.166 21.538 1.00 97.81 658 TYR A N 1
ATOM 5199 C CA . TYR A 1 658 ? -13.174 14.523 21.088 1.00 97.81 658 TYR A CA 1
ATOM 5200 C C . TYR A 1 658 ? -14.165 13.454 21.536 1.00 97.81 658 TYR A C 1
ATOM 5202 O O . TYR A 1 658 ? -13.897 12.259 21.430 1.00 97.81 658 TYR A O 1
ATOM 5210 N N . ILE A 1 659 ? -15.298 13.889 22.086 1.00 98.44 659 ILE A N 1
ATOM 5211 C CA . ILE A 1 659 ? -16.329 13.002 22.623 1.00 98.44 659 ILE A CA 1
ATOM 5212 C C . ILE A 1 659 ? -17.686 13.440 22.088 1.00 98.44 659 ILE A C 1
ATOM 5214 O O . ILE A 1 659 ? -18.196 14.505 22.461 1.00 98.44 659 ILE A O 1
ATOM 5218 N N . TRP A 1 660 ? -18.292 12.605 21.250 1.00 98.69 660 TRP A N 1
ATOM 5219 C CA . TRP A 1 660 ? -19.663 12.790 20.791 1.00 98.69 660 TRP A CA 1
ATOM 5220 C C . TRP A 1 660 ? -20.616 11.905 21.580 1.00 98.69 660 TRP A C 1
ATOM 5222 O O . TRP A 1 660 ? -20.334 10.739 21.834 1.00 98.69 660 TRP A O 1
ATOM 5232 N N . VAL A 1 661 ? -21.772 12.460 21.945 1.00 98.62 661 VAL A N 1
ATOM 5233 C CA . VAL A 1 661 ? -22.886 11.702 22.524 1.00 98.62 661 VAL A CA 1
ATOM 5234 C C . VAL A 1 661 ? -24.101 11.846 21.620 1.00 98.62 661 VAL A C 1
ATOM 5236 O O . VAL A 1 661 ? -24.682 12.931 21.523 1.00 98.62 661 VAL A O 1
ATOM 5239 N N . VAL A 1 662 ? -24.497 10.755 20.969 1.00 98.38 662 VAL A N 1
ATOM 5240 C CA . VAL A 1 662 ? -25.709 10.682 20.147 1.00 98.38 662 VAL A CA 1
ATOM 5241 C C . VAL A 1 662 ? -26.808 10.049 20.988 1.00 98.38 662 VAL A C 1
ATOM 5243 O O . VAL A 1 662 ? -26.778 8.863 21.301 1.00 98.38 662 VAL A O 1
ATOM 5246 N N . GLN A 1 663 ? -27.775 10.860 21.408 1.00 97.31 663 GLN A N 1
ATOM 5247 C CA . GLN A 1 663 ? -28.875 10.401 22.258 1.00 97.31 663 GLN A CA 1
ATOM 5248 C C . GLN A 1 663 ? -29.880 9.559 21.440 1.00 97.31 663 GLN A C 1
ATOM 5250 O O . GLN A 1 663 ? -29.971 9.765 20.229 1.00 97.31 663 GLN A O 1
ATOM 5255 N N . PRO A 1 664 ? -30.739 8.724 22.065 1.00 95.69 664 PRO A N 1
ATOM 5256 C CA . PRO A 1 664 ? -31.757 7.922 21.363 1.00 95.69 664 PRO A CA 1
ATOM 5257 C C . PRO A 1 664 ? -32.751 8.737 20.517 1.00 95.69 664 PRO A C 1
ATOM 5259 O O . PRO A 1 664 ? -33.449 8.209 19.660 1.00 95.69 664 PRO A O 1
ATOM 5262 N N . THR A 1 665 ? -32.834 10.049 20.749 1.00 96.50 665 THR A N 1
ATOM 5263 C CA . THR A 1 665 ? -33.617 10.994 19.938 1.00 96.50 665 THR A CA 1
ATOM 5264 C C . THR A 1 665 ? -32.946 11.343 18.601 1.00 96.50 665 THR A C 1
ATOM 5266 O O . THR A 1 665 ? -33.561 11.968 17.737 1.00 96.50 665 THR A O 1
ATOM 5269 N N . GLY A 1 666 ? -31.682 10.962 18.413 1.00 96.00 666 GLY A N 1
ATOM 5270 C CA . GLY A 1 666 ? -30.790 11.428 17.352 1.00 96.00 666 GLY A CA 1
ATOM 5271 C C . GLY A 1 666 ? -30.123 12.773 17.663 1.00 96.00 666 GLY A C 1
ATOM 5272 O O . GLY A 1 666 ? -29.478 13.349 16.799 1.00 96.00 666 GLY A O 1
ATOM 5273 N N . LYS A 1 667 ? -30.285 13.327 18.871 1.00 97.69 667 LYS A N 1
ATOM 5274 C CA . LYS A 1 667 ? -29.672 14.614 19.219 1.00 97.69 667 LYS A CA 1
ATOM 5275 C C . LYS A 1 667 ? -28.185 14.423 19.529 1.00 97.69 667 LYS A C 1
ATOM 5277 O O . LYS A 1 667 ? -27.854 13.668 20.440 1.00 97.69 667 LYS A O 1
ATOM 5282 N N . ILE A 1 668 ? -27.320 15.161 18.837 1.00 98.31 668 ILE A N 1
ATOM 5283 C CA . ILE A 1 668 ? -25.862 15.084 18.994 1.00 98.31 668 ILE A CA 1
ATOM 5284 C C . ILE A 1 668 ? -25.394 16.090 20.058 1.00 98.31 668 ILE A C 1
ATOM 5286 O O . ILE A 1 668 ? -25.930 17.198 20.202 1.00 98.31 668 ILE A O 1
ATOM 5290 N N . ARG A 1 669 ? -24.428 15.683 20.877 1.00 98.19 669 ARG A N 1
ATOM 5291 C CA . ARG A 1 669 ? -23.663 16.535 21.793 1.00 98.19 669 ARG A CA 1
ATOM 5292 C C . ARG A 1 669 ? -22.187 16.306 21.577 1.00 98.19 669 ARG A C 1
ATOM 5294 O O . ARG A 1 669 ? -21.795 15.216 21.194 1.00 98.19 669 ARG A O 1
ATOM 5301 N N . PHE A 1 670 ? -21.401 17.324 21.895 1.00 98.44 670 PHE A N 1
ATOM 5302 C CA . PHE A 1 670 ? -19.962 17.301 21.723 1.00 98.44 670 PHE A CA 1
ATOM 5303 C C . PHE A 1 670 ? -19.249 17.869 22.953 1.00 98.44 670 PHE A C 1
ATOM 5305 O O . PHE A 1 670 ? -19.713 18.834 23.581 1.00 98.44 670 PHE A O 1
ATOM 5312 N N . ARG A 1 671 ? -18.109 17.266 23.282 1.00 97.81 671 ARG A N 1
ATOM 5313 C CA . ARG A 1 671 ? -17.110 17.768 24.224 1.00 97.81 671 ARG A CA 1
ATOM 5314 C C . ARG A 1 671 ? -15.727 17.593 23.611 1.00 97.81 671 ARG A C 1
ATOM 5316 O O . ARG A 1 671 ? -15.452 16.568 23.004 1.00 97.81 671 ARG A O 1
ATOM 5323 N N . ARG A 1 672 ? -14.857 18.570 23.855 1.00 96.06 672 ARG A N 1
ATOM 5324 C CA . ARG A 1 672 ? -13.414 18.463 23.618 1.00 96.06 672 ARG A CA 1
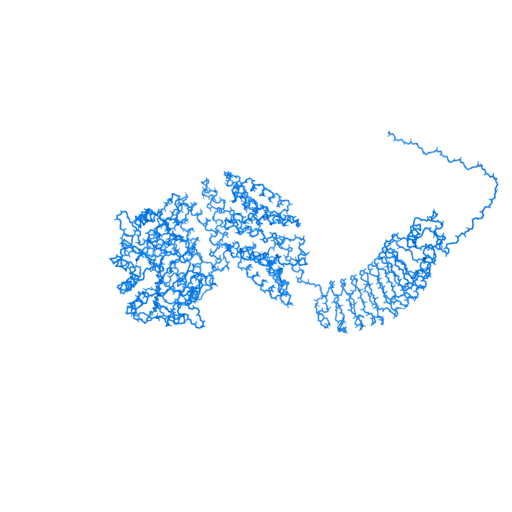ATOM 5325 C C . ARG A 1 672 ? -12.665 18.536 24.943 1.00 96.06 672 ARG A C 1
ATOM 5327 O O . ARG A 1 672 ? -13.078 19.292 25.835 1.00 96.06 672 ARG A O 1
ATOM 5334 N N . ARG A 1 673 ? -11.602 17.752 25.084 1.00 94.62 673 ARG A N 1
ATOM 5335 C CA . ARG A 1 673 ? -10.745 17.707 26.270 1.00 94.62 673 ARG A CA 1
ATOM 5336 C C . ARG A 1 673 ? -9.283 17.623 25.864 1.00 94.62 673 ARG A C 1
ATOM 5338 O O . ARG A 1 673 ? -8.898 16.684 25.185 1.00 94.62 673 ARG A O 1
ATOM 5345 N N . SER A 1 674 ? -8.473 18.525 26.403 1.00 92.19 674 SER A N 1
ATOM 5346 C CA . SER A 1 674 ? -7.024 18.429 26.277 1.00 92.19 674 SER A CA 1
ATOM 5347 C C . SER A 1 674 ? -6.480 17.270 27.105 1.00 92.19 674 SER A C 1
ATOM 5349 O O . SER A 1 674 ? -6.858 17.097 28.269 1.00 92.19 674 SER A O 1
ATOM 5351 N N . LEU A 1 675 ? -5.555 16.517 26.517 1.00 89.25 675 LEU A N 1
ATOM 5352 C CA . LEU A 1 675 ? -4.767 15.494 27.196 1.00 89.25 675 LEU A CA 1
ATOM 5353 C C . LEU A 1 675 ? -3.612 16.096 28.019 1.00 89.25 675 LEU A C 1
ATOM 5355 O O . LEU A 1 675 ? -3.003 15.394 28.827 1.00 89.25 675 LEU A O 1
ATOM 5359 N N . ALA A 1 676 ? -3.341 17.400 27.864 1.00 85.94 676 ALA A N 1
ATOM 5360 C CA . ALA A 1 676 ? -2.318 18.154 28.593 1.00 85.94 676 ALA A CA 1
ATOM 5361 C C . ALA A 1 676 ? -0.925 17.488 28.559 1.00 85.94 676 ALA A C 1
ATOM 5363 O O . ALA A 1 676 ? -0.267 17.353 29.594 1.00 85.94 676 ALA A O 1
ATOM 5364 N N . GLY A 1 677 ? -0.501 17.041 27.372 1.00 79.88 677 GLY A N 1
ATOM 5365 C CA . GLY A 1 677 ? 0.785 16.377 27.142 1.00 79.88 677 GLY A CA 1
ATOM 5366 C C . GLY A 1 677 ? 0.886 14.936 27.657 1.00 79.88 677 GLY A C 1
ATOM 5367 O O . GLY A 1 677 ? 1.967 14.355 27.606 1.00 79.88 677 GLY A O 1
ATOM 5368 N N . LYS A 1 678 ? -0.202 14.342 28.171 1.00 83.00 678 LYS A N 1
ATOM 5369 C CA . LYS A 1 678 ? -0.241 12.915 28.525 1.00 83.00 678 LYS A CA 1
ATOM 5370 C C . LYS A 1 678 ? -0.661 12.089 27.317 1.00 83.00 678 LYS A C 1
ATOM 5372 O O . LYS A 1 678 ? -1.663 12.402 26.682 1.00 83.00 678 LYS A O 1
ATOM 5377 N N . SER A 1 679 ? 0.032 10.988 27.049 1.00 85.31 679 SER A N 1
ATOM 5378 C CA . SER A 1 679 ? -0.440 10.027 26.049 1.00 85.31 679 SER A CA 1
ATOM 5379 C C . SER A 1 679 ? -1.607 9.199 26.604 1.00 85.31 679 SER A C 1
ATOM 5381 O O . SER A 1 679 ? -1.576 8.759 27.757 1.00 85.31 679 SER A O 1
ATOM 5383 N N . VAL A 1 680 ? -2.638 8.950 25.788 1.00 87.31 680 VAL A N 1
ATOM 5384 C CA . VAL A 1 680 ? -3.707 7.997 26.139 1.00 87.31 680 VAL A CA 1
ATOM 5385 C C . VAL A 1 680 ? -3.137 6.595 26.317 1.00 87.31 680 VAL A C 1
ATOM 5387 O O . VAL A 1 680 ? -3.511 5.911 27.268 1.00 87.31 680 VAL A O 1
ATOM 5390 N N . GLU A 1 681 ? -2.174 6.205 25.483 1.00 85.50 681 GLU A N 1
ATOM 5391 C CA . GLU A 1 681 ? -1.435 4.952 25.631 1.00 85.50 681 GLU A CA 1
ATOM 5392 C C . GLU A 1 681 ? -0.775 4.861 27.013 1.00 85.50 681 GLU A C 1
ATOM 5394 O O . GLU A 1 681 ? -0.916 3.854 27.707 1.00 85.50 681 GLU A O 1
ATOM 5399 N N . GLU A 1 682 ? -0.123 5.935 27.470 1.00 85.81 682 GLU A N 1
ATOM 5400 C CA . GLU A 1 682 ? 0.507 5.985 28.792 1.00 85.81 682 GLU A CA 1
ATOM 5401 C C . GLU A 1 682 ? -0.534 5.867 29.919 1.00 85.81 682 GLU A C 1
ATOM 5403 O O . GLU A 1 682 ? -0.344 5.106 30.872 1.00 85.81 682 GLU A O 1
ATOM 5408 N N . LEU A 1 683 ? -1.661 6.577 29.813 1.00 89.19 683 LEU A N 1
ATOM 5409 C CA . LEU A 1 683 ? -2.749 6.517 30.796 1.00 89.19 683 LEU A CA 1
ATOM 5410 C C . LEU A 1 683 ? -3.347 5.108 30.903 1.00 89.19 683 LEU A C 1
ATOM 5412 O O . LEU A 1 683 ? -3.535 4.594 32.011 1.00 89.19 683 LEU A O 1
ATOM 5416 N N . VAL A 1 684 ? -3.611 4.472 29.762 1.00 88.88 684 VAL A N 1
ATOM 5417 C CA . VAL A 1 684 ? -4.128 3.102 29.682 1.00 88.88 684 VAL A CA 1
ATOM 5418 C C . VAL A 1 684 ? -3.097 2.111 30.223 1.00 88.88 684 VAL A C 1
ATOM 5420 O O . VAL A 1 684 ? -3.442 1.251 31.034 1.00 88.88 684 VAL A O 1
ATOM 5423 N N . THR A 1 685 ? -1.822 2.266 29.861 1.00 83.69 685 THR A N 1
ATOM 5424 C CA . THR A 1 685 ? -0.713 1.438 30.358 1.00 83.69 685 THR A CA 1
ATOM 5425 C C . THR A 1 685 ? -0.609 1.493 31.877 1.00 83.69 685 THR A C 1
ATOM 5427 O O . THR A 1 685 ? -0.597 0.456 32.545 1.00 83.69 685 THR A O 1
ATOM 5430 N N . ASN A 1 686 ? -0.593 2.701 32.439 1.00 85.56 686 ASN A N 1
ATOM 5431 C CA . ASN A 1 686 ? -0.504 2.915 33.878 1.00 85.56 686 ASN A CA 1
ATOM 5432 C C . ASN A 1 686 ? -1.711 2.322 34.613 1.00 85.56 686 ASN A C 1
ATOM 5434 O O . ASN A 1 686 ? -1.540 1.712 35.670 1.00 85.56 686 ASN A O 1
ATOM 5438 N N . ASN A 1 687 ? -2.917 2.443 34.050 1.00 89.12 687 ASN A N 1
ATOM 5439 C CA . ASN A 1 687 ? -4.113 1.832 34.624 1.00 89.12 687 ASN A CA 1
ATOM 5440 C C . ASN A 1 687 ? -4.041 0.301 34.638 1.00 89.12 687 ASN A C 1
ATOM 5442 O O . ASN A 1 687 ? -4.275 -0.315 35.678 1.00 89.12 687 ASN A O 1
ATOM 5446 N N . ARG A 1 688 ? -3.664 -0.320 33.517 1.00 84.94 688 ARG A N 1
ATOM 5447 C CA . ARG A 1 688 ? -3.524 -1.781 33.421 1.00 84.94 688 ARG A CA 1
ATOM 5448 C C . ARG A 1 688 ? -2.472 -2.306 34.390 1.00 84.94 688 ARG A C 1
ATOM 5450 O O . ARG A 1 688 ? -2.686 -3.312 35.065 1.00 84.94 688 ARG A O 1
ATOM 5457 N N . TRP A 1 689 ? -1.373 -1.575 34.541 1.00 80.62 689 TRP A N 1
ATOM 5458 C CA . TRP A 1 689 ? -0.367 -1.911 35.532 1.00 80.62 689 TRP A CA 1
ATOM 5459 C C . TRP A 1 689 ? -0.895 -1.786 36.968 1.00 80.62 689 TRP A C 1
ATOM 5461 O O . TRP A 1 689 ? -0.733 -2.715 37.759 1.00 80.62 689 TRP A O 1
ATOM 5471 N N . ALA A 1 690 ? -1.584 -0.697 37.310 1.00 85.00 690 ALA A N 1
ATOM 5472 C CA . ALA A 1 690 ? -2.171 -0.527 38.638 1.00 85.00 690 ALA A CA 1
ATOM 5473 C C . ALA A 1 690 ? -3.260 -1.575 38.951 1.00 85.00 690 ALA A C 1
ATOM 5475 O O . ALA A 1 690 ? -3.512 -1.876 40.115 1.00 85.00 690 ALA A O 1
ATOM 5476 N N . LEU A 1 691 ? -3.883 -2.165 37.929 1.00 84.75 691 LEU A N 1
ATOM 5477 C CA . LEU A 1 691 ? -4.788 -3.314 38.046 1.00 84.75 691 LEU A CA 1
ATOM 5478 C C . LEU A 1 691 ? -4.059 -4.658 38.216 1.00 84.75 691 LEU A C 1
ATOM 5480 O O . LEU A 1 691 ? -4.708 -5.680 38.423 1.00 84.75 691 LEU A O 1
ATOM 5484 N N . GLY A 1 692 ? -2.731 -4.691 38.104 1.00 78.56 692 GLY A N 1
ATOM 5485 C CA . GLY A 1 692 ? -1.947 -5.924 38.155 1.00 78.56 692 GLY A CA 1
ATOM 5486 C C . GLY A 1 692 ? -2.200 -6.860 36.971 1.00 78.56 692 GLY A C 1
ATOM 5487 O O . GLY A 1 692 ? -1.823 -8.030 37.033 1.00 78.56 692 GLY A O 1
ATOM 5488 N N . VAL A 1 693 ? -2.829 -6.370 35.897 1.00 76.31 693 VAL A N 1
ATOM 5489 C CA . VAL A 1 693 ? -3.132 -7.178 34.715 1.00 76.31 693 VAL A CA 1
ATOM 5490 C C . VAL A 1 693 ? -1.968 -7.073 33.736 1.00 76.31 693 VAL A C 1
ATOM 5492 O O . VAL A 1 693 ? -1.644 -6.007 33.214 1.00 76.31 693 VAL A O 1
ATOM 5495 N N . ARG A 1 694 ? -1.284 -8.198 33.523 1.00 61.44 694 ARG A N 1
ATOM 5496 C CA . ARG A 1 694 ? -0.288 -8.333 32.455 1.00 61.44 694 ARG A CA 1
ATOM 5497 C C . ARG A 1 694 ? -1.001 -8.620 31.138 1.00 61.44 694 ARG A C 1
ATOM 5499 O O . ARG A 1 694 ? -2.122 -9.120 31.132 1.00 61.44 694 ARG A O 1
ATOM 5506 N N . GLY A 1 695 ? -0.316 -8.398 30.025 1.00 51.34 695 GLY A N 1
ATOM 5507 C CA . GLY A 1 695 ? -0.614 -9.160 28.817 1.00 51.34 695 GLY A CA 1
ATOM 5508 C C . GLY A 1 695 ? 0.391 -8.891 27.705 1.00 51.34 695 GLY A C 1
ATOM 5509 O O . GLY A 1 695 ? 1.096 -7.891 27.763 1.00 51.34 695 GLY A O 1
ATOM 5510 N N . ARG A 1 696 ? 0.413 -9.761 26.694 1.00 49.16 696 ARG A N 1
ATOM 5511 C CA . ARG A 1 696 ? 1.236 -9.626 25.479 1.00 49.16 696 ARG A CA 1
ATOM 5512 C C . ARG A 1 696 ? 0.552 -8.693 24.456 1.00 49.16 696 ARG A C 1
ATOM 5514 O O . ARG A 1 696 ? -0.675 -8.695 24.385 1.00 49.16 696 ARG A O 1
ATOM 5521 N N . GLY A 1 697 ? 1.309 -7.879 23.705 1.00 47.88 697 GLY A N 1
ATOM 5522 C CA . GLY A 1 697 ? 0.803 -6.965 22.653 1.00 47.88 697 GLY A CA 1
ATOM 5523 C C . GLY A 1 697 ? 1.289 -5.507 22.785 1.00 47.88 697 GLY A C 1
ATOM 5524 O O . GLY A 1 697 ? 2.248 -5.260 23.506 1.00 47.88 697 GLY A O 1
ATOM 5525 N N . ALA A 1 698 ? 0.602 -4.544 22.141 1.00 40.62 698 ALA A N 1
ATOM 5526 C CA . ALA A 1 698 ? 1.005 -3.124 21.976 1.00 40.62 698 ALA A CA 1
ATOM 5527 C C . ALA A 1 698 ? 1.408 -2.352 23.254 1.00 40.62 698 ALA A C 1
ATOM 5529 O O . ALA A 1 698 ? 2.102 -1.351 23.180 1.00 40.62 698 ALA A O 1
ATOM 5530 N N . ILE A 1 699 ? 1.012 -2.843 24.430 1.00 42.81 699 ILE A N 1
ATOM 5531 C CA . ILE A 1 699 ? 1.469 -2.343 25.728 1.00 42.81 699 ILE A CA 1
ATOM 5532 C C . ILE A 1 699 ? 2.038 -3.543 26.483 1.00 42.81 699 ILE A C 1
ATOM 5534 O O . ILE A 1 699 ? 1.271 -4.403 26.943 1.00 42.81 699 ILE A O 1
ATOM 5538 N N . ASP A 1 700 ? 3.364 -3.597 26.600 1.00 42.56 700 ASP A N 1
ATOM 5539 C CA . ASP A 1 700 ? 4.077 -4.604 27.383 1.00 42.56 700 ASP A CA 1
ATOM 5540 C C . ASP A 1 700 ? 4.309 -4.063 28.801 1.00 42.56 700 ASP A C 1
ATOM 5542 O O . ASP A 1 700 ? 5.088 -3.134 29.037 1.00 42.56 700 ASP A O 1
ATOM 5546 N N . VAL A 1 701 ? 3.562 -4.591 29.772 1.00 49.72 701 VAL A N 1
ATOM 5547 C CA . VAL A 1 701 ? 3.633 -4.113 31.158 1.00 49.72 701 VAL A CA 1
ATOM 5548 C C . VAL A 1 701 ? 4.839 -4.757 31.844 1.00 49.72 701 VAL A C 1
ATOM 5550 O O . VAL A 1 701 ? 4.725 -5.784 32.517 1.00 49.72 701 VAL A O 1
ATOM 5553 N N . VAL A 1 702 ? 6.010 -4.136 31.698 1.00 47.28 702 VAL A N 1
ATOM 5554 C CA . VAL A 1 702 ? 7.202 -4.469 32.490 1.00 47.28 702 VAL A CA 1
ATOM 5555 C C . VAL A 1 702 ? 7.050 -3.866 33.887 1.00 47.28 702 VAL A C 1
ATOM 5557 O O . VAL A 1 702 ? 6.910 -2.654 34.048 1.00 47.28 702 VAL A O 1
ATOM 5560 N N . PHE A 1 703 ? 7.099 -4.709 34.918 1.00 45.44 703 PHE A N 1
ATOM 5561 C CA . PHE A 1 703 ? 7.078 -4.271 36.314 1.00 45.44 703 PHE A CA 1
ATOM 5562 C C . PHE A 1 703 ? 8.235 -3.290 36.589 1.00 45.44 703 PHE A C 1
ATOM 5564 O O . PHE A 1 703 ? 9.396 -3.682 36.479 1.00 45.44 703 PHE A O 1
ATOM 5571 N N . ARG A 1 704 ? 7.950 -2.032 36.967 1.00 49.12 704 ARG A N 1
ATOM 5572 C CA . ARG A 1 704 ? 8.967 -1.110 37.515 1.00 49.12 704 ARG A CA 1
ATOM 5573 C C . ARG A 1 704 ? 8.750 -0.895 39.012 1.00 49.12 704 ARG A C 1
ATOM 5575 O O . ARG A 1 704 ? 7.674 -0.517 39.449 1.00 49.12 704 ARG A O 1
ATOM 5582 N N . GLU A 1 705 ? 9.796 -1.042 39.809 1.00 42.69 705 GLU A N 1
ATOM 5583 C CA . GLU A 1 705 ? 9.754 -0.996 41.283 1.00 42.69 705 GLU A CA 1
ATOM 5584 C C . GLU A 1 705 ? 9.293 0.348 41.915 1.00 42.69 705 GLU A C 1
ATOM 5586 O O . GLU A 1 705 ? 9.266 0.466 43.134 1.00 42.69 705 GLU A O 1
ATOM 5591 N N . ASN A 1 706 ? 8.873 1.348 41.122 1.00 49.16 706 ASN A N 1
ATOM 5592 C CA . ASN A 1 706 ? 8.613 2.733 41.551 1.00 49.16 706 ASN A CA 1
ATOM 5593 C C . ASN A 1 706 ? 7.209 3.292 41.211 1.00 49.16 706 ASN A C 1
ATOM 5595 O O . ASN A 1 706 ? 7.048 4.513 41.170 1.00 49.16 706 ASN A O 1
ATOM 5599 N N . ASN A 1 707 ? 6.184 2.473 40.932 1.00 54.75 707 ASN A N 1
ATOM 5600 C CA . ASN A 1 707 ? 4.853 3.030 40.636 1.00 54.75 707 ASN A CA 1
ATOM 5601 C C . ASN A 1 707 ? 4.147 3.516 41.915 1.00 54.75 707 ASN A C 1
ATOM 5603 O O . ASN A 1 707 ? 3.814 2.719 42.788 1.00 54.75 707 ASN A O 1
ATOM 5607 N N . LEU A 1 708 ? 3.939 4.830 42.026 1.00 56.34 708 LEU A N 1
ATOM 5608 C CA . LEU A 1 708 ? 3.325 5.489 43.189 1.00 56.34 708 LEU A CA 1
ATOM 5609 C C . LEU A 1 708 ? 1.788 5.577 43.098 1.00 56.34 708 LEU A C 1
ATOM 5611 O O . LEU A 1 708 ? 1.154 5.995 44.065 1.00 56.34 708 LEU A O 1
ATOM 5615 N N . LEU A 1 709 ? 1.189 5.235 41.949 1.00 63.47 709 LEU A N 1
ATOM 5616 C CA . LEU A 1 709 ? -0.249 5.386 41.690 1.00 63.47 709 LEU A CA 1
ATOM 5617 C C . LEU A 1 709 ? -1.037 4.139 42.106 1.00 63.47 709 LEU A C 1
ATOM 5619 O O . LEU A 1 709 ? -0.678 3.019 41.743 1.00 63.47 709 LEU A O 1
ATOM 5623 N N . THR A 1 710 ? -2.145 4.328 42.827 1.00 82.50 710 THR A N 1
ATOM 5624 C CA . THR A 1 710 ? -3.041 3.221 43.189 1.00 82.50 710 THR A CA 1
ATOM 5625 C C . THR A 1 710 ? -3.998 2.875 42.043 1.00 82.50 710 THR A C 1
ATOM 5627 O O . THR A 1 710 ? -4.282 3.700 41.170 1.00 82.50 710 THR A O 1
ATOM 5630 N N . THR A 1 711 ? -4.564 1.662 42.061 1.00 82.75 711 THR A N 1
ATOM 5631 C CA . THR A 1 711 ? -5.616 1.230 41.121 1.00 82.75 711 THR A CA 1
ATOM 5632 C C . THR A 1 711 ? -6.736 2.264 41.026 1.00 82.75 711 THR A C 1
ATOM 5634 O O . THR A 1 711 ? -7.125 2.668 39.932 1.00 82.75 711 THR A O 1
ATOM 5637 N N . ARG A 1 712 ? -7.186 2.765 42.179 1.00 87.31 712 ARG A N 1
ATOM 5638 C CA . ARG A 1 712 ? -8.260 3.751 42.276 1.00 87.31 712 ARG A CA 1
ATOM 5639 C C . ARG A 1 712 ? -7.891 5.087 41.636 1.00 87.31 712 ARG A C 1
ATOM 5641 O O . ARG A 1 712 ? -8.709 5.650 40.915 1.00 87.31 712 ARG A O 1
ATOM 5648 N N . ASP A 1 713 ? -6.661 5.562 41.835 1.00 90.38 713 ASP A N 1
ATOM 5649 C CA . ASP A 1 713 ? -6.202 6.829 41.249 1.00 90.38 713 ASP A CA 1
ATOM 5650 C C . ASP A 1 713 ? -6.206 6.772 39.721 1.00 90.38 713 ASP A C 1
ATOM 5652 O O . ASP A 1 713 ? -6.632 7.720 39.065 1.00 90.38 713 ASP A O 1
ATOM 5656 N N . THR A 1 714 ? -5.754 5.657 39.141 1.00 91.88 714 THR A N 1
ATOM 5657 C CA . THR A 1 714 ? -5.717 5.498 37.678 1.00 91.88 714 THR A CA 1
ATOM 5658 C C . THR A 1 714 ? -7.114 5.342 37.068 1.00 91.88 714 THR A C 1
ATOM 5660 O O . THR A 1 714 ? -7.393 5.944 36.031 1.00 91.88 714 THR A O 1
ATOM 5663 N N . LEU A 1 715 ? -8.019 4.606 37.730 1.00 94.31 715 LEU A N 1
ATOM 5664 C CA . LEU A 1 715 ? -9.422 4.482 37.313 1.00 94.31 715 LEU A CA 1
ATOM 5665 C C . LEU A 1 715 ? -10.144 5.829 37.383 1.00 94.31 715 LEU A C 1
ATOM 5667 O O . LEU A 1 715 ? -10.895 6.175 36.471 1.00 94.31 715 LEU A O 1
ATOM 5671 N N . HIS A 1 716 ? -9.887 6.611 38.433 1.00 95.00 716 HIS A N 1
ATOM 5672 C CA . HIS A 1 716 ? -10.460 7.942 38.567 1.00 95.00 716 HIS A CA 1
ATOM 5673 C C . HIS A 1 716 ? -9.915 8.912 37.512 1.00 95.00 716 HIS A C 1
ATOM 5675 O O . HIS A 1 716 ? -10.694 9.634 36.897 1.00 95.00 716 HIS A O 1
ATOM 5681 N N . GLN A 1 717 ? -8.607 8.895 37.230 1.00 93.44 717 GLN A N 1
ATOM 5682 C CA . GLN A 1 717 ? -8.011 9.728 36.175 1.00 93.44 717 GLN A CA 1
ATOM 5683 C C . GLN A 1 717 ? -8.653 9.472 34.805 1.00 93.44 717 GLN A C 1
ATOM 5685 O O . GLN A 1 717 ? -9.007 10.419 34.102 1.00 93.44 717 GLN A O 1
ATOM 5690 N N . LEU A 1 718 ? -8.858 8.202 34.443 1.00 95.06 718 LEU A N 1
ATOM 5691 C CA . LEU A 1 718 ? -9.559 7.844 33.210 1.00 95.06 718 LEU A CA 1
ATOM 5692 C C . LEU A 1 718 ? -11.043 8.244 33.255 1.00 95.06 718 LEU A C 1
ATOM 5694 O O . LEU A 1 718 ? -11.562 8.738 32.257 1.00 95.06 718 LEU A O 1
ATOM 5698 N N . TYR A 1 719 ? -11.725 8.118 34.399 1.00 96.56 719 TYR A N 1
ATOM 5699 C CA . TYR A 1 719 ? -13.105 8.597 34.556 1.00 96.56 719 TYR A CA 1
ATOM 5700 C C . TYR A 1 719 ? -13.224 10.112 34.323 1.00 96.56 719 TYR A C 1
ATOM 5702 O O . TYR A 1 719 ? -14.111 10.555 33.590 1.00 96.56 719 TYR A O 1
ATOM 5710 N N . GLN A 1 720 ? -12.331 10.910 34.919 1.00 95.25 720 GLN A N 1
ATOM 5711 C CA . GLN A 1 720 ? -12.304 12.371 34.770 1.00 95.25 720 GLN A CA 1
ATOM 5712 C C . GLN A 1 720 ? -12.097 12.797 33.312 1.00 95.25 720 GLN A C 1
ATOM 5714 O O . GLN A 1 720 ? -12.659 13.799 32.858 1.00 95.25 720 GLN A O 1
ATOM 5719 N N . LEU A 1 721 ? -11.301 12.022 32.571 1.00 94.88 721 LEU A N 1
ATOM 5720 C CA . LEU A 1 721 ? -11.020 12.274 31.165 1.00 94.88 721 LEU A CA 1
ATOM 5721 C C . LEU A 1 721 ? -12.172 11.836 30.246 1.00 94.88 721 LEU A C 1
ATOM 5723 O O . LEU A 1 721 ? -12.567 12.598 29.368 1.00 94.88 721 LEU A O 1
ATOM 5727 N N . LEU A 1 722 ? -12.709 10.628 30.446 1.00 96.56 722 LEU A N 1
ATOM 5728 C CA . LEU A 1 722 ? -13.587 9.955 29.479 1.00 96.56 722 LEU A CA 1
ATOM 5729 C C . LEU A 1 722 ? -15.084 10.090 29.790 1.00 96.56 722 LEU A C 1
ATOM 5731 O O . LEU A 1 722 ? -15.896 10.121 28.866 1.00 96.56 722 LEU A O 1
ATOM 5735 N N . VAL A 1 723 ? -15.467 10.139 31.070 1.00 97.06 723 VAL A N 1
ATOM 5736 C CA . VAL A 1 723 ? -16.871 10.009 31.508 1.00 97.06 723 VAL A CA 1
ATOM 5737 C C . VAL A 1 723 ? -17.395 11.292 32.143 1.00 97.06 723 VAL A C 1
ATOM 5739 O O . VAL A 1 723 ? -18.455 11.784 31.759 1.00 97.06 723 VAL A O 1
ATOM 5742 N N . GLU A 1 724 ? -16.656 11.881 33.085 1.00 96.44 724 GLU A N 1
ATOM 5743 C CA . GLU A 1 724 ? -17.060 13.121 33.762 1.00 96.44 724 GLU A CA 1
ATOM 5744 C C . GLU A 1 724 ? -17.470 14.264 32.805 1.00 96.44 724 GLU A C 1
ATOM 5746 O O . GLU A 1 724 ? -18.467 14.930 33.092 1.00 96.44 724 GLU A O 1
ATOM 5751 N N . PRO A 1 725 ? -16.805 14.494 31.650 1.00 97.06 725 PRO A N 1
ATOM 5752 C CA . PRO A 1 725 ? -17.147 15.605 30.756 1.00 97.06 725 PRO A CA 1
ATOM 5753 C C . PRO A 1 725 ? -18.517 15.482 30.081 1.00 97.06 725 PRO A C 1
ATOM 5755 O O . PRO A 1 725 ? -19.059 16.491 29.621 1.00 97.06 725 PRO A O 1
ATOM 5758 N N . ILE A 1 726 ? -19.029 14.255 29.981 1.00 97.56 726 ILE A N 1
ATOM 5759 C CA . ILE A 1 726 ? -20.265 13.908 29.272 1.00 97.56 726 ILE A CA 1
ATOM 5760 C C . ILE A 1 726 ? -21.350 13.368 30.204 1.00 97.56 726 ILE A C 1
ATOM 5762 O O . ILE A 1 726 ? -22.415 12.983 29.727 1.00 97.56 726 ILE A O 1
ATOM 5766 N N . ALA A 1 727 ? -21.103 13.323 31.516 1.00 95.94 727 ALA A N 1
ATOM 5767 C CA . ALA A 1 727 ? -22.013 12.720 32.487 1.00 95.94 727 ALA A CA 1
ATOM 5768 C C . ALA A 1 727 ? -23.427 13.333 32.448 1.00 95.94 727 ALA A C 1
ATOM 5770 O O . ALA A 1 727 ? -24.398 12.633 32.712 1.00 95.94 727 ALA A O 1
ATOM 5771 N N . ASP A 1 728 ? -23.556 14.607 32.058 1.00 96.12 728 ASP A N 1
ATOM 5772 C CA . ASP A 1 728 ? -24.831 15.315 31.887 1.00 96.12 728 ASP A CA 1
ATOM 5773 C C . ASP A 1 728 ? -25.646 14.867 30.658 1.00 96.12 728 ASP A C 1
ATOM 5775 O O . ASP A 1 728 ? -26.809 15.244 30.507 1.00 96.12 728 ASP A O 1
ATOM 5779 N N . PHE A 1 729 ? -25.052 14.068 29.769 1.00 97.06 729 PHE A N 1
ATOM 5780 C CA . PHE A 1 729 ? -25.684 13.551 28.552 1.00 97.06 729 PHE A CA 1
ATOM 5781 C C . PHE A 1 729 ? -25.993 12.056 28.599 1.00 97.06 729 PHE A C 1
ATOM 5783 O O . PHE A 1 729 ? -26.711 11.563 27.721 1.00 97.06 729 PHE A O 1
ATOM 5790 N N . LEU A 1 730 ? -25.458 11.350 29.595 1.00 96.69 730 LEU A N 1
ATOM 5791 C CA . LEU A 1 730 ? -25.645 9.916 29.775 1.00 96.69 730 LEU A CA 1
ATOM 5792 C C . LEU A 1 730 ? -27.044 9.601 30.334 1.00 96.69 730 LEU A C 1
ATOM 5794 O O . LEU A 1 730 ? -27.652 10.438 31.004 1.00 96.69 730 LEU A O 1
ATOM 5798 N N . PRO A 1 731 ? -27.592 8.406 30.053 1.00 94.94 731 PRO A N 1
ATOM 5799 C CA . PRO A 1 731 ? -28.916 8.036 30.539 1.00 94.94 731 PRO A CA 1
ATOM 5800 C C . PRO A 1 731 ? -28.923 7.821 32.058 1.00 94.94 731 PRO A C 1
ATOM 5802 O O . PRO A 1 731 ? -28.049 7.151 32.595 1.00 94.94 731 PRO A O 1
ATOM 5805 N N . GLU A 1 732 ? -29.950 8.326 32.746 1.00 92.12 732 GLU A N 1
ATOM 5806 C CA . GLU A 1 732 ? -30.112 8.133 34.198 1.00 92.12 732 GLU A CA 1
ATOM 5807 C C . GLU A 1 732 ? -30.582 6.717 34.568 1.00 92.12 732 GLU A C 1
ATOM 5809 O O . GLU A 1 732 ? -30.285 6.234 35.658 1.00 92.12 732 GLU A O 1
ATOM 5814 N N . ASN A 1 733 ? -31.325 6.050 33.675 1.00 93.19 733 ASN A N 1
ATOM 5815 C CA . ASN A 1 733 ? -31.751 4.664 33.868 1.00 93.19 733 ASN A CA 1
ATOM 5816 C C . ASN A 1 733 ? -30.558 3.717 33.630 1.00 93.19 733 ASN A C 1
ATOM 5818 O O . ASN A 1 733 ? -30.080 3.657 32.495 1.00 93.19 733 ASN A O 1
ATOM 5822 N N . PRO A 1 734 ? -30.127 2.920 34.626 1.00 88.81 734 PRO A N 1
ATOM 5823 C CA . PRO A 1 734 ? -28.979 2.033 34.467 1.00 88.81 734 PRO A CA 1
ATOM 5824 C C . PRO A 1 734 ? -29.158 0.901 33.457 1.00 88.81 734 PRO A C 1
ATOM 5826 O O . PRO A 1 734 ? -28.167 0.357 32.970 1.00 88.81 734 PRO A O 1
ATOM 5829 N N . ASP A 1 735 ? -30.402 0.556 33.132 1.00 88.88 735 ASP A N 1
ATOM 5830 C CA . ASP A 1 735 ? -30.725 -0.475 32.144 1.00 88.88 735 ASP A CA 1
ATOM 5831 C C . ASP A 1 735 ? -30.908 0.113 30.734 1.00 88.88 735 ASP A C 1
ATOM 5833 O O . ASP A 1 735 ? -31.104 -0.630 29.773 1.00 88.88 735 ASP A O 1
ATOM 5837 N N . ALA A 1 736 ? -30.842 1.444 30.583 1.00 91.44 736 ALA A N 1
ATOM 5838 C CA . ALA A 1 736 ? -30.842 2.066 29.266 1.00 91.44 736 ALA A CA 1
ATOM 5839 C C . ALA A 1 736 ? -29.545 1.706 28.516 1.00 91.44 736 ALA A C 1
ATOM 5841 O O . ALA A 1 736 ? -28.458 1.843 29.090 1.00 91.44 736 ALA A O 1
ATOM 5842 N N . PRO A 1 737 ? -29.625 1.286 27.242 1.00 88.88 737 PRO A N 1
ATOM 5843 C CA . PRO A 1 737 ? -28.444 0.917 26.474 1.00 88.88 737 PRO A CA 1
ATOM 5844 C C . PRO A 1 737 ? -27.474 2.089 26.285 1.00 88.88 737 PRO A C 1
ATOM 5846 O O . PRO A 1 737 ? -27.842 3.149 25.762 1.00 88.88 737 PRO A O 1
ATOM 5849 N N . LEU A 1 738 ? -26.217 1.869 26.669 1.00 95.38 738 LEU A N 1
ATOM 5850 C CA . LEU A 1 738 ? -25.107 2.782 26.426 1.00 95.38 738 LEU A CA 1
ATOM 5851 C C . LEU A 1 738 ? -24.042 2.067 25.589 1.00 95.38 738 LEU A C 1
ATOM 5853 O O . LEU A 1 738 ? -23.406 1.124 26.061 1.00 95.38 738 LEU A O 1
ATOM 5857 N N . ILE A 1 739 ? -23.860 2.511 24.346 1.00 95.38 739 ILE A N 1
ATOM 5858 C CA . ILE A 1 739 ? -22.877 1.947 23.419 1.00 95.38 739 ILE A CA 1
ATOM 5859 C C . ILE A 1 739 ? -21.648 2.853 23.393 1.00 95.38 739 ILE A C 1
ATOM 5861 O O . ILE A 1 739 ? -21.742 4.025 23.036 1.00 95.38 739 ILE A O 1
ATOM 5865 N N . ILE A 1 740 ? -20.502 2.294 23.761 1.00 96.12 740 ILE A N 1
ATOM 5866 C CA . ILE A 1 740 ? -19.194 2.934 23.717 1.00 96.12 740 ILE A CA 1
ATOM 5867 C C . ILE A 1 740 ? -18.517 2.594 22.385 1.00 96.12 740 ILE A C 1
ATOM 5869 O O . ILE A 1 740 ? -18.404 1.422 22.019 1.00 96.12 740 ILE A O 1
ATOM 5873 N N . VAL A 1 741 ? -18.058 3.623 21.676 1.00 94.88 741 VAL A N 1
ATOM 5874 C CA . VAL A 1 741 ? -17.312 3.535 20.416 1.00 94.88 741 VAL A CA 1
ATOM 5875 C C . VAL A 1 741 ? -15.909 4.111 20.650 1.00 94.88 741 VAL A C 1
ATOM 5877 O O . VAL A 1 741 ? -15.694 5.318 20.496 1.00 94.88 741 VAL A O 1
ATOM 5880 N N . PRO A 1 742 ? -14.965 3.292 21.151 1.00 92.75 742 PRO A N 1
ATOM 5881 C CA . PRO A 1 742 ? -13.610 3.738 21.458 1.00 92.75 742 PRO A CA 1
ATOM 5882 C C . PRO A 1 742 ? -12.741 3.841 20.189 1.00 92.75 742 PRO A C 1
ATOM 5884 O O . PRO A 1 742 ? -13.052 3.247 19.160 1.00 92.75 742 PRO A O 1
ATOM 5887 N N . GLN A 1 743 ? -11.622 4.568 20.276 1.00 89.75 743 GLN A N 1
ATOM 5888 C CA . GLN A 1 743 ? -10.571 4.603 19.249 1.00 89.75 743 GLN A CA 1
ATOM 5889 C C . GLN A 1 743 ? -9.234 4.166 19.844 1.00 89.75 743 GLN A C 1
ATOM 5891 O O . GLN A 1 743 ? -8.921 4.555 20.971 1.00 89.75 743 GLN A O 1
ATOM 5896 N N . GLY A 1 744 ? -8.438 3.412 19.083 1.00 85.56 744 GLY A N 1
ATOM 5897 C CA . GLY A 1 744 ? -7.068 3.070 19.473 1.00 85.56 744 GLY A CA 1
ATOM 5898 C C . GLY A 1 744 ? -6.998 2.382 20.840 1.00 85.56 744 GLY A C 1
ATOM 5899 O O . GLY A 1 744 ? -7.764 1.472 21.153 1.00 85.56 744 GLY A O 1
ATOM 5900 N N . GLU A 1 745 ? -6.110 2.843 21.707 1.00 84.88 745 GLU A N 1
ATOM 5901 C CA . GLU A 1 745 ? -5.854 2.251 23.023 1.00 84.88 745 GLU A CA 1
ATOM 5902 C C . GLU A 1 745 ? -7.064 2.340 23.964 1.00 84.88 745 GLU A C 1
ATOM 5904 O O . GLU A 1 745 ? -7.136 1.601 24.950 1.00 84.88 745 GLU A O 1
ATOM 5909 N N . LEU A 1 746 ? -8.061 3.180 23.653 1.00 90.81 746 LEU A N 1
ATOM 5910 C CA . LEU A 1 746 ? -9.301 3.261 24.426 1.00 90.81 746 LEU A CA 1
ATOM 5911 C C . LEU A 1 746 ? -10.103 1.952 24.402 1.00 90.81 746 LEU A C 1
ATOM 5913 O O . LEU A 1 746 ? -10.893 1.725 25.318 1.00 90.81 746 LEU A O 1
ATOM 5917 N N . PHE A 1 747 ? -9.881 1.059 23.427 1.00 86.75 747 PHE A N 1
ATOM 5918 C CA . PHE A 1 747 ? -10.461 -0.292 23.449 1.00 86.75 747 PHE A CA 1
ATOM 5919 C C . PHE A 1 747 ? -10.019 -1.107 24.671 1.00 86.75 747 PHE A C 1
ATOM 5921 O O . PHE A 1 747 ? -10.738 -2.006 25.097 1.00 86.75 747 PHE A O 1
ATOM 5928 N N . LEU A 1 748 ? -8.859 -0.793 25.258 1.00 85.31 748 LEU A N 1
ATOM 5929 C CA . LEU A 1 748 ? -8.302 -1.506 26.410 1.00 85.31 748 LEU A CA 1
ATOM 5930 C C . LEU A 1 748 ? -8.721 -0.910 27.759 1.00 85.31 748 LEU A C 1
ATOM 5932 O O . LEU A 1 748 ? -8.315 -1.437 28.801 1.00 85.31 748 LEU A O 1
ATOM 5936 N N . VAL A 1 749 ? -9.499 0.177 27.755 1.00 91.62 749 VAL A N 1
ATOM 5937 C CA . VAL A 1 749 ? -9.983 0.829 28.974 1.00 91.62 749 VAL A CA 1
ATOM 5938 C C . VAL A 1 749 ? -11.067 -0.036 29.623 1.00 91.62 749 VAL A C 1
ATOM 5940 O O . VAL A 1 749 ? -12.077 -0.344 28.985 1.00 91.62 749 VAL A O 1
ATOM 5943 N N . PRO A 1 750 ? -10.942 -0.375 30.918 1.00 92.44 750 PRO A N 1
ATOM 5944 C CA . PRO A 1 750 ? -11.985 -1.084 31.645 1.00 92.44 750 PRO A CA 1
ATOM 5945 C C . PRO A 1 750 ? -13.104 -0.115 32.040 1.00 92.44 750 PRO A C 1
ATOM 5947 O O . PRO A 1 750 ? -13.244 0.230 33.213 1.00 92.44 750 PRO A O 1
ATOM 5950 N N . PHE A 1 751 ? -13.914 0.333 31.071 1.00 95.56 751 PHE A N 1
ATOM 5951 C CA . PHE A 1 751 ? -14.973 1.328 31.299 1.00 95.56 751 PHE A CA 1
ATOM 5952 C C . PHE A 1 751 ? -15.864 0.966 32.494 1.00 95.56 751 PHE A C 1
ATOM 5954 O O . PHE A 1 751 ? -16.172 1.834 33.302 1.00 95.56 751 PHE A O 1
ATOM 5961 N N . ALA A 1 752 ? -16.204 -0.317 32.663 1.00 94.81 752 ALA A N 1
ATOM 5962 C CA . ALA A 1 752 ? -16.997 -0.818 33.787 1.00 94.81 752 ALA A CA 1
ATOM 5963 C C . ALA A 1 752 ? -16.394 -0.489 35.171 1.00 94.81 752 ALA A C 1
ATOM 5965 O O . ALA A 1 752 ? -17.135 -0.227 36.119 1.00 94.81 752 ALA A O 1
ATOM 5966 N N . ALA A 1 753 ? -15.064 -0.485 35.285 1.00 95.81 753 ALA A N 1
ATOM 5967 C CA . ALA A 1 753 ? -14.345 -0.234 36.531 1.00 95.81 753 ALA A CA 1
ATOM 5968 C C . ALA A 1 753 ? -14.022 1.242 36.780 1.00 95.81 753 ALA A C 1
ATOM 5970 O O . ALA A 1 753 ? -13.532 1.558 37.857 1.00 95.81 753 ALA A O 1
ATOM 5971 N N . LEU A 1 754 ? -14.249 2.145 35.819 1.00 97.12 754 LEU A N 1
ATOM 5972 C CA . LEU A 1 754 ? -13.950 3.565 36.014 1.00 97.12 754 LEU A CA 1
ATOM 5973 C C . LEU A 1 754 ? -14.758 4.121 37.189 1.00 97.12 754 LEU A C 1
ATOM 5975 O O . LEU A 1 754 ? -15.955 3.863 37.290 1.00 97.12 754 LEU A O 1
ATOM 5979 N N . GLU A 1 755 ? -14.120 4.896 38.064 1.00 94.06 755 GLU A N 1
ATOM 5980 C CA . GLU A 1 755 ? -14.741 5.381 39.300 1.00 94.06 755 GLU A CA 1
ATOM 5981 C C . GLU A 1 755 ? -14.876 6.902 39.320 1.00 94.06 755 GLU A C 1
ATOM 5983 O O . GLU A 1 755 ? -13.932 7.646 39.032 1.00 94.06 755 GLU A O 1
ATOM 5988 N N . ASP A 1 756 ? -16.045 7.378 39.749 1.00 93.25 756 ASP A N 1
ATOM 5989 C CA . ASP A 1 756 ? -16.220 8.792 40.062 1.00 93.25 756 ASP A CA 1
ATOM 5990 C C . ASP A 1 756 ? -15.478 9.193 41.353 1.00 93.25 756 ASP A C 1
ATOM 5992 O O . ASP A 1 756 ? -14.914 8.369 42.075 1.00 93.25 756 ASP A O 1
ATOM 5996 N N . LYS A 1 757 ? -15.497 10.489 41.686 1.00 90.00 757 LYS A N 1
ATOM 5997 C CA . LYS A 1 757 ? -14.821 11.027 42.884 1.00 90.00 757 LYS A CA 1
ATOM 5998 C C . LYS A 1 757 ? -15.309 10.432 44.214 1.00 90.00 757 LYS A C 1
ATOM 6000 O O . LYS A 1 757 ? -14.636 10.580 45.229 1.00 90.00 757 LYS A O 1
ATOM 6005 N N . ASN A 1 758 ? -16.484 9.801 44.227 1.00 90.81 758 ASN A N 1
ATOM 6006 C CA . ASN A 1 758 ? -17.051 9.152 45.404 1.00 90.81 758 ASN A CA 1
ATOM 6007 C C . ASN A 1 758 ? -16.702 7.652 45.457 1.00 90.81 758 ASN A C 1
ATOM 6009 O O . ASN A 1 758 ? -17.016 6.998 46.448 1.00 90.81 758 ASN A O 1
ATOM 6013 N N . GLY A 1 759 ? -16.029 7.108 44.435 1.00 87.81 759 GLY A N 1
ATOM 6014 C CA . GLY A 1 759 ? -15.746 5.677 44.297 1.00 87.81 759 GLY A CA 1
ATOM 6015 C C . GLY A 1 759 ? -16.904 4.861 43.737 1.00 87.81 759 GLY A C 1
ATOM 6016 O O . GLY A 1 759 ? -16.915 3.648 43.912 1.00 87.81 759 GLY A O 1
ATOM 6017 N N . ILE A 1 760 ? -17.901 5.499 43.114 1.00 91.44 760 ILE A N 1
ATOM 6018 C CA . ILE A 1 760 ? -18.988 4.760 42.469 1.00 91.44 760 ILE A CA 1
ATOM 6019 C C . ILE A 1 760 ? -18.498 4.326 41.090 1.00 91.44 760 ILE A C 1
ATOM 6021 O O . ILE A 1 760 ? -18.187 5.174 40.246 1.00 91.44 760 ILE A O 1
ATOM 6025 N N . ALA A 1 761 ? -18.442 3.012 40.871 1.00 92.56 761 ALA A N 1
ATOM 6026 C CA . ALA A 1 761 ? -18.024 2.439 39.598 1.00 92.56 761 ALA A CA 1
ATOM 6027 C C . ALA A 1 761 ? -19.045 2.743 38.491 1.00 92.56 761 ALA A C 1
ATOM 6029 O O . ALA A 1 761 ? -20.258 2.735 38.714 1.00 92.56 761 ALA A O 1
ATOM 6030 N N . PHE A 1 762 ? -18.566 2.966 37.271 1.00 95.06 762 PHE A N 1
ATOM 6031 C CA . PHE A 1 762 ? -19.394 3.308 36.115 1.00 95.06 762 PHE A CA 1
ATOM 6032 C C . PHE A 1 762 ? -20.426 2.216 35.798 1.00 95.06 762 PHE A C 1
ATOM 6034 O O . PHE A 1 762 ? -21.579 2.523 35.488 1.00 95.06 762 PHE A O 1
ATOM 6041 N N . LEU A 1 763 ? -20.048 0.947 35.996 1.00 94.19 763 LEU A N 1
ATOM 6042 C CA . LEU A 1 763 ? -20.934 -0.216 35.891 1.00 94.19 763 LEU A CA 1
ATOM 6043 C C . LEU A 1 763 ? -22.151 -0.148 36.829 1.00 94.19 763 LEU A C 1
ATOM 6045 O O . LEU A 1 763 ? -23.199 -0.712 36.521 1.00 94.19 763 LEU A O 1
ATOM 6049 N N . GLU A 1 764 ? -22.064 0.533 37.974 1.00 92.31 764 GLU A N 1
ATOM 6050 C CA . GLU A 1 764 ? -23.216 0.659 38.877 1.00 92.31 764 GLU A CA 1
ATOM 6051 C C . GLU A 1 764 ? -24.315 1.532 38.272 1.00 92.31 764 GLU A C 1
ATOM 6053 O O . GLU A 1 764 ? -25.496 1.302 38.538 1.00 92.31 764 GLU A O 1
ATOM 6058 N N . LYS A 1 765 ? -23.940 2.483 37.411 1.00 93.31 765 LYS A N 1
ATOM 6059 C CA . LYS A 1 765 ? -24.849 3.477 36.837 1.00 93.31 765 LYS A CA 1
ATOM 6060 C C . LYS A 1 765 ? -25.297 3.158 35.419 1.00 93.31 765 LYS A C 1
ATOM 6062 O O . LYS A 1 765 ? -26.340 3.664 35.030 1.00 93.31 765 LYS A O 1
ATOM 6067 N N . HIS A 1 766 ? -24.554 2.352 34.657 1.00 94.81 766 HIS A N 1
ATOM 6068 C CA . HIS A 1 766 ? -24.850 2.122 33.240 1.00 94.81 766 HIS A CA 1
ATOM 6069 C C . HIS A 1 766 ? -24.571 0.687 32.787 1.00 94.81 766 HIS A C 1
ATOM 6071 O O . HIS A 1 766 ? -23.631 0.034 33.243 1.00 94.81 766 HIS A O 1
ATOM 6077 N N . THR A 1 767 ? -25.375 0.225 31.830 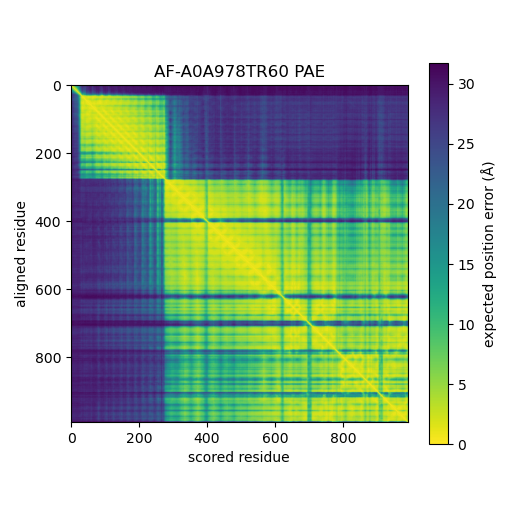1.00 92.88 767 THR A N 1
ATOM 6078 C CA . THR A 1 767 ? -25.179 -1.034 31.106 1.00 92.88 767 THR A CA 1
ATOM 6079 C C . THR A 1 767 ? -24.408 -0.768 29.817 1.00 92.88 767 THR A C 1
ATOM 6081 O O . THR A 1 767 ? -24.880 -0.029 28.954 1.00 92.88 767 THR A O 1
ATOM 6084 N N . LEU A 1 768 ? -23.220 -1.366 29.692 1.00 93.75 768 LEU A N 1
ATOM 6085 C CA . LEU A 1 768 ? -22.258 -1.042 28.636 1.00 93.75 768 LEU A CA 1
ATOM 6086 C C . LEU A 1 768 ? -22.290 -2.048 27.483 1.00 93.75 768 LEU A C 1
ATOM 6088 O O . LEU A 1 768 ? -22.303 -3.262 27.692 1.00 93.75 768 LEU A O 1
ATOM 6092 N N . ARG A 1 769 ? -22.233 -1.516 26.265 1.00 92.62 769 ARG A N 1
ATOM 6093 C CA . ARG A 1 769 ? -22.030 -2.229 24.997 1.00 92.62 769 ARG A CA 1
ATOM 6094 C C . ARG A 1 769 ? -20.890 -1.573 24.236 1.00 92.62 769 ARG A C 1
ATOM 6096 O O . ARG A 1 769 ? -20.620 -0.396 24.455 1.00 92.62 769 ARG A O 1
ATOM 6103 N N . PHE A 1 770 ? -20.254 -2.308 23.333 1.00 91.69 770 PHE A N 1
ATOM 6104 C CA . PHE A 1 770 ? -19.110 -1.811 22.574 1.00 91.69 770 PHE A CA 1
ATOM 6105 C C . PHE A 1 770 ? -19.298 -2.040 21.077 1.00 91.69 770 PHE A C 1
ATOM 6107 O O . PHE A 1 770 ? -19.800 -3.084 20.653 1.00 91.69 770 PHE A O 1
ATOM 6114 N N . SER A 1 771 ? -18.875 -1.065 20.276 1.00 90.12 771 SER A N 1
ATOM 6115 C CA . SER A 1 771 ? -18.814 -1.180 18.818 1.00 90.12 771 SER A CA 1
ATOM 6116 C C . SER A 1 771 ? -17.557 -0.489 18.295 1.00 90.12 771 SER A C 1
ATOM 6118 O O . SER A 1 771 ? -17.237 0.584 18.796 1.00 90.12 771 SER A O 1
ATOM 6120 N N . PRO A 1 772 ? -16.854 -1.044 17.292 1.00 88.56 772 PRO A N 1
ATOM 6121 C CA . PRO A 1 772 ? -15.702 -0.362 16.708 1.00 88.56 772 PRO A CA 1
ATOM 6122 C C . PRO A 1 772 ? -16.019 0.925 15.942 1.00 88.56 772 PRO A C 1
ATOM 6124 O O . PRO A 1 772 ? -15.178 1.812 15.862 1.00 88.56 772 PRO A O 1
ATOM 6127 N N . ALA A 1 773 ? -17.229 1.019 15.396 1.00 90.19 773 ALA A N 1
ATOM 6128 C CA . ALA A 1 773 ? -17.761 2.208 14.737 1.00 90.19 773 ALA A CA 1
ATOM 6129 C C . ALA A 1 773 ? -19.286 2.230 14.865 1.00 90.19 773 ALA A C 1
ATOM 6131 O O . ALA A 1 773 ? -19.917 1.178 15.060 1.00 90.19 773 ALA A O 1
ATOM 6132 N N . ILE A 1 774 ? -19.900 3.403 14.726 1.00 90.94 774 ILE A N 1
ATOM 6133 C CA . ILE A 1 774 ? -21.362 3.525 14.693 1.00 90.94 774 ILE A CA 1
ATOM 6134 C C . ILE A 1 774 ? -21.919 2.850 13.435 1.00 90.94 774 ILE A C 1
ATOM 6136 O O . ILE A 1 774 ? -22.928 2.146 13.518 1.00 90.94 774 ILE A O 1
ATOM 6140 N N . GLY A 1 775 ? -21.250 2.984 12.287 1.00 86.75 775 GLY A N 1
ATOM 6141 C CA . GLY A 1 775 ? -21.680 2.396 11.012 1.00 86.75 775 GLY A CA 1
ATOM 6142 C C . GLY A 1 775 ? -21.907 0.879 11.057 1.00 86.75 775 GLY A C 1
ATOM 6143 O O . GLY A 1 775 ? -22.830 0.371 10.418 1.00 86.75 775 GLY A O 1
ATOM 6144 N N . LEU A 1 776 ? -21.150 0.148 11.883 1.00 84.19 776 LEU A N 1
ATOM 6145 C CA . LEU A 1 776 ? -21.328 -1.299 12.076 1.00 84.19 776 LEU A CA 1
ATOM 6146 C C . LEU A 1 776 ? -22.654 -1.654 12.771 1.00 84.19 776 LEU A C 1
ATOM 6148 O O . LEU A 1 776 ? -23.194 -2.744 12.589 1.00 84.19 776 LEU A O 1
ATOM 6152 N N . LEU A 1 777 ? -23.237 -0.725 13.530 1.00 83.69 777 LEU A N 1
ATOM 6153 C CA . LEU A 1 777 ? -24.550 -0.911 14.146 1.00 83.69 777 LEU A CA 1
ATOM 6154 C C . LEU A 1 777 ? -25.687 -0.826 13.113 1.00 83.69 777 LEU A C 1
ATOM 6156 O O . LEU A 1 777 ? -26.801 -1.263 13.398 1.00 83.69 777 LEU A O 1
ATOM 6160 N N . ALA A 1 778 ? -25.457 -0.304 11.906 1.00 75.00 778 ALA A N 1
ATOM 6161 C CA . ALA A 1 778 ? -26.465 -0.349 10.844 1.00 75.00 778 ALA A CA 1
ATOM 6162 C C . ALA A 1 778 ? -26.568 -1.738 10.193 1.00 75.00 778 ALA A C 1
ATOM 6164 O O . ALA A 1 778 ? -27.634 -2.128 9.719 1.00 75.00 778 ALA A O 1
ATOM 6165 N N . THR A 1 779 ? -25.461 -2.481 10.151 1.00 63.94 779 THR A N 1
ATOM 6166 C CA . THR A 1 779 ? -25.316 -3.699 9.341 1.00 63.94 779 THR A CA 1
ATOM 6167 C C . THR A 1 779 ? -25.613 -4.984 10.108 1.00 63.94 779 THR A C 1
ATOM 6169 O O . THR A 1 779 ? -26.070 -5.950 9.499 1.00 63.94 779 THR A O 1
ATOM 6172 N N . VAL A 1 780 ? -25.425 -5.020 11.432 1.00 63.34 780 VAL A N 1
ATOM 6173 C CA . VAL A 1 780 ? -25.752 -6.205 12.246 1.00 63.34 780 VAL A CA 1
ATOM 6174 C C . VAL A 1 780 ? -27.270 -6.451 12.247 1.00 63.34 780 VAL A C 1
ATOM 6176 O O . VAL A 1 780 ? -28.021 -5.776 12.956 1.00 63.34 780 VAL A O 1
ATOM 6179 N N . GLN A 1 781 ? -27.725 -7.427 11.449 1.00 57.34 781 GLN A N 1
ATOM 6180 C CA . GLN A 1 781 ? -29.096 -7.942 11.482 1.00 57.34 781 GLN A CA 1
ATOM 6181 C C . GLN A 1 781 ? -29.317 -8.692 12.795 1.00 57.34 781 GLN A C 1
ATOM 6183 O O . GLN A 1 781 ? -28.743 -9.757 13.000 1.00 57.34 781 GLN A O 1
ATOM 6188 N N . SER A 1 782 ? -30.163 -8.157 13.669 1.00 57.94 782 SER A N 1
ATOM 6189 C CA . SER A 1 782 ? -30.550 -8.835 14.902 1.00 57.94 782 SER A CA 1
ATOM 6190 C C . SER A 1 782 ? -31.893 -9.532 14.753 1.00 57.94 782 SER A C 1
ATOM 6192 O O . SER A 1 782 ? -32.871 -8.949 14.264 1.00 57.94 782 SER A O 1
ATOM 6194 N N . SER A 1 783 ? -31.958 -10.795 15.181 1.00 60.31 783 SER A N 1
ATOM 6195 C CA . SER A 1 783 ? -33.235 -11.478 15.347 1.00 60.31 783 SER A CA 1
ATOM 6196 C C . SER A 1 783 ? -34.119 -10.688 16.315 1.00 60.31 783 SER A C 1
ATOM 6198 O O . SER A 1 783 ? -33.677 -10.225 17.369 1.00 60.31 783 SER A O 1
ATOM 6200 N N . ARG A 1 784 ? -35.400 -10.517 15.965 1.00 61.12 784 ARG A N 1
ATOM 6201 C CA . ARG A 1 784 ? -36.366 -9.846 16.849 1.00 61.12 784 ARG A CA 1
ATOM 6202 C C . ARG A 1 784 ? -36.745 -10.706 18.055 1.00 61.12 784 ARG A C 1
ATOM 6204 O O . ARG A 1 784 ? -37.240 -10.147 19.033 1.00 61.12 784 ARG A O 1
ATOM 6211 N N . ASP A 1 785 ? -36.508 -12.014 17.990 1.00 71.56 785 ASP A N 1
ATOM 6212 C CA . ASP A 1 785 ? -36.886 -12.952 19.041 1.0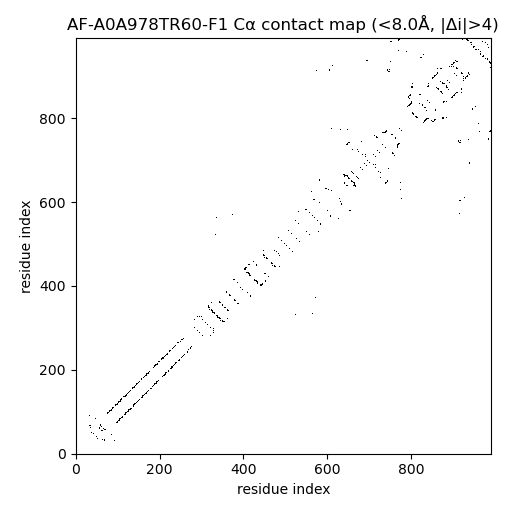0 71.56 785 ASP A CA 1
ATOM 6213 C C . ASP A 1 785 ? -35.849 -12.959 20.172 1.00 71.56 785 ASP A C 1
ATOM 6215 O O . ASP A 1 785 ? -34.654 -12.991 19.896 1.00 71.56 785 ASP A O 1
ATOM 6219 N N . PRO A 1 786 ? -36.245 -12.950 21.455 1.00 76.44 786 PRO A N 1
ATOM 6220 C CA . PRO A 1 786 ? -35.301 -13.012 22.572 1.00 76.44 786 PRO A CA 1
ATOM 6221 C C . PRO A 1 786 ? -34.547 -14.351 22.599 1.00 76.44 786 PRO A C 1
ATOM 6223 O O . PRO A 1 786 ? -35.121 -15.389 22.272 1.00 76.44 786 PRO A O 1
ATOM 6226 N N . LEU A 1 787 ? -33.266 -14.334 22.984 1.00 81.62 787 LEU A N 1
ATOM 6227 C CA . LEU A 1 787 ? -32.452 -15.543 23.168 1.00 81.62 787 LEU A CA 1
ATOM 6228 C C . LEU A 1 787 ? -32.983 -16.362 24.351 1.00 81.62 787 LEU A C 1
ATOM 6230 O O . LEU A 1 787 ? -33.098 -15.832 25.458 1.00 81.62 787 LEU A O 1
ATOM 6234 N N . ARG A 1 788 ? -33.317 -17.639 24.132 1.00 82.50 788 ARG A N 1
ATOM 6235 C CA . ARG A 1 788 ? -33.913 -18.503 25.166 1.00 82.50 788 ARG A CA 1
ATOM 6236 C C . ARG A 1 788 ? -32.939 -19.565 25.661 1.00 82.50 788 ARG A C 1
ATOM 6238 O O . ARG A 1 788 ? -32.808 -20.649 25.085 1.00 82.50 788 ARG A O 1
ATOM 6245 N N . ILE A 1 789 ? -32.309 -19.269 26.793 1.00 83.31 789 ILE A N 1
ATOM 6246 C CA . ILE A 1 789 ? -31.356 -20.167 27.445 1.00 83.31 789 ILE A CA 1
ATOM 6247 C C . ILE A 1 789 ? -32.005 -21.505 27.839 1.00 83.31 789 ILE A C 1
ATOM 6249 O O . ILE A 1 789 ? -33.110 -21.538 28.379 1.00 83.31 789 ILE A O 1
ATOM 6253 N N . GLY A 1 790 ? -31.309 -22.610 27.550 1.00 76.94 790 GLY A N 1
ATOM 6254 C CA . GLY A 1 790 ? -31.732 -23.984 27.852 1.00 76.94 790 GLY A CA 1
ATOM 6255 C C . GLY A 1 790 ? -32.653 -24.629 26.807 1.00 76.94 790 GLY A C 1
ATOM 6256 O O . GLY A 1 790 ? -32.863 -25.839 26.853 1.00 76.94 790 GLY A O 1
ATOM 6257 N N . SER A 1 791 ? -33.186 -23.849 25.857 1.00 79.88 791 SER A N 1
ATOM 6258 C CA . SER A 1 791 ? -34.014 -24.359 24.747 1.00 79.88 791 SER A CA 1
ATOM 6259 C C . SER A 1 791 ? -33.330 -24.309 23.382 1.00 79.88 791 SER A C 1
ATOM 6261 O O . SER A 1 791 ? -33.727 -25.032 22.472 1.00 79.88 791 SER A O 1
ATOM 6263 N N . GLU A 1 792 ? -32.316 -23.460 23.237 1.00 84.62 792 GLU A N 1
ATOM 6264 C CA . GLU A 1 792 ? -31.538 -23.339 22.009 1.00 84.62 792 GLU A CA 1
ATOM 6265 C C . GLU A 1 792 ? -30.298 -24.238 22.067 1.00 84.62 792 GLU A C 1
ATOM 6267 O O . GLU A 1 792 ? -29.728 -24.454 23.137 1.00 84.62 792 GLU A O 1
ATOM 6272 N N . ALA A 1 793 ? -29.881 -24.767 20.914 1.00 91.44 793 ALA A N 1
ATOM 6273 C CA . ALA A 1 793 ? -28.679 -25.587 20.828 1.00 91.44 793 ALA A CA 1
ATOM 6274 C C . ALA A 1 793 ? -27.442 -24.755 21.198 1.00 91.44 793 ALA A C 1
ATOM 6276 O O . ALA A 1 793 ? -27.266 -23.640 20.693 1.00 91.44 793 ALA A O 1
ATOM 6277 N N . ALA A 1 794 ? -26.587 -25.313 22.056 1.00 95.25 794 ALA A N 1
ATOM 6278 C CA . ALA A 1 794 ? -25.380 -24.659 22.533 1.00 95.25 794 ALA A CA 1
ATOM 6279 C C . ALA A 1 794 ? -24.145 -25.554 22.380 1.00 95.25 794 ALA A C 1
ATOM 6281 O O . ALA A 1 794 ? -24.218 -26.765 22.580 1.00 95.25 794 ALA A O 1
ATOM 6282 N N . LEU A 1 795 ? -23.012 -24.930 22.062 1.00 96.81 795 LEU A N 1
ATOM 6283 C CA . LEU A 1 795 ? -21.682 -25.530 22.063 1.00 96.81 795 LEU A CA 1
ATOM 6284 C C . LEU A 1 795 ? -20.904 -24.989 23.261 1.00 96.81 795 LEU A C 1
ATOM 6286 O O . LEU A 1 795 ? -20.835 -23.777 23.459 1.00 96.81 795 LEU A O 1
ATOM 6290 N N . ILE A 1 796 ? -20.287 -25.874 24.037 1.00 97.06 796 ILE A N 1
ATOM 6291 C CA . ILE A 1 796 ? -19.422 -25.497 25.156 1.00 97.06 796 ILE A CA 1
ATOM 6292 C C . ILE A 1 796 ? -18.098 -26.226 24.980 1.00 97.06 796 ILE A C 1
ATOM 6294 O O . ILE A 1 796 ? -18.083 -27.445 24.842 1.00 97.06 796 ILE A O 1
ATOM 6298 N N . VAL A 1 797 ? -17.000 -25.482 24.993 1.00 96.38 797 VAL A N 1
ATOM 6299 C CA . VAL A 1 797 ? -15.637 -26.013 24.965 1.00 96.38 797 VAL A CA 1
ATOM 6300 C C . VAL A 1 797 ? -14.944 -25.583 26.247 1.00 96.38 797 VAL A C 1
ATOM 6302 O O . VAL A 1 797 ? -14.963 -24.397 26.570 1.00 96.38 797 VAL A O 1
ATOM 6305 N N . GLY A 1 798 ? -14.336 -26.522 26.967 1.00 93.25 798 GLY A N 1
ATOM 6306 C CA . GLY A 1 798 ? -13.617 -26.235 28.207 1.00 93.25 798 GLY A CA 1
ATOM 6307 C C . GLY A 1 798 ? -12.360 -27.073 28.340 1.00 93.25 798 GLY A C 1
ATOM 6308 O O . GLY A 1 798 ? -12.441 -28.292 28.276 1.00 93.25 798 GLY A O 1
ATOM 6309 N N . ASN A 1 799 ? -11.212 -26.434 28.561 1.00 91.31 799 ASN A N 1
ATOM 6310 C CA . ASN A 1 799 ? -9.926 -27.111 28.782 1.00 91.31 799 ASN A CA 1
ATOM 6311 C C . ASN A 1 799 ? -9.646 -28.285 27.808 1.00 91.31 799 ASN A C 1
ATOM 6313 O O . ASN A 1 799 ? -9.611 -29.448 28.233 1.00 91.31 799 ASN A O 1
ATOM 6317 N N . PRO A 1 800 ? -9.483 -28.022 26.498 1.00 94.75 800 PRO A N 1
ATOM 6318 C CA . PRO A 1 800 ? -8.996 -29.026 25.555 1.00 94.75 800 PRO A CA 1
ATOM 6319 C C . PRO A 1 800 ? -7.640 -29.594 25.988 1.00 94.75 800 PRO A C 1
ATOM 6321 O O . PRO A 1 800 ? -6.909 -28.968 26.760 1.00 94.75 800 PRO A O 1
ATOM 6324 N N . THR A 1 801 ? -7.254 -30.749 25.443 1.00 95.25 801 THR A N 1
ATOM 6325 C CA . THR A 1 801 ? -5.844 -31.158 25.500 1.00 95.25 801 THR A CA 1
ATOM 6326 C C . THR A 1 801 ? -5.019 -30.113 24.751 1.00 95.25 801 THR A C 1
ATOM 6328 O O . THR A 1 801 ? -5.224 -29.916 23.557 1.00 95.25 801 THR A O 1
ATOM 6331 N N . MET A 1 802 ? -4.145 -29.396 25.456 1.00 91.75 802 MET A N 1
ATOM 6332 C CA . MET A 1 802 ? -3.519 -28.191 24.913 1.00 91.75 802 MET A CA 1
ATOM 6333 C C . MET A 1 802 ? -2.473 -28.507 23.832 1.00 91.75 802 MET A C 1
ATOM 6335 O O . MET A 1 802 ? -1.626 -29.373 24.067 1.00 91.75 802 MET A O 1
ATOM 6339 N N . PRO A 1 803 ? -2.507 -27.813 22.678 1.00 92.38 803 PRO A N 1
ATOM 6340 C CA . PRO A 1 803 ? -1.469 -27.913 21.658 1.00 92.38 803 PRO A CA 1
ATOM 6341 C C . PRO A 1 803 ? -0.192 -27.176 22.089 1.00 92.38 803 PRO A C 1
ATOM 6343 O O . PRO A 1 803 ? -0.198 -26.378 23.036 1.00 92.38 803 PRO A O 1
ATOM 6346 N N . ASP A 1 804 ? 0.900 -27.429 21.370 1.00 88.81 804 ASP A N 1
ATOM 6347 C CA . ASP A 1 804 ? 2.156 -26.697 21.535 1.00 88.81 804 ASP A CA 1
ATOM 6348 C C . ASP A 1 804 ? 2.019 -25.259 21.021 1.00 88.81 804 ASP A C 1
ATOM 6350 O O . ASP A 1 804 ? 1.454 -25.014 19.954 1.00 88.81 804 ASP A O 1
ATOM 6354 N N . ASP A 1 805 ? 2.543 -24.299 21.783 1.00 82.19 805 ASP A N 1
ATOM 6355 C CA . ASP A 1 805 ? 2.643 -22.898 21.383 1.00 82.19 805 ASP A CA 1
ATOM 6356 C C . ASP A 1 805 ? 3.545 -22.795 20.136 1.00 82.19 805 ASP A C 1
ATOM 6358 O O . ASP A 1 805 ? 4.727 -23.142 20.221 1.00 82.19 805 ASP A O 1
ATOM 6362 N N . PRO A 1 806 ? 3.042 -22.298 18.988 1.00 75.88 806 PRO A N 1
ATOM 6363 C CA . PRO A 1 806 ? 3.821 -22.209 17.755 1.00 75.88 806 PRO A CA 1
ATOM 6364 C C . PRO A 1 806 ? 5.092 -21.366 17.889 1.00 75.88 806 PRO A C 1
ATOM 6366 O O . PRO A 1 806 ? 6.063 -21.608 17.174 1.00 75.88 806 PRO A O 1
ATOM 6369 N N . ALA A 1 807 ? 5.098 -20.376 18.787 1.00 73.12 807 ALA A N 1
ATOM 6370 C CA . ALA A 1 807 ? 6.226 -19.471 18.967 1.00 73.12 807 ALA A CA 1
ATOM 6371 C C . ALA A 1 807 ? 7.346 -20.089 19.813 1.00 73.12 807 ALA A C 1
ATOM 6373 O O . ALA A 1 807 ? 8.518 -19.758 19.629 1.00 73.12 807 ALA A O 1
ATOM 6374 N N . THR A 1 808 ? 7.004 -20.964 20.763 1.00 79.06 808 THR A N 1
ATOM 6375 C CA . THR A 1 808 ? 7.969 -21.510 21.734 1.00 79.06 808 THR A CA 1
ATOM 6376 C C . THR A 1 808 ? 8.211 -23.011 21.590 1.00 79.06 808 THR A C 1
ATOM 6378 O O . THR A 1 808 ? 9.214 -23.510 22.101 1.00 79.06 808 THR A O 1
ATOM 6381 N N . GLY A 1 809 ? 7.330 -23.734 20.895 1.00 81.75 809 GLY A N 1
ATOM 6382 C CA . GLY A 1 809 ? 7.350 -25.192 20.774 1.00 81.75 809 GLY A CA 1
ATOM 6383 C C . GLY A 1 809 ? 7.050 -25.925 22.086 1.00 81.75 809 GLY A C 1
ATOM 6384 O O . GLY A 1 809 ? 7.381 -27.101 22.213 1.00 81.75 809 GLY A O 1
ATOM 6385 N N . VAL A 1 810 ? 6.491 -25.232 23.084 1.00 84.75 810 VAL A N 1
ATOM 6386 C CA . VAL A 1 810 ? 6.160 -25.781 24.407 1.00 84.75 810 VAL A CA 1
ATOM 6387 C C . VAL A 1 810 ? 4.637 -25.889 24.544 1.00 84.75 810 VAL A C 1
ATOM 6389 O O . VAL A 1 810 ? 3.951 -24.948 24.143 1.00 84.75 810 VAL A O 1
ATOM 6392 N N . PRO A 1 811 ? 4.093 -26.963 25.152 1.00 81.94 811 PRO A N 1
ATOM 6393 C CA . PRO A 1 811 ? 2.659 -27.092 25.397 1.00 81.94 811 PRO A CA 1
ATOM 6394 C C . PRO A 1 811 ? 2.071 -25.865 26.093 1.00 81.94 811 PRO A C 1
ATOM 6396 O O . PRO A 1 811 ? 2.610 -25.398 27.106 1.00 81.94 811 PRO A O 1
ATOM 6399 N N . LEU A 1 812 ? 0.936 -25.370 25.592 1.00 84.31 812 LEU A N 1
ATOM 6400 C CA . LEU A 1 812 ? 0.200 -24.314 26.280 1.00 84.31 812 LEU A CA 1
ATOM 6401 C C . LEU A 1 812 ? -0.246 -24.793 27.679 1.00 84.31 812 LEU A C 1
ATOM 6403 O O . LEU A 1 812 ? -0.582 -25.969 27.859 1.00 84.31 812 LEU A O 1
ATOM 6407 N N . PRO A 1 813 ? -0.285 -23.906 28.693 1.00 83.62 813 PRO A N 1
ATOM 6408 C CA . PRO A 1 813 ? -0.680 -24.293 30.044 1.00 83.62 813 PRO A CA 1
ATOM 6409 C C . PRO A 1 813 ? -2.106 -24.856 30.098 1.00 83.62 813 PRO A C 1
ATOM 6411 O O . PRO A 1 813 ? -3.028 -24.274 29.531 1.00 83.62 813 PRO A O 1
ATOM 6414 N N . THR A 1 814 ? -2.313 -25.946 30.836 1.00 85.19 814 THR A N 1
ATOM 6415 C CA . THR A 1 814 ? -3.653 -26.510 31.078 1.00 85.19 814 THR A CA 1
ATOM 6416 C C . THR A 1 814 ? -4.525 -25.560 31.902 1.00 85.19 814 THR A C 1
ATOM 6418 O O . THR A 1 814 ? -4.037 -24.982 32.875 1.00 85.19 814 THR A O 1
ATOM 6421 N N . LEU A 1 815 ? -5.819 -25.470 31.587 1.00 81.69 815 LEU A N 1
ATOM 6422 C CA . LEU A 1 815 ? -6.769 -24.535 32.203 1.00 81.69 815 LEU A CA 1
ATOM 6423 C C . LEU A 1 815 ? -7.810 -25.279 33.053 1.00 81.69 815 LEU A C 1
ATOM 6425 O O . LEU A 1 815 ? -8.949 -25.497 32.638 1.00 81.69 815 LEU A O 1
ATOM 6429 N N . LEU A 1 816 ? -7.432 -25.702 34.262 1.00 83.25 816 LEU A N 1
ATOM 6430 C CA . LEU A 1 816 ? -8.334 -26.474 35.129 1.00 83.25 816 LEU A CA 1
ATOM 6431 C C . LEU A 1 816 ? -9.599 -25.695 35.524 1.00 83.25 816 LEU A C 1
ATOM 6433 O O . LEU A 1 816 ? -10.663 -26.303 35.646 1.00 83.25 816 LEU A O 1
ATOM 6437 N N . GLY A 1 817 ? -9.518 -24.371 35.691 1.00 82.06 817 GLY A N 1
ATOM 6438 C CA . GLY A 1 817 ? -10.695 -23.545 35.956 1.00 82.06 817 GLY A CA 1
ATOM 6439 C C . GLY A 1 817 ? -11.651 -23.492 34.772 1.00 82.06 817 GLY A C 1
ATOM 6440 O O . GLY A 1 817 ? -12.854 -23.653 34.956 1.00 82.06 817 GLY A O 1
ATOM 6441 N N . ALA A 1 818 ? -11.124 -23.397 33.550 1.00 86.56 818 ALA A N 1
ATOM 6442 C CA . ALA A 1 818 ? -11.928 -23.431 32.330 1.00 86.56 818 ALA A CA 1
ATOM 6443 C C . ALA A 1 818 ? -12.716 -24.747 32.179 1.00 86.56 818 ALA A C 1
ATOM 6445 O O . ALA A 1 818 ? -13.847 -24.764 31.690 1.00 86.56 818 ALA A O 1
ATOM 6446 N N . GLN A 1 819 ? -12.154 -25.864 32.659 1.00 90.06 819 GLN A N 1
ATOM 6447 C CA . GLN A 1 819 ? -12.880 -27.131 32.737 1.00 90.06 819 GLN A CA 1
ATOM 6448 C C . GLN A 1 819 ? -14.063 -27.051 33.710 1.00 90.06 819 GLN A C 1
ATOM 6450 O O . GLN A 1 819 ? -15.161 -27.509 33.395 1.00 90.06 819 GLN A O 1
ATOM 6455 N N . GLN A 1 820 ? -13.844 -26.485 34.899 1.00 89.19 820 GLN A N 1
ATOM 6456 C CA . GLN A 1 820 ? -14.884 -26.328 35.920 1.00 89.19 820 GLN A CA 1
ATOM 6457 C C . GLN A 1 820 ? -15.987 -25.373 35.457 1.00 89.19 820 GLN A C 1
ATOM 6459 O O . GLN A 1 820 ? -17.165 -25.659 35.658 1.00 89.19 820 GLN A O 1
ATOM 6464 N N . GLU A 1 821 ? -15.612 -24.284 34.791 1.00 91.31 821 GLU A N 1
ATOM 6465 C CA . GLU A 1 821 ? -16.516 -23.328 34.160 1.00 91.31 821 GLU A CA 1
ATOM 6466 C C . GLU A 1 821 ? -17.426 -24.010 33.130 1.00 91.31 821 GLU A C 1
ATOM 6468 O O . GLU A 1 821 ? -18.652 -23.931 33.238 1.00 91.31 821 GLU A O 1
ATOM 6473 N N . ALA A 1 822 ? -16.850 -24.766 32.189 1.00 93.56 822 ALA A N 1
ATOM 6474 C CA . ALA A 1 822 ? -17.622 -25.493 31.185 1.00 93.56 822 ALA A CA 1
ATOM 6475 C C . ALA A 1 822 ? -18.599 -26.504 31.814 1.00 93.56 822 ALA A C 1
ATOM 6477 O O . ALA A 1 822 ? -19.759 -26.589 31.401 1.00 93.56 822 ALA A O 1
ATOM 6478 N N . ILE A 1 823 ? -18.163 -27.230 32.851 1.00 93.50 823 ILE A N 1
ATOM 6479 C CA . ILE A 1 823 ? -19.012 -28.167 33.603 1.00 93.50 823 ILE A CA 1
ATOM 6480 C C . ILE A 1 823 ? -20.146 -27.432 34.336 1.00 93.50 823 ILE A C 1
ATOM 6482 O O . ILE A 1 823 ? -21.267 -27.938 34.385 1.00 93.50 823 ILE A O 1
ATOM 6486 N N . ALA A 1 824 ? -19.889 -26.246 34.894 1.00 92.75 824 ALA A N 1
ATOM 6487 C CA . ALA A 1 824 ? -20.887 -25.461 35.619 1.00 92.75 824 ALA A CA 1
ATOM 6488 C C . ALA A 1 824 ? -21.951 -24.844 34.693 1.00 92.75 824 ALA A C 1
ATOM 6490 O O . ALA A 1 824 ? -23.121 -24.743 35.073 1.00 92.75 824 ALA A O 1
ATOM 6491 N N . ILE A 1 825 ? -21.564 -24.457 33.475 1.00 94.44 825 ILE A N 1
ATOM 6492 C CA . ILE A 1 825 ? -22.446 -23.826 32.482 1.00 94.44 825 ILE A CA 1
ATOM 6493 C C . ILE A 1 825 ? -23.286 -24.861 31.722 1.00 94.44 825 ILE A C 1
ATOM 6495 O O . ILE A 1 825 ? -24.435 -24.581 31.375 1.00 94.44 825 ILE A O 1
ATOM 6499 N N . ALA A 1 826 ? -22.757 -26.066 31.497 1.00 94.88 826 ALA A N 1
ATOM 6500 C CA . ALA A 1 826 ? -23.416 -27.124 30.728 1.00 94.88 826 ALA A CA 1
ATOM 6501 C C . ALA A 1 826 ? -24.885 -27.405 31.122 1.00 94.88 826 ALA A C 1
ATOM 6503 O O . ALA A 1 826 ? -25.747 -27.392 30.235 1.00 94.88 826 ALA A O 1
ATOM 6504 N N . PRO A 1 827 ? -25.239 -27.551 32.416 1.00 94.44 827 PRO A N 1
ATOM 6505 C CA . PRO A 1 827 ? -26.630 -27.730 32.833 1.00 94.44 827 PRO A CA 1
ATOM 6506 C C . PRO A 1 827 ? -27.531 -26.519 32.554 1.00 94.44 827 PRO A C 1
ATOM 6508 O O . PRO A 1 827 ? -28.727 -26.694 32.336 1.00 94.44 827 PRO A O 1
ATOM 6511 N N . LEU A 1 828 ? -26.988 -25.294 32.557 1.00 93.75 828 LEU A N 1
ATOM 6512 C CA . LEU A 1 828 ? -27.758 -24.069 32.299 1.00 93.75 828 LEU A CA 1
ATOM 6513 C C . LEU A 1 828 ? -28.154 -23.948 30.824 1.00 93.75 828 LEU A C 1
ATOM 6515 O O . LEU A 1 828 ? -29.225 -23.422 30.519 1.00 93.75 828 LEU A O 1
ATOM 6519 N N . LEU A 1 829 ? -27.293 -24.434 29.927 1.00 93.44 829 LEU A N 1
ATOM 6520 C CA . LEU A 1 829 ? -27.499 -24.398 28.478 1.00 93.44 829 LEU A CA 1
ATOM 6521 C C . LEU A 1 829 ? -28.105 -25.688 27.911 1.00 93.44 829 LEU A C 1
ATOM 6523 O O . LEU A 1 829 ? -28.414 -25.722 26.725 1.00 93.44 829 LEU A O 1
ATOM 6527 N N . ASN A 1 830 ? -28.298 -26.723 28.736 1.00 93.25 830 ASN A N 1
ATOM 6528 C CA . ASN A 1 830 ? -28.746 -28.051 28.303 1.00 93.25 830 ASN A CA 1
ATOM 6529 C C . ASN A 1 830 ? -27.848 -28.645 27.193 1.00 93.25 830 ASN A C 1
ATOM 6531 O O . ASN A 1 830 ? -28.331 -29.171 26.190 1.00 93.25 830 ASN A O 1
ATOM 6535 N N . ALA A 1 831 ? -26.529 -28.540 27.373 1.00 94.00 831 ALA A N 1
ATOM 6536 C CA . ALA A 1 831 ? -25.522 -29.000 26.417 1.00 94.00 831 ALA A CA 1
ATOM 6537 C C . ALA A 1 831 ? -24.477 -29.899 27.088 1.00 94.00 831 ALA A C 1
ATOM 6539 O O . ALA A 1 831 ? -24.259 -29.819 28.296 1.00 94.00 831 ALA A O 1
ATOM 6540 N N . GLN A 1 832 ? -23.824 -30.755 26.299 1.00 94.69 832 GLN A N 1
ATOM 6541 C CA . GLN A 1 832 ? -22.663 -31.528 26.746 1.00 94.69 832 GLN A CA 1
ATOM 6542 C C . GLN A 1 832 ? -21.384 -30.751 26.405 1.00 94.69 832 GLN A C 1
ATOM 6544 O O . GLN A 1 832 ? -21.225 -30.362 25.245 1.00 94.69 832 GLN A O 1
ATOM 6549 N N . PRO A 1 833 ? -20.491 -30.487 27.375 1.00 96.19 833 PRO A N 1
ATOM 6550 C CA . PRO A 1 833 ? -19.264 -29.753 27.110 1.00 96.19 833 PRO A CA 1
ATOM 6551 C C . PRO A 1 833 ? -18.219 -30.657 26.445 1.00 96.19 833 PRO A C 1
ATOM 6553 O O . PRO A 1 833 ? -18.013 -31.789 26.875 1.00 96.19 833 PRO A O 1
ATOM 6556 N N . LEU A 1 834 ? -17.525 -30.137 25.433 1.00 97.56 834 LEU A N 1
ATOM 6557 C CA . LEU A 1 834 ? -16.339 -30.760 24.850 1.00 97.56 834 LEU A CA 1
ATOM 6558 C C . LEU A 1 834 ? -15.119 -30.408 25.711 1.00 97.56 834 LEU A C 1
ATOM 6560 O O . LEU A 1 834 ? -14.774 -29.231 25.845 1.00 97.56 834 LEU A O 1
ATOM 6564 N N . ILE A 1 835 ? -14.483 -31.420 26.304 1.00 95.75 835 ILE A N 1
ATOM 6565 C CA . ILE A 1 835 ? -13.381 -31.264 27.267 1.00 95.75 835 ILE A CA 1
ATOM 6566 C C . ILE A 1 835 ? -12.255 -32.248 26.942 1.00 95.75 835 ILE A C 1
ATOM 6568 O O . ILE A 1 835 ? -12.508 -33.361 26.476 1.00 95.75 835 ILE A O 1
ATOM 6572 N N . GLY A 1 836 ? -11.004 -31.864 27.219 1.00 95.50 836 GLY A N 1
ATOM 6573 C CA . GLY A 1 836 ? -9.846 -32.731 27.008 1.00 95.50 836 GLY A CA 1
ATOM 6574 C C . GLY A 1 836 ? -9.760 -33.177 25.552 1.00 95.50 836 GLY A C 1
ATOM 6575 O O . GLY A 1 836 ? -9.967 -32.366 24.655 1.00 95.50 836 GLY A O 1
ATOM 6576 N N . ALA A 1 837 ? -9.517 -34.469 25.319 1.00 95.56 837 ALA A N 1
ATOM 6577 C CA . ALA A 1 837 ? -9.279 -35.018 23.984 1.00 95.56 837 ALA A CA 1
ATOM 6578 C C . ALA A 1 837 ? -10.482 -34.931 23.018 1.00 95.56 837 ALA A C 1
ATOM 6580 O O . ALA A 1 837 ? -10.311 -35.094 21.813 1.00 95.56 837 ALA A O 1
ATOM 6581 N N . GLU A 1 838 ? -11.696 -34.687 23.520 1.00 95.75 838 GLU A N 1
ATOM 6582 C CA . GLU A 1 838 ? -12.906 -34.591 22.691 1.00 95.75 838 GLU A CA 1
ATOM 6583 C C . GLU A 1 838 ? -13.055 -33.218 22.016 1.00 95.75 838 GLU A C 1
ATOM 6585 O O . GLU A 1 838 ? -13.761 -33.082 21.015 1.00 95.75 838 GLU A O 1
ATOM 6590 N N . ALA A 1 839 ? -12.375 -32.192 22.533 1.00 96.44 839 ALA A N 1
ATOM 6591 C CA . ALA A 1 839 ? -12.459 -30.818 22.048 1.00 96.44 839 ALA A CA 1
ATOM 6592 C C . ALA A 1 839 ? -11.555 -30.569 20.829 1.00 96.44 839 ALA A C 1
ATOM 6594 O O . ALA A 1 839 ? -10.723 -29.664 20.841 1.00 96.44 839 ALA A O 1
ATOM 6595 N N . THR A 1 840 ? -11.698 -31.376 19.776 1.00 96.81 840 THR A N 1
ATOM 6596 C CA . THR A 1 840 ? -10.924 -31.247 18.528 1.00 96.81 840 THR A CA 1
ATOM 6597 C C . THR A 1 840 ? -11.487 -30.163 17.608 1.00 96.81 840 THR A C 1
ATOM 6599 O O . THR A 1 840 ? -12.671 -29.808 17.676 1.00 96.81 840 THR A O 1
ATOM 6602 N N . LYS A 1 841 ? -10.662 -29.667 16.674 1.00 95.12 841 LYS A N 1
ATOM 6603 C CA . LYS A 1 841 ? -11.102 -28.694 15.661 1.00 95.12 841 LYS A CA 1
ATOM 6604 C C . LYS A 1 841 ? -12.283 -29.203 14.831 1.00 95.12 841 LYS A C 1
ATOM 6606 O O . LYS A 1 841 ? -13.231 -28.455 14.584 1.00 95.12 841 LYS A O 1
ATOM 6611 N N . ALA A 1 842 ? -12.256 -30.476 14.438 1.00 93.69 842 ALA A N 1
ATOM 6612 C CA . ALA A 1 842 ? -13.340 -31.108 13.690 1.00 93.69 842 ALA A CA 1
ATOM 6613 C C . ALA A 1 842 ? -14.654 -31.151 14.493 1.00 93.69 842 ALA A C 1
ATOM 6615 O O . ALA A 1 842 ? -15.702 -30.754 13.975 1.00 93.69 842 ALA A O 1
ATOM 6616 N N . ALA A 1 843 ? -14.598 -31.561 15.767 1.00 94.94 843 ALA A N 1
ATOM 6617 C CA . ALA A 1 843 ? -15.771 -31.618 16.639 1.00 94.94 843 ALA A CA 1
ATOM 6618 C C . ALA A 1 843 ? -16.401 -30.229 16.824 1.00 94.94 843 ALA A C 1
ATOM 6620 O O . ALA A 1 843 ? -17.608 -30.068 16.631 1.00 94.94 843 ALA A O 1
ATOM 6621 N N . VAL A 1 844 ? -15.578 -29.212 17.094 1.00 95.50 844 VAL A N 1
ATOM 6622 C CA . VAL A 1 844 ? -16.023 -27.820 17.241 1.00 95.50 844 VAL A CA 1
ATOM 6623 C C . VAL A 1 844 ? -16.667 -27.297 15.958 1.00 95.50 844 VAL A C 1
ATOM 6625 O O . VAL A 1 844 ? -17.809 -26.838 16.002 1.00 95.50 844 VAL A O 1
ATOM 6628 N N . LYS A 1 845 ? -15.993 -27.402 14.801 1.00 93.25 845 LYS A N 1
ATOM 6629 C CA . LYS A 1 845 ? -16.529 -26.902 13.520 1.00 93.25 845 LYS A CA 1
ATOM 6630 C C . LYS A 1 845 ? -17.855 -27.566 13.141 1.00 93.25 845 LYS A C 1
ATOM 6632 O O . LYS A 1 845 ? -18.736 -26.885 12.620 1.00 93.25 845 LYS A O 1
ATOM 6637 N N . SER A 1 846 ? -18.015 -28.861 13.429 1.00 91.50 846 SER A N 1
ATOM 6638 C CA . SER A 1 846 ? -19.241 -29.605 13.109 1.00 91.50 846 SER A CA 1
ATOM 6639 C C . SER A 1 846 ? -20.482 -29.101 13.857 1.00 91.50 846 SER A C 1
ATOM 6641 O O . SER A 1 846 ? -21.586 -29.179 13.324 1.00 91.50 846 SER A O 1
ATOM 6643 N N . GLN A 1 847 ? -20.309 -28.552 15.065 1.00 93.56 847 GLN A N 1
ATOM 6644 C CA . GLN A 1 847 ? -21.407 -28.038 15.891 1.00 93.56 847 GLN A CA 1
ATOM 6645 C C . GLN A 1 847 ? -21.590 -26.523 15.743 1.00 93.56 847 GLN A C 1
ATOM 6647 O O . GLN A 1 847 ? -22.717 -26.031 15.721 1.00 93.56 847 GLN A O 1
ATOM 6652 N N . LEU A 1 848 ? -20.489 -25.775 15.613 1.00 92.31 848 LEU A N 1
ATOM 6653 C CA . LEU A 1 848 ? -20.473 -24.311 15.670 1.00 92.31 848 LEU A CA 1
ATOM 6654 C C . LEU A 1 848 ? -21.401 -23.642 14.635 1.00 92.31 848 LEU A C 1
ATOM 6656 O O . LEU A 1 848 ? -21.969 -22.589 14.917 1.00 92.31 848 LEU A O 1
ATOM 6660 N N . GLY A 1 849 ? -21.595 -24.253 13.461 1.00 88.25 849 GLY A N 1
ATOM 6661 C CA . GLY A 1 849 ? -22.484 -23.731 12.413 1.00 88.25 849 GLY A CA 1
ATOM 6662 C C . GLY A 1 849 ? -23.987 -23.809 12.723 1.00 88.25 849 GLY A C 1
ATOM 6663 O O . GLY A 1 849 ? -24.772 -23.082 12.114 1.00 88.25 849 GLY A O 1
ATOM 6664 N N . GLU A 1 850 ? -24.397 -24.656 13.671 1.00 89.06 850 GLU A N 1
ATOM 6665 C CA . GLU A 1 850 ? -25.811 -24.969 13.940 1.00 89.06 850 GLU A CA 1
ATOM 6666 C C . GLU A 1 850 ? -26.297 -24.516 15.323 1.00 89.06 850 GLU A C 1
ATOM 6668 O O . GLU A 1 850 ? -27.498 -24.539 15.598 1.00 89.06 850 GLU A O 1
ATOM 6673 N N . VAL A 1 851 ? -25.389 -24.078 16.195 1.00 93.88 851 VAL A N 1
ATOM 6674 C CA . VAL A 1 851 ? -25.733 -23.608 17.541 1.00 93.88 851 VAL A CA 1
ATOM 6675 C C . VAL A 1 851 ? -26.116 -22.134 17.548 1.00 93.88 851 VAL A C 1
ATOM 6677 O O . VAL A 1 851 ? -25.612 -21.330 16.764 1.00 93.88 851 VAL A O 1
ATOM 6680 N N . ALA A 1 852 ? -26.981 -21.763 18.488 1.00 92.38 852 ALA A N 1
ATOM 6681 C CA . ALA A 1 852 ? -27.296 -20.366 18.754 1.00 92.38 852 ALA A CA 1
ATOM 6682 C C . ALA A 1 852 ? -26.364 -19.747 19.805 1.00 92.38 852 ALA A C 1
ATOM 6684 O O . ALA A 1 852 ? -26.221 -18.526 19.862 1.00 92.38 852 ALA A O 1
ATOM 6685 N N . ILE A 1 853 ? -25.728 -20.573 20.636 1.00 94.50 853 ILE A N 1
ATOM 6686 C CA . ILE A 1 853 ? -24.810 -20.135 21.688 1.00 94.50 853 ILE A CA 1
ATOM 6687 C C . ILE A 1 853 ? -23.530 -20.955 21.575 1.00 94.50 853 ILE A C 1
ATOM 6689 O O . ILE A 1 853 ? -23.589 -22.181 21.547 1.00 94.50 853 ILE A O 1
ATOM 6693 N N . ALA A 1 854 ? -22.376 -20.298 21.539 1.00 95.75 854 ALA A N 1
ATOM 6694 C CA . ALA A 1 854 ? -21.092 -20.968 21.695 1.00 95.75 854 ALA A CA 1
ATOM 6695 C C . ALA A 1 854 ? -20.310 -20.342 22.849 1.00 95.75 854 ALA A C 1
ATOM 6697 O O . ALA A 1 854 ? -20.212 -19.121 22.953 1.00 95.75 854 ALA A O 1
ATOM 6698 N N . HIS A 1 855 ? -19.750 -21.175 23.716 1.00 95.69 855 HIS A N 1
ATOM 6699 C CA . HIS A 1 855 ? -18.924 -20.757 24.837 1.00 95.69 855 HIS A CA 1
ATOM 6700 C C . HIS A 1 855 ? -17.570 -21.457 24.760 1.00 95.69 855 HIS A C 1
ATOM 6702 O O . HIS A 1 855 ? -17.503 -22.686 24.772 1.00 95.69 855 HIS A O 1
ATOM 6708 N N . PHE A 1 856 ? -16.503 -20.670 24.684 1.00 93.94 856 PHE A N 1
ATOM 6709 C CA . PHE A 1 856 ? -15.133 -21.146 24.560 1.00 93.94 856 PHE A CA 1
ATOM 6710 C C . PHE A 1 856 ? -14.329 -20.751 25.796 1.00 93.94 856 PHE A C 1
ATOM 6712 O O . PHE A 1 856 ? -13.892 -19.609 25.908 1.00 93.94 856 PHE A O 1
ATOM 6719 N N . ALA A 1 857 ? -14.111 -21.708 26.692 1.00 91.31 857 ALA A N 1
ATOM 6720 C CA . ALA A 1 857 ? -13.192 -21.610 27.819 1.00 91.31 857 ALA A CA 1
ATOM 6721 C C . ALA A 1 857 ? -11.893 -22.371 27.466 1.00 91.31 857 ALA A C 1
ATOM 6723 O O . ALA A 1 857 ? -11.649 -23.506 27.884 1.00 91.31 857 ALA A O 1
ATOM 6724 N N . THR A 1 858 ? -11.089 -21.781 26.580 1.00 89.12 858 THR A N 1
ATOM 6725 C CA . THR A 1 858 ? -9.815 -22.333 26.074 1.00 89.12 858 THR A CA 1
ATOM 6726 C C . THR A 1 858 ? -8.931 -21.216 25.545 1.00 89.12 858 THR A C 1
ATOM 6728 O O . THR A 1 858 ? -9.499 -20.254 25.056 1.00 89.12 858 THR A O 1
ATOM 6731 N N . HIS A 1 859 ? -7.597 -21.330 25.563 1.00 84.56 859 HIS A N 1
ATOM 6732 C CA . HIS A 1 859 ? -6.682 -20.251 25.150 1.00 84.56 859 HIS A CA 1
ATOM 6733 C C . HIS A 1 859 ? -7.061 -19.588 23.818 1.00 84.56 859 HIS A C 1
ATOM 6735 O O . HIS A 1 859 ? -7.261 -20.258 22.803 1.00 84.56 859 HIS A O 1
ATOM 6741 N N . GLY A 1 860 ? -7.107 -18.255 23.838 1.00 80.31 860 GLY A N 1
ATOM 6742 C CA . GLY A 1 860 ? -7.128 -17.413 22.650 1.00 80.31 860 GLY A CA 1
ATOM 6743 C C . GLY A 1 860 ? -5.723 -16.887 22.390 1.00 80.31 860 GLY A C 1
ATOM 6744 O O . GLY A 1 860 ? -5.093 -16.328 23.284 1.00 80.31 860 GLY A O 1
ATOM 6745 N N . LEU A 1 861 ? -5.225 -17.082 21.178 1.00 76.56 861 LEU A N 1
ATOM 6746 C CA . LEU A 1 861 ? -3.937 -16.560 20.730 1.00 76.56 861 LEU A CA 1
ATOM 6747 C C . LEU A 1 861 ? -4.179 -15.313 19.890 1.00 76.56 861 LEU A C 1
ATOM 6749 O O . LEU A 1 861 ? -5.223 -15.208 19.247 1.00 76.56 861 LEU A O 1
ATOM 6753 N N . LEU A 1 862 ? -3.233 -14.375 19.925 1.00 71.00 862 LEU A N 1
ATOM 6754 C CA . LEU A 1 862 ? -3.298 -13.098 19.202 1.00 71.00 862 LEU A CA 1
ATOM 6755 C C . LEU A 1 862 ? -2.376 -13.054 17.984 1.00 71.00 862 LEU A C 1
ATOM 6757 O O . LEU A 1 862 ? -2.458 -12.116 17.200 1.00 71.00 862 LEU A O 1
ATOM 6761 N N . ASP A 1 863 ? -1.502 -14.045 17.837 1.00 69.44 863 ASP A N 1
ATOM 6762 C CA . ASP A 1 863 ? -0.524 -14.095 16.759 1.00 69.44 863 ASP A CA 1
ATOM 6763 C C . ASP A 1 863 ? -1.204 -14.323 15.400 1.00 69.44 863 ASP A C 1
ATOM 6765 O O . ASP A 1 863 ? -2.306 -14.877 15.317 1.00 69.44 863 ASP A O 1
ATOM 6769 N N . ASP A 1 864 ? -0.549 -13.896 14.319 1.00 66.62 864 ASP A N 1
ATOM 6770 C CA . ASP A 1 864 ? -0.930 -14.308 12.968 1.00 66.62 864 ASP A CA 1
ATOM 6771 C C . ASP A 1 864 ? -0.307 -15.669 12.650 1.00 66.62 864 ASP A C 1
ATOM 6773 O O . ASP A 1 864 ? 0.897 -15.878 12.773 1.00 66.62 864 ASP A O 1
ATOM 6777 N N . PHE A 1 865 ? -1.151 -16.598 12.213 1.00 67.75 865 PHE A N 1
ATOM 6778 C CA . PHE A 1 865 ? -0.795 -17.975 11.876 1.00 67.75 865 PHE A CA 1
ATOM 6779 C C . PHE A 1 865 ? -0.508 -18.126 10.372 1.00 67.75 865 PHE A C 1
ATOM 6781 O O . PHE A 1 865 ? -0.823 -19.153 9.772 1.00 67.75 865 PHE A O 1
ATOM 6788 N N . GLY A 1 866 ? 0.053 -17.082 9.750 1.00 59.34 866 GLY A N 1
ATOM 6789 C CA . GLY A 1 866 ? 0.345 -17.030 8.314 1.00 59.34 866 GLY A CA 1
ATOM 6790 C C . GLY A 1 866 ? -0.901 -16.860 7.441 1.00 59.34 866 GLY A C 1
ATOM 6791 O O . GLY A 1 866 ? -0.902 -17.277 6.286 1.00 59.34 866 GLY A O 1
ATOM 6792 N N . THR A 1 867 ? -1.973 -16.290 7.999 1.00 61.16 867 THR A N 1
ATOM 6793 C CA . THR A 1 867 ? -3.270 -16.145 7.317 1.00 61.16 867 THR A CA 1
ATOM 6794 C C . THR A 1 867 ? -3.627 -14.696 6.989 1.00 61.16 867 THR A C 1
ATOM 6796 O O . THR A 1 867 ? -4.639 -14.465 6.330 1.00 61.16 867 THR A O 1
ATOM 6799 N N . GLY A 1 868 ? -2.832 -13.724 7.453 1.00 63.81 868 GLY A N 1
ATOM 6800 C CA . GLY A 1 868 ? -3.099 -12.291 7.298 1.00 63.81 868 GLY A CA 1
ATOM 6801 C C . GLY A 1 868 ? -4.161 -11.757 8.264 1.00 63.81 868 GLY A C 1
ATOM 6802 O O . GLY A 1 868 ? -4.408 -10.554 8.304 1.00 63.81 868 GLY A O 1
ATOM 6803 N N . VAL A 1 869 ? -4.793 -12.633 9.059 1.00 69.06 869 VAL A N 1
ATOM 6804 C CA . VAL A 1 869 ? -5.757 -12.271 10.104 1.00 69.06 869 VAL A CA 1
ATOM 6805 C C . VAL A 1 869 ? -5.280 -12.856 11.438 1.00 69.06 869 VAL A C 1
ATOM 6807 O O . VAL A 1 869 ? -5.429 -14.062 11.655 1.00 69.06 869 VAL A O 1
ATOM 6810 N N . PRO A 1 870 ? -4.727 -12.035 12.349 1.00 73.44 870 PRO A N 1
ATOM 6811 C CA . PRO A 1 870 ? -4.283 -12.497 13.657 1.00 73.44 870 PRO A CA 1
ATOM 6812 C C . PRO A 1 870 ? -5.422 -13.107 14.475 1.00 73.44 870 PRO A C 1
ATOM 6814 O O . PRO A 1 870 ? -6.549 -12.605 14.494 1.00 73.44 870 PRO A O 1
ATOM 6817 N N . GLY A 1 871 ? -5.107 -14.180 15.194 1.00 81.50 871 GLY A N 1
ATOM 6818 C CA . GLY A 1 871 ? -5.990 -14.788 16.176 1.00 81.50 871 GLY A CA 1
ATOM 6819 C C . GLY A 1 871 ? -6.267 -16.274 15.955 1.00 81.50 871 GLY A C 1
ATOM 6820 O O . GLY A 1 871 ? -6.515 -16.714 14.833 1.00 81.50 871 GLY A O 1
ATOM 6821 N N . ALA A 1 872 ? -6.312 -17.055 17.035 1.00 87.00 872 ALA A N 1
ATOM 6822 C CA . ALA A 1 872 ? -6.768 -18.447 16.997 1.00 87.00 872 ALA A CA 1
ATOM 6823 C C . ALA A 1 872 ? -7.344 -18.911 18.341 1.00 87.00 872 ALA A C 1
ATOM 6825 O O . ALA A 1 872 ? -6.980 -18.392 19.393 1.00 87.00 872 ALA A O 1
ATOM 6826 N N . LEU A 1 873 ? -8.221 -19.915 18.309 1.00 90.06 873 LEU A N 1
ATOM 6827 C CA . LEU A 1 873 ? -8.629 -20.682 19.486 1.00 90.06 873 LEU A CA 1
ATOM 6828 C C . LEU A 1 873 ? -7.816 -21.976 19.556 1.00 90.06 873 LEU A C 1
ATOM 6830 O O . LEU A 1 873 ? -7.764 -22.724 18.576 1.00 90.06 873 LEU A O 1
ATOM 6834 N N . ALA A 1 874 ? -7.211 -22.249 20.712 1.00 91.00 874 ALA A N 1
ATOM 6835 C CA . ALA A 1 874 ? -6.519 -23.503 20.977 1.00 91.00 874 ALA A CA 1
ATOM 6836 C C . ALA A 1 874 ? -7.530 -24.617 21.282 1.00 91.00 874 ALA A C 1
ATOM 6838 O O . ALA A 1 874 ? -8.385 -24.484 22.157 1.00 91.00 874 ALA A O 1
ATOM 6839 N N . LEU A 1 875 ? -7.428 -25.721 20.560 1.00 94.94 875 LEU A N 1
ATOM 6840 C CA . LEU A 1 875 ? -8.248 -26.924 20.644 1.00 94.94 875 LEU A CA 1
ATOM 6841 C C . LEU A 1 875 ? -7.325 -28.149 20.669 1.00 94.94 875 LEU A C 1
ATOM 6843 O O . LEU A 1 875 ? -6.112 -28.031 20.521 1.00 94.94 875 LEU A O 1
ATOM 6847 N N . THR A 1 876 ? -7.895 -29.337 20.859 1.00 96.31 876 THR A N 1
ATOM 6848 C CA . THR A 1 876 ? -7.104 -30.573 20.871 1.00 96.31 876 THR A CA 1
ATOM 6849 C C . THR A 1 876 ? -6.466 -30.834 19.510 1.00 96.31 876 THR A C 1
ATOM 6851 O O . THR A 1 876 ? -7.219 -30.951 18.535 1.00 96.31 876 THR A O 1
ATOM 6854 N N . PRO A 1 877 ? -5.123 -30.951 19.436 1.00 95.56 877 PRO A N 1
ATOM 6855 C CA . PRO A 1 877 ? -4.440 -31.330 18.208 1.00 95.56 877 PRO A CA 1
ATOM 6856 C C . PRO A 1 877 ? -4.760 -32.781 17.847 1.00 95.56 877 PRO A C 1
ATOM 6858 O O . PRO A 1 877 ? -4.983 -33.627 18.717 1.00 95.56 877 PRO A O 1
ATOM 6861 N N . THR A 1 878 ? -4.773 -33.064 16.551 1.00 94.00 878 THR A N 1
ATOM 6862 C CA . THR A 1 878 ? -4.947 -34.411 16.001 1.00 94.00 878 THR A CA 1
ATOM 6863 C C . THR A 1 878 ? -3.781 -34.735 15.070 1.00 94.00 878 THR A C 1
ATOM 6865 O O . THR A 1 878 ? -2.964 -33.866 14.776 1.00 94.00 878 THR A O 1
ATOM 6868 N N . ASP A 1 879 ? -3.688 -35.974 14.583 1.00 89.50 879 ASP A N 1
ATOM 6869 C CA . ASP A 1 879 ? -2.647 -36.341 13.610 1.00 89.50 879 ASP A CA 1
ATOM 6870 C C . ASP A 1 879 ? -2.747 -35.516 12.306 1.00 89.50 879 ASP A C 1
ATOM 6872 O O . ASP A 1 879 ? -1.746 -35.324 11.616 1.00 89.50 879 ASP A O 1
ATOM 6876 N N . ASP A 1 880 ? -3.941 -34.994 11.996 1.00 86.62 880 ASP A N 1
ATOM 6877 C CA . ASP A 1 880 ? -4.250 -34.270 10.760 1.00 86.62 880 ASP A CA 1
ATOM 6878 C C . ASP A 1 880 ? -4.281 -32.736 10.932 1.00 86.62 880 ASP A C 1
ATOM 6880 O O . ASP A 1 880 ? -4.372 -32.006 9.939 1.00 86.62 880 ASP A O 1
ATOM 6884 N N . ASP A 1 881 ? -4.240 -32.209 12.165 1.00 90.56 881 ASP A N 1
ATOM 6885 C CA . ASP A 1 881 ? -4.290 -30.765 12.408 1.00 90.56 881 ASP A CA 1
ATOM 6886 C C . ASP A 1 881 ? -3.631 -30.312 13.724 1.00 90.56 881 ASP A C 1
ATOM 6888 O O . ASP A 1 881 ? -3.657 -31.002 14.739 1.00 90.56 881 ASP A O 1
ATOM 6892 N N . SER A 1 882 ? -3.087 -29.090 13.720 1.00 89.25 882 SER A N 1
ATOM 6893 C CA . SER A 1 882 ? -2.333 -28.499 14.837 1.00 89.25 882 SER A CA 1
ATOM 6894 C C . SER A 1 882 ? -3.165 -28.120 16.069 1.00 89.25 882 SER A C 1
ATOM 6896 O O . SER A 1 882 ? -2.609 -27.610 17.038 1.00 89.25 882 SER A O 1
ATOM 6898 N N . GLY A 1 883 ? -4.485 -28.315 16.054 1.00 91.88 883 GLY A N 1
ATOM 6899 C CA . GLY A 1 883 ? -5.369 -27.923 17.148 1.00 91.88 883 GLY A CA 1
ATOM 6900 C C . GLY A 1 883 ? -5.713 -26.433 17.171 1.00 91.88 883 GLY A C 1
ATOM 6901 O O . GLY A 1 883 ? -6.441 -26.002 18.054 1.00 91.88 883 GLY A O 1
ATOM 6902 N N . PHE A 1 884 ? -5.262 -25.617 16.215 1.00 91.75 884 PHE A N 1
ATOM 6903 C CA . PHE A 1 884 ? -5.638 -24.200 16.151 1.00 91.75 884 PHE A CA 1
ATOM 6904 C C . PHE A 1 884 ? -6.805 -23.971 15.191 1.00 91.75 884 PHE A C 1
ATOM 6906 O O . PHE A 1 884 ? -6.718 -24.299 14.005 1.00 91.75 884 PHE A O 1
ATOM 6913 N N . LEU A 1 885 ? -7.895 -23.395 15.711 1.00 92.00 885 LEU A N 1
ATOM 6914 C CA . LEU A 1 885 ? -8.991 -22.840 14.917 1.00 92.00 885 LEU A CA 1
ATOM 6915 C C . LEU A 1 885 ? -8.732 -21.345 14.705 1.00 92.00 885 LEU A C 1
ATOM 6917 O O . LEU A 1 885 ? -8.954 -20.546 15.617 1.00 92.00 885 LEU A O 1
ATOM 6921 N N . THR A 1 886 ? -8.240 -20.970 13.528 1.00 89.94 886 THR A N 1
ATOM 6922 C CA . THR A 1 886 ? -7.786 -19.596 13.266 1.00 89.94 886 THR A CA 1
ATOM 6923 C C . THR A 1 886 ? -8.943 -18.627 13.013 1.00 89.94 886 THR A C 1
ATOM 6925 O O . THR A 1 886 ? -10.044 -19.011 12.609 1.00 89.94 886 THR A O 1
ATOM 6928 N N . ALA A 1 887 ? -8.686 -17.337 13.223 1.00 85.25 887 ALA A N 1
ATOM 6929 C CA . ALA A 1 887 ? -9.581 -16.234 12.895 1.00 85.25 887 ALA A CA 1
ATOM 6930 C C . ALA A 1 887 ? -10.009 -16.275 11.414 1.00 85.25 887 ALA A C 1
ATOM 6932 O O . ALA A 1 887 ? -11.202 -16.192 11.110 1.00 85.25 887 ALA A O 1
ATOM 6933 N N . ALA A 1 888 ? -9.059 -16.525 10.507 1.00 82.81 888 ALA A N 1
ATOM 6934 C CA . ALA A 1 888 ? -9.324 -16.716 9.082 1.00 82.81 888 ALA A CA 1
ATOM 6935 C C . ALA A 1 888 ? -10.223 -17.935 8.794 1.00 82.81 888 ALA A C 1
ATOM 6937 O O . ALA A 1 888 ? -11.129 -17.852 7.964 1.00 82.81 888 ALA A O 1
ATOM 6938 N N . GLU A 1 889 ? -10.044 -19.059 9.501 1.00 88.31 889 GLU A N 1
ATOM 6939 C CA . GLU A 1 889 ? -10.953 -20.204 9.370 1.00 88.31 889 GLU A CA 1
ATOM 6940 C C . GLU A 1 889 ? -12.371 -19.841 9.837 1.00 88.31 889 GLU A C 1
ATOM 6942 O O . GLU A 1 889 ? -13.332 -20.116 9.117 1.00 88.31 889 GLU A O 1
ATOM 6947 N N . ILE A 1 890 ? -12.515 -19.193 11.002 1.00 89.38 890 ILE A N 1
ATOM 6948 C CA . ILE A 1 890 ? -13.813 -18.770 11.564 1.00 89.38 890 ILE A CA 1
ATOM 6949 C C . ILE A 1 890 ? -14.548 -17.831 10.609 1.00 89.38 890 ILE A C 1
ATOM 6951 O O . ILE A 1 890 ? -15.747 -17.998 10.387 1.00 89.38 890 ILE A O 1
ATOM 6955 N N . PHE A 1 891 ? -13.829 -16.880 10.014 1.00 81.31 891 PHE A N 1
ATOM 6956 C CA . PHE A 1 891 ? -14.366 -15.905 9.068 1.00 81.31 891 PHE A CA 1
ATOM 6957 C C . PHE A 1 891 ? -15.166 -16.564 7.928 1.00 81.31 891 PHE A C 1
ATOM 6959 O O . PHE A 1 891 ? -16.250 -16.094 7.561 1.00 81.31 891 PHE A O 1
ATOM 6966 N N . THR A 1 892 ? -14.690 -17.702 7.415 1.00 81.69 892 THR A N 1
ATOM 6967 C CA . THR A 1 892 ? -15.344 -18.434 6.314 1.00 81.69 892 THR A CA 1
ATOM 6968 C C . THR A 1 892 ? -16.588 -19.230 6.733 1.00 81.69 892 THR A C 1
ATOM 6970 O O . THR A 1 892 ? -17.369 -19.646 5.876 1.00 81.69 892 THR A O 1
ATOM 6973 N N . LEU A 1 893 ? -16.825 -19.434 8.034 1.00 86.56 893 LEU A N 1
ATOM 6974 C CA . LEU A 1 893 ? -17.919 -20.280 8.520 1.00 86.56 893 LEU A CA 1
ATOM 6975 C C . LEU A 1 893 ? -19.264 -19.542 8.491 1.00 86.56 893 LEU A C 1
ATOM 6977 O O . LEU A 1 893 ? -19.335 -18.428 9.004 1.00 86.56 893 LEU A O 1
ATOM 6981 N N . PRO A 1 894 ? -20.360 -20.136 7.981 1.00 84.88 894 PRO A N 1
ATOM 6982 C CA . PRO A 1 894 ? -21.700 -19.542 7.969 1.00 84.88 894 PRO A CA 1
ATOM 6983 C C . PRO A 1 894 ? -22.404 -19.667 9.330 1.00 84.88 894 PRO A C 1
ATOM 6985 O O . PRO A 1 894 ? -23.369 -20.415 9.465 1.00 84.88 894 PRO A O 1
ATOM 6988 N N . LEU A 1 895 ? -21.943 -18.936 10.346 1.00 89.06 895 LEU A N 1
ATOM 6989 C CA . LEU A 1 895 ? -22.476 -19.075 11.702 1.00 89.06 895 LEU A CA 1
ATOM 6990 C C . LEU A 1 895 ? -23.905 -18.523 11.828 1.00 89.06 895 LEU A C 1
ATOM 6992 O O . LEU A 1 895 ? -24.276 -17.516 11.213 1.00 89.06 895 LEU A O 1
ATOM 6996 N N . LYS A 1 896 ? -24.703 -19.227 12.638 1.00 87.25 896 LYS A N 1
ATOM 6997 C CA . LYS A 1 896 ? -26.054 -18.842 13.087 1.00 87.25 896 LYS A CA 1
ATOM 6998 C C . LYS A 1 896 ? -26.072 -18.421 14.559 1.00 87.25 896 LYS A C 1
ATOM 7000 O O . LYS A 1 896 ? -27.129 -18.075 15.085 1.00 87.25 896 LYS A O 1
ATOM 7005 N N . ALA A 1 897 ? -24.918 -18.489 15.224 1.00 90.19 897 ALA A N 1
ATOM 7006 C CA . ALA A 1 897 ? -24.807 -18.201 16.639 1.00 90.19 897 ALA A CA 1
ATOM 7007 C C . ALA A 1 897 ? -25.220 -16.757 16.931 1.00 90.19 897 ALA A C 1
ATOM 7009 O O . ALA A 1 897 ? -24.798 -15.806 16.289 1.00 90.19 897 ALA A O 1
ATOM 7010 N N . ARG A 1 898 ? -26.057 -16.596 17.941 1.00 90.00 898 ARG A N 1
ATOM 7011 C CA . ARG A 1 898 ? -26.545 -15.315 18.445 1.00 90.00 898 ARG A CA 1
ATOM 7012 C C . ARG A 1 898 ? -25.680 -14.786 19.580 1.00 90.00 898 ARG A C 1
ATOM 7014 O O . ARG A 1 898 ? -25.772 -13.616 19.941 1.00 90.00 898 ARG A O 1
ATOM 7021 N N . LEU A 1 899 ? -24.891 -15.658 20.192 1.00 92.12 899 LEU A N 1
ATOM 7022 C CA . LEU A 1 899 ? -23.951 -15.315 21.241 1.00 92.12 899 LEU A CA 1
ATOM 7023 C C . LEU A 1 899 ? -22.731 -16.222 21.129 1.00 92.12 899 LEU A C 1
ATOM 7025 O O . LEU A 1 899 ? -22.858 -17.444 21.191 1.00 92.12 899 LEU A O 1
ATOM 7029 N N . VAL A 1 900 ? -21.557 -15.615 21.010 1.00 94.06 900 VAL A N 1
ATOM 7030 C CA . VAL A 1 900 ? -20.282 -16.295 21.232 1.00 94.06 900 VAL A CA 1
ATOM 7031 C C . VAL A 1 900 ? -19.616 -15.687 22.458 1.00 94.06 900 VAL A C 1
ATOM 7033 O O . VAL A 1 900 ? -19.441 -14.477 22.533 1.00 94.06 900 VAL A O 1
ATOM 7036 N N . VAL A 1 901 ? -19.249 -16.513 23.431 1.00 93.88 901 VAL A N 1
ATOM 7037 C CA . VAL A 1 901 ? -18.484 -16.094 24.607 1.00 93.88 901 VAL A CA 1
ATOM 7038 C C . VAL A 1 901 ? -17.080 -16.658 24.486 1.00 93.88 901 VAL A C 1
ATOM 7040 O O . VAL A 1 901 ? -16.902 -17.874 24.465 1.00 93.88 901 VAL A O 1
ATOM 7043 N N . LEU A 1 902 ? -16.093 -15.773 24.409 1.00 90.06 902 LEU A N 1
ATOM 7044 C CA . LEU A 1 902 ? -14.677 -16.109 24.443 1.00 90.06 902 LEU A CA 1
ATOM 7045 C C . LEU A 1 902 ? -14.182 -15.899 25.875 1.00 90.06 902 LEU A C 1
ATOM 7047 O O . LEU A 1 902 ? -13.748 -14.815 26.261 1.00 90.06 902 LEU A O 1
ATOM 7051 N N . SER A 1 903 ? -14.306 -16.950 26.680 1.00 83.81 903 SER A N 1
ATOM 7052 C CA . SER A 1 903 ? -13.888 -16.990 28.083 1.00 83.81 903 SER A CA 1
ATOM 7053 C C . SER A 1 903 ? -12.435 -17.456 28.207 1.00 83.81 903 SER A C 1
ATOM 7055 O O . SER A 1 903 ? -12.100 -18.362 28.965 1.00 83.81 903 SER A O 1
ATOM 7057 N N . ALA A 1 904 ? -11.557 -16.875 27.390 1.00 66.56 904 ALA A N 1
ATOM 7058 C CA . ALA A 1 904 ? -10.131 -17.174 27.419 1.00 66.56 904 ALA A CA 1
ATOM 7059 C C . ALA A 1 904 ? -9.286 -15.961 27.758 1.00 66.56 904 ALA A C 1
ATOM 7061 O O . ALA A 1 904 ? -9.762 -14.824 27.718 1.00 66.56 904 ALA A O 1
ATOM 7062 N N . CYS A 1 905 ? -8.001 -16.200 28.009 1.00 64.25 905 CYS A N 1
ATOM 7063 C CA . CYS A 1 905 ? -7.014 -15.144 28.132 1.00 64.25 905 CYS A CA 1
ATOM 7064 C C . CYS A 1 905 ? -6.957 -14.289 26.854 1.00 64.25 905 CYS A C 1
ATOM 7066 O O . CYS A 1 905 ? -6.891 -14.825 25.753 1.00 64.25 905 CYS A O 1
ATOM 7068 N N . ASP A 1 906 ? -7.001 -12.962 27.014 1.00 55.56 906 ASP A N 1
ATOM 7069 C CA . ASP A 1 906 ? -6.682 -11.962 25.980 1.00 55.56 906 ASP A CA 1
ATOM 7070 C C . ASP A 1 906 ? -7.531 -11.981 24.678 1.00 55.56 906 ASP A C 1
ATOM 7072 O O . ASP A 1 906 ? -7.167 -11.355 23.686 1.00 55.56 906 ASP A O 1
ATOM 7076 N N . THR A 1 907 ? -8.705 -12.621 24.659 1.00 48.03 907 THR A N 1
ATOM 7077 C CA . THR A 1 907 ? -9.518 -12.830 23.429 1.00 48.03 907 THR A CA 1
ATOM 7078 C C . THR A 1 907 ? -10.117 -11.577 22.792 1.00 48.03 907 THR A C 1
ATOM 7080 O O . THR A 1 907 ? -10.489 -11.598 21.617 1.00 48.03 907 THR A O 1
ATOM 7083 N N . GLY A 1 908 ? -10.231 -10.489 23.551 1.00 44.53 908 GLY A N 1
ATOM 7084 C CA . GLY A 1 908 ? -10.724 -9.194 23.092 1.00 44.53 908 GLY A CA 1
ATOM 7085 C C . GLY A 1 908 ? -9.631 -8.190 22.760 1.00 44.53 908 GLY A C 1
ATOM 7086 O O . GLY A 1 908 ? -9.953 -7.020 22.574 1.00 44.53 908 GLY A O 1
ATOM 7087 N N . ARG A 1 909 ? -8.357 -8.607 22.740 1.00 55.94 909 ARG A N 1
ATOM 7088 C CA . ARG A 1 909 ? -7.220 -7.688 22.643 1.00 55.94 909 ARG A CA 1
ATOM 7089 C C . ARG A 1 909 ? -6.791 -7.396 21.204 1.00 55.94 909 ARG A C 1
ATOM 7091 O O . ARG A 1 909 ? -6.618 -6.224 20.899 1.00 55.94 909 ARG A O 1
ATOM 7098 N N . GLY A 1 910 ? -6.703 -8.414 20.339 1.00 51.78 910 GLY A N 1
ATOM 7099 C CA . GLY A 1 910 ? -6.377 -8.279 18.907 1.00 51.78 910 GLY A CA 1
ATOM 7100 C C . GLY A 1 910 ? -5.148 -7.411 18.581 1.00 51.78 910 GLY A C 1
ATOM 7101 O O . GLY A 1 910 ? -4.442 -6.943 19.473 1.00 51.78 910 GLY A O 1
ATOM 7102 N N . ASN A 1 911 ? -4.908 -7.154 17.294 1.00 53.72 911 ASN A N 1
ATOM 7103 C CA . ASN A 1 911 ? -4.124 -5.986 16.889 1.00 53.72 911 ASN A CA 1
ATOM 7104 C C . ASN A 1 911 ? -5.066 -4.782 16.863 1.00 53.72 911 ASN A C 1
ATOM 7106 O O . ASN A 1 911 ? -6.084 -4.803 16.171 1.00 53.72 911 ASN A O 1
ATOM 7110 N N . ILE A 1 912 ? -4.762 -3.748 17.647 1.00 55.88 912 ILE A N 1
ATOM 7111 C CA . ILE A 1 912 ? -5.535 -2.506 17.625 1.00 55.88 912 ILE A CA 1
ATOM 7112 C C . ILE A 1 912 ? -5.134 -1.740 16.371 1.00 55.88 912 ILE A C 1
ATOM 7114 O O . ILE A 1 912 ? -3.964 -1.432 16.173 1.00 55.88 912 ILE A O 1
ATOM 7118 N N . THR A 1 913 ? -6.125 -1.460 15.537 1.00 55.91 913 THR A N 1
ATOM 7119 C CA . THR A 1 913 ? -5.996 -0.699 14.291 1.00 55.91 913 THR A CA 1
ATOM 7120 C C . THR A 1 913 ? -7.083 0.380 14.267 1.00 55.91 913 THR A C 1
ATOM 7122 O O . THR A 1 913 ? -8.015 0.355 15.078 1.00 55.91 913 THR A O 1
ATOM 7125 N N . GLY A 1 914 ? -7.031 1.307 13.319 1.00 49.16 914 GLY A N 1
ATOM 7126 C CA . GLY A 1 914 ? -8.119 2.219 12.966 1.00 49.16 914 GLY A CA 1
ATOM 7127 C C . GLY A 1 914 ? -9.410 1.497 12.556 1.00 49.16 914 GLY A C 1
ATOM 7128 O O . GLY A 1 914 ? -10.492 2.085 12.592 1.00 49.16 914 GLY A O 1
ATOM 7129 N N . ASP A 1 915 ? -9.337 0.198 12.252 1.00 52.97 915 ASP A N 1
ATOM 7130 C CA . ASP A 1 915 ? -10.493 -0.669 12.009 1.00 52.97 915 ASP A CA 1
ATOM 7131 C C . ASP A 1 915 ? -11.080 -1.297 13.298 1.00 52.97 915 ASP A C 1
ATOM 7133 O O . ASP A 1 915 ? -12.048 -2.061 13.252 1.00 52.97 915 ASP A O 1
ATOM 7137 N N . GLY A 1 916 ? -10.506 -0.958 14.457 1.00 60.56 916 GLY A N 1
ATOM 7138 C CA . GLY A 1 916 ? -10.840 -1.484 15.777 1.00 60.56 916 GLY A CA 1
ATOM 7139 C C . GLY A 1 916 ? -9.930 -2.630 16.218 1.00 60.56 916 GLY A C 1
ATOM 7140 O O . GLY A 1 916 ? -8.786 -2.758 15.777 1.00 60.56 916 GLY A O 1
ATOM 7141 N N . VAL A 1 917 ? -10.447 -3.479 17.111 1.00 59.25 917 VAL A N 1
ATOM 7142 C CA . VAL A 1 917 ? -9.760 -4.700 17.553 1.00 59.25 917 VAL A CA 1
ATOM 7143 C C . VAL A 1 917 ? -9.819 -5.748 16.441 1.00 59.25 917 VAL A C 1
ATOM 7145 O O . VAL A 1 917 ? -10.858 -6.369 16.196 1.00 59.25 917 VAL A O 1
ATOM 7148 N N . LEU A 1 918 ? -8.687 -5.958 15.779 1.00 59.38 918 LEU A N 1
ATOM 7149 C CA . LEU A 1 918 ? -8.511 -6.944 14.724 1.00 59.38 918 LEU A CA 1
ATOM 7150 C C . LEU A 1 918 ? -8.194 -8.304 15.363 1.00 59.38 918 LEU A C 1
ATOM 7152 O O . LEU A 1 918 ? -7.167 -8.464 16.019 1.00 59.38 918 LEU A O 1
ATOM 7156 N N . GLY A 1 919 ? -9.105 -9.274 15.236 1.00 73.94 919 GLY A N 1
ATOM 7157 C CA . GLY A 1 919 ? -8.944 -10.584 15.868 1.00 73.94 919 GLY A CA 1
ATOM 7158 C C . GLY A 1 919 ? -10.183 -11.479 15.813 1.00 73.94 919 GLY A C 1
ATOM 7159 O O . GLY A 1 919 ? -11.001 -11.414 14.886 1.00 73.94 919 GLY A O 1
ATOM 7160 N N . LEU A 1 920 ? -10.349 -12.319 16.841 1.00 79.75 920 LEU A N 1
ATOM 7161 C CA . LEU A 1 920 ? -11.452 -13.282 16.934 1.00 79.75 920 LEU A CA 1
ATOM 7162 C C . LEU A 1 920 ? -12.833 -12.607 16.956 1.00 79.75 920 LEU A C 1
ATOM 7164 O O . LEU A 1 920 ? -13.748 -13.096 16.298 1.00 79.75 920 LEU A O 1
ATOM 7168 N N . SER A 1 921 ? -12.995 -11.472 17.645 1.00 84.94 921 SER A N 1
ATOM 7169 C CA . SER A 1 921 ? -14.270 -10.735 17.708 1.00 84.94 921 SER A CA 1
ATOM 7170 C C . SER A 1 921 ? -14.760 -10.312 16.319 1.00 84.94 921 SER A C 1
ATOM 7172 O O . SER A 1 921 ? -15.881 -10.650 15.935 1.00 84.94 921 SER A O 1
ATOM 7174 N N . ARG A 1 922 ? -13.900 -9.651 15.532 1.00 85.06 922 ARG A N 1
ATOM 7175 C CA . ARG A 1 922 ? -14.153 -9.299 14.125 1.00 85.06 922 ARG A CA 1
ATOM 7176 C C . ARG A 1 922 ? -14.506 -10.536 13.306 1.00 85.06 922 ARG A C 1
ATOM 7178 O O . ARG A 1 922 ? -15.471 -10.503 12.544 1.00 85.06 922 ARG A O 1
ATOM 7185 N N . SER A 1 923 ? -13.763 -11.627 13.483 1.00 86.75 923 SER A N 1
ATOM 7186 C CA . SER A 1 923 ? -13.968 -12.868 12.727 1.00 86.75 923 SER A CA 1
ATOM 7187 C C . SER A 1 923 ? -15.321 -13.505 13.022 1.00 86.75 923 SER A C 1
ATOM 7189 O O . SER A 1 923 ? -16.023 -13.870 12.088 1.00 86.75 923 SER A O 1
ATOM 7191 N N . PHE A 1 924 ? -15.746 -13.567 14.287 1.00 88.69 924 PHE A N 1
ATOM 7192 C CA . PHE A 1 924 ? -17.066 -14.077 14.670 1.00 88.69 924 PHE A CA 1
ATOM 7193 C C . PHE A 1 924 ? -18.210 -13.169 14.204 1.00 88.69 924 PHE A C 1
ATOM 7195 O O . PHE A 1 924 ? -19.178 -13.659 13.622 1.00 88.69 924 PHE A O 1
ATOM 7202 N N . LEU A 1 925 ? -18.104 -11.852 14.403 1.00 86.69 925 LEU A N 1
ATOM 7203 C CA . LEU A 1 925 ? -19.116 -10.895 13.937 1.00 86.69 925 LEU A CA 1
ATOM 7204 C C . LEU A 1 925 ? -19.267 -10.964 12.414 1.00 86.69 925 LEU A C 1
ATOM 7206 O O . LEU A 1 925 ? -20.376 -11.085 11.892 1.00 86.69 925 LEU A O 1
ATOM 7210 N N . THR A 1 926 ? -18.143 -11.000 11.695 1.00 83.75 926 THR A N 1
ATOM 7211 C CA . THR A 1 926 ? -18.158 -11.197 10.245 1.00 83.75 926 THR A CA 1
ATOM 7212 C C . THR A 1 926 ? -18.641 -12.591 9.883 1.00 83.75 926 THR A C 1
ATOM 7214 O O . THR A 1 926 ? -19.285 -12.735 8.860 1.00 83.75 926 THR A O 1
ATOM 7217 N N . ALA A 1 927 ? -18.441 -13.611 10.720 1.00 86.50 927 ALA A N 1
ATOM 7218 C CA . ALA A 1 927 ? -19.011 -14.944 10.542 1.00 86.50 927 ALA A CA 1
ATOM 7219 C C . ALA A 1 927 ? -20.547 -14.997 10.738 1.00 86.50 927 ALA A C 1
ATOM 7221 O O . ALA A 1 927 ? -21.176 -16.024 10.471 1.00 86.50 927 ALA A O 1
ATOM 7222 N N . GLY A 1 928 ? -21.187 -13.880 11.092 1.00 83.25 928 GLY A N 1
ATOM 7223 C CA . GLY A 1 928 ? -22.637 -13.761 11.251 1.00 83.25 928 GLY A CA 1
ATOM 7224 C C . GLY A 1 928 ? -23.111 -13.883 12.695 1.00 83.25 928 GLY A C 1
ATOM 7225 O O . GLY A 1 928 ? -24.309 -14.047 12.914 1.00 83.25 928 GLY A O 1
ATOM 7226 N N . VAL A 1 929 ? -22.194 -13.814 13.664 1.00 88.19 929 VAL A N 1
ATOM 7227 C CA . VAL A 1 929 ? -22.554 -13.801 15.080 1.00 88.19 929 VAL A CA 1
ATOM 7228 C C . VAL A 1 929 ? -23.185 -12.464 15.457 1.00 88.19 929 VAL A C 1
ATOM 7230 O O . VAL A 1 929 ? -22.621 -11.418 15.151 1.00 88.19 929 VAL A O 1
ATOM 7233 N N . GLU A 1 930 ? -24.335 -12.483 16.142 1.00 86.81 930 GLU A N 1
ATOM 7234 C CA . GLU A 1 930 ? -25.012 -11.240 16.565 1.00 86.81 930 GLU A CA 1
ATOM 7235 C C . GLU A 1 930 ? -24.191 -10.474 17.618 1.00 86.81 930 GLU A C 1
ATOM 7237 O O . GLU A 1 930 ? -24.032 -9.258 17.525 1.00 86.81 930 GLU A O 1
ATOM 7242 N N . SER A 1 931 ? -23.673 -11.188 18.624 1.00 88.69 931 SER A N 1
ATOM 7243 C CA . SER A 1 931 ? -22.951 -10.613 19.759 1.00 88.69 931 SER A CA 1
ATOM 7244 C C . SER A 1 931 ? -21.821 -11.528 20.227 1.00 88.69 931 SER A C 1
ATOM 7246 O O . SER A 1 931 ? -21.989 -12.747 20.325 1.00 88.69 931 SER A O 1
ATOM 7248 N N . VAL A 1 932 ? -20.675 -10.934 20.541 1.00 91.19 932 VAL A N 1
ATOM 7249 C CA . VAL A 1 932 ? -19.482 -11.607 21.046 1.00 91.19 932 VAL A CA 1
ATOM 7250 C C . VAL A 1 932 ? -19.097 -10.995 22.390 1.00 91.19 932 VAL A C 1
ATOM 7252 O O . VAL A 1 932 ? -18.864 -9.791 22.487 1.00 91.19 932 VAL A O 1
ATOM 7255 N N . VAL A 1 933 ? -19.002 -11.821 23.429 1.00 91.94 933 VAL A N 1
ATOM 7256 C CA . VAL A 1 933 ? -18.442 -11.428 24.728 1.00 91.94 933 VAL A CA 1
ATOM 7257 C C . VAL A 1 933 ? -16.984 -11.861 24.771 1.00 91.94 933 VAL A C 1
ATOM 7259 O O . VAL A 1 933 ? -16.690 -13.028 24.526 1.00 91.94 933 VAL A O 1
ATOM 7262 N N . VAL A 1 934 ? -16.076 -10.935 25.071 1.00 88.69 934 VAL A N 1
ATOM 7263 C CA . VAL A 1 934 ? -14.623 -11.180 25.075 1.00 88.69 934 VAL A CA 1
ATOM 7264 C C . VAL A 1 934 ? -13.945 -10.520 26.270 1.00 88.69 934 VAL A C 1
ATOM 7266 O O . VAL A 1 934 ? -14.498 -9.585 26.846 1.00 88.69 934 VAL A O 1
ATOM 7269 N N . SER A 1 935 ? -12.741 -10.971 26.620 1.00 85.31 935 SER A N 1
ATOM 7270 C CA . SER A 1 935 ? -11.931 -10.423 27.717 1.00 85.31 935 SER A CA 1
ATOM 7271 C C . SER A 1 935 ? -10.869 -9.414 27.241 1.00 85.31 935 SER A C 1
ATOM 7273 O O . SER A 1 935 ? -10.218 -9.599 26.216 1.00 85.31 935 SER A O 1
ATOM 7275 N N . LEU A 1 936 ? -10.646 -8.349 28.013 1.00 81.31 936 LEU A N 1
ATOM 7276 C CA . LEU A 1 936 ? -9.635 -7.305 27.781 1.00 81.31 936 LEU A CA 1
ATOM 7277 C C . LEU A 1 936 ? -8.227 -7.678 28.291 1.00 81.31 936 LEU A C 1
ATOM 7279 O O . LEU A 1 936 ? -7.253 -6.964 28.022 1.00 81.31 936 LEU A O 1
ATOM 7283 N N . TRP A 1 937 ? -8.117 -8.731 29.102 1.00 78.44 937 TRP A N 1
ATOM 7284 C CA . TRP A 1 937 ? -6.865 -9.271 29.641 1.00 78.44 937 TRP A CA 1
ATOM 7285 C C . TRP A 1 937 ? -7.019 -10.747 30.015 1.00 78.44 937 TRP A C 1
ATOM 7287 O O . TRP A 1 937 ? -8.134 -11.263 30.097 1.00 78.44 937 TRP A O 1
ATOM 7297 N N . SER A 1 938 ? -5.898 -11.414 30.294 1.00 76.19 938 SER A N 1
ATOM 7298 C CA . SER A 1 938 ? -5.871 -12.722 30.953 1.00 76.19 938 SER A CA 1
ATOM 7299 C C . SER A 1 938 ? -6.588 -12.692 32.303 1.00 76.19 938 SER A C 1
ATOM 7301 O O . SER A 1 938 ? -6.076 -12.144 33.281 1.00 76.19 938 SER A O 1
ATOM 7303 N N . VAL A 1 939 ? -7.768 -13.301 32.361 1.00 75.75 939 VAL A N 1
ATOM 7304 C CA . VAL A 1 939 ? -8.608 -13.334 33.560 1.00 75.75 939 VAL A CA 1
ATOM 7305 C C . VAL A 1 939 ? -8.216 -14.475 34.504 1.00 75.75 939 VAL A C 1
ATOM 7307 O O . VAL A 1 939 ? -7.789 -15.527 34.034 1.00 75.75 939 VAL A O 1
ATOM 7310 N N . PRO A 1 940 ? -8.349 -14.303 35.831 1.00 78.19 940 PRO A N 1
ATOM 7311 C CA . PRO A 1 940 ? -8.138 -15.401 36.768 1.00 78.19 940 PRO A CA 1
ATOM 7312 C C . PRO A 1 940 ? -9.250 -16.455 36.666 1.00 78.19 940 PRO A C 1
ATOM 7314 O O . PRO A 1 940 ? -10.434 -16.113 36.658 1.00 78.19 940 PRO A O 1
ATOM 7317 N N . ASP A 1 941 ? -8.862 -17.728 36.652 1.00 72.62 941 ASP A N 1
ATOM 7318 C CA . ASP A 1 941 ? -9.738 -18.897 36.502 1.00 72.62 941 ASP A CA 1
ATOM 7319 C C . ASP A 1 941 ? -10.958 -18.903 37.446 1.00 72.62 941 ASP A C 1
ATOM 7321 O O . ASP A 1 941 ? -12.102 -18.986 37.002 1.00 72.62 941 ASP A O 1
ATOM 7325 N N . GLU A 1 942 ? -10.735 -18.803 38.760 1.00 80.12 942 GLU A N 1
ATOM 7326 C CA . GLU A 1 942 ? -11.793 -18.978 39.768 1.00 80.12 942 GLU A CA 1
ATOM 7327 C C . GLU A 1 942 ? -12.866 -17.860 39.729 1.00 80.12 942 GLU A C 1
ATOM 7329 O O . GLU A 1 942 ? -14.052 -18.187 39.613 1.00 80.12 942 GLU A O 1
ATOM 7334 N N . PRO A 1 943 ? -12.516 -16.554 39.725 1.00 87.38 943 PRO A N 1
ATOM 7335 C CA . PRO A 1 943 ? -13.490 -15.484 39.505 1.00 87.38 943 PRO A CA 1
ATOM 7336 C C . PRO A 1 943 ? -14.222 -15.575 38.161 1.00 87.38 943 PRO A C 1
ATOM 7338 O O . PRO A 1 943 ? -15.406 -15.246 38.092 1.00 87.38 943 PRO A O 1
ATOM 7341 N N . THR A 1 944 ? -13.549 -16.033 37.101 1.00 87.19 944 THR A N 1
ATOM 7342 C CA . THR A 1 944 ? -14.154 -16.152 35.764 1.00 87.19 944 THR A CA 1
ATOM 7343 C C . THR A 1 944 ? -15.235 -17.220 35.736 1.00 87.19 944 THR A C 1
ATOM 7345 O O . THR A 1 944 ? -16.330 -16.959 35.239 1.00 87.19 944 THR A O 1
ATOM 7348 N N . ALA A 1 945 ? -14.990 -18.373 36.362 1.00 86.00 945 ALA A N 1
ATOM 7349 C CA . ALA A 1 945 ? -15.993 -19.423 36.488 1.00 86.00 945 ALA A CA 1
ATOM 7350 C C . ALA A 1 945 ? -17.252 -18.922 37.222 1.00 86.00 945 ALA A C 1
ATOM 7352 O O . ALA A 1 945 ? -18.376 -19.219 36.803 1.00 86.00 945 ALA A O 1
ATOM 7353 N N . VAL A 1 946 ? -17.086 -18.118 38.282 1.00 90.00 946 VAL A N 1
ATOM 7354 C CA . VAL A 1 946 ? -18.206 -17.477 38.995 1.00 90.00 946 VAL A CA 1
ATOM 7355 C C . VAL A 1 946 ? -18.944 -16.498 38.083 1.00 90.00 946 VAL A C 1
ATOM 7357 O O . VAL A 1 946 ? -20.168 -16.593 37.955 1.00 90.00 946 VAL A O 1
ATOM 7360 N N . LEU A 1 947 ? -18.210 -15.607 37.412 1.00 94.38 947 LEU A N 1
ATOM 7361 C CA . LEU A 1 947 ? -18.769 -14.589 36.526 1.00 94.38 947 LEU A CA 1
ATOM 7362 C C . LEU A 1 947 ? -19.549 -15.210 35.371 1.00 94.38 947 LEU A C 1
ATOM 7364 O O . LEU A 1 947 ? -20.691 -14.824 35.139 1.00 94.38 947 LEU A O 1
ATOM 7368 N N . MET A 1 948 ? -18.983 -16.188 34.668 1.00 94.62 948 MET A N 1
ATOM 7369 C CA . MET A 1 948 ? -19.623 -16.795 33.500 1.00 94.62 948 MET A CA 1
ATOM 7370 C C . MET A 1 948 ? -20.813 -17.669 33.876 1.00 94.62 948 MET A C 1
ATOM 7372 O O . MET A 1 948 ? -21.841 -17.643 33.195 1.00 94.62 948 MET A O 1
ATOM 7376 N N . THR A 1 949 ? -20.744 -18.366 35.010 1.00 93.44 949 THR A N 1
ATOM 7377 C CA . THR A 1 949 ? -21.914 -19.074 35.540 1.00 93.44 949 THR A CA 1
ATOM 7378 C C . THR A 1 949 ? -23.037 -18.091 35.873 1.00 93.44 949 THR A C 1
ATOM 7380 O O . THR A 1 949 ? -24.195 -18.326 35.519 1.00 93.44 949 THR A O 1
ATOM 7383 N N . GLU A 1 950 ? -22.718 -16.972 36.530 1.00 95.38 950 GLU A N 1
ATOM 7384 C CA . GLU A 1 950 ? -23.720 -15.963 36.867 1.00 95.38 950 GLU A CA 1
ATOM 7385 C C . GLU A 1 950 ? -24.254 -15.243 35.626 1.00 95.38 950 GLU A C 1
ATOM 7387 O O . GLU A 1 950 ? -25.456 -15.008 35.5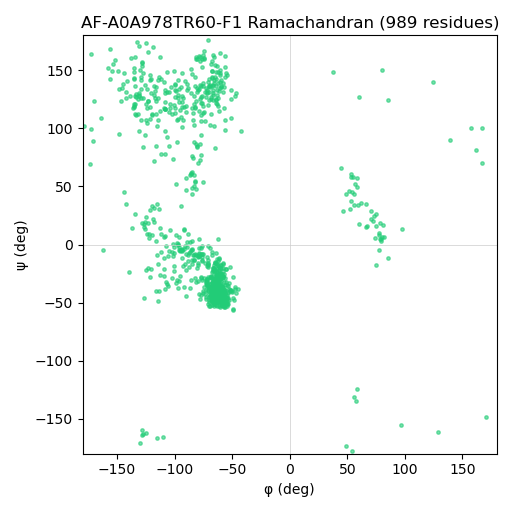35 1.00 95.38 950 GLU A O 1
ATOM 7392 N N . PHE A 1 951 ? -23.413 -14.991 34.624 1.00 96.12 951 PHE A N 1
ATOM 7393 C CA . PHE A 1 951 ? -23.814 -14.425 33.339 1.00 96.12 951 PHE A CA 1
ATOM 7394 C C . PHE A 1 951 ? -24.934 -15.242 32.695 1.00 96.12 951 PHE A C 1
ATOM 7396 O O . PHE A 1 951 ? -25.987 -14.688 32.379 1.00 96.12 951 PHE A O 1
ATOM 7403 N N . TYR A 1 952 ? -24.781 -16.564 32.591 1.00 95.69 952 TYR A N 1
ATOM 7404 C CA . TYR A 1 952 ? -25.831 -17.413 32.026 1.00 95.69 952 TYR A CA 1
ATOM 7405 C C . TYR A 1 952 ? -27.080 -17.517 32.910 1.00 95.69 952 TYR A C 1
ATOM 7407 O O . TYR A 1 952 ? -28.192 -17.560 32.378 1.00 95.69 952 TYR A O 1
ATOM 7415 N N . ARG A 1 953 ? -26.948 -17.494 34.245 1.00 95.06 953 ARG A N 1
ATOM 7416 C CA . ARG A 1 953 ? -28.116 -17.427 35.149 1.00 95.06 953 ARG A CA 1
ATOM 7417 C C . ARG A 1 953 ? -28.895 -16.126 34.989 1.00 95.06 953 ARG A C 1
ATOM 7419 O O . ARG A 1 953 ? -30.124 -16.138 35.021 1.00 95.06 953 ARG A O 1
ATOM 7426 N N . GLN A 1 954 ? -28.201 -15.006 34.824 1.00 94.50 954 GLN A N 1
ATOM 7427 C CA . GLN A 1 954 ? -28.835 -13.714 34.581 1.00 94.50 954 GLN A CA 1
ATOM 7428 C C . GLN A 1 954 ? -29.452 -13.673 33.182 1.00 94.50 954 GLN A C 1
ATOM 7430 O O . GLN A 1 954 ? -30.572 -13.192 33.038 1.00 94.50 954 GLN A O 1
ATOM 7435 N N . LEU A 1 955 ? -28.806 -14.287 32.188 1.00 91.94 955 LEU A N 1
ATOM 7436 C CA . LEU A 1 955 ? -29.321 -14.388 30.823 1.00 91.94 955 LEU A CA 1
ATOM 7437 C C . LEU A 1 955 ? -30.594 -15.255 30.722 1.00 91.94 955 LEU A C 1
ATOM 7439 O O . LEU A 1 955 ? -31.467 -14.987 29.900 1.00 91.94 955 LEU A O 1
ATOM 7443 N N . GLN A 1 956 ? -30.752 -16.258 31.598 1.00 90.50 956 GLN A N 1
ATOM 7444 C CA . GLN A 1 956 ? -32.014 -17.002 31.763 1.00 90.50 956 GLN A CA 1
ATOM 7445 C C . GLN A 1 956 ? -33.161 -16.122 32.283 1.00 90.50 956 GLN A C 1
ATOM 7447 O O . GLN A 1 956 ? -34.323 -16.374 31.965 1.00 90.50 956 GLN A O 1
ATOM 7452 N N . ARG A 1 957 ? -32.854 -15.112 33.108 1.00 89.81 957 ARG A N 1
ATOM 7453 C CA . ARG A 1 957 ? -33.844 -14.203 33.714 1.00 89.81 957 ARG A CA 1
ATOM 7454 C C . ARG A 1 957 ? -34.165 -13.017 32.810 1.00 89.81 957 ARG A C 1
ATOM 7456 O O . ARG A 1 957 ? -35.310 -12.577 32.761 1.00 89.81 957 ARG A O 1
ATOM 7463 N N . ASN A 1 958 ? -33.155 -12.499 32.122 1.00 84.62 958 ASN A N 1
ATOM 7464 C CA . ASN A 1 958 ? -33.236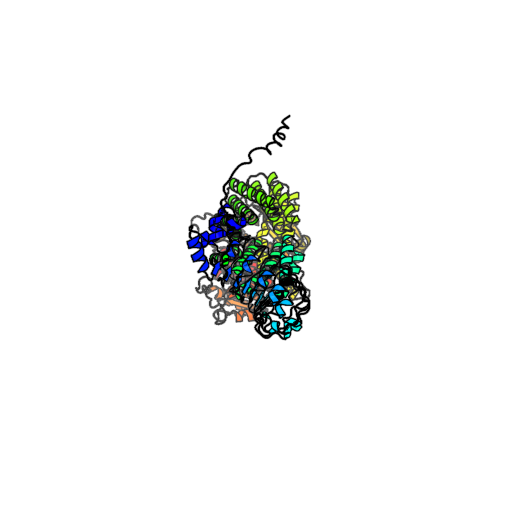 -11.373 31.210 1.00 84.62 958 ASN A CA 1
ATOM 7465 C C . ASN A 1 958 ? -32.436 -11.711 29.952 1.00 84.62 958 ASN A C 1
ATOM 7467 O O . ASN A 1 958 ? -31.224 -11.862 30.022 1.00 84.62 958 ASN A O 1
ATOM 7471 N N . SER A 1 959 ? -33.099 -11.784 28.798 1.00 83.94 959 SER A N 1
ATOM 7472 C CA . SER A 1 959 ? -32.452 -12.129 27.527 1.00 83.94 959 SER A CA 1
ATOM 7473 C C . SER A 1 959 ? -31.457 -11.073 27.022 1.00 83.94 959 SER A C 1
ATOM 7475 O O . SER A 1 959 ? -30.800 -11.290 26.004 1.00 83.94 959 SER A O 1
ATOM 7477 N N . ASP A 1 960 ? -31.368 -9.914 27.679 1.00 87.81 960 ASP A N 1
ATOM 7478 C CA . ASP A 1 960 ? -30.408 -8.870 27.352 1.00 87.81 960 ASP A CA 1
ATOM 7479 C C . ASP A 1 960 ? -29.001 -9.215 27.858 1.00 87.81 960 ASP A C 1
ATOM 7481 O O . ASP A 1 960 ? -28.715 -9.218 29.057 1.00 87.81 960 ASP A O 1
ATOM 7485 N N . ARG A 1 961 ? -28.102 -9.470 26.907 1.00 89.69 961 ARG A N 1
ATOM 7486 C CA . ARG A 1 961 ? -26.720 -9.901 27.149 1.00 89.69 961 ARG A CA 1
ATOM 7487 C C . ARG A 1 961 ? -25.914 -8.877 27.947 1.00 89.69 961 ARG A C 1
ATOM 7489 O O . ARG A 1 961 ? -25.155 -9.254 28.832 1.00 89.69 961 ARG A O 1
ATOM 7496 N N . ALA A 1 962 ? -26.086 -7.587 27.668 1.00 90.25 962 ALA A N 1
ATOM 7497 C CA . ALA A 1 962 ? -25.316 -6.547 28.343 1.00 90.25 962 ALA A CA 1
ATOM 7498 C C . ALA A 1 962 ? -25.791 -6.366 29.791 1.00 90.25 962 ALA A C 1
ATOM 7500 O O . ALA A 1 962 ? -24.967 -6.239 30.697 1.00 90.25 962 ALA A O 1
ATOM 7501 N N . ILE A 1 963 ? -27.109 -6.434 30.026 1.00 92.19 963 ILE A N 1
ATOM 7502 C CA . ILE A 1 963 ? -27.662 -6.415 31.387 1.00 92.19 963 ILE A CA 1
ATOM 7503 C C . ILE A 1 963 ? -27.202 -7.660 32.153 1.00 92.19 963 ILE A C 1
ATOM 7505 O O . ILE A 1 963 ? -26.728 -7.535 33.281 1.00 92.19 963 ILE A O 1
ATOM 7509 N N . ALA A 1 964 ? -27.282 -8.847 31.544 1.00 93.94 964 ALA A N 1
ATOM 7510 C CA . ALA A 1 964 ? -26.828 -10.088 32.165 1.00 93.94 964 ALA A CA 1
ATOM 7511 C C . ALA A 1 964 ? -25.340 -10.032 32.544 1.00 93.94 964 ALA A C 1
ATOM 7513 O O . ALA A 1 964 ? -24.978 -10.404 33.661 1.00 93.94 964 ALA A O 1
ATOM 7514 N N . LEU A 1 965 ? -24.490 -9.505 31.656 1.00 94.75 965 LEU A N 1
ATOM 7515 C CA . LEU A 1 965 ? -23.062 -9.330 31.914 1.00 94.75 965 LEU A CA 1
ATOM 7516 C C . LEU A 1 965 ? -22.818 -8.347 33.061 1.00 94.75 965 LEU A C 1
ATOM 7518 O O . LEU A 1 965 ? -22.057 -8.651 33.976 1.00 94.75 965 LEU A O 1
ATOM 7522 N N . ARG A 1 966 ? -23.520 -7.208 33.075 1.00 95.06 966 ARG A N 1
ATOM 7523 C CA . ARG A 1 966 ? -23.435 -6.233 34.169 1.00 95.06 966 ARG A CA 1
ATOM 7524 C C . ARG A 1 966 ? -23.812 -6.842 35.516 1.00 95.06 966 ARG A C 1
ATOM 7526 O O . ARG A 1 966 ? -23.089 -6.653 36.491 1.00 95.06 966 ARG A O 1
ATOM 7533 N N . GLN A 1 967 ? -24.918 -7.579 35.582 1.00 95.75 967 GLN A N 1
ATOM 7534 C CA . GLN A 1 967 ? -25.352 -8.220 36.825 1.00 95.75 967 GLN A CA 1
ATOM 7535 C C . GLN A 1 967 ? -24.357 -9.290 37.290 1.00 95.75 967 GLN A C 1
ATOM 7537 O O . GLN A 1 967 ? -24.048 -9.364 38.477 1.00 95.75 967 GLN A O 1
ATOM 7542 N N . ALA A 1 968 ? -23.790 -10.062 36.360 1.00 96.44 968 ALA A N 1
ATOM 7543 C CA . ALA A 1 968 ? -22.750 -11.036 36.670 1.00 96.44 968 ALA A CA 1
ATOM 7544 C C . ALA A 1 968 ? -21.475 -10.386 37.222 1.00 96.44 968 ALA A C 1
ATOM 7546 O O . ALA A 1 968 ? -20.913 -10.865 38.206 1.00 96.44 968 ALA A O 1
ATOM 7547 N N . MET A 1 969 ? -21.044 -9.263 36.645 1.00 96.19 969 MET A N 1
ATOM 7548 C CA . MET A 1 969 ? -19.910 -8.487 37.149 1.00 96.19 969 MET A CA 1
ATOM 7549 C C . MET A 1 969 ? -20.164 -7.945 38.558 1.00 96.19 969 MET A C 1
ATOM 7551 O O . MET A 1 969 ? -19.299 -8.072 39.423 1.00 96.19 969 MET A O 1
ATOM 7555 N N . LEU A 1 970 ? -21.352 -7.381 38.810 1.00 95.31 970 LEU A N 1
ATOM 7556 C CA . LEU A 1 970 ? -21.732 -6.870 40.130 1.00 95.31 970 LEU A CA 1
ATOM 7557 C C . LEU A 1 970 ? -21.740 -7.985 41.185 1.00 95.31 970 LEU A C 1
ATOM 7559 O O . LEU A 1 970 ? -21.158 -7.804 42.251 1.00 95.31 970 LEU A O 1
ATOM 7563 N N . ALA A 1 971 ? -22.316 -9.148 40.866 1.00 95.75 971 ALA A N 1
ATOM 7564 C CA . ALA A 1 971 ? -22.333 -10.309 41.756 1.00 95.75 971 ALA A CA 1
ATOM 7565 C C . ALA A 1 971 ? -20.926 -10.884 42.004 1.00 95.75 971 ALA A C 1
ATOM 7567 O O . ALA A 1 971 ? -20.582 -11.243 43.129 1.00 95.75 971 ALA A O 1
ATOM 7568 N N . THR A 1 972 ? -20.079 -10.934 40.973 1.00 94.62 972 THR A N 1
ATOM 7569 C CA . THR A 1 972 ? -18.690 -11.408 41.101 1.00 94.62 972 THR A CA 1
ATOM 7570 C C . THR A 1 972 ? -17.870 -10.467 41.978 1.00 94.62 972 THR A C 1
ATOM 7572 O O . THR A 1 972 ? -17.095 -10.923 42.816 1.00 94.62 972 THR A O 1
ATOM 7575 N N . ARG A 1 973 ? -18.082 -9.151 41.848 1.00 93.88 973 ARG A N 1
ATOM 7576 C CA . ARG A 1 973 ? -17.417 -8.123 42.657 1.00 93.88 973 ARG A CA 1
ATOM 7577 C C . ARG A 1 973 ? -17.692 -8.267 44.155 1.00 93.88 973 ARG A C 1
ATOM 7579 O O . ARG A 1 973 ? -16.821 -7.928 44.951 1.00 93.88 973 ARG A O 1
ATOM 7586 N N . GLU A 1 974 ? -18.859 -8.773 44.554 1.00 93.94 974 GLU A N 1
ATOM 7587 C CA . GLU A 1 974 ? -19.162 -9.024 45.973 1.00 93.94 974 GLU A CA 1
ATOM 7588 C C . GLU A 1 974 ? -18.222 -10.070 46.592 1.00 93.94 974 GLU A C 1
ATOM 7590 O O . GLU A 1 974 ? -17.865 -9.957 47.764 1.00 93.94 974 GLU A O 1
ATOM 7595 N N . GLN A 1 975 ? -17.790 -11.061 45.804 1.00 93.00 975 GLN A N 1
ATOM 7596 C CA . GLN A 1 975 ? -16.873 -12.121 46.242 1.00 93.00 975 GLN A CA 1
ATOM 7597 C C . GLN A 1 975 ? -15.405 -11.767 45.973 1.00 93.00 975 GLN A C 1
ATOM 7599 O O . GLN A 1 975 ? -14.535 -12.058 46.793 1.00 93.00 975 GLN A O 1
ATOM 7604 N N . TYR A 1 976 ? -15.132 -11.090 44.856 1.00 91.81 976 TYR A N 1
ATOM 7605 C CA . TYR A 1 976 ? -13.795 -10.705 44.408 1.00 91.81 976 TYR A CA 1
ATOM 7606 C C . TYR A 1 976 ? -13.746 -9.193 44.113 1.00 91.81 976 TYR A C 1
ATOM 7608 O O . TYR A 1 976 ? -13.861 -8.790 42.956 1.00 91.81 976 TYR A O 1
ATOM 7616 N N . PRO A 1 977 ? -13.537 -8.327 45.126 1.00 89.00 977 PRO A N 1
ATOM 7617 C CA . PRO A 1 977 ? -13.698 -6.875 44.975 1.00 89.00 977 PRO A CA 1
ATOM 7618 C C . PRO A 1 977 ? -12.747 -6.214 43.972 1.00 89.00 977 PRO A C 1
ATOM 7620 O O . PRO A 1 977 ? -13.097 -5.208 43.355 1.00 89.00 977 PRO A O 1
ATOM 7623 N N . HIS A 1 978 ? -11.544 -6.766 43.792 1.00 90.31 978 HIS A N 1
ATOM 7624 C CA . HIS A 1 978 ? -10.529 -6.172 42.923 1.00 90.31 978 HIS A CA 1
ATOM 7625 C C . HIS A 1 978 ? -10.962 -6.203 41.435 1.00 90.31 978 HIS A C 1
ATOM 7627 O O . HIS A 1 978 ? -11.304 -7.283 40.945 1.00 90.31 978 HIS A O 1
ATOM 7633 N N . PRO A 1 979 ? -10.922 -5.077 40.685 1.00 91.44 979 PRO A N 1
ATOM 7634 C CA . PRO A 1 979 ? -11.487 -4.996 39.330 1.00 91.44 979 PRO A CA 1
ATOM 7635 C C . PRO A 1 979 ? -10.888 -5.947 38.291 1.00 91.44 979 PRO A C 1
ATOM 7637 O O . PRO A 1 979 ? -11.585 -6.342 37.358 1.00 91.44 979 PRO A O 1
ATOM 7640 N N . SER A 1 980 ? -9.638 -6.386 38.471 1.00 88.31 980 SER A N 1
ATOM 7641 C CA . SER A 1 980 ? -9.003 -7.398 37.607 1.00 88.31 980 SER A CA 1
ATOM 7642 C C . SER A 1 980 ? -9.792 -8.712 37.507 1.00 88.31 980 SER A C 1
ATOM 7644 O O . SER A 1 980 ? -9.594 -9.460 36.553 1.00 88.31 980 SER A O 1
ATOM 7646 N N . ASN A 1 981 ? -10.666 -8.989 38.480 1.00 88.44 981 ASN A N 1
ATOM 7647 C CA . ASN A 1 981 ? -11.428 -10.232 38.591 1.00 88.44 981 ASN A CA 1
ATOM 7648 C C . ASN A 1 981 ? -12.799 -10.187 37.901 1.00 88.44 981 ASN A C 1
ATOM 7650 O O . ASN A 1 981 ? -13.401 -11.236 37.702 1.00 88.44 981 ASN A O 1
ATOM 7654 N N . TRP A 1 982 ? -13.321 -9.000 37.573 1.00 92.25 982 TRP A N 1
ATOM 7655 C CA . TRP A 1 982 ? -14.692 -8.862 37.062 1.00 92.25 982 TRP A CA 1
ATOM 7656 C C . TRP A 1 982 ? -14.845 -7.853 35.920 1.00 92.25 982 TRP A C 1
ATOM 7658 O O . TRP A 1 982 ? -15.759 -7.989 35.117 1.00 92.25 982 TRP A O 1
ATOM 7668 N N . ALA A 1 983 ? -13.953 -6.871 35.777 1.00 91.94 983 ALA A N 1
ATOM 7669 C CA . ALA A 1 983 ? -14.091 -5.801 34.783 1.00 91.94 983 ALA A CA 1
ATOM 7670 C C . ALA A 1 983 ? -13.476 -6.123 33.409 1.00 91.94 983 ALA A C 1
ATOM 7672 O O . ALA A 1 983 ? -13.352 -5.236 32.567 1.00 91.94 983 ALA A O 1
ATOM 7673 N N . ALA A 1 984 ? -13.053 -7.370 33.196 1.00 87.81 984 ALA A N 1
ATOM 7674 C CA . ALA A 1 984 ? -12.332 -7.773 31.995 1.00 87.81 984 ALA A CA 1
ATOM 7675 C C . ALA A 1 984 ? -13.239 -7.953 30.780 1.00 87.81 984 ALA A C 1
ATOM 7677 O O . ALA A 1 984 ? -12.776 -7.812 29.657 1.00 87.81 984 ALA A O 1
ATOM 7678 N N . PHE A 1 985 ? -14.503 -8.321 30.983 1.00 90.25 985 PHE A N 1
ATOM 7679 C CA . PHE A 1 985 ? -15.363 -8.742 29.885 1.00 90.25 985 PHE A CA 1
ATOM 7680 C C . PHE A 1 985 ? -16.100 -7.568 29.250 1.00 90.25 985 PHE A C 1
ATOM 7682 O O . PHE A 1 985 ? -16.635 -6.707 29.941 1.00 90.25 985 PHE A O 1
ATOM 7689 N N . ILE A 1 986 ? -16.175 -7.553 27.926 1.00 90.50 986 ILE A N 1
ATOM 7690 C CA . ILE A 1 986 ? -16.970 -6.592 27.165 1.00 90.50 986 ILE A CA 1
ATOM 7691 C C . ILE A 1 986 ? -17.883 -7.328 26.191 1.00 90.50 986 ILE A C 1
ATOM 7693 O O . ILE A 1 986 ? -17.534 -8.389 25.678 1.00 90.50 986 ILE A O 1
ATOM 7697 N N . SER A 1 987 ? -19.059 -6.756 25.940 1.00 89.56 987 SER A N 1
ATOM 7698 C CA . SER A 1 987 ? -20.009 -7.249 24.941 1.00 89.56 987 SER A CA 1
ATOM 7699 C C . SER A 1 987 ? -19.877 -6.407 23.676 1.00 89.56 987 SER A C 1
ATOM 7701 O O . SER A 1 987 ? -20.216 -5.222 23.688 1.00 89.56 987 SER A O 1
ATOM 7703 N N . MET A 1 988 ? -19.396 -7.022 22.598 1.00 86.81 988 MET A N 1
ATOM 7704 C CA . MET A 1 988 ? -19.327 -6.433 21.263 1.00 86.81 988 MET A CA 1
ATOM 7705 C C . MET A 1 988 ? -20.440 -6.983 20.379 1.00 86.81 988 MET A C 1
ATOM 7707 O O . MET A 1 988 ? -20.668 -8.187 20.344 1.00 86.81 988 MET A O 1
ATOM 7711 N N . GLY A 1 989 ? -21.113 -6.120 19.628 1.00 72.44 989 GLY A N 1
ATOM 7712 C CA . GLY A 1 989 ? -22.225 -6.532 18.768 1.00 72.44 989 GLY A CA 1
ATOM 7713 C C . GLY A 1 989 ? -23.564 -6.725 19.502 1.00 72.44 989 GLY A C 1
ATOM 7714 O O . GLY A 1 989 ? -23.610 -7.087 20.682 1.00 72.44 989 GLY A O 1
ATOM 7715 N N . ASP A 1 990 ? -24.642 -6.473 18.748 1.00 67.00 990 ASP A N 1
ATOM 7716 C CA . ASP A 1 990 ? -26.069 -6.387 19.133 1.00 67.00 990 ASP A CA 1
ATOM 7717 C C . ASP A 1 990 ? -26.382 -5.399 20.283 1.00 67.00 990 ASP A C 1
ATOM 7719 O O . ASP A 1 990 ? -25.488 -4.742 20.807 1.00 67.00 990 ASP A O 1
ATOM 7723 N N . ARG A 1 991 ? -27.623 -5.253 20.768 1.00 53.69 991 ARG A N 1
ATOM 7724 C CA . ARG A 1 991 ? -28.715 -4.556 20.070 1.00 53.69 991 ARG A CA 1
ATOM 7725 C C . ARG A 1 991 ? -28.617 -3.072 20.399 1.00 53.69 991 ARG A C 1
ATOM 7727 O O . ARG A 1 991 ? -27.932 -2.741 21.382 1.00 53.69 991 ARG A O 1
#